Protein 2KEL (pdb70)

Foldseek 3Di:
DPDDDDDDDDDDVVLVVLVVVCVVVVNDSVVSVCVVVVVVCVVPPD/DPDDDDDDDDDDVVLVVLVVVCVVVVNDSVVSVCVVVVVVCVVPPD

Sequence (92 aa):
KQKAVFGIYMDKDLKTRLKVYCAKNNLQLTQAIEEAIKEYLQKRNGKQKAVFGIYMDKDLKTRLKVYCAKNNLQLTQAIEEAIKEYLQKRNGKQKAVFGIYMDKDLKTRLKVYCAKNNLQLTQAIEEAIKEYLQKRNGKQKAVFGIYMDKDLKTRLKVYCAKNNLQLTQAIEEAIKEYLQKRNGKQKAVFGIYMDKDLKTRLKVYCAKNNLQLTQAIEEAIKEYLQKRNGKQKAVFGIYMDKDLKTRLKVYCAKNNLQLTQAIEEAIKEYLQKRNGKQKAVFGIYMDKDLKTRLKVYCAKNNLQLTQAIEEAIKEYLQKRNGKQKAVFGIYMDKDLKTRLKVYCAKNNLQLTQAIEEAIKEYLQKRNGKQKAVFGIYMDKDLKTRLKVYCAKNNLQLTQAIEEAIKEYLQKRNGKQKAVFGIYMDKDLKTRLKVYCAKNNLQLTQAIEEAIKEYLQKRNGKQKAVFGIYMDKDLKTRLKVYCAKNNLQLTQAIEEAIKEYLQKRNGKQKAVFGIYMDKDLKTRLKVYCAKNNLQLTQAIEEAIKEYLQKRNGKQKAVFGIYMDKDLKTRLKVYCAKNNLQLTQAIEEAIKEYLQKRNGKQKAVFGIYMDKDLKTRLKVYCAKNNLQLTQAIEEAIKEYLQKRNGKQKAVFGIYMDKDLKTRLKVYCAKNNLQLTQAIEEAIKEYLQKRNGKQKAVFGIYMDKDLKTRLKVYCAKNNLQLTQAIEEAIKEYLQKRNGKQKAVFGIYMDKDLKTRLKVYCAKNNLQLTQAIEEAIKEYLQKRNGKQKAVFGIYMDKDLKTRLKVYCAKNNLQLTQAIEEAIKEYLQKRNGKQKAVFGIYMDKDLKTRLKVYCAKNNLQLTQAIEEAIKEYLQKRNGKQKAVFGIYMDKDLKTRLKVYCAKNNLQLTQAIEEAIKEYLQKRNG

Organism: Sulfolobus islandicus rod-shaped virus 1 (NCBI:txid157898)

Structure (mmCIF, N/CA/C/O backbone):
data_2KEL
#
_entry.id   2KEL
#
loop_
_atom_site.group_PDB
_atom_site.id
_atom_site.type_symbol
_atom_site.label_atom_id
_atom_site.label_alt_id
_atom_site.label_comp_id
_atom_site.label_asym_id
_atom_site.label_entity_id
_atom_site.label_seq_id
_atom_site.pdbx_PDB_ins_code
_atom_site.Cartn_x
_atom_site.Cartn_y
_atom_site.Cartn_z
_atom_site.occupancy
_atom_site.B_iso_or_equiv
_atom_site.auth_seq_id
_atom_site.auth_comp_id
_atom_site.auth_asym_id
_atom_site.auth_atom_id
_atom_site.pdbx_PDB_model_num
ATOM 1 N N . LYS A 1 11 ? -10.129 12.506 2.959 1.00 0.00 11 LYS A N 1
ATOM 2 C CA . LYS A 1 11 ? -9.847 13.248 4.209 1.00 0.00 11 LYS A CA 1
ATOM 3 C C . LYS A 1 11 ? -10.254 12.441 5.438 1.00 0.00 11 LYS A C 1
ATOM 4 O O . LYS A 1 11 ? -9.689 12.629 6.518 1.00 0.00 11 LYS A O 1
ATOM 23 N N . GLN A 1 12 ? -11.241 11.559 5.290 1.00 0.00 12 GLN A N 1
ATOM 24 C CA . GLN A 1 12 ? -11.634 10.691 6.390 1.00 0.00 12 GLN A CA 1
ATOM 25 C C . GLN A 1 12 ? -10.532 9.675 6.645 1.00 0.00 12 GLN A C 1
ATOM 26 O O . GLN A 1 12 ? -10.139 8.925 5.751 1.00 0.00 12 GLN A O 1
ATOM 40 N N . LYS A 1 13 ? -10.037 9.652 7.868 1.00 0.00 13 LYS A N 1
ATOM 41 C CA . LYS A 1 13 ? -8.817 8.923 8.166 1.00 0.00 13 LYS A CA 1
ATOM 42 C C . LYS A 1 13 ? -9.090 7.651 8.953 1.00 0.00 13 LYS A C 1
ATOM 43 O O . LYS A 1 13 ? -10.090 7.534 9.666 1.00 0.00 13 LYS A O 1
ATOM 62 N N . ALA A 1 14 ? -8.189 6.702 8.797 1.00 0.00 14 ALA A N 1
ATOM 63 C CA . ALA A 1 14 ? -8.198 5.472 9.560 1.00 0.00 14 ALA A CA 1
ATOM 64 C C . ALA A 1 14 ? -6.768 5.077 9.879 1.00 0.00 14 ALA A C 1
ATOM 65 O O . ALA A 1 14 ? -5.828 5.647 9.332 1.00 0.00 14 ALA A O 1
ATOM 72 N N . VAL A 1 15 ? -6.599 4.112 10.758 1.00 0.00 15 VAL A N 1
ATOM 73 C CA . VAL A 1 15 ? -5.269 3.644 11.101 1.00 0.00 15 VAL A CA 1
ATOM 74 C C . VAL A 1 15 ? -5.065 2.260 10.521 1.00 0.00 15 VAL A C 1
ATOM 75 O O . VAL A 1 15 ? -6.033 1.581 10.165 1.00 0.00 15 VAL A O 1
ATOM 88 N N . PHE A 1 16 ? -3.822 1.846 10.424 1.00 0.00 16 PHE A N 1
ATOM 89 C CA . PHE A 1 16 ? -3.498 0.551 9.868 1.00 0.00 16 PHE A CA 1
ATOM 90 C C . PHE A 1 16 ? -2.214 0.030 10.493 1.00 0.00 16 PHE A C 1
ATOM 91 O O . PHE A 1 16 ? -1.191 0.711 10.467 1.00 0.00 16 PHE A O 1
ATOM 108 N N . GLY A 1 17 ? -2.285 -1.157 11.075 1.00 0.00 17 GLY A N 1
ATOM 109 C CA . GLY A 1 17 ? -1.125 -1.748 11.713 1.00 0.00 17 GLY A CA 1
ATOM 110 C C . GLY A 1 17 ? -0.895 -3.171 11.251 1.00 0.00 17 GLY A C 1
ATOM 111 O O . GLY A 1 17 ? -1.505 -4.106 11.773 1.00 0.00 17 GLY A O 1
ATOM 115 N N . ILE A 1 18 ? -0.023 -3.340 10.269 1.00 0.00 18 ILE A N 1
ATOM 116 C CA . ILE A 1 18 ? 0.194 -4.643 9.661 1.00 0.00 18 ILE A CA 1
ATOM 117 C C . ILE A 1 18 ? 1.657 -5.053 9.697 1.00 0.00 18 ILE A C 1
ATOM 118 O O . ILE A 1 18 ? 2.537 -4.238 9.976 1.00 0.00 18 ILE A O 1
ATOM 134 N N . TYR A 1 19 ? 1.903 -6.327 9.416 1.00 0.00 19 TYR A N 1
ATOM 135 C CA . TYR A 1 19 ? 3.255 -6.848 9.333 1.00 0.00 19 TYR A CA 1
ATOM 136 C C . TYR A 1 19 ? 3.619 -7.129 7.880 1.00 0.00 19 TYR A C 1
ATOM 137 O O . TYR A 1 19 ? 3.327 -8.201 7.352 1.00 0.00 19 TYR A O 1
ATOM 155 N N . MET A 1 20 ? 4.255 -6.162 7.249 1.00 0.00 20 MET A N 1
ATOM 156 C CA . MET A 1 20 ? 4.633 -6.275 5.842 1.00 0.00 20 MET A CA 1
ATOM 157 C C . MET A 1 20 ? 6.137 -6.498 5.724 1.00 0.00 20 MET A C 1
ATOM 158 O O . MET A 1 20 ? 6.874 -6.225 6.670 1.00 0.00 20 MET A O 1
ATOM 172 N N . ASP A 1 21 ? 6.595 -6.992 4.573 1.00 0.00 21 ASP A N 1
ATOM 173 C CA . ASP A 1 21 ? 8.014 -7.278 4.382 1.00 0.00 21 ASP A CA 1
ATOM 174 C C . ASP A 1 21 ? 8.854 -6.022 4.522 1.00 0.00 21 ASP A C 1
ATOM 175 O O . ASP A 1 21 ? 8.376 -4.907 4.293 1.00 0.00 21 ASP A O 1
ATOM 184 N N . LYS A 1 22 ? 10.115 -6.213 4.860 1.00 0.00 22 LYS A N 1
ATOM 185 C CA . LYS A 1 22 ? 11.013 -5.110 5.115 1.00 0.00 22 LYS A CA 1
ATOM 186 C C . LYS A 1 22 ? 11.461 -4.482 3.816 1.00 0.00 22 LYS A C 1
ATOM 187 O O . LYS A 1 22 ? 11.138 -3.339 3.544 1.00 0.00 22 LYS A O 1
ATOM 206 N N . ASP A 1 23 ? 12.173 -5.260 3.010 1.00 0.00 23 ASP A N 1
ATOM 207 C CA . ASP A 1 23 ? 12.766 -4.766 1.764 1.00 0.00 23 ASP A CA 1
ATOM 208 C C . ASP A 1 23 ? 11.749 -4.019 0.906 1.00 0.00 23 ASP A C 1
ATOM 209 O O . ASP A 1 23 ? 12.061 -3.000 0.300 1.00 0.00 23 ASP A O 1
ATOM 218 N N . LEU A 1 24 ? 10.534 -4.535 0.879 1.00 0.00 24 LEU A N 1
ATOM 219 C CA . LEU A 1 24 ? 9.454 -3.952 0.110 1.00 0.00 24 LEU A CA 1
ATOM 220 C C . LEU A 1 24 ? 9.002 -2.623 0.730 1.00 0.00 24 LEU A C 1
ATOM 221 O O . LEU A 1 24 ? 8.999 -1.591 0.056 1.00 0.00 24 LEU A O 1
ATOM 237 N N . LYS A 1 25 ? 8.644 -2.642 2.011 1.00 0.00 25 LYS A N 1
ATOM 238 C CA . LYS A 1 25 ? 8.214 -1.432 2.698 1.00 0.00 25 LYS A CA 1
ATOM 239 C C . LYS A 1 25 ? 9.351 -0.414 2.715 1.00 0.00 25 LYS A C 1
ATOM 240 O O . LYS A 1 25 ? 9.137 0.794 2.656 1.00 0.00 25 LYS A O 1
ATOM 259 N N . THR A 1 26 ? 10.559 -0.940 2.784 1.00 0.00 26 THR A N 1
ATOM 260 C CA . THR A 1 26 ? 11.760 -0.130 2.892 1.00 0.00 26 THR A CA 1
ATOM 261 C C . THR A 1 26 ? 12.140 0.465 1.538 1.00 0.00 26 THR A C 1
ATOM 262 O O . THR A 1 26 ? 12.641 1.585 1.461 1.00 0.00 26 THR A O 1
ATOM 273 N N . ARG A 1 27 ? 11.880 -0.279 0.476 1.00 0.00 27 ARG A N 1
ATOM 274 C CA . ARG A 1 27 ? 12.023 0.239 -0.876 1.00 0.00 27 ARG A CA 1
ATOM 275 C C . ARG A 1 27 ? 11.167 1.488 -1.033 1.00 0.00 27 ARG A C 1
ATOM 276 O O . ARG A 1 27 ? 11.634 2.531 -1.492 1.00 0.00 27 ARG A O 1
ATOM 297 N N . LEU A 1 28 ? 9.915 1.367 -0.637 1.00 0.00 28 LEU A N 1
ATOM 298 C CA . LEU A 1 28 ? 8.992 2.486 -0.645 1.00 0.00 28 LEU A CA 1
ATOM 299 C C . LEU A 1 28 ? 9.476 3.595 0.300 1.00 0.00 28 LEU A C 1
ATOM 300 O O . LEU A 1 28 ? 9.312 4.778 0.014 1.00 0.00 28 LEU A O 1
ATOM 316 N N . LYS A 1 29 ? 10.073 3.207 1.420 1.00 0.00 29 LYS A N 1
ATOM 317 C CA . LYS A 1 29 ? 10.659 4.169 2.352 1.00 0.00 29 LYS A CA 1
ATOM 318 C C . LYS A 1 29 ? 11.723 5.004 1.642 1.00 0.00 29 LYS A C 1
ATOM 319 O O . LYS A 1 29 ? 11.822 6.212 1.842 1.00 0.00 29 LYS A O 1
ATOM 338 N N . VAL A 1 30 ? 12.495 4.348 0.796 1.00 0.00 30 VAL A N 1
ATOM 339 C CA . VAL A 1 30 ? 13.520 5.014 0.005 1.00 0.00 30 VAL A CA 1
ATOM 340 C C . VAL A 1 30 ? 12.888 5.873 -1.076 1.00 0.00 30 VAL A C 1
ATOM 341 O O . VAL A 1 30 ? 13.411 6.922 -1.452 1.00 0.00 30 VAL A O 1
ATOM 354 N N . TYR A 1 31 ? 11.750 5.427 -1.552 1.00 0.00 31 TYR A N 1
ATOM 355 C CA . TYR A 1 31 ? 10.954 6.194 -2.483 1.00 0.00 31 TYR A CA 1
ATOM 356 C C . TYR A 1 31 ? 10.477 7.478 -1.810 1.00 0.00 31 TYR A C 1
ATOM 357 O O . TYR A 1 31 ? 10.453 8.552 -2.421 1.00 0.00 31 TYR A O 1
ATOM 375 N N . CYS A 1 32 ? 10.127 7.358 -0.535 1.00 0.00 32 CYS A N 1
ATOM 376 C CA . CYS A 1 32 ? 9.689 8.499 0.254 1.00 0.00 32 CYS A CA 1
ATOM 377 C C . CYS A 1 32 ? 10.864 9.400 0.599 1.00 0.00 32 CYS A C 1
ATOM 378 O O . CYS A 1 32 ? 10.699 10.585 0.851 1.00 0.00 32 CYS A O 1
ATOM 386 N N . ALA A 1 33 ? 12.051 8.832 0.604 1.00 0.00 33 ALA A N 1
ATOM 387 C CA . ALA A 1 33 ? 13.259 9.594 0.850 1.00 0.00 33 ALA A CA 1
ATOM 388 C C . ALA A 1 33 ? 13.673 10.339 -0.413 1.00 0.00 33 ALA A C 1
ATOM 389 O O . ALA A 1 33 ? 14.139 11.474 -0.360 1.00 0.00 33 ALA A O 1
ATOM 396 N N . LYS A 1 34 ? 13.467 9.688 -1.549 1.00 0.00 34 LYS A N 1
ATOM 397 C CA . LYS A 1 34 ? 13.832 10.238 -2.843 1.00 0.00 34 LYS A CA 1
ATOM 398 C C . LYS A 1 34 ? 12.898 11.370 -3.250 1.00 0.00 34 LYS A C 1
ATOM 399 O O . LYS A 1 34 ? 13.344 12.412 -3.721 1.00 0.00 34 LYS A O 1
ATOM 418 N N . ASN A 1 35 ? 11.607 11.167 -3.058 1.00 0.00 35 ASN A N 1
ATOM 419 C CA . ASN A 1 35 ? 10.623 12.181 -3.420 1.00 0.00 35 ASN A CA 1
ATOM 420 C C . ASN A 1 35 ? 10.288 13.046 -2.224 1.00 0.00 35 ASN A C 1
ATOM 421 O O . ASN A 1 35 ? 9.452 13.949 -2.312 1.00 0.00 35 ASN A O 1
ATOM 432 N N . ASN A 1 36 ? 10.952 12.762 -1.106 1.00 0.00 36 ASN A N 1
ATOM 433 C CA . ASN A 1 36 ? 10.655 13.427 0.166 1.00 0.00 36 ASN A CA 1
ATOM 434 C C . ASN A 1 36 ? 9.181 13.265 0.548 1.00 0.00 36 ASN A C 1
ATOM 435 O O . ASN A 1 36 ? 8.633 14.068 1.304 1.00 0.00 36 ASN A O 1
ATOM 446 N N . LEU A 1 37 ? 8.560 12.211 0.027 1.00 0.00 37 LEU A N 1
ATOM 447 C CA . LEU A 1 37 ? 7.164 11.905 0.311 1.00 0.00 37 LEU A CA 1
ATOM 448 C C . LEU A 1 37 ? 6.985 11.391 1.729 1.00 0.00 37 LEU A C 1
ATOM 449 O O . LEU A 1 37 ? 7.953 11.058 2.417 1.00 0.00 37 LEU A O 1
ATOM 465 N N . GLN A 1 38 ? 5.737 11.339 2.158 1.00 0.00 38 GLN A N 1
ATOM 466 C CA . GLN A 1 38 ? 5.396 10.722 3.422 1.00 0.00 38 GLN A CA 1
ATOM 467 C C . GLN A 1 38 ? 5.158 9.241 3.209 1.00 0.00 38 GLN A C 1
ATOM 468 O O . GLN A 1 38 ? 4.501 8.864 2.236 1.00 0.00 38 GLN A O 1
ATOM 482 N N . LEU A 1 39 ? 5.698 8.416 4.092 1.00 0.00 39 LEU A N 1
ATOM 483 C CA . LEU A 1 39 ? 5.497 6.967 4.024 1.00 0.00 39 LEU A CA 1
ATOM 484 C C . LEU A 1 39 ? 4.029 6.633 3.771 1.00 0.00 39 LEU A C 1
ATOM 485 O O . LEU A 1 39 ? 3.696 5.906 2.831 1.00 0.00 39 LEU A O 1
ATOM 501 N N . THR A 1 40 ? 3.160 7.200 4.592 1.00 0.00 40 THR A N 1
ATOM 502 C CA . THR A 1 40 ? 1.733 6.962 4.483 1.00 0.00 40 THR A CA 1
ATOM 503 C C . THR A 1 40 ? 1.200 7.380 3.121 1.00 0.00 40 THR A C 1
ATOM 504 O O . THR A 1 40 ? 0.506 6.611 2.460 1.00 0.00 40 THR A O 1
ATOM 515 N N . GLN A 1 41 ? 1.545 8.597 2.708 1.00 0.00 41 GLN A N 1
ATOM 516 C CA . GLN A 1 41 ? 1.092 9.133 1.432 1.00 0.00 41 GLN A CA 1
ATOM 517 C C . GLN A 1 41 ? 1.472 8.196 0.289 1.00 0.00 41 GLN A C 1
ATOM 518 O O . GLN A 1 41 ? 0.696 7.993 -0.644 1.00 0.00 41 GLN A O 1
ATOM 532 N N . ALA A 1 42 ? 2.656 7.607 0.390 1.00 0.00 42 ALA A N 1
ATOM 533 C CA . ALA A 1 42 ? 3.153 6.682 -0.620 1.00 0.00 42 ALA A CA 1
ATOM 534 C C . ALA A 1 42 ? 2.370 5.377 -0.603 1.00 0.00 42 ALA A C 1
ATOM 535 O O . ALA A 1 42 ? 2.001 4.864 -1.655 1.00 0.00 42 ALA A O 1
ATOM 542 N N . ILE A 1 43 ? 2.116 4.842 0.591 1.00 0.00 43 ILE A N 1
ATOM 543 C CA . ILE A 1 43 ? 1.296 3.639 0.721 1.00 0.00 43 ILE A CA 1
ATOM 544 C C . ILE A 1 43 ? -0.077 3.867 0.108 1.00 0.00 43 ILE A C 1
ATOM 545 O O . ILE A 1 43 ? -0.580 3.036 -0.644 1.00 0.00 43 ILE A O 1
ATOM 561 N N . GLU A 1 44 ? -0.667 5.003 0.433 1.00 0.00 44 GLU A N 1
ATOM 562 C CA . GLU A 1 44 ? -1.995 5.344 -0.045 1.00 0.00 44 GLU A CA 1
ATOM 563 C C . GLU A 1 44 ? -2.009 5.465 -1.559 1.00 0.00 44 GLU A C 1
ATOM 564 O O . GLU A 1 44 ? -2.920 4.969 -2.206 1.00 0.00 44 GLU A O 1
ATOM 576 N N . GLU A 1 45 ? -0.995 6.115 -2.117 1.00 0.00 45 GLU A N 1
ATOM 577 C CA . GLU A 1 45 ? -0.852 6.198 -3.566 1.00 0.00 45 GLU A CA 1
ATOM 578 C C . GLU A 1 45 ? -0.642 4.809 -4.146 1.00 0.00 45 GLU A C 1
ATOM 579 O O . GLU A 1 45 ? -1.188 4.475 -5.199 1.00 0.00 45 GLU A O 1
ATOM 591 N N . ALA A 1 46 ? 0.132 3.997 -3.435 1.00 0.00 46 ALA A N 1
ATOM 592 C CA . ALA A 1 46 ? 0.421 2.646 -3.865 1.00 0.00 46 ALA A CA 1
ATOM 593 C C . ALA A 1 46 ? -0.849 1.822 -3.928 1.00 0.00 46 ALA A C 1
ATOM 594 O O . ALA A 1 46 ? -1.188 1.246 -4.960 1.00 0.00 46 ALA A O 1
ATOM 601 N N . ILE A 1 47 ? -1.560 1.795 -2.813 1.00 0.00 47 ILE A N 1
ATOM 602 C CA . ILE A 1 47 ? -2.746 0.995 -2.680 1.00 0.00 47 ILE A CA 1
ATOM 603 C C . ILE A 1 47 ? -3.890 1.568 -3.529 1.00 0.00 47 ILE A C 1
ATOM 604 O O . ILE A 1 47 ? -4.776 0.838 -3.974 1.00 0.00 47 ILE A O 1
ATOM 620 N N . LYS A 1 48 ? -3.840 2.874 -3.780 1.00 0.00 48 LYS A N 1
ATOM 621 C CA . LYS A 1 48 ? -4.828 3.540 -4.618 1.00 0.00 48 LYS A CA 1
ATOM 622 C C . LYS A 1 48 ? -4.679 3.103 -6.066 1.00 0.00 48 LYS A C 1
ATOM 623 O O . LYS A 1 48 ? -5.622 2.596 -6.675 1.00 0.00 48 LYS A O 1
ATOM 642 N N . GLU A 1 49 ? -3.478 3.281 -6.602 1.00 0.00 49 GLU A N 1
ATOM 643 C CA . GLU A 1 49 ? -3.210 2.953 -7.998 1.00 0.00 49 GLU A CA 1
ATOM 644 C C . GLU A 1 49 ? -3.207 1.444 -8.206 1.00 0.00 49 GLU A C 1
ATOM 645 O O . GLU A 1 49 ? -3.195 0.960 -9.333 1.00 0.00 49 GLU A O 1
ATOM 657 N N . TYR A 1 50 ? -3.237 0.710 -7.111 1.00 0.00 50 TYR A N 1
ATOM 658 C CA . TYR A 1 50 ? -3.271 -0.727 -7.153 1.00 0.00 50 TYR A CA 1
ATOM 659 C C . TYR A 1 50 ? -4.684 -1.211 -7.424 1.00 0.00 50 TYR A C 1
ATOM 660 O O . TYR A 1 50 ? -4.899 -2.074 -8.272 1.00 0.00 50 TYR A O 1
ATOM 678 N N . LEU A 1 51 ? -5.644 -0.642 -6.708 1.00 0.00 51 LEU A N 1
ATOM 679 C CA . LEU A 1 51 ? -7.045 -0.983 -6.910 1.00 0.00 51 LEU A CA 1
ATOM 680 C C . LEU A 1 51 ? -7.502 -0.654 -8.319 1.00 0.00 51 LEU A C 1
ATOM 681 O O . LEU A 1 51 ? -8.227 -1.430 -8.932 1.00 0.00 51 LEU A O 1
ATOM 697 N N . GLN A 1 52 ? -7.065 0.478 -8.841 1.00 0.00 52 GLN A N 1
ATOM 698 C CA . GLN A 1 52 ? -7.495 0.897 -10.173 1.00 0.00 52 GLN A CA 1
ATOM 699 C C . GLN A 1 52 ? -6.776 0.107 -11.253 1.00 0.00 52 GLN A C 1
ATOM 700 O O . GLN A 1 52 ? -7.304 -0.095 -12.348 1.00 0.00 52 GLN A O 1
ATOM 714 N N . LYS A 1 53 ? -5.571 -0.335 -10.946 1.00 0.00 53 LYS A N 1
ATOM 715 C CA . LYS A 1 53 ? -4.807 -1.158 -11.870 1.00 0.00 53 LYS A CA 1
ATOM 716 C C . LYS A 1 53 ? -5.328 -2.584 -11.849 1.00 0.00 53 LYS A C 1
ATOM 717 O O . LYS A 1 53 ? -5.055 -3.380 -12.749 1.00 0.00 53 LYS A O 1
ATOM 736 N N . ARG A 1 54 ? -6.093 -2.897 -10.821 1.00 0.00 54 ARG A N 1
ATOM 737 C CA . ARG A 1 54 ? -6.571 -4.239 -10.624 1.00 0.00 54 ARG A CA 1
ATOM 738 C C . ARG A 1 54 ? -8.057 -4.328 -10.949 1.00 0.00 54 ARG A C 1
ATOM 739 O O . ARG A 1 54 ? -8.439 -4.868 -11.990 1.00 0.00 54 ARG A O 1
ATOM 760 N N . ASN A 1 55 ? -8.884 -3.767 -10.065 1.00 0.00 55 ASN A N 1
ATOM 761 C CA . ASN A 1 55 ? -10.341 -3.844 -10.189 1.00 0.00 55 ASN A CA 1
ATOM 762 C C . ASN A 1 55 ? -11.043 -3.137 -9.023 1.00 0.00 55 ASN A C 1
ATOM 763 O O . ASN A 1 55 ? -11.781 -2.172 -9.232 1.00 0.00 55 ASN A O 1
ATOM 774 N N . GLY A 1 56 ? -10.813 -3.612 -7.806 1.00 0.00 56 GLY A N 1
ATOM 775 C CA . GLY A 1 56 ? -11.479 -3.050 -6.651 1.00 0.00 56 GLY A CA 1
ATOM 776 C C . GLY A 1 56 ? -12.502 -4.000 -6.065 1.00 0.00 56 GLY A C 1
ATOM 777 O O . GLY A 1 56 ? -12.805 -3.890 -4.860 1.00 0.00 56 GLY A O 1
ATOM 782 N N . LYS B 1 11 ? 10.308 -12.480 3.113 1.00 0.00 11 LYS B N 1
ATOM 783 C CA . LYS B 1 11 ? 10.026 -13.206 4.370 1.00 0.00 11 LYS B CA 1
ATOM 784 C C . LYS B 1 11 ? 10.440 -12.381 5.586 1.00 0.00 11 LYS B C 1
ATOM 785 O O . LYS B 1 11 ? 9.884 -12.552 6.671 1.00 0.00 11 LYS B O 1
ATOM 804 N N . GLN B 1 12 ? 11.426 -11.495 5.421 1.00 0.00 12 GLN B N 1
ATOM 805 C CA . GLN B 1 12 ? 11.825 -10.616 6.511 1.00 0.00 12 GLN B CA 1
ATOM 806 C C . GLN B 1 12 ? 10.725 -9.592 6.758 1.00 0.00 12 GLN B C 1
ATOM 807 O O . GLN B 1 12 ? 10.335 -8.848 5.857 1.00 0.00 12 GLN B O 1
ATOM 821 N N . LYS B 1 13 ? 10.230 -9.557 7.979 1.00 0.00 13 LYS B N 1
ATOM 822 C CA . LYS B 1 13 ? 9.007 -8.823 8.267 1.00 0.00 13 LYS B CA 1
ATOM 823 C C . LYS B 1 13 ? 9.281 -7.544 9.038 1.00 0.00 13 LYS B C 1
ATOM 824 O O . LYS B 1 13 ? 10.283 -7.425 9.745 1.00 0.00 13 LYS B O 1
ATOM 843 N N . ALA B 1 14 ? 8.383 -6.591 8.870 1.00 0.00 14 ALA B N 1
ATOM 844 C CA . ALA B 1 14 ? 8.399 -5.353 9.615 1.00 0.00 14 ALA B CA 1
ATOM 845 C C . ALA B 1 14 ? 6.970 -4.951 9.933 1.00 0.00 14 ALA B C 1
ATOM 846 O O . ALA B 1 14 ? 6.027 -5.534 9.402 1.00 0.00 14 ALA B O 1
ATOM 853 N N . VAL B 1 15 ? 6.801 -3.971 10.795 1.00 0.00 15 VAL B N 1
ATOM 854 C CA . VAL B 1 15 ? 5.471 -3.500 11.137 1.00 0.00 15 VAL B CA 1
ATOM 855 C C . VAL B 1 15 ? 5.264 -2.121 10.543 1.00 0.00 15 VAL B C 1
ATOM 856 O O . VAL B 1 15 ? 6.228 -1.437 10.192 1.00 0.00 15 VAL B O 1
ATOM 869 N N . PHE B 1 16 ? 4.020 -1.712 10.440 1.00 0.00 16 PHE B N 1
ATOM 870 C CA . PHE B 1 16 ? 3.696 -0.421 9.869 1.00 0.00 16 PHE B CA 1
ATOM 871 C C . PHE B 1 16 ? 2.413 0.107 10.488 1.00 0.00 16 PHE B C 1
ATOM 872 O O . PHE B 1 16 ? 1.390 -0.575 10.472 1.00 0.00 16 PHE B O 1
ATOM 889 N N . GLY B 1 17 ? 2.482 1.305 11.054 1.00 0.00 17 GLY B N 1
ATOM 890 C CA . GLY B 1 17 ? 1.322 1.904 11.686 1.00 0.00 17 GLY B CA 1
ATOM 891 C C . GLY B 1 17 ? 1.094 3.320 11.206 1.00 0.00 17 GLY B C 1
ATOM 892 O O . GLY B 1 17 ? 1.704 4.260 11.713 1.00 0.00 17 GLY B O 1
ATOM 896 N N . ILE B 1 18 ? 0.225 3.476 10.219 1.00 0.00 18 ILE B N 1
ATOM 897 C CA . ILE B 1 18 ? 0.010 4.771 9.594 1.00 0.00 18 ILE B CA 1
ATOM 898 C C . ILE B 1 18 ? -1.455 5.182 9.625 1.00 0.00 18 ILE B C 1
ATOM 899 O O . ILE B 1 18 ? -2.335 4.367 9.906 1.00 0.00 18 ILE B O 1
ATOM 915 N N . TYR B 1 19 ? -1.700 6.453 9.335 1.00 0.00 19 TYR B N 1
ATOM 916 C CA . TYR B 1 19 ? -3.054 6.976 9.247 1.00 0.00 19 TYR B CA 1
ATOM 917 C C . TYR B 1 19 ? -3.412 7.237 7.791 1.00 0.00 19 TYR B C 1
ATOM 918 O O . TYR B 1 19 ? -3.109 8.298 7.247 1.00 0.00 19 TYR B O 1
ATOM 936 N N . MET B 1 20 ? -4.051 6.262 7.171 1.00 0.00 20 MET B N 1
ATOM 937 C CA . MET B 1 20 ? -4.432 6.354 5.764 1.00 0.00 20 MET B CA 1
ATOM 938 C C . MET B 1 20 ? -5.937 6.575 5.648 1.00 0.00 20 MET B C 1
ATOM 939 O O . MET B 1 20 ? -6.671 6.319 6.602 1.00 0.00 20 MET B O 1
ATOM 953 N N . ASP B 1 21 ? -6.397 7.053 4.494 1.00 0.00 21 ASP B N 1
ATOM 954 C CA . ASP B 1 21 ? -7.816 7.337 4.303 1.00 0.00 21 ASP B CA 1
ATOM 955 C C . ASP B 1 21 ? -8.661 6.084 4.464 1.00 0.00 21 ASP B C 1
ATOM 956 O O . ASP B 1 21 ? -8.187 4.961 4.263 1.00 0.00 21 ASP B O 1
ATOM 965 N N . LYS B 1 22 ? -9.921 6.281 4.796 1.00 0.00 22 LYS B N 1
ATOM 966 C CA . LYS B 1 22 ? -10.819 5.182 5.069 1.00 0.00 22 LYS B CA 1
ATOM 967 C C . LYS B 1 22 ? -11.273 4.536 3.779 1.00 0.00 22 LYS B C 1
ATOM 968 O O . LYS B 1 22 ? -10.954 3.385 3.526 1.00 0.00 22 LYS B O 1
ATOM 987 N N . ASP B 1 23 ? -11.984 5.303 2.964 1.00 0.00 23 ASP B N 1
ATOM 988 C CA . ASP B 1 23 ? -12.581 4.795 1.726 1.00 0.00 23 ASP B CA 1
ATOM 989 C C . ASP B 1 23 ? -11.567 4.031 0.879 1.00 0.00 23 ASP B C 1
ATOM 990 O O . ASP B 1 23 ? -11.880 2.993 0.302 1.00 0.00 23 ASP B O 1
ATOM 999 N N . LEU B 1 24 ? -10.353 4.548 0.835 1.00 0.00 24 LEU B N 1
ATOM 1000 C CA . LEU B 1 24 ? -9.272 3.953 0.076 1.00 0.00 24 LEU B CA 1
ATOM 1001 C C . LEU B 1 24 ? -8.822 2.633 0.714 1.00 0.00 24 LEU B C 1
ATOM 1002 O O . LEU B 1 24 ? -8.823 1.590 0.057 1.00 0.00 24 LEU B O 1
ATOM 1018 N N . LYS B 1 25 ? -8.458 2.674 1.993 1.00 0.00 25 LYS B N 1
ATOM 1019 C CA . LYS B 1 25 ? -8.025 1.472 2.697 1.00 0.00 25 LYS B CA 1
ATOM 1020 C C . LYS B 1 25 ? -9.162 0.455 2.732 1.00 0.00 25 LYS B C 1
ATOM 1021 O O . LYS B 1 25 ? -8.950 -0.757 2.702 1.00 0.00 25 LYS B O 1
ATOM 1040 N N . THR B 1 26 ? -10.369 0.981 2.794 1.00 0.00 26 THR B N 1
ATOM 1041 C CA . THR B 1 26 ? -11.570 0.170 2.913 1.00 0.00 26 THR B CA 1
ATOM 1042 C C . THR B 1 26 ? -11.956 -0.440 1.569 1.00 0.00 26 THR B C 1
ATOM 1043 O O . THR B 1 26 ? -12.455 -1.562 1.509 1.00 0.00 26 THR B O 1
ATOM 1054 N N . ARG B 1 27 ? -11.700 0.291 0.497 1.00 0.00 27 ARG B N 1
ATOM 1055 C CA . ARG B 1 27 ? -11.847 -0.245 -0.849 1.00 0.00 27 ARG B CA 1
ATOM 1056 C C . ARG B 1 27 ? -10.992 -1.497 -0.990 1.00 0.00 27 ARG B C 1
ATOM 1057 O O . ARG B 1 27 ? -11.462 -2.544 -1.433 1.00 0.00 27 ARG B O 1
ATOM 1078 N N . LEU B 1 28 ? -9.740 -1.371 -0.594 1.00 0.00 28 LEU B N 1
ATOM 1079 C CA . LEU B 1 28 ? -8.816 -2.490 -0.590 1.00 0.00 28 LEU B CA 1
ATOM 1080 C C . LEU B 1 28 ? -9.299 -3.586 0.369 1.00 0.00 28 LEU B C 1
ATOM 1081 O O . LEU B 1 28 ? -9.137 -4.774 0.097 1.00 0.00 28 LEU B O 1
ATOM 1097 N N . LYS B 1 29 ? -9.893 -3.182 1.485 1.00 0.00 29 LYS B N 1
ATOM 1098 C CA . LYS B 1 29 ? -10.478 -4.130 2.432 1.00 0.00 29 LYS B CA 1
ATOM 1099 C C . LYS B 1 29 ? -11.541 -4.975 1.736 1.00 0.00 29 LYS B C 1
ATOM 1100 O O . LYS B 1 29 ? -11.638 -6.182 1.949 1.00 0.00 29 LYS B O 1
ATOM 1119 N N . VAL B 1 30 ? -12.318 -4.332 0.883 1.00 0.00 30 VAL B N 1
ATOM 1120 C CA . VAL B 1 30 ? -13.343 -5.009 0.103 1.00 0.00 30 VAL B CA 1
ATOM 1121 C C . VAL B 1 30 ? -12.715 -5.882 -0.969 1.00 0.00 30 VAL B C 1
ATOM 1122 O O . VAL B 1 30 ? -13.243 -6.933 -1.335 1.00 0.00 30 VAL B O 1
ATOM 1135 N N . TYR B 1 31 ? -11.575 -5.444 -1.451 1.00 0.00 31 TYR B N 1
ATOM 1136 C CA . TYR B 1 31 ? -10.782 -6.223 -2.375 1.00 0.00 31 TYR B CA 1
ATOM 1137 C C . TYR B 1 31 ? -10.301 -7.497 -1.688 1.00 0.00 31 TYR B C 1
ATOM 1138 O O . TYR B 1 31 ? -10.277 -8.576 -2.288 1.00 0.00 31 TYR B O 1
ATOM 1156 N N . CYS B 1 32 ? -9.949 -7.360 -0.415 1.00 0.00 32 CYS B N 1
ATOM 1157 C CA . CYS B 1 32 ? -9.512 -8.492 0.390 1.00 0.00 32 CYS B CA 1
ATOM 1158 C C . CYS B 1 32 ? -10.687 -9.388 0.746 1.00 0.00 32 CYS B C 1
ATOM 1159 O O . CYS B 1 32 ? -10.521 -10.568 1.013 1.00 0.00 32 CYS B O 1
ATOM 1167 N N . ALA B 1 33 ? -11.874 -8.817 0.745 1.00 0.00 33 ALA B N 1
ATOM 1168 C CA . ALA B 1 33 ? -13.083 -9.574 1.007 1.00 0.00 33 ALA B CA 1
ATOM 1169 C C . ALA B 1 33 ? -13.498 -10.337 -0.245 1.00 0.00 33 ALA B C 1
ATOM 1170 O O . ALA B 1 33 ? -13.976 -11.469 -0.180 1.00 0.00 33 ALA B O 1
ATOM 1177 N N . LYS B 1 34 ? -13.292 -9.700 -1.390 1.00 0.00 34 LYS B N 1
ATOM 1178 C CA . LYS B 1 34 ? -13.662 -10.267 -2.675 1.00 0.00 34 LYS B CA 1
ATOM 1179 C C . LYS B 1 34 ? -12.734 -11.404 -3.070 1.00 0.00 34 LYS B C 1
ATOM 1180 O O . LYS B 1 34 ? -13.183 -12.452 -3.529 1.00 0.00 34 LYS B O 1
ATOM 1199 N N . ASN B 1 35 ? -11.442 -11.201 -2.882 1.00 0.00 35 ASN B N 1
ATOM 1200 C CA . ASN B 1 35 ? -10.460 -12.220 -3.232 1.00 0.00 35 ASN B CA 1
ATOM 1201 C C . ASN B 1 35 ? -10.124 -13.068 -2.026 1.00 0.00 35 ASN B C 1
ATOM 1202 O O . ASN B 1 35 ? -9.287 -13.969 -2.104 1.00 0.00 35 ASN B O 1
ATOM 1213 N N . ASN B 1 36 ? -10.781 -12.767 -0.908 1.00 0.00 36 ASN B N 1
ATOM 1214 C CA . ASN B 1 36 ? -10.482 -13.418 0.373 1.00 0.00 36 ASN B CA 1
ATOM 1215 C C . ASN B 1 36 ? -9.005 -13.257 0.744 1.00 0.00 36 ASN B C 1
ATOM 1216 O O . ASN B 1 36 ? -8.444 -14.062 1.490 1.00 0.00 36 ASN B O 1
ATOM 1227 N N . LEU B 1 37 ? -8.387 -12.205 0.214 1.00 0.00 37 LEU B N 1
ATOM 1228 C CA . LEU B 1 37 ? -6.989 -11.896 0.489 1.00 0.00 37 LEU B CA 1
ATOM 1229 C C . LEU B 1 37 ? -6.806 -11.360 1.899 1.00 0.00 37 LEU B C 1
ATOM 1230 O O . LEU B 1 37 ? -7.770 -11.003 2.579 1.00 0.00 37 LEU B O 1
ATOM 1246 N N . GLN B 1 38 ? -5.557 -11.306 2.326 1.00 0.00 38 GLN B N 1
ATOM 1247 C CA . GLN B 1 38 ? -5.215 -10.674 3.583 1.00 0.00 38 GLN B CA 1
ATOM 1248 C C . GLN B 1 38 ? -4.975 -9.198 3.347 1.00 0.00 38 GLN B C 1
ATOM 1249 O O . GLN B 1 38 ? -4.323 -8.839 2.364 1.00 0.00 38 GLN B O 1
ATOM 1263 N N . LEU B 1 39 ? -5.518 -8.357 4.214 1.00 0.00 39 LEU B N 1
ATOM 1264 C CA . LEU B 1 39 ? -5.307 -6.911 4.126 1.00 0.00 39 LEU B CA 1
ATOM 1265 C C . LEU B 1 39 ? -3.839 -6.584 3.870 1.00 0.00 39 LEU B C 1
ATOM 1266 O O . LEU B 1 39 ? -3.505 -5.870 2.922 1.00 0.00 39 LEU B O 1
ATOM 1282 N N . THR B 1 40 ? -2.967 -7.140 4.699 1.00 0.00 40 THR B N 1
ATOM 1283 C CA . THR B 1 40 ? -1.541 -6.902 4.585 1.00 0.00 40 THR B CA 1
ATOM 1284 C C . THR B 1 40 ? -1.015 -7.338 3.225 1.00 0.00 40 THR B C 1
ATOM 1285 O O . THR B 1 40 ? -0.327 -6.574 2.548 1.00 0.00 40 THR B O 1
ATOM 1296 N N . GLN B 1 41 ? -1.359 -8.559 2.826 1.00 0.00 41 GLN B N 1
ATOM 1297 C CA . GLN B 1 41 ? -0.906 -9.110 1.556 1.00 0.00 41 GLN B CA 1
ATOM 1298 C C . GLN B 1 41 ? -1.292 -8.191 0.400 1.00 0.00 41 GLN B C 1
ATOM 1299 O O . GLN B 1 41 ? -0.524 -7.997 -0.538 1.00 0.00 41 GLN B O 1
ATOM 1313 N N . ALA B 1 42 ? -2.477 -7.601 0.498 1.00 0.00 42 ALA B N 1
ATOM 1314 C CA . ALA B 1 42 ? -2.975 -6.689 -0.525 1.00 0.00 42 ALA B CA 1
ATOM 1315 C C . ALA B 1 42 ? -2.195 -5.383 -0.526 1.00 0.00 42 ALA B C 1
ATOM 1316 O O . ALA B 1 42 ? -1.842 -4.876 -1.586 1.00 0.00 42 ALA B O 1
ATOM 1323 N N . ILE B 1 43 ? -1.936 -4.834 0.659 1.00 0.00 43 ILE B N 1
ATOM 1324 C CA . ILE B 1 43 ? -1.115 -3.631 0.771 1.00 0.00 43 ILE B CA 1
ATOM 1325 C C . ILE B 1 43 ? 0.258 -3.870 0.157 1.00 0.00 43 ILE B C 1
ATOM 1326 O O . ILE B 1 43 ? 0.759 -3.051 -0.609 1.00 0.00 43 ILE B O 1
ATOM 1342 N N . GLU B 1 44 ? 0.848 -4.999 0.503 1.00 0.00 44 GLU B N 1
ATOM 1343 C CA . GLU B 1 44 ? 2.174 -5.352 0.024 1.00 0.00 44 GLU B CA 1
ATOM 1344 C C . GLU B 1 44 ? 2.185 -5.495 -1.489 1.00 0.00 44 GLU B C 1
ATOM 1345 O O . GLU B 1 44 ? 3.097 -5.013 -2.147 1.00 0.00 44 GLU B O 1
ATOM 1357 N N . GLU B 1 45 ? 1.170 -6.151 -2.037 1.00 0.00 45 GLU B N 1
ATOM 1358 C CA . GLU B 1 45 ? 1.022 -6.251 -3.484 1.00 0.00 45 GLU B CA 1
ATOM 1359 C C . GLU B 1 45 ? 0.811 -4.869 -4.080 1.00 0.00 45 GLU B C 1
ATOM 1360 O O . GLU B 1 45 ? 1.358 -4.545 -5.135 1.00 0.00 45 GLU B O 1
ATOM 1372 N N . ALA B 1 46 ? 0.037 -4.048 -3.377 1.00 0.00 46 ALA B N 1
ATOM 1373 C CA . ALA B 1 46 ? -0.250 -2.703 -3.827 1.00 0.00 46 ALA B CA 1
ATOM 1374 C C . ALA B 1 46 ? 1.021 -1.882 -3.903 1.00 0.00 46 ALA B C 1
ATOM 1375 O O . ALA B 1 46 ? 1.360 -1.328 -4.946 1.00 0.00 46 ALA B O 1
ATOM 1382 N N . ILE B 1 47 ? 1.734 -1.836 -2.790 1.00 0.00 47 ILE B N 1
ATOM 1383 C CA . ILE B 1 47 ? 2.922 -1.036 -2.673 1.00 0.00 47 ILE B CA 1
ATOM 1384 C C . ILE B 1 47 ? 4.062 -1.622 -3.518 1.00 0.00 47 ILE B C 1
ATOM 1385 O O . ILE B 1 47 ? 4.948 -0.900 -3.975 1.00 0.00 47 ILE B O 1
ATOM 1401 N N . LYS B 1 48 ? 4.009 -2.930 -3.753 1.00 0.00 48 LYS B N 1
ATOM 1402 C CA . LYS B 1 48 ? 4.996 -3.607 -4.585 1.00 0.00 48 LYS B CA 1
ATOM 1403 C C . LYS B 1 48 ? 4.842 -3.191 -6.039 1.00 0.00 48 LYS B C 1
ATOM 1404 O O . LYS B 1 48 ? 5.782 -2.692 -6.658 1.00 0.00 48 LYS B O 1
ATOM 1423 N N . GLU B 1 49 ? 3.639 -3.374 -6.567 1.00 0.00 49 GLU B N 1
ATOM 1424 C CA . GLU B 1 49 ? 3.369 -3.068 -7.966 1.00 0.00 49 GLU B CA 1
ATOM 1425 C C . GLU B 1 49 ? 3.369 -1.563 -8.195 1.00 0.00 49 GLU B C 1
ATOM 1426 O O . GLU B 1 49 ? 3.360 -1.098 -9.333 1.00 0.00 49 GLU B O 1
ATOM 1438 N N . TYR B 1 50 ? 3.400 -0.814 -7.109 1.00 0.00 50 TYR B N 1
ATOM 1439 C CA . TYR B 1 50 ? 3.437 0.623 -7.169 1.00 0.00 50 TYR B CA 1
ATOM 1440 C C . TYR B 1 50 ? 4.850 1.103 -7.450 1.00 0.00 50 TYR B C 1
ATOM 1441 O O . TYR B 1 50 ? 5.063 1.951 -8.313 1.00 0.00 50 TYR B O 1
ATOM 1459 N N . LEU B 1 51 ? 5.813 0.543 -6.729 1.00 0.00 51 LEU B N 1
ATOM 1460 C CA . LEU B 1 51 ? 7.213 0.881 -6.939 1.00 0.00 51 LEU B CA 1
ATOM 1461 C C . LEU B 1 51 ? 7.664 0.533 -8.343 1.00 0.00 51 LEU B C 1
ATOM 1462 O O . LEU B 1 51 ? 8.384 1.303 -8.972 1.00 0.00 51 LEU B O 1
ATOM 1478 N N . GLN B 1 52 ? 7.224 -0.605 -8.848 1.00 0.00 52 GLN B N 1
ATOM 1479 C CA . GLN B 1 52 ? 7.651 -1.042 -10.175 1.00 0.00 52 GLN B CA 1
ATOM 1480 C C . GLN B 1 52 ? 6.937 -0.262 -11.266 1.00 0.00 52 GLN B C 1
ATOM 1481 O O . GLN B 1 52 ? 7.476 -0.057 -12.355 1.00 0.00 52 GLN B O 1
ATOM 1495 N N . LYS B 1 53 ? 5.729 0.183 -10.965 1.00 0.00 53 LYS B N 1
ATOM 1496 C CA . LYS B 1 53 ? 4.962 0.991 -11.898 1.00 0.00 53 LYS B CA 1
ATOM 1497 C C . LYS B 1 53 ? 5.486 2.417 -11.901 1.00 0.00 53 LYS B C 1
ATOM 1498 O O . LYS B 1 53 ? 5.215 3.198 -12.814 1.00 0.00 53 LYS B O 1
ATOM 1517 N N . ARG B 1 54 ? 6.250 2.743 -10.877 1.00 0.00 54 ARG B N 1
ATOM 1518 C CA . ARG B 1 54 ? 6.730 4.087 -10.696 1.00 0.00 54 ARG B CA 1
ATOM 1519 C C . ARG B 1 54 ? 8.215 4.167 -11.028 1.00 0.00 54 ARG B C 1
ATOM 1520 O O . ARG B 1 54 ? 8.594 4.668 -12.085 1.00 0.00 54 ARG B O 1
ATOM 1541 N N . ASN B 1 55 ? 9.042 3.624 -10.133 1.00 0.00 55 ASN B N 1
ATOM 1542 C CA . ASN B 1 55 ? 10.497 3.694 -10.262 1.00 0.00 55 ASN B CA 1
ATOM 1543 C C . ASN B 1 55 ? 11.199 3.004 -9.090 1.00 0.00 55 ASN B C 1
ATOM 1544 O O . ASN B 1 55 ? 11.926 2.030 -9.288 1.00 0.00 55 ASN B O 1
ATOM 1555 N N . GLY B 1 56 ? 10.976 3.498 -7.878 1.00 0.00 56 GLY B N 1
ATOM 1556 C CA . GLY B 1 56 ? 11.646 2.950 -6.719 1.00 0.00 56 GLY B CA 1
ATOM 1557 C C . GLY B 1 56 ? 12.668 3.914 -6.150 1.00 0.00 56 GLY B C 1
ATOM 1558 O O . GLY B 1 56 ? 12.980 3.821 -4.948 1.00 0.00 56 GLY B O 1
ATOM 1563 N N . LYS A 1 11 ? -9.755 14.434 4.004 1.00 0.00 11 LYS A N 2
ATOM 1564 C CA . LYS A 1 11 ? -8.973 13.365 4.662 1.00 0.00 11 LYS A CA 2
ATOM 1565 C C . LYS A 1 11 ? -9.802 12.678 5.746 1.00 0.00 11 LYS A C 2
ATOM 1566 O O . LYS A 1 11 ? -9.703 13.010 6.931 1.00 0.00 11 LYS A O 2
ATOM 1585 N N . GLN A 1 12 ? -10.650 11.741 5.333 1.00 0.00 12 GLN A N 2
ATOM 1586 C CA . GLN A 1 12 ? -11.321 10.870 6.283 1.00 0.00 12 GLN A CA 2
ATOM 1587 C C . GLN A 1 12 ? -10.367 9.742 6.627 1.00 0.00 12 GLN A C 2
ATOM 1588 O O . GLN A 1 12 ? -9.968 8.967 5.763 1.00 0.00 12 GLN A O 2
ATOM 1602 N N . LYS A 1 13 ? -10.003 9.649 7.882 1.00 0.00 13 LYS A N 2
ATOM 1603 C CA . LYS A 1 13 ? -8.825 8.883 8.243 1.00 0.00 13 LYS A CA 2
ATOM 1604 C C . LYS A 1 13 ? -9.157 7.616 9.020 1.00 0.00 13 LYS A C 2
ATOM 1605 O O . LYS A 1 13 ? -10.146 7.542 9.755 1.00 0.00 13 LYS A O 2
ATOM 1624 N N . ALA A 1 14 ? -8.312 6.623 8.820 1.00 0.00 14 ALA A N 2
ATOM 1625 C CA . ALA A 1 14 ? -8.335 5.396 9.585 1.00 0.00 14 ALA A CA 2
ATOM 1626 C C . ALA A 1 14 ? -6.910 4.978 9.877 1.00 0.00 14 ALA A C 2
ATOM 1627 O O . ALA A 1 14 ? -5.972 5.495 9.273 1.00 0.00 14 ALA A O 2
ATOM 1634 N N . VAL A 1 15 ? -6.741 4.047 10.788 1.00 0.00 15 VAL A N 2
ATOM 1635 C CA . VAL A 1 15 ? -5.411 3.584 11.138 1.00 0.00 15 VAL A CA 2
ATOM 1636 C C . VAL A 1 15 ? -5.176 2.223 10.524 1.00 0.00 15 VAL A C 2
ATOM 1637 O O . VAL A 1 15 ? -6.124 1.525 10.155 1.00 0.00 15 VAL A O 2
ATOM 1650 N N . PHE A 1 16 ? -3.920 1.844 10.423 1.00 0.00 16 PHE A N 2
ATOM 1651 C CA . PHE A 1 16 ? -3.563 0.570 9.848 1.00 0.00 16 PHE A CA 2
ATOM 1652 C C . PHE A 1 16 ? -2.265 0.078 10.464 1.00 0.00 16 PHE A C 2
ATOM 1653 O O . PHE A 1 16 ? -1.249 0.769 10.414 1.00 0.00 16 PHE A O 2
ATOM 1670 N N . GLY A 1 17 ? -2.317 -1.099 11.063 1.00 0.00 17 GLY A N 2
ATOM 1671 C CA . GLY A 1 17 ? -1.153 -1.655 11.722 1.00 0.00 17 GLY A CA 2
ATOM 1672 C C . GLY A 1 17 ? -0.899 -3.082 11.294 1.00 0.00 17 GLY A C 2
ATOM 1673 O O . GLY A 1 17 ? -1.472 -4.018 11.853 1.00 0.00 17 GLY A O 2
ATOM 1677 N N . ILE A 1 18 ? -0.041 -3.256 10.301 1.00 0.00 18 ILE A N 2
ATOM 1678 C CA . ILE A 1 18 ? 0.186 -4.566 9.714 1.00 0.00 18 ILE A CA 2
ATOM 1679 C C . ILE A 1 18 ? 1.656 -4.952 9.757 1.00 0.00 18 ILE A C 2
ATOM 1680 O O . ILE A 1 18 ? 2.514 -4.142 10.113 1.00 0.00 18 ILE A O 2
ATOM 1696 N N . TYR A 1 19 ? 1.937 -6.194 9.385 1.00 0.00 19 TYR A N 2
ATOM 1697 C CA . TYR A 1 19 ? 3.301 -6.689 9.337 1.00 0.00 19 TYR A CA 2
ATOM 1698 C C . TYR A 1 19 ? 3.679 -7.036 7.901 1.00 0.00 19 TYR A C 2
ATOM 1699 O O . TYR A 1 19 ? 3.344 -8.110 7.397 1.00 0.00 19 TYR A O 2
ATOM 1717 N N . MET A 1 20 ? 4.375 -6.116 7.256 1.00 0.00 20 MET A N 2
ATOM 1718 C CA . MET A 1 20 ? 4.741 -6.256 5.847 1.00 0.00 20 MET A CA 2
ATOM 1719 C C . MET A 1 20 ? 6.243 -6.482 5.709 1.00 0.00 20 MET A C 2
ATOM 1720 O O . MET A 1 20 ? 6.991 -6.240 6.655 1.00 0.00 20 MET A O 2
ATOM 1734 N N . ASP A 1 21 ? 6.684 -6.951 4.542 1.00 0.00 21 ASP A N 2
ATOM 1735 C CA . ASP A 1 21 ? 8.099 -7.241 4.325 1.00 0.00 21 ASP A CA 2
ATOM 1736 C C . ASP A 1 21 ? 8.951 -5.989 4.437 1.00 0.00 21 ASP A C 2
ATOM 1737 O O . ASP A 1 21 ? 8.474 -4.871 4.215 1.00 0.00 21 ASP A O 2
ATOM 1746 N N . LYS A 1 22 ? 10.218 -6.183 4.758 1.00 0.00 22 LYS A N 2
ATOM 1747 C CA . LYS A 1 22 ? 11.129 -5.075 4.935 1.00 0.00 22 LYS A CA 2
ATOM 1748 C C . LYS A 1 22 ? 11.523 -4.493 3.595 1.00 0.00 22 LYS A C 2
ATOM 1749 O O . LYS A 1 22 ? 11.143 -3.379 3.284 1.00 0.00 22 LYS A O 2
ATOM 1768 N N . ASP A 1 23 ? 12.246 -5.275 2.797 1.00 0.00 23 ASP A N 2
ATOM 1769 C CA . ASP A 1 23 ? 12.789 -4.809 1.514 1.00 0.00 23 ASP A CA 2
ATOM 1770 C C . ASP A 1 23 ? 11.737 -4.098 0.669 1.00 0.00 23 ASP A C 2
ATOM 1771 O O . ASP A 1 23 ? 12.044 -3.170 -0.067 1.00 0.00 23 ASP A O 2
ATOM 1780 N N . LEU A 1 24 ? 10.497 -4.525 0.807 1.00 0.00 24 LEU A N 2
ATOM 1781 C CA . LEU A 1 24 ? 9.391 -3.957 0.070 1.00 0.00 24 LEU A CA 2
ATOM 1782 C C . LEU A 1 24 ? 8.946 -2.628 0.695 1.00 0.00 24 LEU A C 2
ATOM 1783 O O . LEU A 1 24 ? 8.917 -1.600 0.016 1.00 0.00 24 LEU A O 2
ATOM 1799 N N . LYS A 1 25 ? 8.619 -2.639 1.984 1.00 0.00 25 LYS A N 2
ATOM 1800 C CA . LYS A 1 25 ? 8.224 -1.419 2.679 1.00 0.00 25 LYS A CA 2
ATOM 1801 C C . LYS A 1 25 ? 9.379 -0.421 2.669 1.00 0.00 25 LYS A C 2
ATOM 1802 O O . LYS A 1 25 ? 9.187 0.792 2.606 1.00 0.00 25 LYS A O 2
ATOM 1821 N N . THR A 1 26 ? 10.579 -0.968 2.724 1.00 0.00 26 THR A N 2
ATOM 1822 C CA . THR A 1 26 ? 11.802 -0.186 2.790 1.00 0.00 26 THR A CA 2
ATOM 1823 C C . THR A 1 26 ? 12.149 0.372 1.416 1.00 0.00 26 THR A C 2
ATOM 1824 O O . THR A 1 26 ? 12.676 1.478 1.296 1.00 0.00 26 THR A O 2
ATOM 1835 N N . ARG A 1 27 ? 11.823 -0.393 0.390 1.00 0.00 27 ARG A N 2
ATOM 1836 C CA . ARG A 1 27 ? 11.915 0.075 -0.986 1.00 0.00 27 ARG A CA 2
ATOM 1837 C C . ARG A 1 27 ? 11.131 1.372 -1.132 1.00 0.00 27 ARG A C 2
ATOM 1838 O O . ARG A 1 27 ? 11.643 2.390 -1.599 1.00 0.00 27 ARG A O 2
ATOM 1859 N N . LEU A 1 28 ? 9.882 1.310 -0.714 1.00 0.00 28 LEU A N 2
ATOM 1860 C CA . LEU A 1 28 ? 9.002 2.466 -0.689 1.00 0.00 28 LEU A CA 2
ATOM 1861 C C . LEU A 1 28 ? 9.540 3.560 0.243 1.00 0.00 28 LEU A C 2
ATOM 1862 O O . LEU A 1 28 ? 9.403 4.748 -0.049 1.00 0.00 28 LEU A O 2
ATOM 1878 N N . LYS A 1 29 ? 10.139 3.168 1.365 1.00 0.00 29 LYS A N 2
ATOM 1879 C CA . LYS A 1 29 ? 10.759 4.130 2.280 1.00 0.00 29 LYS A CA 2
ATOM 1880 C C . LYS A 1 29 ? 11.786 4.975 1.540 1.00 0.00 29 LYS A C 2
ATOM 1881 O O . LYS A 1 29 ? 11.847 6.193 1.708 1.00 0.00 29 LYS A O 2
ATOM 1900 N N . VAL A 1 30 ? 12.577 4.317 0.712 1.00 0.00 30 VAL A N 2
ATOM 1901 C CA . VAL A 1 30 ? 13.592 4.987 -0.082 1.00 0.00 30 VAL A CA 2
ATOM 1902 C C . VAL A 1 30 ? 12.950 5.890 -1.116 1.00 0.00 30 VAL A C 2
ATOM 1903 O O . VAL A 1 30 ? 13.459 6.964 -1.437 1.00 0.00 30 VAL A O 2
ATOM 1916 N N . TYR A 1 31 ? 11.806 5.461 -1.598 1.00 0.00 31 TYR A N 2
ATOM 1917 C CA . TYR A 1 31 ? 11.018 6.245 -2.517 1.00 0.00 31 TYR A CA 2
ATOM 1918 C C . TYR A 1 31 ? 10.537 7.518 -1.828 1.00 0.00 31 TYR A C 2
ATOM 1919 O O . TYR A 1 31 ? 10.522 8.601 -2.419 1.00 0.00 31 TYR A O 2
ATOM 1937 N N . CYS A 1 32 ? 10.174 7.381 -0.559 1.00 0.00 32 CYS A N 2
ATOM 1938 C CA . CYS A 1 32 ? 9.711 8.513 0.237 1.00 0.00 32 CYS A CA 2
ATOM 1939 C C . CYS A 1 32 ? 10.870 9.411 0.647 1.00 0.00 32 CYS A C 2
ATOM 1940 O O . CYS A 1 32 ? 10.694 10.599 0.882 1.00 0.00 32 CYS A O 2
ATOM 1948 N N . ALA A 1 33 ? 12.053 8.837 0.733 1.00 0.00 33 ALA A N 2
ATOM 1949 C CA . ALA A 1 33 ? 13.239 9.592 1.091 1.00 0.00 33 ALA A CA 2
ATOM 1950 C C . ALA A 1 33 ? 13.751 10.372 -0.112 1.00 0.00 33 ALA A C 2
ATOM 1951 O O . ALA A 1 33 ? 14.206 11.507 0.010 1.00 0.00 33 ALA A O 2
ATOM 1958 N N . LYS A 1 34 ? 13.647 9.753 -1.278 1.00 0.00 34 LYS A N 2
ATOM 1959 C CA . LYS A 1 34 ? 14.152 10.335 -2.506 1.00 0.00 34 LYS A CA 2
ATOM 1960 C C . LYS A 1 34 ? 13.211 11.403 -3.050 1.00 0.00 34 LYS A C 2
ATOM 1961 O O . LYS A 1 34 ? 13.658 12.434 -3.551 1.00 0.00 34 LYS A O 2
ATOM 1980 N N . ASN A 1 35 ? 11.912 11.170 -2.940 1.00 0.00 35 ASN A N 2
ATOM 1981 C CA . ASN A 1 35 ? 10.928 12.141 -3.407 1.00 0.00 35 ASN A CA 2
ATOM 1982 C C . ASN A 1 35 ? 10.484 13.036 -2.268 1.00 0.00 35 ASN A C 2
ATOM 1983 O O . ASN A 1 35 ? 9.649 13.923 -2.450 1.00 0.00 35 ASN A O 2
ATOM 1994 N N . ASN A 1 36 ? 11.056 12.792 -1.089 1.00 0.00 36 ASN A N 2
ATOM 1995 C CA . ASN A 1 36 ? 10.656 13.495 0.132 1.00 0.00 36 ASN A CA 2
ATOM 1996 C C . ASN A 1 36 ? 9.166 13.285 0.416 1.00 0.00 36 ASN A C 2
ATOM 1997 O O . ASN A 1 36 ? 8.534 14.082 1.105 1.00 0.00 36 ASN A O 2
ATOM 2008 N N . LEU A 1 37 ? 8.617 12.200 -0.123 1.00 0.00 37 LEU A N 2
ATOM 2009 C CA . LEU A 1 37 ? 7.215 11.859 0.073 1.00 0.00 37 LEU A CA 2
ATOM 2010 C C . LEU A 1 37 ? 6.965 11.352 1.483 1.00 0.00 37 LEU A C 2
ATOM 2011 O O . LEU A 1 37 ? 7.897 11.024 2.217 1.00 0.00 37 LEU A O 2
ATOM 2027 N N . GLN A 1 38 ? 5.700 11.296 1.853 1.00 0.00 38 GLN A N 2
ATOM 2028 C CA . GLN A 1 38 ? 5.306 10.750 3.137 1.00 0.00 38 GLN A CA 2
ATOM 2029 C C . GLN A 1 38 ? 5.076 9.257 2.998 1.00 0.00 38 GLN A C 2
ATOM 2030 O O . GLN A 1 38 ? 4.416 8.827 2.050 1.00 0.00 38 GLN A O 2
ATOM 2044 N N . LEU A 1 39 ? 5.626 8.480 3.921 1.00 0.00 39 LEU A N 2
ATOM 2045 C CA . LEU A 1 39 ? 5.437 7.026 3.926 1.00 0.00 39 LEU A CA 2
ATOM 2046 C C . LEU A 1 39 ? 3.962 6.670 3.746 1.00 0.00 39 LEU A C 2
ATOM 2047 O O . LEU A 1 39 ? 3.601 5.889 2.865 1.00 0.00 39 LEU A O 2
ATOM 2063 N N . THR A 1 40 ? 3.115 7.275 4.568 1.00 0.00 40 THR A N 2
ATOM 2064 C CA . THR A 1 40 ? 1.686 7.019 4.522 1.00 0.00 40 THR A CA 2
ATOM 2065 C C . THR A 1 40 ? 1.097 7.412 3.174 1.00 0.00 40 THR A C 2
ATOM 2066 O O . THR A 1 40 ? 0.373 6.631 2.557 1.00 0.00 40 THR A O 2
ATOM 2077 N N . GLN A 1 41 ? 1.426 8.617 2.718 1.00 0.00 41 GLN A N 2
ATOM 2078 C CA . GLN A 1 41 ? 0.964 9.104 1.428 1.00 0.00 41 GLN A CA 2
ATOM 2079 C C . GLN A 1 41 ? 1.326 8.120 0.321 1.00 0.00 41 GLN A C 2
ATOM 2080 O O . GLN A 1 41 ? 0.527 7.850 -0.569 1.00 0.00 41 GLN A O 2
ATOM 2094 N N . ALA A 1 42 ? 2.530 7.574 0.404 1.00 0.00 42 ALA A N 2
ATOM 2095 C CA . ALA A 1 42 ? 3.022 6.632 -0.585 1.00 0.00 42 ALA A CA 2
ATOM 2096 C C . ALA A 1 42 ? 2.225 5.340 -0.548 1.00 0.00 42 ALA A C 2
ATOM 2097 O O . ALA A 1 42 ? 1.853 4.818 -1.590 1.00 0.00 42 ALA A O 2
ATOM 2104 N N . ILE A 1 43 ? 1.966 4.829 0.652 1.00 0.00 43 ILE A N 2
ATOM 2105 C CA . ILE A 1 43 ? 1.131 3.641 0.807 1.00 0.00 43 ILE A CA 2
ATOM 2106 C C . ILE A 1 43 ? -0.252 3.878 0.218 1.00 0.00 43 ILE A C 2
ATOM 2107 O O . ILE A 1 43 ? -0.776 3.045 -0.515 1.00 0.00 43 ILE A O 2
ATOM 2123 N N . GLU A 1 44 ? -0.831 5.019 0.547 1.00 0.00 44 GLU A N 2
ATOM 2124 C CA . GLU A 1 44 ? -2.162 5.370 0.073 1.00 0.00 44 GLU A CA 2
ATOM 2125 C C . GLU A 1 44 ? -2.184 5.475 -1.445 1.00 0.00 44 GLU A C 2
ATOM 2126 O O . GLU A 1 44 ? -3.098 4.970 -2.088 1.00 0.00 44 GLU A O 2
ATOM 2138 N N . GLU A 1 45 ? -1.175 6.122 -2.012 1.00 0.00 45 GLU A N 2
ATOM 2139 C CA . GLU A 1 45 ? -1.038 6.191 -3.460 1.00 0.00 45 GLU A CA 2
ATOM 2140 C C . GLU A 1 45 ? -0.802 4.796 -4.023 1.00 0.00 45 GLU A C 2
ATOM 2141 O O . GLU A 1 45 ? -1.335 4.435 -5.072 1.00 0.00 45 GLU A O 2
ATOM 2153 N N . ALA A 1 46 ? -0.020 4.006 -3.294 1.00 0.00 46 ALA A N 2
ATOM 2154 C CA . ALA A 1 46 ? 0.302 2.653 -3.704 1.00 0.00 46 ALA A CA 2
ATOM 2155 C C . ALA A 1 46 ? -0.949 1.806 -3.792 1.00 0.00 46 ALA A C 2
ATOM 2156 O O . ALA A 1 46 ? -1.243 1.204 -4.823 1.00 0.00 46 ALA A O 2
ATOM 2163 N N . ILE A 1 47 ? -1.687 1.783 -2.697 1.00 0.00 47 ILE A N 2
ATOM 2164 C CA . ILE A 1 47 ? -2.868 0.975 -2.589 1.00 0.00 47 ILE A CA 2
ATOM 2165 C C . ILE A 1 47 ? -3.989 1.538 -3.469 1.00 0.00 47 ILE A C 2
ATOM 2166 O O . ILE A 1 47 ? -4.878 0.808 -3.907 1.00 0.00 47 ILE A O 2
ATOM 2182 N N . LYS A 1 48 ? -3.920 2.836 -3.751 1.00 0.00 48 LYS A N 2
ATOM 2183 C CA . LYS A 1 48 ? -4.878 3.483 -4.634 1.00 0.00 48 LYS A CA 2
ATOM 2184 C C . LYS A 1 48 ? -4.702 2.994 -6.064 1.00 0.00 48 LYS A C 2
ATOM 2185 O O . LYS A 1 48 ? -5.625 2.425 -6.654 1.00 0.00 48 LYS A O 2
ATOM 2204 N N . GLU A 1 49 ? -3.511 3.208 -6.617 1.00 0.00 49 GLU A N 2
ATOM 2205 C CA . GLU A 1 49 ? -3.221 2.784 -7.976 1.00 0.00 49 GLU A CA 2
ATOM 2206 C C . GLU A 1 49 ? -3.290 1.273 -8.102 1.00 0.00 49 GLU A C 2
ATOM 2207 O O . GLU A 1 49 ? -3.410 0.739 -9.201 1.00 0.00 49 GLU A O 2
ATOM 2219 N N . TYR A 1 50 ? -3.240 0.591 -6.976 1.00 0.00 50 TYR A N 2
ATOM 2220 C CA . TYR A 1 50 ? -3.295 -0.846 -6.957 1.00 0.00 50 TYR A CA 2
ATOM 2221 C C . TYR A 1 50 ? -4.706 -1.323 -7.244 1.00 0.00 50 TYR A C 2
ATOM 2222 O O . TYR A 1 50 ? -4.911 -2.208 -8.071 1.00 0.00 50 TYR A O 2
ATOM 2240 N N . LEU A 1 51 ? -5.678 -0.718 -6.573 1.00 0.00 51 LEU A N 2
ATOM 2241 C CA . LEU A 1 51 ? -7.075 -1.036 -6.824 1.00 0.00 51 LEU A CA 2
ATOM 2242 C C . LEU A 1 51 ? -7.459 -0.681 -8.250 1.00 0.00 51 LEU A C 2
ATOM 2243 O O . LEU A 1 51 ? -8.183 -1.421 -8.902 1.00 0.00 51 LEU A O 2
ATOM 2259 N N . GLN A 1 52 ? -6.950 0.437 -8.740 1.00 0.00 52 GLN A N 2
ATOM 2260 C CA . GLN A 1 52 ? -7.293 0.894 -10.081 1.00 0.00 52 GLN A CA 2
ATOM 2261 C C . GLN A 1 52 ? -6.579 0.075 -11.148 1.00 0.00 52 GLN A C 2
ATOM 2262 O O . GLN A 1 52 ? -7.086 -0.092 -12.258 1.00 0.00 52 GLN A O 2
ATOM 2276 N N . LYS A 1 53 ? -5.404 -0.436 -10.814 1.00 0.00 53 LYS A N 2
ATOM 2277 C CA . LYS A 1 53 ? -4.656 -1.284 -11.735 1.00 0.00 53 LYS A CA 2
ATOM 2278 C C . LYS A 1 53 ? -5.214 -2.695 -11.716 1.00 0.00 53 LYS A C 2
ATOM 2279 O O . LYS A 1 53 ? -5.017 -3.470 -12.648 1.00 0.00 53 LYS A O 2
ATOM 2298 N N . ARG A 1 54 ? -5.930 -3.009 -10.655 1.00 0.00 54 ARG A N 2
ATOM 2299 C CA . ARG A 1 54 ? -6.438 -4.346 -10.457 1.00 0.00 54 ARG A CA 2
ATOM 2300 C C . ARG A 1 54 ? -7.907 -4.401 -10.860 1.00 0.00 54 ARG A C 2
ATOM 2301 O O . ARG A 1 54 ? -8.252 -4.958 -11.902 1.00 0.00 54 ARG A O 2
ATOM 2322 N N . ASN A 1 55 ? -8.754 -3.766 -10.055 1.00 0.00 55 ASN A N 2
ATOM 2323 C CA . ASN A 1 55 ? -10.197 -3.746 -10.280 1.00 0.00 55 ASN A CA 2
ATOM 2324 C C . ASN A 1 55 ? -10.910 -2.957 -9.180 1.00 0.00 55 ASN A C 2
ATOM 2325 O O . ASN A 1 55 ? -11.596 -1.971 -9.457 1.00 0.00 55 ASN A O 2
ATOM 2336 N N . GLY A 1 56 ? -10.733 -3.383 -7.937 1.00 0.00 56 GLY A N 2
ATOM 2337 C CA . GLY A 1 56 ? -11.376 -2.728 -6.822 1.00 0.00 56 GLY A CA 2
ATOM 2338 C C . GLY A 1 56 ? -12.790 -3.223 -6.616 1.00 0.00 56 GLY A C 2
ATOM 2339 O O . GLY A 1 56 ? -13.077 -4.383 -6.986 1.00 0.00 56 GLY A O 2
ATOM 2344 N N . LYS B 1 11 ? 9.783 -14.348 4.270 1.00 0.00 11 LYS B N 2
ATOM 2345 C CA . LYS B 1 11 ? 9.006 -13.259 4.902 1.00 0.00 11 LYS B CA 2
ATOM 2346 C C . LYS B 1 11 ? 9.838 -12.549 5.971 1.00 0.00 11 LYS B C 2
ATOM 2347 O O . LYS B 1 11 ? 9.738 -12.853 7.164 1.00 0.00 11 LYS B O 2
ATOM 2366 N N . GLN B 1 12 ? 10.689 -11.625 5.537 1.00 0.00 12 GLN B N 2
ATOM 2367 C CA . GLN B 1 12 ? 11.365 -10.734 6.464 1.00 0.00 12 GLN B CA 2
ATOM 2368 C C . GLN B 1 12 ? 10.417 -9.597 6.790 1.00 0.00 12 GLN B C 2
ATOM 2369 O O . GLN B 1 12 ? 10.011 -8.839 5.912 1.00 0.00 12 GLN B O 2
ATOM 2383 N N . LYS B 1 13 ? 10.062 -9.472 8.047 1.00 0.00 13 LYS B N 2
ATOM 2384 C CA . LYS B 1 13 ? 8.884 -8.700 8.395 1.00 0.00 13 LYS B CA 2
ATOM 2385 C C . LYS B 1 13 ? 9.218 -7.417 9.141 1.00 0.00 13 LYS B C 2
ATOM 2386 O O . LYS B 1 13 ? 10.204 -7.330 9.881 1.00 0.00 13 LYS B O 2
ATOM 2405 N N . ALA B 1 14 ? 8.378 -6.427 8.918 1.00 0.00 14 ALA B N 2
ATOM 2406 C CA . ALA B 1 14 ? 8.404 -5.181 9.650 1.00 0.00 14 ALA B CA 2
ATOM 2407 C C . ALA B 1 14 ? 6.979 -4.754 9.938 1.00 0.00 14 ALA B C 2
ATOM 2408 O O . ALA B 1 14 ? 6.039 -5.276 9.347 1.00 0.00 14 ALA B O 2
ATOM 2415 N N . VAL B 1 15 ? 6.815 -3.808 10.834 1.00 0.00 15 VAL B N 2
ATOM 2416 C CA . VAL B 1 15 ? 5.487 -3.336 11.180 1.00 0.00 15 VAL B CA 2
ATOM 2417 C C . VAL B 1 15 ? 5.247 -1.990 10.530 1.00 0.00 15 VAL B C 2
ATOM 2418 O O . VAL B 1 15 ? 6.194 -1.306 10.129 1.00 0.00 15 VAL B O 2
ATOM 2431 N N . PHE B 1 16 ? 3.995 -1.611 10.433 1.00 0.00 16 PHE B N 2
ATOM 2432 C CA . PHE B 1 16 ? 3.635 -0.350 9.832 1.00 0.00 16 PHE B CA 2
ATOM 2433 C C . PHE B 1 16 ? 2.343 0.152 10.446 1.00 0.00 16 PHE B C 2
ATOM 2434 O O . PHE B 1 16 ? 1.332 -0.545 10.423 1.00 0.00 16 PHE B O 2
ATOM 2451 N N . GLY B 1 17 ? 2.395 1.345 11.016 1.00 0.00 17 GLY B N 2
ATOM 2452 C CA . GLY B 1 17 ? 1.230 1.917 11.664 1.00 0.00 17 GLY B CA 2
ATOM 2453 C C . GLY B 1 17 ? 0.980 3.332 11.205 1.00 0.00 17 GLY B C 2
ATOM 2454 O O . GLY B 1 17 ? 1.565 4.276 11.739 1.00 0.00 17 GLY B O 2
ATOM 2458 N N . ILE B 1 18 ? 0.115 3.485 10.215 1.00 0.00 18 ILE B N 2
ATOM 2459 C CA . ILE B 1 18 ? -0.114 4.783 9.600 1.00 0.00 18 ILE B CA 2
ATOM 2460 C C . ILE B 1 18 ? -1.582 5.173 9.643 1.00 0.00 18 ILE B C 2
ATOM 2461 O O . ILE B 1 18 ? -2.435 4.376 10.034 1.00 0.00 18 ILE B O 2
ATOM 2477 N N . TYR B 1 19 ? -1.865 6.404 9.238 1.00 0.00 19 TYR B N 2
ATOM 2478 C CA . TYR B 1 19 ? -3.230 6.899 9.191 1.00 0.00 19 TYR B CA 2
ATOM 2479 C C . TYR B 1 19 ? -3.623 7.215 7.752 1.00 0.00 19 TYR B C 2
ATOM 2480 O O . TYR B 1 19 ? -3.304 8.282 7.227 1.00 0.00 19 TYR B O 2
ATOM 2498 N N . MET B 1 20 ? -4.317 6.277 7.131 1.00 0.00 20 MET B N 2
ATOM 2499 C CA . MET B 1 20 ? -4.693 6.388 5.721 1.00 0.00 20 MET B CA 2
ATOM 2500 C C . MET B 1 20 ? -6.198 6.616 5.588 1.00 0.00 20 MET B C 2
ATOM 2501 O O . MET B 1 20 ? -6.940 6.396 6.542 1.00 0.00 20 MET B O 2
ATOM 2515 N N . ASP B 1 21 ? -6.646 7.057 4.414 1.00 0.00 21 ASP B N 2
ATOM 2516 C CA . ASP B 1 21 ? -8.062 7.340 4.198 1.00 0.00 21 ASP B CA 2
ATOM 2517 C C . ASP B 1 21 ? -8.913 6.092 4.345 1.00 0.00 21 ASP B C 2
ATOM 2518 O O . ASP B 1 21 ? -8.438 4.970 4.141 1.00 0.00 21 ASP B O 2
ATOM 2527 N N . LYS B 1 22 ? -10.179 6.291 4.667 1.00 0.00 22 LYS B N 2
ATOM 2528 C CA . LYS B 1 22 ? -11.090 5.189 4.877 1.00 0.00 22 LYS B CA 2
ATOM 2529 C C . LYS B 1 22 ? -11.493 4.577 3.552 1.00 0.00 22 LYS B C 2
ATOM 2530 O O . LYS B 1 22 ? -11.115 3.457 3.264 1.00 0.00 22 LYS B O 2
ATOM 2549 N N . ASP B 1 23 ? -12.225 5.339 2.743 1.00 0.00 23 ASP B N 2
ATOM 2550 C CA . ASP B 1 23 ? -12.775 4.846 1.471 1.00 0.00 23 ASP B CA 2
ATOM 2551 C C . ASP B 1 23 ? -11.727 4.120 0.631 1.00 0.00 23 ASP B C 2
ATOM 2552 O O . ASP B 1 23 ? -12.043 3.190 -0.103 1.00 0.00 23 ASP B O 2
ATOM 2561 N N . LEU B 1 24 ? -10.484 4.544 0.759 1.00 0.00 24 LEU B N 2
ATOM 2562 C CA . LEU B 1 24 ? -9.382 3.957 0.029 1.00 0.00 24 LEU B CA 2
ATOM 2563 C C . LEU B 1 24 ? -8.933 2.643 0.686 1.00 0.00 24 LEU B C 2
ATOM 2564 O O . LEU B 1 24 ? -8.909 1.598 0.033 1.00 0.00 24 LEU B O 2
ATOM 2580 N N . LYS B 1 25 ? -8.595 2.687 1.970 1.00 0.00 25 LYS B N 2
ATOM 2581 C CA . LYS B 1 25 ? -8.197 1.482 2.690 1.00 0.00 25 LYS B CA 2
ATOM 2582 C C . LYS B 1 25 ? -9.353 0.486 2.704 1.00 0.00 25 LYS B C 2
ATOM 2583 O O . LYS B 1 25 ? -9.162 -0.727 2.652 1.00 0.00 25 LYS B O 2
ATOM 2602 N N . THR B 1 26 ? -10.551 1.035 2.760 1.00 0.00 26 THR B N 2
ATOM 2603 C CA . THR B 1 26 ? -11.774 0.253 2.851 1.00 0.00 26 THR B CA 2
ATOM 2604 C C . THR B 1 26 ? -12.128 -0.340 1.493 1.00 0.00 26 THR B C 2
ATOM 2605 O O . THR B 1 26 ? -12.656 -1.446 1.400 1.00 0.00 26 THR B O 2
ATOM 2616 N N . ARG B 1 27 ? -11.806 0.399 0.447 1.00 0.00 27 ARG B N 2
ATOM 2617 C CA . ARG B 1 27 ? -11.911 -0.099 -0.917 1.00 0.00 27 ARG B CA 2
ATOM 2618 C C . ARG B 1 27 ? -11.129 -1.401 -1.037 1.00 0.00 27 ARG B C 2
ATOM 2619 O O . ARG B 1 27 ? -11.645 -2.428 -1.479 1.00 0.00 27 ARG B O 2
ATOM 2640 N N . LEU B 1 28 ? -9.877 -1.330 -0.628 1.00 0.00 28 LEU B N 2
ATOM 2641 C CA . LEU B 1 28 ? -8.998 -2.483 -0.581 1.00 0.00 28 LEU B CA 2
ATOM 2642 C C . LEU B 1 28 ? -9.531 -3.555 0.381 1.00 0.00 28 LEU B C 2
ATOM 2643 O O . LEU B 1 28 ? -9.398 -4.748 0.115 1.00 0.00 28 LEU B O 2
ATOM 2659 N N . LYS B 1 29 ? -10.123 -3.133 1.496 1.00 0.00 29 LYS B N 2
ATOM 2660 C CA . LYS B 1 29 ? -10.740 -4.071 2.437 1.00 0.00 29 LYS B CA 2
ATOM 2661 C C . LYS B 1 29 ? -11.774 -4.932 1.723 1.00 0.00 29 LYS B C 2
ATOM 2662 O O . LYS B 1 29 ? -11.840 -6.145 1.923 1.00 0.00 29 LYS B O 2
ATOM 2681 N N . VAL B 1 30 ? -12.567 -4.294 0.883 1.00 0.00 30 VAL B N 2
ATOM 2682 C CA . VAL B 1 30 ? -13.586 -4.982 0.108 1.00 0.00 30 VAL B CA 2
ATOM 2683 C C . VAL B 1 30 ? -12.952 -5.912 -0.907 1.00 0.00 30 VAL B C 2
ATOM 2684 O O . VAL B 1 30 ? -13.469 -6.992 -1.199 1.00 0.00 30 VAL B O 2
ATOM 2697 N N . TYR B 1 31 ? -11.809 -5.496 -1.402 1.00 0.00 31 TYR B N 2
ATOM 2698 C CA . TYR B 1 31 ? -11.023 -6.300 -2.308 1.00 0.00 31 TYR B CA 2
ATOM 2699 C C . TYR B 1 31 ? -10.541 -7.557 -1.591 1.00 0.00 31 TYR B C 2
ATOM 2700 O O . TYR B 1 31 ? -10.535 -8.655 -2.156 1.00 0.00 31 TYR B O 2
ATOM 2718 N N . CYS B 1 32 ? -10.171 -7.388 -0.329 1.00 0.00 32 CYS B N 2
ATOM 2719 C CA . CYS B 1 32 ? -9.704 -8.501 0.489 1.00 0.00 32 CYS B CA 2
ATOM 2720 C C . CYS B 1 32 ? -10.859 -9.387 0.928 1.00 0.00 32 CYS B C 2
ATOM 2721 O O . CYS B 1 32 ? -10.681 -10.570 1.191 1.00 0.00 32 CYS B O 2
ATOM 2729 N N . ALA B 1 33 ? -12.042 -8.814 1.005 1.00 0.00 33 ALA B N 2
ATOM 2730 C CA . ALA B 1 33 ? -13.222 -9.564 1.389 1.00 0.00 33 ALA B CA 2
ATOM 2731 C C . ALA B 1 33 ? -13.738 -10.372 0.208 1.00 0.00 33 ALA B C 2
ATOM 2732 O O . ALA B 1 33 ? -14.187 -11.507 0.356 1.00 0.00 33 ALA B O 2
ATOM 2739 N N . LYS B 1 34 ? -13.648 -9.778 -0.970 1.00 0.00 34 LYS B N 2
ATOM 2740 C CA . LYS B 1 34 ? -14.161 -10.387 -2.183 1.00 0.00 34 LYS B CA 2
ATOM 2741 C C . LYS B 1 34 ? -13.223 -11.469 -2.708 1.00 0.00 34 LYS B C 2
ATOM 2742 O O . LYS B 1 34 ? -13.672 -12.509 -3.187 1.00 0.00 34 LYS B O 2
ATOM 2761 N N . ASN B 1 35 ? -11.924 -11.232 -2.610 1.00 0.00 35 ASN B N 2
ATOM 2762 C CA . ASN B 1 35 ? -10.946 -12.215 -3.063 1.00 0.00 35 ASN B CA 2
ATOM 2763 C C . ASN B 1 35 ? -10.497 -13.086 -1.907 1.00 0.00 35 ASN B C 2
ATOM 2764 O O . ASN B 1 35 ? -9.664 -13.977 -2.078 1.00 0.00 35 ASN B O 2
ATOM 2775 N N . ASN B 1 36 ? -11.060 -12.816 -0.729 1.00 0.00 36 ASN B N 2
ATOM 2776 C CA . ASN B 1 36 ? -10.652 -13.490 0.505 1.00 0.00 36 ASN B CA 2
ATOM 2777 C C . ASN B 1 36 ? -9.163 -13.275 0.777 1.00 0.00 36 ASN B C 2
ATOM 2778 O O . ASN B 1 36 ? -8.529 -14.055 1.492 1.00 0.00 36 ASN B O 2
ATOM 2789 N N . LEU B 1 37 ? -8.616 -12.204 0.208 1.00 0.00 37 LEU B N 2
ATOM 2790 C CA . LEU B 1 37 ? -7.213 -11.856 0.388 1.00 0.00 37 LEU B CA 2
ATOM 2791 C C . LEU B 1 37 ? -6.954 -11.314 1.786 1.00 0.00 37 LEU B C 2
ATOM 2792 O O . LEU B 1 37 ? -7.883 -10.963 2.518 1.00 0.00 37 LEU B O 2
ATOM 2808 N N . GLN B 1 38 ? -5.683 -11.249 2.146 1.00 0.00 38 GLN B N 2
ATOM 2809 C CA . GLN B 1 38 ? -5.280 -10.678 3.414 1.00 0.00 38 GLN B CA 2
ATOM 2810 C C . GLN B 1 38 ? -5.048 -9.187 3.243 1.00 0.00 38 GLN B C 2
ATOM 2811 O O . GLN B 1 38 ? -4.391 -8.780 2.285 1.00 0.00 38 GLN B O 2
ATOM 2825 N N . LEU B 1 39 ? -5.597 -8.389 4.148 1.00 0.00 39 LEU B N 2
ATOM 2826 C CA . LEU B 1 39 ? -5.408 -6.936 4.118 1.00 0.00 39 LEU B CA 2
ATOM 2827 C C . LEU B 1 39 ? -3.934 -6.586 3.920 1.00 0.00 39 LEU B C 2
ATOM 2828 O O . LEU B 1 39 ? -3.580 -5.826 3.017 1.00 0.00 39 LEU B O 2
ATOM 2844 N N . THR B 1 40 ? -3.082 -7.171 4.748 1.00 0.00 40 THR B N 2
ATOM 2845 C CA . THR B 1 40 ? -1.654 -6.917 4.689 1.00 0.00 40 THR B CA 2
ATOM 2846 C C . THR B 1 40 ? -1.072 -7.339 3.345 1.00 0.00 40 THR B C 2
ATOM 2847 O O . THR B 1 40 ? -0.354 -6.570 2.708 1.00 0.00 40 THR B O 2
ATOM 2858 N N . GLN B 1 41 ? -1.401 -8.556 2.918 1.00 0.00 41 GLN B N 2
ATOM 2859 C CA . GLN B 1 41 ? -0.946 -9.076 1.637 1.00 0.00 41 GLN B CA 2
ATOM 2860 C C . GLN B 1 41 ? -1.317 -8.117 0.510 1.00 0.00 41 GLN B C 2
ATOM 2861 O O . GLN B 1 41 ? -0.525 -7.868 -0.394 1.00 0.00 41 GLN B O 2
ATOM 2875 N N . ALA B 1 42 ? -2.519 -7.568 0.592 1.00 0.00 42 ALA B N 2
ATOM 2876 C CA . ALA B 1 42 ? -3.016 -6.647 -0.415 1.00 0.00 42 ALA B CA 2
ATOM 2877 C C . ALA B 1 42 ? -2.218 -5.356 -0.412 1.00 0.00 42 ALA B C 2
ATOM 2878 O O . ALA B 1 42 ? -1.853 -4.858 -1.468 1.00 0.00 42 ALA B O 2
ATOM 2885 N N . ILE B 1 43 ? -1.950 -4.816 0.773 1.00 0.00 43 ILE B N 2
ATOM 2886 C CA . ILE B 1 43 ? -1.116 -3.625 0.892 1.00 0.00 43 ILE B CA 2
ATOM 2887 C C . ILE B 1 43 ? 0.262 -3.879 0.298 1.00 0.00 43 ILE B C 2
ATOM 2888 O O . ILE B 1 43 ? 0.779 -3.066 -0.460 1.00 0.00 43 ILE B O 2
ATOM 2904 N N . GLU B 1 44 ? 0.843 -5.011 0.652 1.00 0.00 44 GLU B N 2
ATOM 2905 C CA . GLU B 1 44 ? 2.171 -5.374 0.176 1.00 0.00 44 GLU B CA 2
ATOM 2906 C C . GLU B 1 44 ? 2.184 -5.518 -1.338 1.00 0.00 44 GLU B C 2
ATOM 2907 O O . GLU B 1 44 ? 3.104 -5.047 -1.998 1.00 0.00 44 GLU B O 2
ATOM 2919 N N . GLU B 1 45 ? 1.168 -6.171 -1.883 1.00 0.00 45 GLU B N 2
ATOM 2920 C CA . GLU B 1 45 ? 1.022 -6.273 -3.328 1.00 0.00 45 GLU B CA 2
ATOM 2921 C C . GLU B 1 45 ? 0.784 -4.891 -3.921 1.00 0.00 45 GLU B C 2
ATOM 2922 O O . GLU B 1 45 ? 1.312 -4.553 -4.979 1.00 0.00 45 GLU B O 2
ATOM 2934 N N . ALA B 1 46 ? 0.006 -4.085 -3.205 1.00 0.00 46 ALA B N 2
ATOM 2935 C CA . ALA B 1 46 ? -0.317 -2.742 -3.645 1.00 0.00 46 ALA B CA 2
ATOM 2936 C C . ALA B 1 46 ? 0.933 -1.898 -3.761 1.00 0.00 46 ALA B C 2
ATOM 2937 O O . ALA B 1 46 ? 1.221 -1.323 -4.808 1.00 0.00 46 ALA B O 2
ATOM 2944 N N . ILE B 1 47 ? 1.679 -1.848 -2.672 1.00 0.00 47 ILE B N 2
ATOM 2945 C CA . ILE B 1 47 ? 2.861 -1.039 -2.590 1.00 0.00 47 ILE B CA 2
ATOM 2946 C C . ILE B 1 47 ? 3.978 -1.624 -3.464 1.00 0.00 47 ILE B C 2
ATOM 2947 O O . ILE B 1 47 ? 4.867 -0.907 -3.921 1.00 0.00 47 ILE B O 2
ATOM 2963 N N . LYS B 1 48 ? 3.905 -2.928 -3.720 1.00 0.00 48 LYS B N 2
ATOM 2964 C CA . LYS B 1 48 ? 4.859 -3.596 -4.592 1.00 0.00 48 LYS B CA 2
ATOM 2965 C C . LYS B 1 48 ? 4.676 -3.140 -6.031 1.00 0.00 48 LYS B C 2
ATOM 2966 O O . LYS B 1 48 ? 5.594 -2.581 -6.636 1.00 0.00 48 LYS B O 2
ATOM 2985 N N . GLU B 1 49 ? 3.481 -3.365 -6.568 1.00 0.00 49 GLU B N 2
ATOM 2986 C CA . GLU B 1 49 ? 3.181 -2.973 -7.935 1.00 0.00 49 GLU B CA 2
ATOM 2987 C C . GLU B 1 49 ? 3.247 -1.465 -8.094 1.00 0.00 49 GLU B C 2
ATOM 2988 O O . GLU B 1 49 ? 3.352 -0.955 -9.204 1.00 0.00 49 GLU B O 2
ATOM 3000 N N . TYR B 1 50 ? 3.208 -0.758 -6.982 1.00 0.00 50 TYR B N 2
ATOM 3001 C CA . TYR B 1 50 ? 3.264 0.679 -6.999 1.00 0.00 50 TYR B CA 2
ATOM 3002 C C . TYR B 1 50 ? 4.673 1.147 -7.306 1.00 0.00 50 TYR B C 2
ATOM 3003 O O . TYR B 1 50 ? 4.874 2.011 -8.156 1.00 0.00 50 TYR B O 2
ATOM 3021 N N . LEU B 1 51 ? 5.648 0.557 -6.628 1.00 0.00 51 LEU B N 2
ATOM 3022 C CA . LEU B 1 51 ? 7.043 0.868 -6.894 1.00 0.00 51 LEU B CA 2
ATOM 3023 C C . LEU B 1 51 ? 7.418 0.482 -8.315 1.00 0.00 51 LEU B C 2
ATOM 3024 O O . LEU B 1 51 ? 8.139 1.208 -8.990 1.00 0.00 51 LEU B O 2
ATOM 3040 N N . GLN B 1 52 ? 6.904 -0.648 -8.774 1.00 0.00 52 GLN B N 2
ATOM 3041 C CA . GLN B 1 52 ? 7.239 -1.138 -10.107 1.00 0.00 52 GLN B CA 2
ATOM 3042 C C . GLN B 1 52 ? 6.515 -0.352 -11.192 1.00 0.00 52 GLN B C 2
ATOM 3043 O O . GLN B 1 52 ? 7.009 -0.228 -12.312 1.00 0.00 52 GLN B O 2
ATOM 3057 N N . LYS B 1 53 ? 5.347 0.171 -10.863 1.00 0.00 53 LYS B N 2
ATOM 3058 C CA . LYS B 1 53 ? 4.594 0.999 -11.797 1.00 0.00 53 LYS B CA 2
ATOM 3059 C C . LYS B 1 53 ? 5.153 2.409 -11.813 1.00 0.00 53 LYS B C 2
ATOM 3060 O O . LYS B 1 53 ? 4.956 3.163 -12.762 1.00 0.00 53 LYS B O 2
ATOM 3079 N N . ARG B 1 54 ? 5.876 2.747 -10.765 1.00 0.00 54 ARG B N 2
ATOM 3080 C CA . ARG B 1 54 ? 6.385 4.089 -10.603 1.00 0.00 54 ARG B CA 2
ATOM 3081 C C . ARG B 1 54 ? 7.851 4.139 -11.019 1.00 0.00 54 ARG B C 2
ATOM 3082 O O . ARG B 1 54 ? 8.192 4.681 -12.072 1.00 0.00 54 ARG B O 2
ATOM 3103 N N . ASN B 1 55 ? 8.705 3.526 -10.202 1.00 0.00 55 ASN B N 2
ATOM 3104 C CA . ASN B 1 55 ? 10.146 3.499 -10.436 1.00 0.00 55 ASN B CA 2
ATOM 3105 C C . ASN B 1 55 ? 10.864 2.734 -9.323 1.00 0.00 55 ASN B C 2
ATOM 3106 O O . ASN B 1 55 ? 11.550 1.748 -9.587 1.00 0.00 55 ASN B O 2
ATOM 3117 N N . GLY B 1 56 ? 10.693 3.187 -8.090 1.00 0.00 56 GLY B N 2
ATOM 3118 C CA . GLY B 1 56 ? 11.341 2.555 -6.963 1.00 0.00 56 GLY B CA 2
ATOM 3119 C C . GLY B 1 56 ? 12.760 3.041 -6.782 1.00 0.00 56 GLY B C 2
ATOM 3120 O O . GLY B 1 56 ? 13.049 4.192 -7.168 1.00 0.00 56 GLY B O 2
ATOM 3125 N N . LYS A 1 11 ? -10.690 12.086 2.669 1.00 0.00 11 LYS A N 3
ATOM 3126 C CA . LYS A 1 11 ? -10.273 13.069 3.692 1.00 0.00 11 LYS A CA 3
ATOM 3127 C C . LYS A 1 11 ? -10.568 12.563 5.098 1.00 0.00 11 LYS A C 3
ATOM 3128 O O . LYS A 1 11 ? -10.275 13.243 6.083 1.00 0.00 11 LYS A O 3
ATOM 3147 N N . GLN A 1 12 ? -11.161 11.379 5.204 1.00 0.00 12 GLN A N 3
ATOM 3148 C CA . GLN A 1 12 ? -11.318 10.744 6.502 1.00 0.00 12 GLN A CA 3
ATOM 3149 C C . GLN A 1 12 ? -10.126 9.843 6.729 1.00 0.00 12 GLN A C 3
ATOM 3150 O O . GLN A 1 12 ? -9.620 9.235 5.789 1.00 0.00 12 GLN A O 3
ATOM 3164 N N . LYS A 1 13 ? -9.701 9.727 7.959 1.00 0.00 13 LYS A N 3
ATOM 3165 C CA . LYS A 1 13 ? -8.472 9.009 8.243 1.00 0.00 13 LYS A CA 3
ATOM 3166 C C . LYS A 1 13 ? -8.710 7.843 9.189 1.00 0.00 13 LYS A C 3
ATOM 3167 O O . LYS A 1 13 ? -9.420 7.956 10.196 1.00 0.00 13 LYS A O 3
ATOM 3186 N N . ALA A 1 14 ? -8.140 6.715 8.819 1.00 0.00 14 ALA A N 3
ATOM 3187 C CA . ALA A 1 14 ? -8.204 5.503 9.605 1.00 0.00 14 ALA A CA 3
ATOM 3188 C C . ALA A 1 14 ? -6.793 5.067 9.948 1.00 0.00 14 ALA A C 3
ATOM 3189 O O . ALA A 1 14 ? -5.830 5.635 9.445 1.00 0.00 14 ALA A O 3
ATOM 3196 N N . VAL A 1 15 ? -6.660 4.067 10.795 1.00 0.00 15 VAL A N 3
ATOM 3197 C CA . VAL A 1 15 ? -5.343 3.571 11.150 1.00 0.00 15 VAL A CA 3
ATOM 3198 C C . VAL A 1 15 ? -5.158 2.189 10.562 1.00 0.00 15 VAL A C 3
ATOM 3199 O O . VAL A 1 15 ? -6.135 1.503 10.254 1.00 0.00 15 VAL A O 3
ATOM 3212 N N . PHE A 1 16 ? -3.918 1.783 10.416 1.00 0.00 16 PHE A N 3
ATOM 3213 C CA . PHE A 1 16 ? -3.607 0.499 9.831 1.00 0.00 16 PHE A CA 3
ATOM 3214 C C . PHE A 1 16 ? -2.294 -0.015 10.392 1.00 0.00 16 PHE A C 3
ATOM 3215 O O . PHE A 1 16 ? -1.258 0.626 10.240 1.00 0.00 16 PHE A O 3
ATOM 3232 N N . GLY A 1 17 ? -2.356 -1.155 11.060 1.00 0.00 17 GLY A N 3
ATOM 3233 C CA . GLY A 1 17 ? -1.173 -1.734 11.662 1.00 0.00 17 GLY A CA 3
ATOM 3234 C C . GLY A 1 17 ? -0.960 -3.156 11.204 1.00 0.00 17 GLY A C 3
ATOM 3235 O O . GLY A 1 17 ? -1.560 -4.085 11.749 1.00 0.00 17 GLY A O 3
ATOM 3239 N N . ILE A 1 18 ? -0.118 -3.332 10.201 1.00 0.00 18 ILE A N 3
ATOM 3240 C CA . ILE A 1 18 ? 0.076 -4.637 9.594 1.00 0.00 18 ILE A CA 3
ATOM 3241 C C . ILE A 1 18 ? 1.533 -5.064 9.624 1.00 0.00 18 ILE A C 3
ATOM 3242 O O . ILE A 1 18 ? 2.424 -4.259 9.900 1.00 0.00 18 ILE A O 3
ATOM 3258 N N . TYR A 1 19 ? 1.762 -6.339 9.345 1.00 0.00 19 TYR A N 3
ATOM 3259 C CA . TYR A 1 19 ? 3.111 -6.868 9.251 1.00 0.00 19 TYR A CA 3
ATOM 3260 C C . TYR A 1 19 ? 3.469 -7.132 7.793 1.00 0.00 19 TYR A C 3
ATOM 3261 O O . TYR A 1 19 ? 3.142 -8.185 7.240 1.00 0.00 19 TYR A O 3
ATOM 3279 N N . MET A 1 20 ? 4.134 -6.171 7.182 1.00 0.00 20 MET A N 3
ATOM 3280 C CA . MET A 1 20 ? 4.519 -6.266 5.778 1.00 0.00 20 MET A CA 3
ATOM 3281 C C . MET A 1 20 ? 6.019 -6.496 5.664 1.00 0.00 20 MET A C 3
ATOM 3282 O O . MET A 1 20 ? 6.756 -6.218 6.611 1.00 0.00 20 MET A O 3
ATOM 3296 N N . ASP A 1 21 ? 6.474 -7.006 4.521 1.00 0.00 21 ASP A N 3
ATOM 3297 C CA . ASP A 1 21 ? 7.897 -7.267 4.319 1.00 0.00 21 ASP A CA 3
ATOM 3298 C C . ASP A 1 21 ? 8.720 -6.001 4.502 1.00 0.00 21 ASP A C 3
ATOM 3299 O O . ASP A 1 21 ? 8.229 -4.884 4.305 1.00 0.00 21 ASP A O 3
ATOM 3308 N N . LYS A 1 22 ? 9.982 -6.180 4.837 1.00 0.00 22 LYS A N 3
ATOM 3309 C CA . LYS A 1 22 ? 10.860 -5.062 5.093 1.00 0.00 22 LYS A CA 3
ATOM 3310 C C . LYS A 1 22 ? 11.348 -4.482 3.786 1.00 0.00 22 LYS A C 3
ATOM 3311 O O . LYS A 1 22 ? 11.058 -3.342 3.473 1.00 0.00 22 LYS A O 3
ATOM 3330 N N . ASP A 1 23 ? 12.051 -5.307 3.022 1.00 0.00 23 ASP A N 3
ATOM 3331 C CA . ASP A 1 23 ? 12.672 -4.899 1.759 1.00 0.00 23 ASP A CA 3
ATOM 3332 C C . ASP A 1 23 ? 11.709 -4.105 0.878 1.00 0.00 23 ASP A C 3
ATOM 3333 O O . ASP A 1 23 ? 12.094 -3.138 0.227 1.00 0.00 23 ASP A O 3
ATOM 3342 N N . LEU A 1 24 ? 10.450 -4.511 0.892 1.00 0.00 24 LEU A N 3
ATOM 3343 C CA . LEU A 1 24 ? 9.414 -3.889 0.090 1.00 0.00 24 LEU A CA 3
ATOM 3344 C C . LEU A 1 24 ? 8.968 -2.555 0.711 1.00 0.00 24 LEU A C 3
ATOM 3345 O O . LEU A 1 24 ? 8.971 -1.522 0.040 1.00 0.00 24 LEU A O 3
ATOM 3361 N N . LYS A 1 25 ? 8.594 -2.576 1.987 1.00 0.00 25 LYS A N 3
ATOM 3362 C CA . LYS A 1 25 ? 8.208 -1.357 2.687 1.00 0.00 25 LYS A CA 3
ATOM 3363 C C . LYS A 1 25 ? 9.378 -0.377 2.691 1.00 0.00 25 LYS A C 3
ATOM 3364 O O . LYS A 1 25 ? 9.202 0.839 2.635 1.00 0.00 25 LYS A O 3
ATOM 3383 N N . THR A 1 26 ? 10.570 -0.943 2.747 1.00 0.00 26 THR A N 3
ATOM 3384 C CA . THR A 1 26 ? 11.808 -0.183 2.788 1.00 0.00 26 THR A CA 3
ATOM 3385 C C . THR A 1 26 ? 12.138 0.387 1.409 1.00 0.00 26 THR A C 3
ATOM 3386 O O . THR A 1 26 ? 12.667 1.491 1.289 1.00 0.00 26 THR A O 3
ATOM 3397 N N . ARG A 1 27 ? 11.802 -0.365 0.375 1.00 0.00 27 ARG A N 3
ATOM 3398 C CA . ARG A 1 27 ? 11.903 0.120 -0.993 1.00 0.00 27 ARG A CA 3
ATOM 3399 C C . ARG A 1 27 ? 11.084 1.401 -1.149 1.00 0.00 27 ARG A C 3
ATOM 3400 O O . ARG A 1 27 ? 11.570 2.417 -1.646 1.00 0.00 27 ARG A O 3
ATOM 3421 N N . LEU A 1 28 ? 9.840 1.333 -0.709 1.00 0.00 28 LEU A N 3
ATOM 3422 C CA . LEU A 1 28 ? 8.951 2.489 -0.696 1.00 0.00 28 LEU A CA 3
ATOM 3423 C C . LEU A 1 28 ? 9.498 3.588 0.221 1.00 0.00 28 LEU A C 3
ATOM 3424 O O . LEU A 1 28 ? 9.335 4.774 -0.059 1.00 0.00 28 LEU A O 3
ATOM 3440 N N . LYS A 1 29 ? 10.143 3.192 1.312 1.00 0.00 29 LYS A N 3
ATOM 3441 C CA . LYS A 1 29 ? 10.790 4.148 2.210 1.00 0.00 29 LYS A CA 3
ATOM 3442 C C . LYS A 1 29 ? 11.818 4.971 1.441 1.00 0.00 29 LYS A C 3
ATOM 3443 O O . LYS A 1 29 ? 11.932 6.182 1.626 1.00 0.00 29 LYS A O 3
ATOM 3462 N N . VAL A 1 30 ? 12.545 4.304 0.559 1.00 0.00 30 VAL A N 3
ATOM 3463 C CA . VAL A 1 30 ? 13.531 4.958 -0.283 1.00 0.00 30 VAL A CA 3
ATOM 3464 C C . VAL A 1 30 ? 12.858 5.888 -1.275 1.00 0.00 30 VAL A C 3
ATOM 3465 O O . VAL A 1 30 ? 13.385 6.943 -1.631 1.00 0.00 30 VAL A O 3
ATOM 3478 N N . TYR A 1 31 ? 11.682 5.491 -1.701 1.00 0.00 31 TYR A N 3
ATOM 3479 C CA . TYR A 1 31 ? 10.869 6.301 -2.577 1.00 0.00 31 TYR A CA 3
ATOM 3480 C C . TYR A 1 31 ? 10.433 7.568 -1.853 1.00 0.00 31 TYR A C 3
ATOM 3481 O O . TYR A 1 31 ? 10.416 8.660 -2.433 1.00 0.00 31 TYR A O 3
ATOM 3499 N N . CYS A 1 32 ? 10.111 7.416 -0.575 1.00 0.00 32 CYS A N 3
ATOM 3500 C CA . CYS A 1 32 ? 9.687 8.543 0.247 1.00 0.00 32 CYS A CA 3
ATOM 3501 C C . CYS A 1 32 ? 10.871 9.427 0.609 1.00 0.00 32 CYS A C 3
ATOM 3502 O O . CYS A 1 32 ? 10.710 10.603 0.906 1.00 0.00 32 CYS A O 3
ATOM 3510 N N . ALA A 1 33 ? 12.059 8.860 0.570 1.00 0.00 33 ALA A N 3
ATOM 3511 C CA . ALA A 1 33 ? 13.267 9.620 0.829 1.00 0.00 33 ALA A CA 3
ATOM 3512 C C . ALA A 1 33 ? 13.688 10.381 -0.423 1.00 0.00 33 ALA A C 3
ATOM 3513 O O . ALA A 1 33 ? 14.138 11.524 -0.356 1.00 0.00 33 ALA A O 3
ATOM 3520 N N . LYS A 1 34 ? 13.510 9.735 -1.567 1.00 0.00 34 LYS A N 3
ATOM 3521 C CA . LYS A 1 34 ? 13.893 10.303 -2.848 1.00 0.00 34 LYS A CA 3
ATOM 3522 C C . LYS A 1 34 ? 12.972 11.447 -3.241 1.00 0.00 34 LYS A C 3
ATOM 3523 O O . LYS A 1 34 ? 13.425 12.493 -3.702 1.00 0.00 34 LYS A O 3
ATOM 3542 N N . ASN A 1 35 ? 11.683 11.252 -3.046 1.00 0.00 35 ASN A N 3
ATOM 3543 C CA . ASN A 1 35 ? 10.707 12.268 -3.402 1.00 0.00 35 ASN A CA 3
ATOM 3544 C C . ASN A 1 35 ? 10.379 13.125 -2.200 1.00 0.00 35 ASN A C 3
ATOM 3545 O O . ASN A 1 35 ? 9.571 14.048 -2.285 1.00 0.00 35 ASN A O 3
ATOM 3556 N N . ASN A 1 36 ? 11.029 12.815 -1.079 1.00 0.00 36 ASN A N 3
ATOM 3557 C CA . ASN A 1 36 ? 10.726 13.462 0.200 1.00 0.00 36 ASN A CA 3
ATOM 3558 C C . ASN A 1 36 ? 9.245 13.313 0.563 1.00 0.00 36 ASN A C 3
ATOM 3559 O O . ASN A 1 36 ? 8.691 14.122 1.311 1.00 0.00 36 ASN A O 3
ATOM 3570 N N . LEU A 1 37 ? 8.616 12.268 0.028 1.00 0.00 37 LEU A N 3
ATOM 3571 C CA . LEU A 1 37 ? 7.211 11.984 0.285 1.00 0.00 37 LEU A CA 3
ATOM 3572 C C . LEU A 1 37 ? 7.003 11.416 1.680 1.00 0.00 37 LEU A C 3
ATOM 3573 O O . LEU A 1 37 ? 7.954 11.019 2.359 1.00 0.00 37 LEU A O 3
ATOM 3589 N N . GLN A 1 38 ? 5.748 11.394 2.100 1.00 0.00 38 GLN A N 3
ATOM 3590 C CA . GLN A 1 38 ? 5.376 10.778 3.358 1.00 0.00 38 GLN A CA 3
ATOM 3591 C C . GLN A 1 38 ? 5.173 9.287 3.155 1.00 0.00 38 GLN A C 3
ATOM 3592 O O . GLN A 1 38 ? 4.534 8.883 2.183 1.00 0.00 38 GLN A O 3
ATOM 3606 N N . LEU A 1 39 ? 5.721 8.485 4.058 1.00 0.00 39 LEU A N 3
ATOM 3607 C CA . LEU A 1 39 ? 5.564 7.031 4.005 1.00 0.00 39 LEU A CA 3
ATOM 3608 C C . LEU A 1 39 ? 4.097 6.650 3.800 1.00 0.00 39 LEU A C 3
ATOM 3609 O O . LEU A 1 39 ? 3.759 5.880 2.901 1.00 0.00 39 LEU A O 3
ATOM 3625 N N . THR A 1 40 ? 3.234 7.225 4.623 1.00 0.00 40 THR A N 3
ATOM 3626 C CA . THR A 1 40 ? 1.812 6.939 4.571 1.00 0.00 40 THR A CA 3
ATOM 3627 C C . THR A 1 40 ? 1.209 7.367 3.240 1.00 0.00 40 THR A C 3
ATOM 3628 O O . THR A 1 40 ? 0.499 6.591 2.599 1.00 0.00 40 THR A O 3
ATOM 3639 N N . GLN A 1 41 ? 1.509 8.597 2.828 1.00 0.00 41 GLN A N 3
ATOM 3640 C CA . GLN A 1 41 ? 1.017 9.127 1.564 1.00 0.00 41 GLN A CA 3
ATOM 3641 C C . GLN A 1 41 ? 1.369 8.180 0.424 1.00 0.00 41 GLN A C 3
ATOM 3642 O O . GLN A 1 41 ? 0.557 7.931 -0.467 1.00 0.00 41 GLN A O 3
ATOM 3656 N N . ALA A 1 42 ? 2.578 7.641 0.477 1.00 0.00 42 ALA A N 3
ATOM 3657 C CA . ALA A 1 42 ? 3.062 6.729 -0.545 1.00 0.00 42 ALA A CA 3
ATOM 3658 C C . ALA A 1 42 ? 2.273 5.432 -0.539 1.00 0.00 42 ALA A C 3
ATOM 3659 O O . ALA A 1 42 ? 1.873 4.947 -1.590 1.00 0.00 42 ALA A O 3
ATOM 3666 N N . ILE A 1 43 ? 2.053 4.872 0.649 1.00 0.00 43 ILE A N 3
ATOM 3667 C CA . ILE A 1 43 ? 1.241 3.665 0.781 1.00 0.00 43 ILE A CA 3
ATOM 3668 C C . ILE A 1 43 ? -0.145 3.888 0.199 1.00 0.00 43 ILE A C 3
ATOM 3669 O O . ILE A 1 43 ? -0.647 3.066 -0.559 1.00 0.00 43 ILE A O 3
ATOM 3685 N N . GLU A 1 44 ? -0.748 5.007 0.560 1.00 0.00 44 GLU A N 3
ATOM 3686 C CA . GLU A 1 44 ? -2.102 5.326 0.129 1.00 0.00 44 GLU A CA 3
ATOM 3687 C C . GLU A 1 44 ? -2.180 5.449 -1.386 1.00 0.00 44 GLU A C 3
ATOM 3688 O O . GLU A 1 44 ? -3.097 4.922 -2.011 1.00 0.00 44 GLU A O 3
ATOM 3700 N N . GLU A 1 45 ? -1.218 6.140 -1.972 1.00 0.00 45 GLU A N 3
ATOM 3701 C CA . GLU A 1 45 ? -1.151 6.261 -3.418 1.00 0.00 45 GLU A CA 3
ATOM 3702 C C . GLU A 1 45 ? -0.810 4.913 -4.038 1.00 0.00 45 GLU A C 3
ATOM 3703 O O . GLU A 1 45 ? -1.254 4.599 -5.145 1.00 0.00 45 GLU A O 3
ATOM 3715 N N . ALA A 1 46 ? -0.047 4.111 -3.299 1.00 0.00 46 ALA A N 3
ATOM 3716 C CA . ALA A 1 46 ? 0.311 2.775 -3.740 1.00 0.00 46 ALA A CA 3
ATOM 3717 C C . ALA A 1 46 ? -0.919 1.898 -3.828 1.00 0.00 46 ALA A C 3
ATOM 3718 O O . ALA A 1 46 ? -1.236 1.347 -4.878 1.00 0.00 46 ALA A O 3
ATOM 3725 N N . ILE A 1 47 ? -1.615 1.794 -2.710 1.00 0.00 47 ILE A N 3
ATOM 3726 C CA . ILE A 1 47 ? -2.785 0.968 -2.605 1.00 0.00 47 ILE A CA 3
ATOM 3727 C C . ILE A 1 47 ? -3.907 1.492 -3.503 1.00 0.00 47 ILE A C 3
ATOM 3728 O O . ILE A 1 47 ? -4.713 0.720 -4.022 1.00 0.00 47 ILE A O 3
ATOM 3744 N N . LYS A 1 48 ? -3.925 2.801 -3.720 1.00 0.00 48 LYS A N 3
ATOM 3745 C CA . LYS A 1 48 ? -4.911 3.421 -4.591 1.00 0.00 48 LYS A CA 3
ATOM 3746 C C . LYS A 1 48 ? -4.712 2.989 -6.037 1.00 0.00 48 LYS A C 3
ATOM 3747 O O . LYS A 1 48 ? -5.616 2.431 -6.660 1.00 0.00 48 LYS A O 3
ATOM 3766 N N . GLU A 1 49 ? -3.521 3.239 -6.567 1.00 0.00 49 GLU A N 3
ATOM 3767 C CA . GLU A 1 49 ? -3.232 2.905 -7.955 1.00 0.00 49 GLU A CA 3
ATOM 3768 C C . GLU A 1 49 ? -3.175 1.398 -8.146 1.00 0.00 49 GLU A C 3
ATOM 3769 O O . GLU A 1 49 ? -3.173 0.908 -9.274 1.00 0.00 49 GLU A O 3
ATOM 3781 N N . TYR A 1 50 ? -3.162 0.673 -7.040 1.00 0.00 50 TYR A N 3
ATOM 3782 C CA . TYR A 1 50 ? -3.178 -0.766 -7.069 1.00 0.00 50 TYR A CA 3
ATOM 3783 C C . TYR A 1 50 ? -4.580 -1.272 -7.381 1.00 0.00 50 TYR A C 3
ATOM 3784 O O . TYR A 1 50 ? -4.761 -2.144 -8.230 1.00 0.00 50 TYR A O 3
ATOM 3802 N N . LEU A 1 51 ? -5.570 -0.703 -6.703 1.00 0.00 51 LEU A N 3
ATOM 3803 C CA . LEU A 1 51 ? -6.963 -1.046 -6.958 1.00 0.00 51 LEU A CA 3
ATOM 3804 C C . LEU A 1 51 ? -7.362 -0.704 -8.382 1.00 0.00 51 LEU A C 3
ATOM 3805 O O . LEU A 1 51 ? -8.096 -1.446 -9.028 1.00 0.00 51 LEU A O 3
ATOM 3821 N N . GLN A 1 52 ? -6.864 0.413 -8.874 1.00 0.00 52 GLN A N 3
ATOM 3822 C CA . GLN A 1 52 ? -7.207 0.866 -10.214 1.00 0.00 52 GLN A CA 3
ATOM 3823 C C . GLN A 1 52 ? -6.469 0.047 -11.268 1.00 0.00 52 GLN A C 3
ATOM 3824 O O . GLN A 1 52 ? -6.949 -0.123 -12.390 1.00 0.00 52 GLN A O 3
ATOM 3838 N N . LYS A 1 53 ? -5.307 -0.458 -10.890 1.00 0.00 53 LYS A N 3
ATOM 3839 C CA . LYS A 1 53 ? -4.513 -1.329 -11.751 1.00 0.00 53 LYS A CA 3
ATOM 3840 C C . LYS A 1 53 ? -5.107 -2.729 -11.772 1.00 0.00 53 LYS A C 3
ATOM 3841 O O . LYS A 1 53 ? -4.860 -3.519 -12.687 1.00 0.00 53 LYS A O 3
ATOM 3860 N N . ARG A 1 54 ? -5.917 -3.019 -10.768 1.00 0.00 54 ARG A N 3
ATOM 3861 C CA . ARG A 1 54 ? -6.417 -4.357 -10.562 1.00 0.00 54 ARG A CA 3
ATOM 3862 C C . ARG A 1 54 ? -7.904 -4.447 -10.908 1.00 0.00 54 ARG A C 3
ATOM 3863 O O . ARG A 1 54 ? -8.274 -5.021 -11.933 1.00 0.00 54 ARG A O 3
ATOM 3884 N N . ASN A 1 55 ? -8.739 -3.853 -10.052 1.00 0.00 55 ASN A N 3
ATOM 3885 C CA . ASN A 1 55 ? -10.194 -3.884 -10.198 1.00 0.00 55 ASN A CA 3
ATOM 3886 C C . ASN A 1 55 ? -10.873 -3.150 -9.035 1.00 0.00 55 ASN A C 3
ATOM 3887 O O . ASN A 1 55 ? -11.544 -2.137 -9.243 1.00 0.00 55 ASN A O 3
ATOM 3898 N N . GLY A 1 56 ? -10.679 -3.645 -7.820 1.00 0.00 56 GLY A N 3
ATOM 3899 C CA . GLY A 1 56 ? -11.283 -3.029 -6.658 1.00 0.00 56 GLY A CA 3
ATOM 3900 C C . GLY A 1 56 ? -12.464 -3.816 -6.131 1.00 0.00 56 GLY A C 3
ATOM 3901 O O . GLY A 1 56 ? -13.394 -3.194 -5.581 1.00 0.00 56 GLY A O 3
ATOM 3906 N N . LYS B 1 11 ? 10.775 -12.047 2.655 1.00 0.00 11 LYS B N 3
ATOM 3907 C CA . LYS B 1 11 ? 10.341 -13.036 3.666 1.00 0.00 11 LYS B CA 3
ATOM 3908 C C . LYS B 1 11 ? 10.620 -12.539 5.079 1.00 0.00 11 LYS B C 3
ATOM 3909 O O . LYS B 1 11 ? 10.304 -13.219 6.054 1.00 0.00 11 LYS B O 3
ATOM 3928 N N . GLN B 1 12 ? 11.215 -11.357 5.200 1.00 0.00 12 GLN B N 3
ATOM 3929 C CA . GLN B 1 12 ? 11.366 -10.733 6.504 1.00 0.00 12 GLN B CA 3
ATOM 3930 C C . GLN B 1 12 ? 10.170 -9.834 6.729 1.00 0.00 12 GLN B C 3
ATOM 3931 O O . GLN B 1 12 ? 9.668 -9.222 5.790 1.00 0.00 12 GLN B O 3
ATOM 3945 N N . LYS B 1 13 ? 9.737 -9.724 7.958 1.00 0.00 13 LYS B N 3
ATOM 3946 C CA . LYS B 1 13 ? 8.502 -9.015 8.235 1.00 0.00 13 LYS B CA 3
ATOM 3947 C C . LYS B 1 13 ? 8.723 -7.860 9.194 1.00 0.00 13 LYS B C 3
ATOM 3948 O O . LYS B 1 13 ? 9.414 -7.983 10.207 1.00 0.00 13 LYS B O 3
ATOM 3967 N N . ALA B 1 14 ? 8.165 -6.727 8.827 1.00 0.00 14 ALA B N 3
ATOM 3968 C CA . ALA B 1 14 ? 8.225 -5.524 9.627 1.00 0.00 14 ALA B CA 3
ATOM 3969 C C . ALA B 1 14 ? 6.812 -5.091 9.964 1.00 0.00 14 ALA B C 3
ATOM 3970 O O . ALA B 1 14 ? 5.852 -5.654 9.445 1.00 0.00 14 ALA B O 3
ATOM 3977 N N . VAL B 1 15 ? 6.672 -4.098 10.818 1.00 0.00 15 VAL B N 3
ATOM 3978 C CA . VAL B 1 15 ? 5.354 -3.603 11.166 1.00 0.00 15 VAL B CA 3
ATOM 3979 C C . VAL B 1 15 ? 5.173 -2.218 10.585 1.00 0.00 15 VAL B C 3
ATOM 3980 O O . VAL B 1 15 ? 6.152 -1.529 10.285 1.00 0.00 15 VAL B O 3
ATOM 3993 N N . PHE B 1 16 ? 3.933 -1.809 10.436 1.00 0.00 16 PHE B N 3
ATOM 3994 C CA . PHE B 1 16 ? 3.630 -0.520 9.860 1.00 0.00 16 PHE B CA 3
ATOM 3995 C C . PHE B 1 16 ? 2.316 -0.008 10.419 1.00 0.00 16 PHE B C 3
ATOM 3996 O O . PHE B 1 16 ? 1.280 -0.650 10.257 1.00 0.00 16 PHE B O 3
ATOM 4013 N N . GLY B 1 17 ? 2.375 1.126 11.098 1.00 0.00 17 GLY B N 3
ATOM 4014 C CA . GLY B 1 17 ? 1.188 1.703 11.694 1.00 0.00 17 GLY B CA 3
ATOM 4015 C C . GLY B 1 17 ? 0.977 3.130 11.240 1.00 0.00 17 GLY B C 3
ATOM 4016 O O . GLY B 1 17 ? 1.573 4.060 11.787 1.00 0.00 17 GLY B O 3
ATOM 4020 N N . ILE B 1 18 ? 0.137 3.307 10.234 1.00 0.00 18 ILE B N 3
ATOM 4021 C CA . ILE B 1 18 ? -0.057 4.615 9.631 1.00 0.00 18 ILE B CA 3
ATOM 4022 C C . ILE B 1 18 ? -1.515 5.040 9.654 1.00 0.00 18 ILE B C 3
ATOM 4023 O O . ILE B 1 18 ? -2.408 4.231 9.915 1.00 0.00 18 ILE B O 3
ATOM 4039 N N . TYR B 1 19 ? -1.744 6.319 9.390 1.00 0.00 19 TYR B N 3
ATOM 4040 C CA . TYR B 1 19 ? -3.092 6.849 9.292 1.00 0.00 19 TYR B CA 3
ATOM 4041 C C . TYR B 1 19 ? -3.437 7.125 7.835 1.00 0.00 19 TYR B C 3
ATOM 4042 O O . TYR B 1 19 ? -3.105 8.179 7.299 1.00 0.00 19 TYR B O 3
ATOM 4060 N N . MET B 1 20 ? -4.093 6.169 7.208 1.00 0.00 20 MET B N 3
ATOM 4061 C CA . MET B 1 20 ? -4.464 6.277 5.800 1.00 0.00 20 MET B CA 3
ATOM 4062 C C . MET B 1 20 ? -5.964 6.508 5.675 1.00 0.00 20 MET B C 3
ATOM 4063 O O . MET B 1 20 ? -6.709 6.224 6.614 1.00 0.00 20 MET B O 3
ATOM 4077 N N . ASP B 1 21 ? -6.411 7.025 4.531 1.00 0.00 21 ASP B N 3
ATOM 4078 C CA . ASP B 1 21 ? -7.832 7.288 4.322 1.00 0.00 21 ASP B CA 3
ATOM 4079 C C . ASP B 1 21 ? -8.656 6.021 4.483 1.00 0.00 21 ASP B C 3
ATOM 4080 O O . ASP B 1 21 ? -8.162 4.905 4.281 1.00 0.00 21 ASP B O 3
ATOM 4089 N N . LYS B 1 22 ? -9.921 6.197 4.809 1.00 0.00 22 LYS B N 3
ATOM 4090 C CA . LYS B 1 22 ? -10.800 5.075 5.048 1.00 0.00 22 LYS B CA 3
ATOM 4091 C C . LYS B 1 22 ? -11.276 4.506 3.732 1.00 0.00 22 LYS B C 3
ATOM 4092 O O . LYS B 1 22 ? -10.971 3.372 3.404 1.00 0.00 22 LYS B O 3
ATOM 4111 N N . ASP B 1 23 ? -11.978 5.336 2.973 1.00 0.00 23 ASP B N 3
ATOM 4112 C CA . ASP B 1 23 ? -12.589 4.939 1.703 1.00 0.00 23 ASP B CA 3
ATOM 4113 C C . ASP B 1 23 ? -11.619 4.153 0.821 1.00 0.00 23 ASP B C 3
ATOM 4114 O O . ASP B 1 23 ? -12.001 3.194 0.155 1.00 0.00 23 ASP B O 3
ATOM 4123 N N . LEU B 1 24 ? -10.362 4.558 0.851 1.00 0.00 24 LEU B N 3
ATOM 4124 C CA . LEU B 1 24 ? -9.318 3.943 0.054 1.00 0.00 24 LEU B CA 3
ATOM 4125 C C . LEU B 1 24 ? -8.878 2.605 0.667 1.00 0.00 24 LEU B C 3
ATOM 4126 O O . LEU B 1 24 ? -8.890 1.577 -0.012 1.00 0.00 24 LEU B O 3
ATOM 4142 N N . LYS B 1 25 ? -8.508 2.613 1.945 1.00 0.00 25 LYS B N 3
ATOM 4143 C CA . LYS B 1 25 ? -8.127 1.389 2.638 1.00 0.00 25 LYS B CA 3
ATOM 4144 C C . LYS B 1 25 ? -9.295 0.406 2.626 1.00 0.00 25 LYS B C 3
ATOM 4145 O O . LYS B 1 25 ? -9.120 -0.808 2.563 1.00 0.00 25 LYS B O 3
ATOM 4164 N N . THR B 1 26 ? -10.487 0.973 2.679 1.00 0.00 26 THR B N 3
ATOM 4165 C CA . THR B 1 26 ? -11.726 0.214 2.700 1.00 0.00 26 THR B CA 3
ATOM 4166 C C . THR B 1 26 ? -12.044 -0.343 1.317 1.00 0.00 26 THR B C 3
ATOM 4167 O O . THR B 1 26 ? -12.571 -1.447 1.186 1.00 0.00 26 THR B O 3
ATOM 4178 N N . ARG B 1 27 ? -11.700 0.415 0.291 1.00 0.00 27 ARG B N 3
ATOM 4179 C CA . ARG B 1 27 ? -11.794 -0.059 -1.083 1.00 0.00 27 ARG B CA 3
ATOM 4180 C C . ARG B 1 27 ? -10.974 -1.340 -1.246 1.00 0.00 27 ARG B C 3
ATOM 4181 O O . ARG B 1 27 ? -11.457 -2.350 -1.759 1.00 0.00 27 ARG B O 3
ATOM 4202 N N . LEU B 1 28 ? -9.734 -1.277 -0.796 1.00 0.00 28 LEU B N 3
ATOM 4203 C CA . LEU B 1 28 ? -8.846 -2.430 -0.782 1.00 0.00 28 LEU B CA 3
ATOM 4204 C C . LEU B 1 28 ? -9.400 -3.538 0.123 1.00 0.00 28 LEU B C 3
ATOM 4205 O O . LEU B 1 28 ? -9.232 -4.723 -0.162 1.00 0.00 28 LEU B O 3
ATOM 4221 N N . LYS B 1 29 ? -10.054 -3.151 1.213 1.00 0.00 29 LYS B N 3
ATOM 4222 C CA . LYS B 1 29 ? -10.705 -4.112 2.100 1.00 0.00 29 LYS B CA 3
ATOM 4223 C C . LYS B 1 29 ? -11.728 -4.931 1.318 1.00 0.00 29 LYS B C 3
ATOM 4224 O O . LYS B 1 29 ? -11.842 -6.144 1.494 1.00 0.00 29 LYS B O 3
ATOM 4243 N N . VAL B 1 30 ? -12.449 -4.257 0.439 1.00 0.00 30 VAL B N 3
ATOM 4244 C CA . VAL B 1 30 ? -13.429 -4.905 -0.418 1.00 0.00 30 VAL B CA 3
ATOM 4245 C C . VAL B 1 30 ? -12.748 -5.829 -1.411 1.00 0.00 30 VAL B C 3
ATOM 4246 O O . VAL B 1 30 ? -13.264 -6.888 -1.769 1.00 0.00 30 VAL B O 3
ATOM 4259 N N . TYR B 1 31 ? -11.571 -5.426 -1.828 1.00 0.00 31 TYR B N 3
ATOM 4260 C CA . TYR B 1 31 ? -10.750 -6.226 -2.706 1.00 0.00 31 TYR B CA 3
ATOM 4261 C C . TYR B 1 31 ? -10.315 -7.498 -1.991 1.00 0.00 31 TYR B C 3
ATOM 4262 O O . TYR B 1 31 ? -10.286 -8.585 -2.581 1.00 0.00 31 TYR B O 3
ATOM 4280 N N . CYS B 1 32 ? -10.004 -7.356 -0.711 1.00 0.00 32 CYS B N 3
ATOM 4281 C CA . CYS B 1 32 ? -9.587 -8.487 0.106 1.00 0.00 32 CYS B CA 3
ATOM 4282 C C . CYS B 1 32 ? -10.773 -9.374 0.453 1.00 0.00 32 CYS B C 3
ATOM 4283 O O . CYS B 1 32 ? -10.614 -10.549 0.757 1.00 0.00 32 CYS B O 3
ATOM 4291 N N . ALA B 1 33 ? -11.960 -8.806 0.410 1.00 0.00 33 ALA B N 3
ATOM 4292 C CA . ALA B 1 33 ? -13.167 -9.568 0.652 1.00 0.00 33 ALA B CA 3
ATOM 4293 C C . ALA B 1 33 ? -13.573 -10.320 -0.608 1.00 0.00 33 ALA B C 3
ATOM 4294 O O . ALA B 1 33 ? -14.002 -11.470 -0.554 1.00 0.00 33 ALA B O 3
ATOM 4301 N N . LYS B 1 34 ? -13.399 -9.662 -1.743 1.00 0.00 34 LYS B N 3
ATOM 4302 C CA . LYS B 1 34 ? -13.771 -10.224 -3.027 1.00 0.00 34 LYS B CA 3
ATOM 4303 C C . LYS B 1 34 ? -12.848 -11.366 -3.418 1.00 0.00 34 LYS B C 3
ATOM 4304 O O . LYS B 1 34 ? -13.299 -12.411 -3.885 1.00 0.00 34 LYS B O 3
ATOM 4323 N N . ASN B 1 35 ? -11.558 -11.172 -3.212 1.00 0.00 35 ASN B N 3
ATOM 4324 C CA . ASN B 1 35 ? -10.578 -12.185 -3.573 1.00 0.00 35 ASN B CA 3
ATOM 4325 C C . ASN B 1 35 ? -10.257 -13.053 -2.378 1.00 0.00 35 ASN B C 3
ATOM 4326 O O . ASN B 1 35 ? -9.448 -13.976 -2.468 1.00 0.00 35 ASN B O 3
ATOM 4337 N N . ASN B 1 36 ? -10.915 -12.753 -1.261 1.00 0.00 36 ASN B N 3
ATOM 4338 C CA . ASN B 1 36 ? -10.623 -13.410 0.014 1.00 0.00 36 ASN B CA 3
ATOM 4339 C C . ASN B 1 36 ? -9.146 -13.262 0.387 1.00 0.00 36 ASN B C 3
ATOM 4340 O O . ASN B 1 36 ? -8.597 -14.075 1.130 1.00 0.00 36 ASN B O 3
ATOM 4351 N N . LEU B 1 37 ? -8.516 -12.211 -0.131 1.00 0.00 37 LEU B N 3
ATOM 4352 C CA . LEU B 1 37 ? -7.113 -11.928 0.141 1.00 0.00 37 LEU B CA 3
ATOM 4353 C C . LEU B 1 37 ? -6.918 -11.372 1.541 1.00 0.00 37 LEU B C 3
ATOM 4354 O O . LEU B 1 37 ? -7.876 -10.980 2.212 1.00 0.00 37 LEU B O 3
ATOM 4370 N N . GLN B 1 38 ? -5.668 -11.357 1.976 1.00 0.00 38 GLN B N 3
ATOM 4371 C CA . GLN B 1 38 ? -5.305 -10.749 3.240 1.00 0.00 38 GLN B CA 3
ATOM 4372 C C . GLN B 1 38 ? -5.102 -9.257 3.048 1.00 0.00 38 GLN B C 3
ATOM 4373 O O . GLN B 1 38 ? -4.459 -8.845 2.082 1.00 0.00 38 GLN B O 3
ATOM 4387 N N . LEU B 1 39 ? -5.655 -8.462 3.953 1.00 0.00 39 LEU B N 3
ATOM 4388 C CA . LEU B 1 39 ? -5.495 -7.007 3.910 1.00 0.00 39 LEU B CA 3
ATOM 4389 C C . LEU B 1 39 ? -4.025 -6.629 3.721 1.00 0.00 39 LEU B C 3
ATOM 4390 O O . LEU B 1 39 ? -3.678 -5.855 2.827 1.00 0.00 39 LEU B O 3
ATOM 4406 N N . THR B 1 40 ? -3.168 -7.203 4.551 1.00 0.00 40 THR B N 3
ATOM 4407 C CA . THR B 1 40 ? -1.745 -6.916 4.508 1.00 0.00 40 THR B CA 3
ATOM 4408 C C . THR B 1 40 ? -1.133 -7.334 3.176 1.00 0.00 40 THR B C 3
ATOM 4409 O O . THR B 1 40 ? -0.425 -6.550 2.544 1.00 0.00 40 THR B O 3
ATOM 4420 N N . GLN B 1 41 ? -1.428 -8.563 2.752 1.00 0.00 41 GLN B N 3
ATOM 4421 C CA . GLN B 1 41 ? -0.928 -9.081 1.486 1.00 0.00 41 GLN B CA 3
ATOM 4422 C C . GLN B 1 41 ? -1.271 -8.127 0.348 1.00 0.00 41 GLN B C 3
ATOM 4423 O O . GLN B 1 41 ? -0.454 -7.873 -0.534 1.00 0.00 41 GLN B O 3
ATOM 4437 N N . ALA B 1 42 ? -2.482 -7.591 0.397 1.00 0.00 42 ALA B N 3
ATOM 4438 C CA . ALA B 1 42 ? -2.957 -6.669 -0.622 1.00 0.00 42 ALA B CA 3
ATOM 4439 C C . ALA B 1 42 ? -2.164 -5.373 -0.599 1.00 0.00 42 ALA B C 3
ATOM 4440 O O . ALA B 1 42 ? -1.750 -4.886 -1.642 1.00 0.00 42 ALA B O 3
ATOM 4447 N N . ILE B 1 43 ? -1.955 -4.820 0.597 1.00 0.00 43 ILE B N 3
ATOM 4448 C CA . ILE B 1 43 ? -1.145 -3.614 0.746 1.00 0.00 43 ILE B CA 3
ATOM 4449 C C . ILE B 1 43 ? 0.247 -3.832 0.175 1.00 0.00 43 ILE B C 3
ATOM 4450 O O . ILE B 1 43 ? 0.755 -2.999 -0.569 1.00 0.00 43 ILE B O 3
ATOM 4466 N N . GLU B 1 44 ? 0.848 -4.951 0.532 1.00 0.00 44 GLU B N 3
ATOM 4467 C CA . GLU B 1 44 ? 2.205 -5.267 0.105 1.00 0.00 44 GLU B CA 3
ATOM 4468 C C . GLU B 1 44 ? 2.294 -5.380 -1.410 1.00 0.00 44 GLU B C 3
ATOM 4469 O O . GLU B 1 44 ? 3.217 -4.852 -2.024 1.00 0.00 44 GLU B O 3
ATOM 4481 N N . GLU B 1 45 ? 1.336 -6.067 -2.009 1.00 0.00 45 GLU B N 3
ATOM 4482 C CA . GLU B 1 45 ? 1.278 -6.174 -3.458 1.00 0.00 45 GLU B CA 3
ATOM 4483 C C . GLU B 1 45 ? 0.937 -4.820 -4.068 1.00 0.00 45 GLU B C 3
ATOM 4484 O O . GLU B 1 45 ? 1.381 -4.495 -5.169 1.00 0.00 45 GLU B O 3
ATOM 4496 N N . ALA B 1 46 ? 0.168 -4.026 -3.328 1.00 0.00 46 ALA B N 3
ATOM 4497 C CA . ALA B 1 46 ? -0.186 -2.687 -3.758 1.00 0.00 46 ALA B CA 3
ATOM 4498 C C . ALA B 1 46 ? 1.046 -1.808 -3.829 1.00 0.00 46 ALA B C 3
ATOM 4499 O O . ALA B 1 46 ? 1.372 -1.246 -4.870 1.00 0.00 46 ALA B O 3
ATOM 4506 N N . ILE B 1 47 ? 1.735 -1.714 -2.705 1.00 0.00 47 ILE B N 3
ATOM 4507 C CA . ILE B 1 47 ? 2.906 -0.891 -2.586 1.00 0.00 47 ILE B CA 3
ATOM 4508 C C . ILE B 1 47 ? 4.037 -1.406 -3.479 1.00 0.00 47 ILE B C 3
ATOM 4509 O O . ILE B 1 47 ? 4.847 -0.630 -3.981 1.00 0.00 47 ILE B O 3
ATOM 4525 N N . LYS B 1 48 ? 4.056 -2.715 -3.710 1.00 0.00 48 LYS B N 3
ATOM 4526 C CA . LYS B 1 48 ? 5.050 -3.326 -4.580 1.00 0.00 48 LYS B CA 3
ATOM 4527 C C . LYS B 1 48 ? 4.860 -2.882 -6.022 1.00 0.00 48 LYS B C 3
ATOM 4528 O O . LYS B 1 48 ? 5.769 -2.318 -6.633 1.00 0.00 48 LYS B O 3
ATOM 4547 N N . GLU B 1 49 ? 3.672 -3.127 -6.561 1.00 0.00 49 GLU B N 3
ATOM 4548 C CA . GLU B 1 49 ? 3.393 -2.782 -7.948 1.00 0.00 49 GLU B CA 3
ATOM 4549 C C . GLU B 1 49 ? 3.334 -1.274 -8.124 1.00 0.00 49 GLU B C 3
ATOM 4550 O O . GLU B 1 49 ? 3.333 -0.772 -9.244 1.00 0.00 49 GLU B O 3
ATOM 4562 N N . TYR B 1 50 ? 3.314 -0.559 -7.014 1.00 0.00 50 TYR B N 3
ATOM 4563 C CA . TYR B 1 50 ? 3.330 0.880 -7.034 1.00 0.00 50 TYR B CA 3
ATOM 4564 C C . TYR B 1 50 ? 4.733 1.388 -7.335 1.00 0.00 50 TYR B C 3
ATOM 4565 O O . TYR B 1 50 ? 4.921 2.266 -8.173 1.00 0.00 50 TYR B O 3
ATOM 4583 N N . LEU B 1 51 ? 5.717 0.814 -6.653 1.00 0.00 51 LEU B N 3
ATOM 4584 C CA . LEU B 1 51 ? 7.112 1.159 -6.893 1.00 0.00 51 LEU B CA 3
ATOM 4585 C C . LEU B 1 51 ? 7.521 0.827 -8.317 1.00 0.00 51 LEU B C 3
ATOM 4586 O O . LEU B 1 51 ? 8.261 1.574 -8.949 1.00 0.00 51 LEU B O 3
ATOM 4602 N N . GLN B 1 52 ? 7.029 -0.286 -8.821 1.00 0.00 52 GLN B N 3
ATOM 4603 C CA . GLN B 1 52 ? 7.379 -0.728 -10.162 1.00 0.00 52 GLN B CA 3
ATOM 4604 C C . GLN B 1 52 ? 6.652 0.105 -11.212 1.00 0.00 52 GLN B C 3
ATOM 4605 O O . GLN B 1 52 ? 7.144 0.299 -12.325 1.00 0.00 52 GLN B O 3
ATOM 4619 N N . LYS B 1 53 ? 5.483 0.602 -10.839 1.00 0.00 53 LYS B N 3
ATOM 4620 C CA . LYS B 1 53 ? 4.700 1.481 -11.699 1.00 0.00 53 LYS B CA 3
ATOM 4621 C C . LYS B 1 53 ? 5.293 2.880 -11.706 1.00 0.00 53 LYS B C 3
ATOM 4622 O O . LYS B 1 53 ? 5.048 3.672 -12.618 1.00 0.00 53 LYS B O 3
ATOM 4641 N N . ARG B 1 54 ? 6.093 3.164 -10.694 1.00 0.00 54 ARG B N 3
ATOM 4642 C CA . ARG B 1 54 ? 6.591 4.500 -10.474 1.00 0.00 54 ARG B CA 3
ATOM 4643 C C . ARG B 1 54 ? 8.080 4.588 -10.812 1.00 0.00 54 ARG B C 3
ATOM 4644 O O . ARG B 1 54 ? 8.457 5.156 -11.837 1.00 0.00 54 ARG B O 3
ATOM 4665 N N . ASN B 1 55 ? 8.910 3.993 -9.951 1.00 0.00 55 ASN B N 3
ATOM 4666 C CA . ASN B 1 55 ? 10.367 4.028 -10.085 1.00 0.00 55 ASN B CA 3
ATOM 4667 C C . ASN B 1 55 ? 11.043 3.288 -8.925 1.00 0.00 55 ASN B C 3
ATOM 4668 O O . ASN B 1 55 ? 11.726 2.285 -9.142 1.00 0.00 55 ASN B O 3
ATOM 4679 N N . GLY B 1 56 ? 10.837 3.766 -7.703 1.00 0.00 56 GLY B N 3
ATOM 4680 C CA . GLY B 1 56 ? 11.433 3.135 -6.542 1.00 0.00 56 GLY B CA 3
ATOM 4681 C C . GLY B 1 56 ? 12.612 3.915 -5.997 1.00 0.00 56 GLY B C 3
ATOM 4682 O O . GLY B 1 56 ? 13.542 3.287 -5.448 1.00 0.00 56 GLY B O 3
ATOM 4687 N N . LYS A 1 11 ? -12.567 13.048 3.325 1.00 0.00 11 LYS A N 4
ATOM 4688 C CA . LYS A 1 11 ? -11.178 12.907 3.813 1.00 0.00 11 LYS A CA 4
ATOM 4689 C C . LYS A 1 11 ? -11.174 12.273 5.205 1.00 0.00 11 LYS A C 4
ATOM 4690 O O . LYS A 1 11 ? -10.600 12.810 6.155 1.00 0.00 11 LYS A O 4
ATOM 4709 N N . GLN A 1 12 ? -11.838 11.130 5.326 1.00 0.00 12 GLN A N 4
ATOM 4710 C CA . GLN A 1 12 ? -11.889 10.407 6.585 1.00 0.00 12 GLN A CA 4
ATOM 4711 C C . GLN A 1 12 ? -10.670 9.503 6.709 1.00 0.00 12 GLN A C 4
ATOM 4712 O O . GLN A 1 12 ? -10.322 8.781 5.773 1.00 0.00 12 GLN A O 4
ATOM 4726 N N . LYS A 1 13 ? -10.026 9.534 7.861 1.00 0.00 13 LYS A N 4
ATOM 4727 C CA . LYS A 1 13 ? -8.783 8.801 8.043 1.00 0.00 13 LYS A CA 4
ATOM 4728 C C . LYS A 1 13 ? -8.974 7.593 8.946 1.00 0.00 13 LYS A C 4
ATOM 4729 O O . LYS A 1 13 ? -9.909 7.533 9.743 1.00 0.00 13 LYS A O 4
ATOM 4748 N N . ALA A 1 14 ? -8.100 6.619 8.772 1.00 0.00 14 ALA A N 4
ATOM 4749 C CA . ALA A 1 14 ? -8.111 5.404 9.558 1.00 0.00 14 ALA A CA 4
ATOM 4750 C C . ALA A 1 14 ? -6.687 5.012 9.899 1.00 0.00 14 ALA A C 4
ATOM 4751 O O . ALA A 1 14 ? -5.741 5.556 9.340 1.00 0.00 14 ALA A O 4
ATOM 4758 N N . VAL A 1 15 ? -6.530 4.064 10.801 1.00 0.00 15 VAL A N 4
ATOM 4759 C CA . VAL A 1 15 ? -5.206 3.609 11.179 1.00 0.00 15 VAL A CA 4
ATOM 4760 C C . VAL A 1 15 ? -4.976 2.218 10.618 1.00 0.00 15 VAL A C 4
ATOM 4761 O O . VAL A 1 15 ? -5.929 1.511 10.281 1.00 0.00 15 VAL A O 4
ATOM 4774 N N . PHE A 1 16 ? -3.723 1.826 10.532 1.00 0.00 16 PHE A N 4
ATOM 4775 C CA . PHE A 1 16 ? -3.374 0.528 9.996 1.00 0.00 16 PHE A CA 4
ATOM 4776 C C . PHE A 1 16 ? -2.103 0.028 10.659 1.00 0.00 16 PHE A C 4
ATOM 4777 O O . PHE A 1 16 ? -1.087 0.722 10.664 1.00 0.00 16 PHE A O 4
A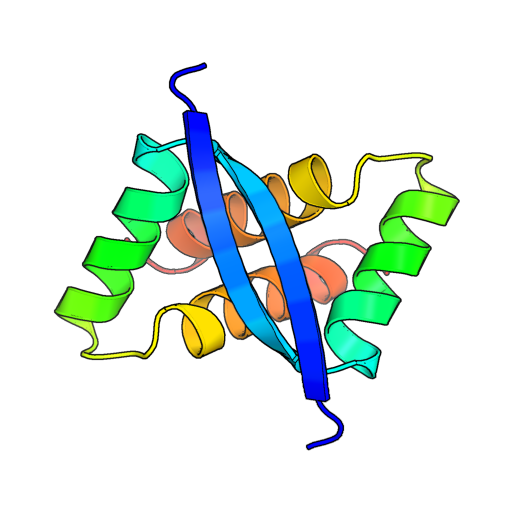TOM 4794 N N . GLY A 1 17 ? -2.178 -1.158 11.243 1.00 0.00 17 GLY A N 4
ATOM 4795 C CA . GLY A 1 17 ? -1.028 -1.746 11.899 1.00 0.00 17 GLY A CA 4
ATOM 4796 C C . GLY A 1 17 ? -0.782 -3.156 11.417 1.00 0.00 17 GLY A C 4
ATOM 4797 O O . GLY A 1 17 ? -1.371 -4.106 11.937 1.00 0.00 17 GLY A O 4
ATOM 4801 N N . ILE A 1 18 ? 0.073 -3.296 10.416 1.00 0.00 18 ILE A N 4
ATOM 4802 C CA . ILE A 1 18 ? 0.297 -4.586 9.785 1.00 0.00 18 ILE A CA 4
ATOM 4803 C C . ILE A 1 18 ? 1.765 -4.983 9.820 1.00 0.00 18 ILE A C 4
ATOM 4804 O O . ILE A 1 18 ? 2.638 -4.160 10.102 1.00 0.00 18 ILE A O 4
ATOM 4820 N N . TYR A 1 19 ? 2.024 -6.253 9.538 1.00 0.00 19 TYR A N 4
ATOM 4821 C CA . TYR A 1 19 ? 3.383 -6.751 9.431 1.00 0.00 19 TYR A CA 4
ATOM 4822 C C . TYR A 1 19 ? 3.709 -7.058 7.976 1.00 0.00 19 TYR A C 4
ATOM 4823 O O . TYR A 1 19 ? 3.428 -8.150 7.481 1.00 0.00 19 TYR A O 4
ATOM 4841 N N . MET A 1 20 ? 4.289 -6.083 7.304 1.00 0.00 20 MET A N 4
ATOM 4842 C CA . MET A 1 20 ? 4.621 -6.208 5.886 1.00 0.00 20 MET A CA 4
ATOM 4843 C C . MET A 1 20 ? 6.122 -6.410 5.723 1.00 0.00 20 MET A C 4
ATOM 4844 O O . MET A 1 20 ? 6.892 -6.058 6.618 1.00 0.00 20 MET A O 4
ATOM 4858 N N . ASP A 1 21 ? 6.541 -6.988 4.596 1.00 0.00 21 ASP A N 4
ATOM 4859 C CA . ASP A 1 21 ? 7.955 -7.239 4.355 1.00 0.00 21 ASP A CA 4
ATOM 4860 C C . ASP A 1 21 ? 8.765 -5.961 4.464 1.00 0.00 21 ASP A C 4
ATOM 4861 O O . ASP A 1 21 ? 8.284 -4.865 4.161 1.00 0.00 21 ASP A O 4
ATOM 4870 N N . LYS A 1 22 ? 10.010 -6.109 4.872 1.00 0.00 22 LYS A N 4
ATOM 4871 C CA . LYS A 1 22 ? 10.854 -4.969 5.136 1.00 0.00 22 LYS A CA 4
ATOM 4872 C C . LYS A 1 22 ? 11.382 -4.408 3.841 1.00 0.00 22 LYS A C 4
ATOM 4873 O O . LYS A 1 22 ? 11.111 -3.269 3.513 1.00 0.00 22 LYS A O 4
ATOM 4892 N N . ASP A 1 23 ? 12.103 -5.236 3.105 1.00 0.00 23 ASP A N 4
ATOM 4893 C CA . ASP A 1 23 ? 12.727 -4.828 1.848 1.00 0.00 23 ASP A CA 4
ATOM 4894 C C . ASP A 1 23 ? 11.742 -4.104 0.931 1.00 0.00 23 ASP A C 4
ATOM 4895 O O . ASP A 1 23 ? 12.106 -3.158 0.238 1.00 0.00 23 ASP A O 4
ATOM 4904 N N . LEU A 1 24 ? 10.493 -4.543 0.948 1.00 0.00 24 LEU A N 4
ATOM 4905 C CA . LEU A 1 24 ? 9.449 -3.930 0.150 1.00 0.00 24 LEU A CA 4
ATOM 4906 C C . LEU A 1 24 ? 9.039 -2.572 0.715 1.00 0.00 24 LEU A C 4
ATOM 4907 O O . LEU A 1 24 ? 9.103 -1.555 0.021 1.00 0.00 24 LEU A O 4
ATOM 4923 N N . LYS A 1 25 ? 8.604 -2.567 1.972 1.00 0.00 25 LYS A N 4
ATOM 4924 C CA . LYS A 1 25 ? 8.203 -1.338 2.644 1.00 0.00 25 LYS A CA 4
ATOM 4925 C C . LYS A 1 25 ? 9.363 -0.350 2.657 1.00 0.00 25 LYS A C 4
ATOM 4926 O O . LYS A 1 25 ? 9.179 0.861 2.574 1.00 0.00 25 LYS A O 4
ATOM 4945 N N . THR A 1 26 ? 10.560 -0.897 2.761 1.00 0.00 26 THR A N 4
ATOM 4946 C CA . THR A 1 26 ? 11.775 -0.111 2.844 1.00 0.00 26 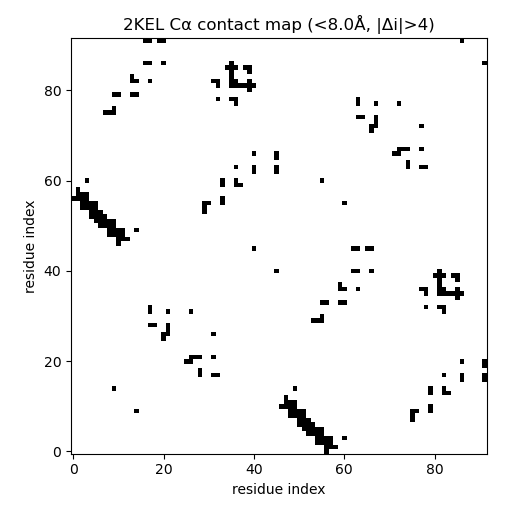THR A CA 4
ATOM 4947 C C . THR A 1 26 ? 12.169 0.420 1.470 1.00 0.00 26 THR A C 4
ATOM 4948 O O . THR A 1 26 ? 12.734 1.505 1.350 1.00 0.00 26 THR A O 4
ATOM 4959 N N . ARG A 1 27 ? 11.837 -0.334 0.435 1.00 0.00 27 ARG A N 4
ATOM 4960 C CA . ARG A 1 27 ? 11.999 0.133 -0.934 1.00 0.00 27 ARG A CA 4
ATOM 4961 C C . ARG A 1 27 ? 11.190 1.409 -1.130 1.00 0.00 27 ARG A C 4
ATOM 4962 O O . ARG A 1 27 ? 11.705 2.439 -1.569 1.00 0.00 27 ARG A O 4
ATOM 4983 N N . LEU A 1 28 ? 9.914 1.313 -0.802 1.00 0.00 28 LEU A N 4
ATOM 4984 C CA . LEU A 1 28 ? 9.017 2.447 -0.799 1.00 0.00 28 LEU A CA 4
ATOM 4985 C C . LEU A 1 28 ? 9.514 3.550 0.142 1.00 0.00 28 LEU A C 4
ATOM 4986 O O . LEU A 1 28 ? 9.353 4.734 -0.144 1.00 0.00 28 LEU A O 4
ATOM 5002 N N . LYS A 1 29 ? 10.103 3.162 1.265 1.00 0.00 29 LYS A N 4
ATOM 5003 C CA . LYS A 1 29 ? 10.685 4.126 2.196 1.00 0.00 29 LYS A CA 4
ATOM 5004 C C . LYS A 1 29 ? 11.724 4.981 1.480 1.00 0.00 29 LYS A C 4
ATOM 5005 O O . LYS A 1 29 ? 11.773 6.197 1.652 1.00 0.00 29 LYS A O 4
ATOM 5024 N N . VAL A 1 30 ? 12.536 4.337 0.661 1.00 0.00 30 VAL A N 4
ATOM 5025 C CA . VAL A 1 30 ? 13.539 5.031 -0.132 1.00 0.00 30 VAL A CA 4
ATOM 5026 C C . VAL A 1 30 ? 12.876 5.923 -1.166 1.00 0.00 30 VAL A C 4
ATOM 5027 O O . VAL A 1 30 ? 13.366 7.004 -1.488 1.00 0.00 30 VAL A O 4
ATOM 5040 N N . TYR A 1 31 ? 11.743 5.471 -1.655 1.00 0.00 31 TYR A N 4
ATOM 5041 C CA . TYR A 1 31 ? 10.943 6.240 -2.583 1.00 0.00 31 TYR A CA 4
ATOM 5042 C C . TYR A 1 31 ? 10.431 7.504 -1.893 1.00 0.00 31 TYR A C 4
ATOM 5043 O O . TYR A 1 31 ? 10.372 8.582 -2.495 1.00 0.00 31 TYR A O 4
ATOM 5061 N N . CYS A 1 32 ? 10.086 7.362 -0.618 1.00 0.00 32 CYS A N 4
ATOM 5062 C CA . CYS A 1 32 ? 9.621 8.486 0.187 1.00 0.00 32 CYS A CA 4
ATOM 5063 C C . CYS A 1 32 ? 10.779 9.396 0.576 1.00 0.00 32 CYS A C 4
ATOM 5064 O O . CYS A 1 32 ? 10.592 10.575 0.836 1.00 0.00 32 CYS A O 4
ATOM 5072 N N . ALA A 1 33 ? 11.975 8.842 0.608 1.00 0.00 33 ALA A N 4
ATOM 5073 C CA . ALA A 1 33 ? 13.162 9.613 0.931 1.00 0.00 33 ALA A CA 4
ATOM 5074 C C . ALA A 1 33 ? 13.648 10.374 -0.296 1.00 0.00 33 ALA A C 4
ATOM 5075 O O . ALA A 1 33 ? 14.169 11.485 -0.192 1.00 0.00 33 ALA A O 4
ATOM 5082 N N . LYS A 1 34 ? 13.457 9.761 -1.455 1.00 0.00 34 LYS A N 4
ATOM 5083 C CA . LYS A 1 34 ? 13.871 10.336 -2.722 1.00 0.00 34 LYS A CA 4
ATOM 5084 C C . LYS A 1 34 ? 12.938 11.455 -3.155 1.00 0.00 34 LYS A C 4
ATOM 5085 O O . LYS A 1 34 ? 13.383 12.507 -3.602 1.00 0.00 34 LYS A O 4
ATOM 5104 N N . ASN A 1 35 ? 11.643 11.231 -3.012 1.00 0.00 35 ASN A N 4
ATOM 5105 C CA . ASN A 1 35 ? 10.658 12.228 -3.403 1.00 0.00 35 ASN A CA 4
ATOM 5106 C C . ASN A 1 35 ? 10.270 13.079 -2.214 1.00 0.00 35 ASN A C 4
ATOM 5107 O O . ASN A 1 35 ? 9.422 13.964 -2.324 1.00 0.00 35 ASN A O 4
ATOM 5118 N N . ASN A 1 36 ? 10.903 12.794 -1.075 1.00 0.00 36 ASN A N 4
ATOM 5119 C CA . ASN A 1 36 ? 10.565 13.446 0.193 1.00 0.00 36 ASN A CA 4
ATOM 5120 C C . ASN A 1 36 ? 9.083 13.267 0.527 1.00 0.00 36 ASN A C 4
ATOM 5121 O O . ASN A 1 36 ? 8.500 14.054 1.274 1.00 0.00 36 ASN A O 4
ATOM 5132 N N . LEU A 1 37 ? 8.486 12.217 -0.034 1.00 0.00 37 LEU A N 4
ATOM 5133 C CA . LEU A 1 37 ? 7.086 11.888 0.204 1.00 0.00 37 LEU A CA 4
ATOM 5134 C C . LEU A 1 37 ? 6.888 11.331 1.599 1.00 0.00 37 LEU A C 4
ATOM 5135 O O . LEU A 1 37 ? 7.842 10.934 2.268 1.00 0.00 37 LEU A O 4
ATOM 5151 N N . GLN A 1 38 ? 5.640 11.304 2.032 1.00 0.00 38 GLN A N 4
ATOM 5152 C CA . GLN A 1 38 ? 5.300 10.702 3.305 1.00 0.00 38 GLN A CA 4
ATOM 5153 C C . GLN A 1 38 ? 5.105 9.212 3.117 1.00 0.00 38 GLN A C 4
ATOM 5154 O O . GLN A 1 38 ? 4.457 8.805 2.150 1.00 0.00 38 GLN A O 4
ATOM 5168 N N . LEU A 1 39 ? 5.672 8.411 4.006 1.00 0.00 39 LEU A N 4
ATOM 5169 C CA . LEU A 1 39 ? 5.508 6.958 3.946 1.00 0.00 39 LEU A CA 4
ATOM 5170 C C . LEU A 1 39 ? 4.046 6.583 3.717 1.00 0.00 39 LEU A C 4
ATOM 5171 O O . LEU A 1 39 ? 3.719 5.853 2.779 1.00 0.00 39 LEU A O 4
ATOM 5187 N N . THR A 1 40 ? 3.174 7.117 4.559 1.00 0.00 40 THR A N 4
ATOM 5188 C CA . THR A 1 40 ? 1.750 6.849 4.468 1.00 0.00 40 THR A CA 4
ATOM 5189 C C . THR A 1 40 ? 1.190 7.263 3.113 1.00 0.00 40 THR A C 4
ATOM 5190 O O . THR A 1 40 ? 0.502 6.485 2.455 1.00 0.00 40 THR A O 4
ATOM 5201 N N . GLN A 1 41 ? 1.516 8.484 2.707 1.00 0.00 41 GLN A N 4
ATOM 5202 C CA . GLN A 1 41 ? 1.055 9.043 1.442 1.00 0.00 41 GLN A CA 4
ATOM 5203 C C . GLN A 1 41 ? 1.408 8.117 0.283 1.00 0.00 41 GLN A C 4
ATOM 5204 O O . GLN A 1 41 ? 0.617 7.922 -0.638 1.00 0.00 41 GLN A O 4
ATOM 5218 N N . ALA A 1 42 ? 2.597 7.534 0.350 1.00 0.00 42 ALA A N 4
ATOM 5219 C CA . ALA A 1 42 ? 3.065 6.623 -0.682 1.00 0.00 42 ALA A CA 4
ATOM 5220 C C . ALA A 1 42 ? 2.300 5.312 -0.638 1.00 0.00 42 ALA A C 4
ATOM 5221 O O . ALA A 1 42 ? 1.926 4.781 -1.676 1.00 0.00 42 ALA A O 4
ATOM 5228 N N . ILE A 1 43 ? 2.073 4.789 0.566 1.00 0.00 43 ILE A N 4
ATOM 5229 C CA . ILE A 1 43 ? 1.258 3.588 0.732 1.00 0.00 43 ILE A CA 4
ATOM 5230 C C . ILE A 1 43 ? -0.134 3.807 0.153 1.00 0.00 43 ILE A C 4
ATOM 5231 O O . ILE A 1 43 ? -0.660 2.961 -0.564 1.00 0.00 43 ILE A O 4
ATOM 5247 N N . GLU A 1 44 ? -0.715 4.947 0.474 1.00 0.00 44 GLU A N 4
ATOM 5248 C CA . GLU A 1 44 ? -2.056 5.280 0.024 1.00 0.00 44 GLU A CA 4
ATOM 5249 C C . GLU A 1 44 ? -2.110 5.385 -1.488 1.00 0.00 44 GLU A C 4
ATOM 5250 O O . GLU A 1 44 ? -3.024 4.859 -2.113 1.00 0.00 44 GLU A O 4
ATOM 5262 N N . GLU A 1 45 ? -1.128 6.052 -2.076 1.00 0.00 45 GLU A N 4
ATOM 5263 C CA . GLU A 1 45 ? -1.030 6.128 -3.525 1.00 0.00 45 GLU A CA 4
ATOM 5264 C C . GLU A 1 45 ? -0.760 4.742 -4.097 1.00 0.00 45 GLU A C 4
ATOM 5265 O O . GLU A 1 45 ? -1.267 4.388 -5.162 1.00 0.00 45 GLU A O 4
ATOM 5277 N N . ALA A 1 46 ? 0.013 3.952 -3.360 1.00 0.00 46 ALA A N 4
ATOM 5278 C CA . ALA A 1 46 ? 0.331 2.596 -3.768 1.00 0.00 46 ALA A CA 4
ATOM 5279 C C . ALA A 1 46 ? -0.924 1.746 -3.820 1.00 0.00 46 ALA A C 4
ATOM 5280 O O . ALA A 1 46 ? -1.251 1.155 -4.846 1.00 0.00 46 ALA A O 4
ATOM 5287 N N . ILE A 1 47 ? -1.633 1.715 -2.705 1.00 0.00 47 ILE A N 4
ATOM 5288 C CA . ILE A 1 47 ? -2.801 0.893 -2.562 1.00 0.00 47 ILE A CA 4
ATOM 5289 C C . ILE A 1 47 ? -3.955 1.426 -3.417 1.00 0.00 47 ILE A C 4
ATOM 5290 O O . ILE A 1 47 ? -4.833 0.675 -3.836 1.00 0.00 47 ILE A O 4
ATOM 5306 N N . LYS A 1 48 ? -3.921 2.724 -3.703 1.00 0.00 48 LYS A N 4
ATOM 5307 C CA . LYS A 1 48 ? -4.935 3.353 -4.537 1.00 0.00 48 LYS A CA 4
ATOM 5308 C C . LYS A 1 48 ? -4.757 2.922 -5.983 1.00 0.00 48 LYS A C 4
ATOM 5309 O O . LYS A 1 48 ? -5.677 2.391 -6.606 1.00 0.00 48 LYS A O 4
ATOM 5328 N N . GLU A 1 49 ? -3.552 3.136 -6.500 1.00 0.00 49 GLU A N 4
ATOM 5329 C CA . GLU A 1 49 ? -3.238 2.788 -7.881 1.00 0.00 49 GLU A CA 4
ATOM 5330 C C . GLU A 1 49 ? -3.210 1.277 -8.058 1.00 0.00 49 GLU A C 4
ATOM 5331 O O . GLU A 1 49 ? -3.195 0.772 -9.176 1.00 0.00 49 GLU A O 4
ATOM 5343 N N . TYR A 1 50 ? -3.224 0.563 -6.948 1.00 0.00 50 TYR A N 4
ATOM 5344 C CA . TYR A 1 50 ? -3.285 -0.873 -6.967 1.00 0.00 50 TYR A CA 4
ATOM 5345 C C . TYR A 1 50 ? -4.703 -1.323 -7.267 1.00 0.00 50 TYR A C 4
ATOM 5346 O O . TYR A 1 50 ? -4.921 -2.173 -8.124 1.00 0.00 50 TYR A O 4
ATOM 5364 N N . LEU A 1 51 ? -5.666 -0.732 -6.566 1.00 0.00 51 LEU A N 4
ATOM 5365 C CA . LEU A 1 51 ? -7.071 -1.015 -6.823 1.00 0.00 51 LEU A CA 4
ATOM 5366 C C . LEU A 1 51 ? -7.445 -0.666 -8.254 1.00 0.00 51 LEU A C 4
ATOM 5367 O O . LEU A 1 51 ? -8.191 -1.394 -8.895 1.00 0.00 51 LEU A O 4
ATOM 5383 N N . GLN A 1 52 ? -6.910 0.435 -8.760 1.00 0.00 52 GLN A N 4
ATOM 5384 C CA . GLN A 1 52 ? -7.213 0.856 -10.125 1.00 0.00 52 GLN A CA 4
ATOM 5385 C C . GLN A 1 52 ? -6.530 -0.044 -11.144 1.00 0.00 52 GLN A C 4
ATOM 5386 O O . GLN A 1 52 ? -7.107 -0.369 -12.180 1.00 0.00 52 GLN A O 4
ATOM 5400 N N . LYS A 1 53 ? -5.305 -0.452 -10.844 1.00 0.00 53 LYS A N 4
ATOM 5401 C CA . LYS A 1 53 ? -4.548 -1.317 -11.739 1.00 0.00 53 LYS A CA 4
ATOM 5402 C C . LYS A 1 53 ? -5.090 -2.735 -11.689 1.00 0.00 53 LYS A C 4
ATOM 5403 O O . LYS A 1 53 ? -4.790 -3.562 -12.547 1.00 0.00 53 LYS A O 4
ATOM 5422 N N . ARG A 1 54 ? -5.892 -3.005 -10.680 1.00 0.00 54 ARG A N 4
ATOM 5423 C CA . ARG A 1 54 ? -6.428 -4.325 -10.480 1.00 0.00 54 ARG A CA 4
ATOM 5424 C C . ARG A 1 54 ? -7.890 -4.365 -10.908 1.00 0.00 54 ARG A C 4
ATOM 5425 O O . ARG A 1 54 ? -8.230 -4.968 -11.925 1.00 0.00 54 ARG A O 4
ATOM 5446 N N . ASN A 1 55 ? -8.743 -3.696 -10.133 1.00 0.00 55 ASN A N 4
ATOM 5447 C CA . ASN A 1 55 ? -10.176 -3.635 -10.415 1.00 0.00 55 ASN A CA 4
ATOM 5448 C C . ASN A 1 55 ? -10.891 -2.687 -9.451 1.00 0.00 55 ASN A C 4
ATOM 5449 O O . ASN A 1 55 ? -11.391 -1.640 -9.866 1.00 0.00 55 ASN A O 4
ATOM 5460 N N . GLY A 1 56 ? -10.922 -3.046 -8.176 1.00 0.00 56 GLY A N 4
ATOM 5461 C CA . GLY A 1 56 ? -11.584 -2.230 -7.179 1.00 0.00 56 GLY A CA 4
ATOM 5462 C C . GLY A 1 56 ? -13.089 -2.401 -7.196 1.00 0.00 56 GLY A C 4
ATOM 5463 O O . GLY A 1 56 ? -13.771 -1.653 -7.926 1.00 0.00 56 GLY A O 4
ATOM 5468 N N . LYS B 1 11 ? 12.814 -13.021 3.440 1.00 0.00 11 LYS B N 4
ATOM 5469 C CA . LYS B 1 11 ? 11.434 -12.868 3.947 1.00 0.00 11 LYS B CA 4
ATOM 5470 C C . LYS B 1 11 ? 11.456 -12.193 5.320 1.00 0.00 11 LYS B C 4
ATOM 5471 O O . LYS B 1 11 ? 10.894 -12.698 6.295 1.00 0.00 11 LYS B O 4
ATOM 5490 N N . GLN B 1 12 ? 12.124 -11.048 5.391 1.00 0.00 12 GLN B N 4
ATOM 5491 C CA . GLN B 1 12 ? 12.204 -10.288 6.627 1.00 0.00 12 GLN B CA 4
ATOM 5492 C C . GLN B 1 12 ? 10.985 -9.383 6.755 1.00 0.00 12 GLN B C 4
ATOM 5493 O O . GLN B 1 12 ? 10.613 -8.691 5.805 1.00 0.00 12 GLN B O 4
ATOM 5507 N N . LYS B 1 13 ? 10.368 -9.381 7.923 1.00 0.00 13 LYS B N 4
ATOM 5508 C CA . LYS B 1 13 ? 9.128 -8.643 8.108 1.00 0.00 13 LYS B CA 4
ATOM 5509 C C . LYS B 1 13 ? 9.336 -7.410 8.972 1.00 0.00 13 LYS B C 4
ATOM 5510 O O . LYS B 1 13 ? 10.286 -7.325 9.751 1.00 0.00 13 LYS B O 4
ATOM 5529 N N . ALA B 1 14 ? 8.456 -6.443 8.785 1.00 0.00 14 ALA B N 4
ATOM 5530 C CA . ALA B 1 14 ? 8.482 -5.203 9.532 1.00 0.00 14 ALA B CA 4
ATOM 5531 C C . ALA B 1 14 ? 7.064 -4.801 9.895 1.00 0.00 14 ALA B C 4
ATOM 5532 O O . ALA B 1 14 ? 6.105 -5.367 9.380 1.00 0.00 14 ALA B O 4
ATOM 5539 N N . VAL B 1 15 ? 6.928 -3.830 10.774 1.00 0.00 15 VAL B N 4
ATOM 5540 C CA . VAL B 1 15 ? 5.612 -3.364 11.169 1.00 0.00 15 VAL B CA 4
ATOM 5541 C C . VAL B 1 15 ? 5.362 -1.992 10.573 1.00 0.00 15 VAL B C 4
ATOM 5542 O O . VAL B 1 15 ? 6.303 -1.288 10.198 1.00 0.00 15 VAL B O 4
ATOM 5555 N N . PHE B 1 16 ? 4.105 -1.610 10.497 1.00 0.00 16 PHE B N 4
ATOM 5556 C CA . PHE B 1 16 ? 3.742 -0.331 9.930 1.00 0.00 16 PHE B CA 4
ATOM 5557 C C . PHE B 1 16 ? 2.486 0.190 10.604 1.00 0.00 16 PHE B C 4
ATOM 5558 O O . PHE B 1 16 ? 1.471 -0.502 10.653 1.00 0.00 16 PHE B O 4
ATOM 5575 N N . GLY B 1 17 ? 2.577 1.391 11.154 1.00 0.00 17 GLY B N 4
ATOM 5576 C CA . GLY B 1 17 ? 1.441 2.003 11.814 1.00 0.00 17 GLY B CA 4
ATOM 5577 C C . GLY B 1 17 ? 1.186 3.401 11.297 1.00 0.00 17 GLY B C 4
ATOM 5578 O O . GLY B 1 17 ? 1.783 4.367 11.779 1.00 0.00 17 GLY B O 4
ATOM 5582 N N . ILE B 1 18 ? 0.306 3.511 10.314 1.00 0.00 18 ILE B N 4
ATOM 5583 C CA . ILE B 1 18 ? 0.063 4.781 9.647 1.00 0.00 18 ILE B CA 4
ATOM 5584 C C . ILE B 1 18 ? -1.401 5.176 9.702 1.00 0.00 18 ILE B C 4
ATOM 5585 O O . ILE B 1 18 ? -2.264 4.361 10.031 1.00 0.00 18 ILE B O 4
ATOM 5601 N N . TYR B 1 19 ? -1.666 6.437 9.385 1.00 0.00 19 TYR B N 4
ATOM 5602 C CA . TYR B 1 19 ? -3.027 6.933 9.293 1.00 0.00 19 TYR B CA 4
ATOM 5603 C C . TYR B 1 19 ? -3.384 7.197 7.838 1.00 0.00 19 TYR B C 4
ATOM 5604 O O . TYR B 1 19 ? -3.120 8.274 7.306 1.00 0.00 19 TYR B O 4
ATOM 5622 N N . MET B 1 20 ? -3.977 6.202 7.209 1.00 0.00 20 MET B N 4
ATOM 5623 C CA . MET B 1 20 ? -4.344 6.281 5.797 1.00 0.00 20 MET B CA 4
ATOM 5624 C C . MET B 1 20 ? -5.848 6.478 5.664 1.00 0.00 20 MET B C 4
ATOM 5625 O O . MET B 1 20 ? -6.596 6.148 6.589 1.00 0.00 20 MET B O 4
ATOM 5639 N N . ASP B 1 21 ? -6.296 7.018 4.531 1.00 0.00 21 ASP B N 4
ATOM 5640 C CA . ASP B 1 21 ? -7.716 7.260 4.314 1.00 0.00 21 ASP B CA 4
ATOM 5641 C C . ASP B 1 21 ? -8.524 5.986 4.481 1.00 0.00 21 ASP B C 4
ATOM 5642 O O . ASP B 1 21 ? -8.048 4.881 4.201 1.00 0.00 21 ASP B O 4
ATOM 5651 N N . LYS B 1 22 ? -9.760 6.145 4.911 1.00 0.00 22 LYS B N 4
ATOM 5652 C CA . LYS B 1 22 ? -10.595 5.013 5.227 1.00 0.00 22 LYS B CA 4
ATOM 5653 C C . LYS B 1 22 ? -11.152 4.414 3.962 1.00 0.00 22 LYS B C 4
ATOM 5654 O O . LYS B 1 22 ? -10.889 3.266 3.661 1.00 0.00 22 LYS B O 4
ATOM 5673 N N . ASP B 1 23 ? -11.891 5.221 3.220 1.00 0.00 23 ASP B N 4
ATOM 5674 C CA . ASP B 1 23 ? -12.542 4.778 1.986 1.00 0.00 23 ASP B CA 4
ATOM 5675 C C . ASP B 1 23 ? -11.576 4.025 1.072 1.00 0.00 23 ASP B C 4
ATOM 5676 O O . ASP B 1 23 ? -11.956 3.055 0.417 1.00 0.00 23 ASP B O 4
ATOM 5685 N N . LEU B 1 24 ? -10.325 4.462 1.049 1.00 0.00 24 LEU B N 4
ATOM 5686 C CA . LEU B 1 24 ? -9.299 3.825 0.247 1.00 0.00 24 LEU B CA 4
ATOM 5687 C C . LEU B 1 24 ? -8.875 2.486 0.841 1.00 0.00 24 LEU B C 4
ATOM 5688 O O . LEU B 1 24 ? -8.951 1.452 0.176 1.00 0.00 24 LEU B O 4
ATOM 5704 N N . LYS B 1 25 ? -8.411 2.516 2.088 1.00 0.00 25 LYS B N 4
ATOM 5705 C CA . LYS B 1 25 ? -7.993 1.307 2.787 1.00 0.00 25 LYS B CA 4
ATOM 5706 C C . LYS B 1 25 ? -9.153 0.318 2.859 1.00 0.00 25 LYS B C 4
ATOM 5707 O O . LYS B 1 25 ? -8.969 -0.896 2.811 1.00 0.00 25 LYS B O 4
ATOM 5726 N N . THR B 1 26 ? -10.347 0.870 2.972 1.00 0.00 26 THR B N 4
ATOM 5727 C CA . THR B 1 26 ? -11.560 0.086 3.106 1.00 0.00 26 THR B CA 4
ATOM 5728 C C . THR B 1 26 ? -11.981 -0.490 1.756 1.00 0.00 26 THR B C 4
ATOM 5729 O O . THR B 1 26 ? -12.541 -1.582 1.682 1.00 0.00 26 THR B O 4
ATOM 5740 N N . ARG B 1 27 ? -11.671 0.236 0.693 1.00 0.00 27 ARG B N 4
ATOM 5741 C CA . ARG B 1 27 ? -11.863 -0.270 -0.658 1.00 0.00 27 ARG B CA 4
ATOM 5742 C C . ARG B 1 27 ? -11.056 -1.551 -0.834 1.00 0.00 27 ARG B C 4
ATOM 5743 O O . ARG B 1 27 ? -11.581 -2.594 -1.229 1.00 0.00 27 ARG B O 4
ATOM 5764 N N . LEU B 1 28 ? -9.774 -1.445 -0.538 1.00 0.00 28 LEU B N 4
ATOM 5765 C CA . LEU B 1 28 ? -8.877 -2.577 -0.522 1.00 0.00 28 LEU B CA 4
ATOM 5766 C C . LEU B 1 28 ? -9.352 -3.655 0.463 1.00 0.00 28 LEU B C 4
ATOM 5767 O O . LEU B 1 28 ? -9.197 -4.847 0.207 1.00 0.00 28 LEU B O 4
ATOM 5783 N N . LYS B 1 29 ? -9.915 -3.235 1.588 1.00 0.00 29 LYS B N 4
ATOM 5784 C CA . LYS B 1 29 ? -10.477 -4.172 2.562 1.00 0.00 29 LYS B CA 4
ATOM 5785 C C . LYS B 1 29 ? -11.531 -5.049 1.898 1.00 0.00 29 LYS B C 4
ATOM 5786 O O . LYS B 1 29 ? -11.576 -6.260 2.113 1.00 0.00 29 LYS B O 4
ATOM 5805 N N . VAL B 1 30 ? -12.361 -4.429 1.077 1.00 0.00 30 VAL B N 4
ATOM 5806 C CA . VAL B 1 30 ? -13.379 -5.145 0.328 1.00 0.00 30 VAL B CA 4
ATOM 5807 C C . VAL B 1 30 ? -12.738 -6.068 -0.693 1.00 0.00 30 VAL B C 4
ATOM 5808 O O . VAL B 1 30 ? -13.230 -7.159 -0.970 1.00 0.00 30 VAL B O 4
ATOM 5821 N N . TYR B 1 31 ? -11.615 -5.630 -1.219 1.00 0.00 31 TYR B N 4
ATOM 5822 C CA . TYR B 1 31 ? -10.836 -6.427 -2.140 1.00 0.00 31 TYR B CA 4
ATOM 5823 C C . TYR B 1 31 ? -10.310 -7.670 -1.425 1.00 0.00 31 TYR B C 4
ATOM 5824 O O . TYR B 1 31 ? -10.269 -8.767 -1.994 1.00 0.00 31 TYR B O 4
ATOM 5842 N N . CYS B 1 32 ? -9.935 -7.488 -0.165 1.00 0.00 32 CYS B N 4
ATOM 5843 C CA . CYS B 1 32 ? -9.448 -8.588 0.661 1.00 0.00 32 CYS B CA 4
ATOM 5844 C C . CYS B 1 32 ? -10.595 -9.485 1.108 1.00 0.00 32 CYS B C 4
ATOM 5845 O O . CYS B 1 32 ? -10.398 -10.653 1.413 1.00 0.00 32 CYS B O 4
ATOM 5853 N N . ALA B 1 33 ? -11.791 -8.931 1.146 1.00 0.00 33 ALA B N 4
ATOM 5854 C CA . ALA B 1 33 ? -12.969 -9.694 1.519 1.00 0.00 33 ALA B CA 4
ATOM 5855 C C . ALA B 1 33 ? -13.478 -10.495 0.328 1.00 0.00 33 ALA B C 4
ATOM 5856 O O . ALA B 1 33 ? -13.983 -11.606 0.476 1.00 0.00 33 ALA B O 4
ATOM 5863 N N . LYS B 1 34 ? -13.320 -9.918 -0.852 1.00 0.00 34 LYS B N 4
ATOM 5864 C CA . LYS B 1 34 ? -13.761 -10.533 -2.092 1.00 0.00 34 LYS B CA 4
ATOM 5865 C C . LYS B 1 34 ? -12.834 -11.664 -2.513 1.00 0.00 34 LYS B C 4
ATOM 5866 O O . LYS B 1 34 ? -13.286 -12.734 -2.916 1.00 0.00 34 LYS B O 4
ATOM 5885 N N . ASN B 1 35 ? -11.539 -11.433 -2.406 1.00 0.00 35 ASN B N 4
ATOM 5886 C CA . ASN B 1 35 ? -10.561 -12.440 -2.791 1.00 0.00 35 ASN B CA 4
ATOM 5887 C C . ASN B 1 35 ? -10.148 -13.256 -1.587 1.00 0.00 35 ASN B C 4
ATOM 5888 O O . ASN B 1 35 ? -9.309 -14.152 -1.688 1.00 0.00 35 ASN B O 4
ATOM 5899 N N . ASN B 1 36 ? -10.755 -12.935 -0.444 1.00 0.00 36 ASN B N 4
ATOM 5900 C CA . ASN B 1 36 ? -10.386 -13.547 0.833 1.00 0.00 36 ASN B CA 4
ATOM 5901 C C . ASN B 1 36 ? -8.892 -13.360 1.119 1.00 0.00 36 ASN B C 4
ATOM 5902 O O . ASN B 1 36 ? -8.282 -14.139 1.848 1.00 0.00 36 ASN B O 4
ATOM 5913 N N . LEU B 1 37 ? -8.313 -12.317 0.527 1.00 0.00 37 LEU B N 4
ATOM 5914 C CA . LEU B 1 37 ? -6.910 -11.982 0.724 1.00 0.00 37 LEU B CA 4
ATOM 5915 C C . LEU B 1 37 ? -6.681 -11.383 2.097 1.00 0.00 37 LEU B C 4
ATOM 5916 O O . LEU B 1 37 ? -7.622 -10.974 2.780 1.00 0.00 37 LEU B O 4
ATOM 5932 N N . GLN B 1 38 ? -5.425 -11.342 2.501 1.00 0.00 38 GLN B N 4
ATOM 5933 C CA . GLN B 1 38 ? -5.057 -10.702 3.745 1.00 0.00 38 GLN B CA 4
ATOM 5934 C C . GLN B 1 38 ? -4.871 -9.218 3.509 1.00 0.00 38 GLN B C 4
ATOM 5935 O O . GLN B 1 38 ? -4.249 -8.839 2.516 1.00 0.00 38 GLN B O 4
ATOM 5949 N N . LEU B 1 39 ? -5.415 -8.392 4.389 1.00 0.00 39 LEU B N 4
ATOM 5950 C CA . LEU B 1 39 ? -5.258 -6.940 4.275 1.00 0.00 39 LEU B CA 4
ATOM 5951 C C . LEU B 1 39 ? -3.802 -6.571 3.999 1.00 0.00 39 LEU B C 4
ATOM 5952 O O . LEU B 1 39 ? -3.496 -5.875 3.029 1.00 0.00 39 LEU B O 4
ATOM 5968 N N . THR B 1 40 ? -2.910 -7.079 4.838 1.00 0.00 40 THR B N 4
ATOM 5969 C CA . THR B 1 40 ? -1.488 -6.812 4.708 1.00 0.00 40 THR B CA 4
ATOM 5970 C C . THR B 1 40 ? -0.955 -7.266 3.354 1.00 0.00 40 THR B C 4
ATOM 5971 O O . THR B 1 40 ? -0.276 -6.511 2.660 1.00 0.00 40 THR B O 4
ATOM 5982 N N . GLN B 1 41 ? -1.292 -8.498 2.989 1.00 0.00 41 GLN B N 4
ATOM 5983 C CA . GLN B 1 41 ? -0.858 -9.096 1.733 1.00 0.00 41 GLN B CA 4
ATOM 5984 C C . GLN B 1 41 ? -1.237 -8.204 0.556 1.00 0.00 41 GLN B C 4
ATOM 5985 O O . GLN B 1 41 ? -0.467 -8.034 -0.385 1.00 0.00 41 GLN B O 4
ATOM 5999 N N . ALA B 1 42 ? -2.425 -7.620 0.633 1.00 0.00 42 ALA B N 4
ATOM 6000 C CA . ALA B 1 42 ? -2.921 -6.740 -0.415 1.00 0.00 42 ALA B CA 4
ATOM 6001 C C . ALA B 1 42 ? -2.158 -5.428 -0.426 1.00 0.00 42 ALA B C 4
ATOM 6002 O O . ALA B 1 42 ? -1.810 -4.926 -1.488 1.00 0.00 42 ALA B O 4
ATOM 6009 N N . ILE B 1 43 ? -1.902 -4.871 0.756 1.00 0.00 43 ILE B N 4
ATOM 6010 C CA . ILE B 1 43 ? -1.088 -3.666 0.866 1.00 0.00 43 ILE B CA 4
ATOM 6011 C C . ILE B 1 43 ? 0.291 -3.899 0.265 1.00 0.00 43 ILE B C 4
ATOM 6012 O O . ILE B 1 43 ? 0.805 -3.073 -0.483 1.00 0.00 43 ILE B O 4
ATOM 6028 N N . GLU B 1 44 ? 0.878 -5.030 0.606 1.00 0.00 44 GLU B N 4
ATOM 6029 C CA . GLU B 1 44 ? 2.210 -5.376 0.141 1.00 0.00 44 GLU B CA 4
ATOM 6030 C C . GLU B 1 44 ? 2.234 -5.530 -1.369 1.00 0.00 44 GLU B C 4
ATOM 6031 O O . GLU B 1 44 ? 3.138 -5.034 -2.030 1.00 0.00 44 GLU B O 4
ATOM 6043 N N . GLU B 1 45 ? 1.239 -6.212 -1.914 1.00 0.00 45 GLU B N 4
ATOM 6044 C CA . GLU B 1 45 ? 1.110 -6.330 -3.359 1.00 0.00 45 GLU B CA 4
ATOM 6045 C C . GLU B 1 45 ? 0.825 -4.964 -3.969 1.00 0.00 45 GLU B C 4
ATOM 6046 O O . GLU B 1 45 ? 1.305 -4.644 -5.058 1.00 0.00 45 GLU B O 4
ATOM 6058 N N . ALA B 1 46 ? 0.066 -4.151 -3.241 1.00 0.00 46 ALA B N 4
ATOM 6059 C CA . ALA B 1 46 ? -0.260 -2.809 -3.681 1.00 0.00 46 ALA B CA 4
ATOM 6060 C C . ALA B 1 46 ? 0.990 -1.958 -3.786 1.00 0.00 46 ALA B C 4
ATOM 6061 O O . ALA B 1 46 ? 1.289 -1.394 -4.835 1.00 0.00 46 ALA B O 4
ATOM 6068 N N . ILE B 1 47 ? 1.724 -1.896 -2.690 1.00 0.00 47 ILE B N 4
ATOM 6069 C CA . ILE B 1 47 ? 2.896 -1.068 -2.596 1.00 0.00 47 ILE B CA 4
ATOM 6070 C C . ILE B 1 47 ? 4.030 -1.626 -3.460 1.00 0.00 47 ILE B C 4
ATOM 6071 O O . ILE B 1 47 ? 4.897 -0.884 -3.921 1.00 0.00 47 ILE B O 4
ATOM 6087 N N . LYS B 1 48 ? 3.997 -2.932 -3.704 1.00 0.00 48 LYS B N 4
ATOM 6088 C CA . LYS B 1 48 ? 4.993 -3.581 -4.542 1.00 0.00 48 LYS B CA 4
ATOM 6089 C C . LYS B 1 48 ? 4.780 -3.196 -5.995 1.00 0.00 48 LYS B C 4
ATOM 6090 O O . LYS B 1 48 ? 5.686 -2.687 -6.657 1.00 0.00 48 LYS B O 4
ATOM 6109 N N . GLU B 1 49 ? 3.562 -3.426 -6.478 1.00 0.00 49 GLU B N 4
ATOM 6110 C CA . GLU B 1 49 ? 3.214 -3.123 -7.862 1.00 0.00 49 GLU B CA 4
ATOM 6111 C C . GLU B 1 49 ? 3.178 -1.617 -8.087 1.00 0.00 49 GLU B C 4
ATOM 6112 O O . GLU B 1 49 ? 3.131 -1.149 -9.222 1.00 0.00 49 GLU B O 4
ATOM 6124 N N . TYR B 1 50 ? 3.218 -0.869 -7.000 1.00 0.00 50 TYR B N 4
ATOM 6125 C CA . TYR B 1 50 ? 3.278 0.566 -7.064 1.00 0.00 50 TYR B CA 4
ATOM 6126 C C . TYR B 1 50 ? 4.687 1.007 -7.407 1.00 0.00 50 TYR B C 4
ATOM 6127 O O . TYR B 1 50 ? 4.884 1.828 -8.298 1.00 0.00 50 TYR B O 4
ATOM 6145 N N . LEU B 1 51 ? 5.665 0.443 -6.706 1.00 0.00 51 LEU B N 4
ATOM 6146 C CA . LEU B 1 51 ? 7.064 0.719 -7.004 1.00 0.00 51 LEU B CA 4
ATOM 6147 C C . LEU B 1 51 ? 7.406 0.328 -8.434 1.00 0.00 51 LEU B C 4
ATOM 6148 O O . LEU B 1 51 ? 8.130 1.040 -9.115 1.00 0.00 51 LEU B O 4
ATOM 6164 N N . GLN B 1 52 ? 6.866 -0.791 -8.894 1.00 0.00 52 GLN B N 4
ATOM 6165 C CA . GLN B 1 52 ? 7.138 -1.252 -10.254 1.00 0.00 52 GLN B CA 4
ATOM 6166 C C . GLN B 1 52 ? 6.431 -0.381 -11.284 1.00 0.00 52 GLN B C 4
ATOM 6167 O O . GLN B 1 52 ? 6.987 -0.075 -12.340 1.00 0.00 52 GLN B O 4
ATOM 6181 N N . LYS B 1 53 ? 5.211 0.029 -10.970 1.00 0.00 53 LYS B N 4
ATOM 6182 C CA . LYS B 1 53 ? 4.431 0.863 -11.873 1.00 0.00 53 LYS B CA 4
ATOM 6183 C C . LYS B 1 53 ? 4.983 2.278 -11.888 1.00 0.00 53 LYS B C 4
ATOM 6184 O O . LYS B 1 53 ? 4.692 3.066 -12.786 1.00 0.00 53 LYS B O 4
ATOM 6203 N N . ARG B 1 54 ? 5.793 2.587 -10.895 1.00 0.00 54 ARG B N 4
ATOM 6204 C CA . ARG B 1 54 ? 6.331 3.915 -10.747 1.00 0.00 54 ARG B CA 4
ATOM 6205 C C . ARG B 1 54 ? 7.783 3.942 -11.209 1.00 0.00 54 ARG B C 4
ATOM 6206 O O . ARG B 1 54 ? 8.096 4.507 -12.257 1.00 0.00 54 ARG B O 4
ATOM 6227 N N . ASN B 1 55 ? 8.656 3.300 -10.434 1.00 0.00 55 ASN B N 4
ATOM 6228 C CA . ASN B 1 55 ? 10.084 3.233 -10.746 1.00 0.00 55 ASN B CA 4
ATOM 6229 C C . ASN B 1 55 ? 10.829 2.320 -9.768 1.00 0.00 55 ASN B C 4
ATOM 6230 O O . ASN B 1 55 ? 11.342 1.272 -10.159 1.00 0.00 55 ASN B O 4
ATOM 6241 N N . GLY B 1 56 ? 10.881 2.718 -8.504 1.00 0.00 56 GLY B N 4
ATOM 6242 C CA . GLY B 1 56 ? 11.562 1.931 -7.495 1.00 0.00 56 GLY B CA 4
ATOM 6243 C C . GLY B 1 56 ? 13.064 2.101 -7.550 1.00 0.00 56 GLY B C 4
ATOM 6244 O O . GLY B 1 56 ? 13.724 1.346 -8.293 1.00 0.00 56 GLY B O 4
ATOM 6249 N N . LYS A 1 11 ? -8.785 12.684 3.553 1.00 0.00 11 LYS A N 5
ATOM 6250 C CA . LYS A 1 11 ? -10.216 12.974 3.782 1.00 0.00 11 LYS A CA 5
ATOM 6251 C C . LYS A 1 11 ? -10.607 12.571 5.198 1.00 0.00 11 LYS A C 5
ATOM 6252 O O . LYS A 1 11 ? -10.529 13.373 6.132 1.00 0.00 11 LYS A O 5
ATOM 6271 N N . GLN A 1 12 ? -10.999 11.317 5.358 1.00 0.00 12 GLN A N 5
ATOM 6272 C CA . GLN A 1 12 ? -11.301 10.774 6.667 1.00 0.00 12 GLN A CA 5
ATOM 6273 C C . GLN A 1 12 ? -10.263 9.722 7.007 1.00 0.00 12 GLN A C 5
ATOM 6274 O O . GLN A 1 12 ? -10.096 8.739 6.285 1.00 0.00 12 GLN A O 5
ATOM 6288 N N . LYS A 1 13 ? -9.558 9.942 8.095 1.00 0.00 13 LYS A N 5
ATOM 6289 C CA . LYS A 1 13 ? -8.372 9.144 8.384 1.00 0.00 13 LYS A CA 5
ATOM 6290 C C . LYS A 1 13 ? -8.673 7.958 9.290 1.00 0.00 13 LYS A C 5
ATOM 6291 O O . LYS A 1 13 ? -9.547 8.011 10.157 1.00 0.00 13 LYS A O 5
ATOM 6310 N N . ALA A 1 14 ? -7.938 6.886 9.046 1.00 0.00 14 ALA A N 5
ATOM 6311 C CA . ALA A 1 14 ? -8.003 5.674 9.836 1.00 0.00 14 ALA A CA 5
ATOM 6312 C C . ALA A 1 14 ? -6.586 5.218 10.146 1.00 0.00 14 ALA A C 5
ATOM 6313 O O . ALA A 1 14 ? -5.628 5.803 9.650 1.00 0.00 14 ALA A O 5
ATOM 6320 N N . VAL A 1 15 ? -6.445 4.184 10.954 1.00 0.00 15 VAL A N 5
ATOM 6321 C CA . VAL A 1 15 ? -5.124 3.674 11.287 1.00 0.00 15 VAL A CA 5
ATOM 6322 C C . VAL A 1 15 ? -4.963 2.276 10.723 1.00 0.00 15 VAL A C 5
ATOM 6323 O O . VAL A 1 15 ? -5.952 1.599 10.431 1.00 0.00 15 VAL A O 5
ATOM 6336 N N . PHE A 1 16 ? -3.726 1.845 10.579 1.00 0.00 16 PHE A N 5
ATOM 6337 C CA . PHE A 1 16 ? -3.439 0.545 10.010 1.00 0.00 16 PHE A CA 5
ATOM 6338 C C . PHE A 1 16 ? -2.157 -0.002 10.617 1.00 0.00 16 PHE A C 5
ATOM 6339 O O . PHE A 1 16 ? -1.112 0.644 10.544 1.00 0.00 16 PHE A O 5
ATOM 6356 N N . GLY A 1 17 ? -2.248 -1.167 11.241 1.00 0.00 17 GLY A N 5
ATOM 6357 C CA . GLY A 1 17 ? -1.086 -1.778 11.856 1.00 0.00 17 GLY A CA 5
ATOM 6358 C C . GLY A 1 17 ? -0.885 -3.197 11.379 1.00 0.00 17 GLY A C 5
ATOM 6359 O O . GLY A 1 17 ? -1.461 -4.134 11.934 1.00 0.00 17 GLY A O 5
ATOM 6363 N N . ILE A 1 18 ? -0.072 -3.363 10.350 1.00 0.00 18 ILE A N 5
ATOM 6364 C CA . ILE A 1 18 ? 0.105 -4.666 9.723 1.00 0.00 18 ILE A CA 5
ATOM 6365 C C . ILE A 1 18 ? 1.560 -5.100 9.730 1.00 0.00 18 ILE A C 5
ATOM 6366 O O . ILE A 1 18 ? 2.455 -4.301 10.010 1.00 0.00 18 ILE A O 5
ATOM 6382 N N . TYR A 1 19 ? 1.785 -6.371 9.424 1.00 0.00 19 TYR A N 5
ATOM 6383 C CA . TYR A 1 19 ? 3.130 -6.903 9.330 1.00 0.00 19 TYR A CA 5
ATOM 6384 C C . TYR A 1 19 ? 3.490 -7.164 7.875 1.00 0.00 19 TYR A C 5
ATOM 6385 O O . TYR A 1 19 ? 3.198 -8.231 7.334 1.00 0.00 19 TYR A O 5
ATOM 6403 N N . MET A 1 20 ? 4.121 -6.185 7.257 1.00 0.00 20 MET A N 5
ATOM 6404 C CA . MET A 1 20 ? 4.496 -6.275 5.847 1.00 0.00 20 MET A CA 5
ATOM 6405 C C . MET A 1 20 ? 6.000 -6.492 5.720 1.00 0.00 20 MET A C 5
ATOM 6406 O O . MET A 1 20 ? 6.743 -6.186 6.652 1.00 0.00 20 MET A O 5
ATOM 6420 N N . ASP A 1 21 ? 6.449 -7.021 4.580 1.00 0.00 21 ASP A N 5
ATOM 6421 C CA . ASP A 1 21 ? 7.867 -7.279 4.378 1.00 0.00 21 ASP A CA 5
ATOM 6422 C C . ASP A 1 21 ? 8.682 -6.006 4.525 1.00 0.00 21 ASP A C 5
ATOM 6423 O O . ASP A 1 21 ? 8.199 -4.901 4.261 1.00 0.00 21 ASP A O 5
ATOM 6432 N N . LYS A 1 22 ? 9.931 -6.172 4.915 1.00 0.00 22 LYS A N 5
ATOM 6433 C CA . LYS A 1 22 ? 10.808 -5.049 5.143 1.00 0.00 22 LYS A CA 5
ATOM 6434 C C . LYS A 1 22 ? 11.319 -4.521 3.823 1.00 0.00 22 LYS A C 5
ATOM 6435 O O . LYS A 1 22 ? 11.037 -3.398 3.456 1.00 0.00 22 LYS A O 5
ATOM 6454 N N . ASP A 1 23 ? 12.034 -5.377 3.110 1.00 0.00 23 ASP A N 5
ATOM 6455 C CA . ASP A 1 23 ? 12.675 -5.032 1.838 1.00 0.00 23 ASP A CA 5
ATOM 6456 C C . ASP A 1 23 ? 11.724 -4.296 0.884 1.00 0.00 23 ASP A C 5
ATOM 6457 O O . ASP A 1 23 ? 12.129 -3.384 0.165 1.00 0.00 23 ASP A O 5
ATOM 6466 N N . LEU A 1 24 ? 10.459 -4.677 0.918 1.00 0.00 24 LEU A N 5
ATOM 6467 C CA . LEU A 1 24 ? 9.437 -4.092 0.071 1.00 0.00 24 LEU A CA 5
ATOM 6468 C C . LEU A 1 24 ? 8.998 -2.729 0.622 1.00 0.00 24 LEU A C 5
ATOM 6469 O O . LEU A 1 24 ? 9.012 -1.727 -0.096 1.00 0.00 24 LEU A O 5
ATOM 6485 N N . LYS A 1 25 ? 8.624 -2.689 1.899 1.00 0.00 25 LYS A N 5
ATOM 6486 C CA . LYS A 1 25 ? 8.234 -1.443 2.550 1.00 0.00 25 LYS A CA 5
ATOM 6487 C C . LYS A 1 25 ? 9.403 -0.463 2.542 1.00 0.00 25 LYS A C 5
ATOM 6488 O O . LYS A 1 25 ? 9.231 0.748 2.436 1.00 0.00 25 LYS A O 5
ATOM 6507 N N . THR A 1 26 ? 10.594 -1.028 2.646 1.00 0.00 26 THR A N 5
ATOM 6508 C CA . THR A 1 26 ? 11.833 -0.265 2.715 1.00 0.00 26 THR A CA 5
ATOM 6509 C C . THR A 1 26 ? 12.198 0.305 1.348 1.00 0.00 26 THR A C 5
ATOM 6510 O O . THR A 1 26 ? 12.744 1.405 1.247 1.00 0.00 26 THR A O 5
ATOM 6521 N N . ARG A 1 27 ? 11.876 -0.439 0.306 1.00 0.00 27 ARG A N 5
ATOM 6522 C CA . ARG A 1 27 ? 12.003 0.055 -1.056 1.00 0.00 27 ARG A CA 5
ATOM 6523 C C . ARG A 1 27 ? 11.200 1.345 -1.215 1.00 0.00 27 ARG A C 5
ATOM 6524 O O . ARG A 1 27 ? 11.712 2.367 -1.677 1.00 0.00 27 ARG A O 5
ATOM 6545 N N . LEU A 1 28 ? 9.941 1.273 -0.826 1.00 0.00 28 LEU A N 5
ATOM 6546 C CA . LEU A 1 28 ? 9.048 2.423 -0.832 1.00 0.00 28 LEU A CA 5
ATOM 6547 C C . LEU A 1 28 ? 9.569 3.527 0.096 1.00 0.00 28 LEU A C 5
ATOM 6548 O O . LEU A 1 28 ? 9.448 4.708 -0.211 1.00 0.00 28 LEU A O 5
ATOM 6564 N N . LYS A 1 29 ? 10.147 3.136 1.228 1.00 0.00 29 LYS A N 5
ATOM 6565 C CA . LYS A 1 29 ? 10.740 4.095 2.161 1.00 0.00 29 LYS A CA 5
ATOM 6566 C C . LYS A 1 29 ? 11.767 4.969 1.443 1.00 0.00 29 LYS A C 5
ATOM 6567 O O . LYS A 1 29 ? 11.845 6.177 1.672 1.00 0.00 29 LYS A O 5
ATOM 6586 N N . VAL A 1 30 ? 12.531 4.357 0.556 1.00 0.00 30 VAL A N 5
ATOM 6587 C CA . VAL A 1 30 ? 13.520 5.076 -0.232 1.00 0.00 30 VAL A CA 5
ATOM 6588 C C . VAL A 1 30 ? 12.845 5.998 -1.233 1.00 0.00 30 VAL A C 5
ATOM 6589 O O . VAL A 1 30 ? 13.324 7.095 -1.519 1.00 0.00 30 VAL A O 5
ATOM 6602 N N . TYR A 1 31 ? 11.716 5.549 -1.734 1.00 0.00 31 TYR A N 5
ATOM 6603 C CA . TYR A 1 31 ? 10.894 6.339 -2.627 1.00 0.00 31 TYR A CA 5
ATOM 6604 C C . TYR A 1 31 ? 10.409 7.592 -1.905 1.00 0.00 31 TYR A C 5
ATOM 6605 O O . TYR A 1 31 ? 10.366 8.685 -2.479 1.00 0.00 31 TYR A O 5
ATOM 6623 N N . CYS A 1 32 ? 10.067 7.424 -0.634 1.00 0.00 32 CYS A N 5
ATOM 6624 C CA . CYS A 1 32 ? 9.612 8.534 0.195 1.00 0.00 32 CYS A CA 5
ATOM 6625 C C . CYS A 1 32 ? 10.759 9.464 0.555 1.00 0.00 32 CYS A C 5
ATOM 6626 O O . CYS A 1 32 ? 10.556 10.643 0.817 1.00 0.00 32 CYS A O 5
ATOM 6634 N N . ALA A 1 33 ? 11.962 8.934 0.562 1.00 0.00 33 ALA A N 5
ATOM 6635 C CA . ALA A 1 33 ? 13.136 9.726 0.867 1.00 0.00 33 ALA A CA 5
ATOM 6636 C C . ALA A 1 33 ? 13.566 10.524 -0.360 1.00 0.00 33 ALA A C 5
ATOM 6637 O O . ALA A 1 33 ? 13.964 11.682 -0.259 1.00 0.00 33 ALA A O 5
ATOM 6644 N N . LYS A 1 34 ? 13.444 9.896 -1.519 1.00 0.00 34 LYS A N 5
ATOM 6645 C CA . LYS A 1 34 ? 13.870 10.493 -2.774 1.00 0.00 34 LYS A CA 5
ATOM 6646 C C . LYS A 1 34 ? 12.874 11.537 -3.274 1.00 0.00 34 LYS A C 5
ATOM 6647 O O . LYS A 1 34 ? 13.267 12.556 -3.840 1.00 0.00 34 LYS A O 5
ATOM 6666 N N . ASN A 1 35 ? 11.591 11.288 -3.064 1.00 0.00 35 ASN A N 5
ATOM 6667 C CA . ASN A 1 35 ? 10.565 12.241 -3.475 1.00 0.00 35 ASN A CA 5
ATOM 6668 C C . ASN A 1 35 ? 10.194 13.140 -2.316 1.00 0.00 35 ASN A C 5
ATOM 6669 O O . ASN A 1 35 ? 9.358 14.037 -2.450 1.00 0.00 35 ASN A O 5
ATOM 6680 N N . ASN A 1 36 ? 10.833 12.888 -1.174 1.00 0.00 36 ASN A N 5
ATOM 6681 C CA . ASN A 1 36 ? 10.513 13.581 0.072 1.00 0.00 36 ASN A CA 5
ATOM 6682 C C . ASN A 1 36 ? 9.041 13.388 0.439 1.00 0.00 36 ASN A C 5
ATOM 6683 O O . ASN A 1 36 ? 8.444 14.209 1.137 1.00 0.00 36 ASN A O 5
ATOM 6694 N N . LEU A 1 37 ? 8.469 12.289 -0.043 1.00 0.00 37 LEU A N 5
ATOM 6695 C CA . LEU A 1 37 ? 7.084 11.940 0.236 1.00 0.00 37 LEU A CA 5
ATOM 6696 C C . LEU A 1 37 ? 6.929 11.393 1.643 1.00 0.00 37 LEU A C 5
ATOM 6697 O O . LEU A 1 37 ? 7.907 11.040 2.303 1.00 0.00 37 LEU A O 5
ATOM 6713 N N . GLN A 1 38 ? 5.691 11.329 2.095 1.00 0.00 38 GLN A N 5
ATOM 6714 C CA . GLN A 1 38 ? 5.382 10.715 3.368 1.00 0.00 38 GLN A CA 5
ATOM 6715 C C . GLN A 1 38 ? 5.143 9.231 3.168 1.00 0.00 38 GLN A C 5
ATOM 6716 O O . GLN A 1 38 ? 4.474 8.845 2.208 1.00 0.00 38 GLN A O 5
ATOM 6730 N N . LEU A 1 39 ? 5.709 8.412 4.040 1.00 0.00 39 LEU A N 5
ATOM 6731 C CA . LEU A 1 39 ? 5.526 6.962 3.978 1.00 0.00 39 LEU A CA 5
ATOM 6732 C C . LEU A 1 39 ? 4.053 6.611 3.783 1.00 0.00 39 LEU A C 5
ATOM 6733 O O . LEU A 1 39 ? 3.694 5.866 2.872 1.00 0.00 39 LEU A O 5
ATOM 6749 N N . THR A 1 40 ? 3.209 7.186 4.624 1.00 0.00 40 THR A N 5
ATOM 6750 C CA . THR A 1 40 ? 1.782 6.939 4.572 1.00 0.00 40 THR A CA 5
ATOM 6751 C C . THR A 1 40 ? 1.191 7.359 3.232 1.00 0.00 40 THR A C 5
ATOM 6752 O O . THR A 1 40 ? 0.474 6.584 2.598 1.00 0.00 40 THR A O 5
ATOM 6763 N N . GLN A 1 41 ? 1.510 8.578 2.802 1.00 0.00 41 GLN A N 5
ATOM 6764 C CA . GLN A 1 41 ? 1.011 9.098 1.538 1.00 0.00 41 GLN A CA 5
ATOM 6765 C C . GLN A 1 41 ? 1.372 8.157 0.393 1.00 0.00 41 GLN A C 5
ATOM 6766 O O . GLN A 1 41 ? 0.579 7.939 -0.519 1.00 0.00 41 GLN A O 5
ATOM 6780 N N . ALA A 1 42 ? 2.569 7.589 0.467 1.00 0.00 42 ALA A N 5
ATOM 6781 C CA . ALA A 1 42 ? 3.045 6.656 -0.544 1.00 0.00 42 ALA A CA 5
ATOM 6782 C C . ALA A 1 42 ? 2.246 5.364 -0.518 1.00 0.00 42 ALA A C 5
ATOM 6783 O O . ALA A 1 42 ? 1.849 4.861 -1.563 1.00 0.00 42 ALA A O 5
ATOM 6790 N N . ILE A 1 43 ? 2.018 4.827 0.678 1.00 0.00 43 ILE A N 5
ATOM 6791 C CA . ILE A 1 43 ? 1.187 3.636 0.829 1.00 0.00 43 ILE A CA 5
ATOM 6792 C C . ILE A 1 43 ? -0.202 3.879 0.253 1.00 0.00 43 ILE A C 5
ATOM 6793 O O . ILE A 1 43 ? -0.731 3.052 -0.483 1.00 0.00 43 ILE A O 5
ATOM 6809 N N . GLU A 1 44 ? -0.776 5.018 0.597 1.00 0.00 44 GLU A N 5
ATOM 6810 C CA . GLU A 1 44 ? -2.115 5.374 0.147 1.00 0.00 44 GLU A CA 5
ATOM 6811 C C . GLU A 1 44 ? -2.168 5.493 -1.372 1.00 0.00 44 GLU A C 5
ATOM 6812 O O . GLU A 1 44 ? -3.105 5.014 -2.001 1.00 0.00 44 GLU A O 5
ATOM 6824 N N . GLU A 1 45 ? -1.161 6.132 -1.952 1.00 0.00 45 GLU A N 5
ATOM 6825 C CA . GLU A 1 45 ? -1.031 6.196 -3.402 1.00 0.00 45 GLU A CA 5
ATOM 6826 C C . GLU A 1 45 ? -0.838 4.797 -3.969 1.00 0.00 45 GLU A C 5
ATOM 6827 O O . GLU A 1 45 ? -1.387 4.455 -5.015 1.00 0.00 45 GLU A O 5
ATOM 6839 N N . ALA A 1 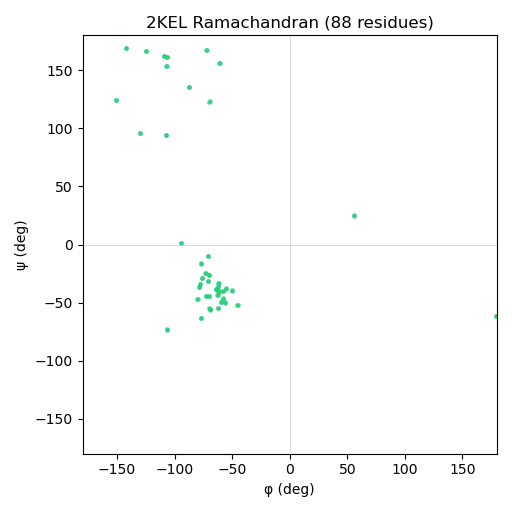46 ? -0.065 3.989 -3.251 1.00 0.00 46 ALA A N 5
ATOM 6840 C CA . ALA A 1 46 ? 0.226 2.631 -3.667 1.00 0.00 46 ALA A CA 5
ATOM 6841 C C . ALA A 1 46 ? -1.041 1.808 -3.735 1.00 0.00 46 ALA A C 5
ATOM 6842 O O . ALA A 1 46 ? -1.368 1.228 -4.766 1.00 0.00 46 ALA A O 5
ATOM 6849 N N . ILE A 1 47 ? -1.759 1.785 -2.628 1.00 0.00 47 ILE A N 5
ATOM 6850 C CA . ILE A 1 47 ? -2.958 1.004 -2.507 1.00 0.00 47 ILE A CA 5
ATOM 6851 C C . ILE A 1 47 ? -4.085 1.579 -3.368 1.00 0.00 47 ILE A C 5
ATOM 6852 O O . ILE A 1 47 ? -4.998 0.862 -3.776 1.00 0.00 47 ILE A O 5
ATOM 6868 N N . LYS A 1 48 ? -3.999 2.869 -3.669 1.00 0.00 48 LYS A N 5
ATOM 6869 C CA . LYS A 1 48 ? -4.975 3.519 -4.530 1.00 0.00 48 LYS A CA 5
ATOM 6870 C C . LYS A 1 48 ? -4.783 3.063 -5.972 1.00 0.00 48 LYS A C 5
ATOM 6871 O O . LYS A 1 48 ? -5.685 2.472 -6.571 1.00 0.00 48 LYS A O 5
ATOM 6890 N N . GLU A 1 49 ? -3.597 3.332 -6.518 1.00 0.00 49 GLU A N 5
ATOM 6891 C CA . GLU A 1 49 ? -3.229 2.882 -7.849 1.00 0.00 49 GLU A CA 5
ATOM 6892 C C . GLU A 1 49 ? -3.350 1.373 -7.984 1.00 0.00 49 GLU A C 5
ATOM 6893 O O . GLU A 1 49 ? -3.494 0.850 -9.083 1.00 0.00 49 GLU A O 5
ATOM 6905 N N . TYR A 1 50 ? -3.320 0.687 -6.859 1.00 0.00 50 TYR A N 5
ATOM 6906 C CA . TYR A 1 50 ? -3.381 -0.750 -6.834 1.00 0.00 50 TYR A CA 5
ATOM 6907 C C . TYR A 1 50 ? -4.762 -1.232 -7.226 1.00 0.00 50 TYR A C 5
ATOM 6908 O O . TYR A 1 50 ? -4.904 -2.064 -8.116 1.00 0.00 50 TYR A O 5
ATOM 6926 N N . LEU A 1 51 ? -5.778 -0.696 -6.564 1.00 0.00 51 LEU A N 5
ATOM 6927 C CA . LEU A 1 51 ? -7.152 -1.057 -6.873 1.00 0.00 51 LEU A CA 5
ATOM 6928 C C . LEU A 1 51 ? -7.483 -0.760 -8.324 1.00 0.00 51 LEU A C 5
ATOM 6929 O O . LEU A 1 51 ? -8.190 -1.524 -8.970 1.00 0.00 51 LEU A O 5
ATOM 6945 N N . GLN A 1 52 ? -6.951 0.334 -8.843 1.00 0.00 52 GLN A N 5
ATOM 6946 C CA . GLN A 1 52 ? -7.234 0.711 -10.223 1.00 0.00 52 GLN A CA 5
ATOM 6947 C C . GLN A 1 52 ? -6.432 -0.133 -11.206 1.00 0.00 52 GLN A C 5
ATOM 6948 O O . GLN A 1 52 ? -6.924 -0.473 -12.283 1.00 0.00 52 GLN A O 5
ATOM 6962 N N . LYS A 1 53 ? -5.210 -0.477 -10.831 1.00 0.00 53 LYS A N 5
ATOM 6963 C CA . LYS A 1 53 ? -4.357 -1.317 -11.662 1.00 0.00 53 LYS A CA 5
ATOM 6964 C C . LYS A 1 53 ? -4.863 -2.745 -11.682 1.00 0.00 53 LYS A C 5
ATOM 6965 O O . LYS A 1 53 ? -4.599 -3.506 -12.614 1.00 0.00 53 LYS A O 5
ATOM 6984 N N . ARG A 1 54 ? -5.605 -3.094 -10.657 1.00 0.00 54 ARG A N 5
ATOM 6985 C CA . ARG A 1 54 ? -6.005 -4.458 -10.454 1.00 0.00 54 ARG A CA 5
ATOM 6986 C C . ARG A 1 54 ? -7.438 -4.658 -10.916 1.00 0.00 54 ARG A C 5
ATOM 6987 O O . ARG A 1 54 ? -7.687 -5.367 -11.891 1.00 0.00 54 ARG A O 5
ATOM 7008 N N . ASN A 1 55 ? -8.374 -4.008 -10.232 1.00 0.00 55 ASN A N 5
ATOM 7009 C CA . ASN A 1 55 ? -9.790 -4.134 -10.556 1.00 0.00 55 ASN A CA 5
ATOM 7010 C C . ASN A 1 55 ? -10.642 -3.180 -9.721 1.00 0.00 55 ASN A C 5
ATOM 7011 O O . ASN A 1 55 ? -11.234 -2.239 -10.256 1.00 0.00 55 ASN A O 5
ATOM 7022 N N . GLY A 1 56 ? -10.683 -3.409 -8.416 1.00 0.00 56 GLY A N 5
ATOM 7023 C CA . GLY A 1 56 ? -11.530 -2.625 -7.544 1.00 0.00 56 GLY A CA 5
ATOM 7024 C C . GLY A 1 56 ? -12.994 -2.914 -7.791 1.00 0.00 56 GLY A C 5
ATOM 7025 O O . GLY A 1 56 ? -13.836 -2.035 -7.524 1.00 0.00 56 GLY A O 5
ATOM 7030 N N . LYS B 1 11 ? 8.892 -12.652 3.330 1.00 0.00 11 LYS B N 5
ATOM 7031 C CA . LYS B 1 11 ? 10.331 -12.943 3.514 1.00 0.00 11 LYS B CA 5
ATOM 7032 C C . LYS B 1 11 ? 10.764 -12.542 4.916 1.00 0.00 11 LYS B C 5
ATOM 7033 O O . LYS B 1 11 ? 10.727 -13.352 5.846 1.00 0.00 11 LYS B O 5
ATOM 7052 N N . GLN B 1 12 ? 11.154 -11.288 5.066 1.00 0.00 12 GLN B N 5
ATOM 7053 C CA . GLN B 1 12 ? 11.495 -10.746 6.366 1.00 0.00 12 GLN B CA 5
ATOM 7054 C C . GLN B 1 12 ? 10.470 -9.690 6.737 1.00 0.00 12 GLN B C 5
ATOM 7055 O O . GLN B 1 12 ? 10.294 -8.699 6.025 1.00 0.00 12 GLN B O 5
ATOM 7069 N N . LYS B 1 13 ? 9.794 -9.910 7.844 1.00 0.00 13 LYS B N 5
ATOM 7070 C CA . LYS B 1 13 ? 8.614 -9.111 8.165 1.00 0.00 13 LYS B CA 5
ATOM 7071 C C . LYS B 1 13 ? 8.936 -7.924 9.062 1.00 0.00 13 LYS B C 5
ATOM 7072 O O . LYS B 1 13 ? 9.830 -7.975 9.912 1.00 0.00 13 LYS B O 5
ATOM 7091 N N . ALA B 1 14 ? 8.195 -6.853 8.833 1.00 0.00 14 ALA B N 5
ATOM 7092 C CA . ALA B 1 14 ? 8.280 -5.638 9.619 1.00 0.00 14 ALA B CA 5
ATOM 7093 C C . ALA B 1 14 ? 6.872 -5.183 9.966 1.00 0.00 14 ALA B C 5
ATOM 7094 O O . ALA B 1 14 ? 5.901 -5.770 9.500 1.00 0.00 14 ALA B O 5
ATOM 7101 N N . VAL B 1 15 ? 6.752 -4.148 10.775 1.00 0.00 15 VAL B N 5
ATOM 7102 C CA . VAL B 1 15 ? 5.439 -3.640 11.143 1.00 0.00 15 VAL B CA 5
ATOM 7103 C C . VAL B 1 15 ? 5.260 -2.240 10.587 1.00 0.00 15 VAL B C 5
ATOM 7104 O O . VAL B 1 15 ? 6.240 -1.553 10.284 1.00 0.00 15 VAL B O 5
ATOM 7117 N N . PHE B 1 16 ? 4.020 -1.814 10.468 1.00 0.00 16 PHE B N 5
ATOM 7118 C CA . PHE B 1 16 ? 3.719 -0.513 9.908 1.00 0.00 16 PHE B CA 5
ATOM 7119 C C . PHE B 1 16 ? 2.453 0.033 10.547 1.00 0.00 16 PHE B C 5
ATOM 7120 O O . PHE B 1 16 ? 1.409 -0.613 10.503 1.00 0.00 16 PHE B O 5
ATOM 7137 N N . GLY B 1 17 ? 2.560 1.200 11.169 1.00 0.00 17 GLY B N 5
ATOM 7138 C CA . GLY B 1 17 ? 1.414 1.807 11.816 1.00 0.00 17 GLY B CA 5
ATOM 7139 C C . GLY B 1 17 ? 1.198 3.227 11.350 1.00 0.00 17 GLY B C 5
ATOM 7140 O O . GLY B 1 17 ? 1.779 4.161 11.900 1.00 0.00 17 GLY B O 5
ATOM 7144 N N . ILE B 1 18 ? 0.362 3.391 10.336 1.00 0.00 18 ILE B N 5
ATOM 7145 C CA . ILE B 1 18 ? 0.169 4.691 9.713 1.00 0.00 18 ILE B CA 5
ATOM 7146 C C . ILE B 1 18 ? -1.286 5.125 9.759 1.00 0.00 18 ILE B C 5
ATOM 7147 O O . ILE B 1 18 ? -2.175 4.326 10.062 1.00 0.00 18 ILE B O 5
ATOM 7163 N N . TYR B 1 19 ? -1.520 6.395 9.457 1.00 0.00 19 TYR B N 5
ATOM 7164 C CA . TYR B 1 19 ? -2.867 6.927 9.403 1.00 0.00 19 TYR B CA 5
ATOM 7165 C C . TYR B 1 19 ? -3.268 7.186 7.959 1.00 0.00 19 TYR B C 5
ATOM 7166 O O . TYR B 1 19 ? -2.994 8.254 7.409 1.00 0.00 19 TYR B O 5
ATOM 7184 N N . MET B 1 20 ? -3.915 6.210 7.356 1.00 0.00 20 MET B N 5
ATOM 7185 C CA . MET B 1 20 ? -4.328 6.299 5.956 1.00 0.00 20 MET B CA 5
ATOM 7186 C C . MET B 1 20 ? -5.832 6.515 5.869 1.00 0.00 20 MET B C 5
ATOM 7187 O O . MET B 1 20 ? -6.547 6.222 6.826 1.00 0.00 20 MET B O 5
ATOM 7201 N N . ASP B 1 21 ? -6.314 7.039 4.739 1.00 0.00 21 ASP B N 5
ATOM 7202 C CA . ASP B 1 21 ? -7.736 7.298 4.575 1.00 0.00 21 ASP B CA 5
ATOM 7203 C C . ASP B 1 21 ? -8.545 6.027 4.745 1.00 0.00 21 ASP B C 5
ATOM 7204 O O . ASP B 1 21 ? -8.067 4.925 4.465 1.00 0.00 21 ASP B O 5
ATOM 7213 N N . LYS B 1 22 ? -9.781 6.189 5.172 1.00 0.00 22 LYS B N 5
ATOM 7214 C CA . LYS B 1 22 ? -10.651 5.066 5.423 1.00 0.00 22 LYS B CA 5
ATOM 7215 C C . LYS B 1 22 ? -11.201 4.539 4.116 1.00 0.00 22 LYS B C 5
ATOM 7216 O O . LYS B 1 22 ? -10.927 3.417 3.739 1.00 0.00 22 LYS B O 5
ATOM 7235 N N . ASP B 1 23 ? -11.939 5.392 3.426 1.00 0.00 23 ASP B N 5
ATOM 7236 C CA . ASP B 1 23 ? -12.613 5.045 2.173 1.00 0.00 23 ASP B CA 5
ATOM 7237 C C . ASP B 1 23 ? -11.688 4.307 1.196 1.00 0.00 23 ASP B C 5
ATOM 7238 O O . ASP B 1 23 ? -12.110 3.390 0.494 1.00 0.00 23 ASP B O 5
ATOM 7247 N N . LEU B 1 24 ? -10.423 4.691 1.193 1.00 0.00 24 LEU B N 5
ATOM 7248 C CA . LEU B 1 24 ? -9.424 4.106 0.318 1.00 0.00 24 LEU B CA 5
ATOM 7249 C C . LEU B 1 24 ? -8.970 2.741 0.859 1.00 0.00 24 LEU B C 5
ATOM 7250 O O . LEU B 1 24 ? -9.013 1.738 0.144 1.00 0.00 24 LEU B O 5
ATOM 7266 N N . LYS B 1 25 ? -8.560 2.703 2.124 1.00 0.00 25 LYS B N 5
ATOM 7267 C CA . LYS B 1 25 ? -8.154 1.459 2.768 1.00 0.00 25 LYS B CA 5
ATOM 7268 C C . LYS B 1 25 ? -9.325 0.480 2.795 1.00 0.00 25 LYS B C 5
ATOM 7269 O O . LYS B 1 25 ? -9.154 -0.730 2.691 1.00 0.00 25 LYS B O 5
ATOM 7288 N N . THR B 1 26 ? -10.513 1.042 2.928 1.00 0.00 26 THR B N 5
ATOM 7289 C CA . THR B 1 26 ? -11.747 0.276 3.033 1.00 0.00 26 THR B CA 5
ATOM 7290 C C . THR B 1 26 ? -12.149 -0.293 1.676 1.00 0.00 26 THR B C 5
ATOM 7291 O O . THR B 1 26 ? -12.696 -1.392 1.588 1.00 0.00 26 THR B O 5
ATOM 7302 N N . ARG B 1 27 ? -11.849 0.450 0.624 1.00 0.00 27 ARG B N 5
ATOM 7303 C CA . ARG B 1 27 ? -12.016 -0.043 -0.735 1.00 0.00 27 ARG B CA 5
ATOM 7304 C C . ARG B 1 27 ? -11.215 -1.331 -0.915 1.00 0.00 27 ARG B C 5
ATOM 7305 O O . ARG B 1 27 ? -11.737 -2.353 -1.363 1.00 0.00 27 ARG B O 5
ATOM 7326 N N . LEU B 1 28 ? -9.946 -1.258 -0.555 1.00 0.00 28 LEU B N 5
ATOM 7327 C CA . LEU B 1 28 ? -9.054 -2.408 -0.584 1.00 0.00 28 LEU B CA 5
ATOM 7328 C C . LEU B 1 28 ? -9.548 -3.512 0.358 1.00 0.00 28 LEU B C 5
ATOM 7329 O O . LEU B 1 28 ? -9.430 -4.694 0.047 1.00 0.00 28 LEU B O 5
ATOM 7345 N N . LYS B 1 29 ? -10.098 -3.123 1.503 1.00 0.00 29 LYS B N 5
ATOM 7346 C CA . LYS B 1 29 ? -10.663 -4.081 2.453 1.00 0.00 29 LYS B CA 5
ATOM 7347 C C . LYS B 1 29 ? -11.710 -4.959 1.769 1.00 0.00 29 LYS B C 5
ATOM 7348 O O . LYS B 1 29 ? -11.786 -6.164 2.012 1.00 0.00 29 LYS B O 5
ATOM 7367 N N . VAL B 1 30 ? -12.497 -4.348 0.899 1.00 0.00 30 VAL B N 5
ATOM 7368 C CA . VAL B 1 30 ? -13.508 -5.069 0.139 1.00 0.00 30 VAL B CA 5
ATOM 7369 C C . VAL B 1 30 ? -12.860 -5.991 -0.879 1.00 0.00 30 VAL B C 5
ATOM 7370 O O . VAL B 1 30 ? -13.339 -7.094 -1.146 1.00 0.00 30 VAL B O 5
ATOM 7383 N N . TYR B 1 31 ? -11.747 -5.540 -1.413 1.00 0.00 31 TYR B N 5
ATOM 7384 C CA . TYR B 1 31 ? -10.950 -6.331 -2.326 1.00 0.00 31 TYR B CA 5
ATOM 7385 C C . TYR B 1 31 ? -10.448 -7.583 -1.617 1.00 0.00 31 TYR B C 5
ATOM 7386 O O . TYR B 1 31 ? -10.431 -8.678 -2.187 1.00 0.00 31 TYR B O 5
ATOM 7404 N N . CYS B 1 32 ? -10.067 -7.414 -0.357 1.00 0.00 32 CYS B N 5
ATOM 7405 C CA . CYS B 1 32 ? -9.587 -8.522 0.459 1.00 0.00 32 CYS B CA 5
ATOM 7406 C C . CYS B 1 32 ? -10.725 -9.453 0.848 1.00 0.00 32 CYS B C 5
ATOM 7407 O O . CYS B 1 32 ? -10.517 -10.635 1.093 1.00 0.00 32 CYS B O 5
ATOM 7415 N N . ALA B 1 33 ? -11.927 -8.921 0.891 1.00 0.00 33 ALA B N 5
ATOM 7416 C CA . ALA B 1 33 ? -13.094 -9.713 1.227 1.00 0.00 33 ALA B CA 5
ATOM 7417 C C . ALA B 1 33 ? -13.557 -10.512 0.015 1.00 0.00 33 ALA B C 5
ATOM 7418 O O . ALA B 1 33 ? -13.957 -11.671 0.125 1.00 0.00 33 ALA B O 5
ATOM 7425 N N . LYS B 1 34 ? -13.466 -9.886 -1.147 1.00 0.00 34 LYS B N 5
ATOM 7426 C CA . LYS B 1 34 ? -13.924 -10.484 -2.388 1.00 0.00 34 LYS B CA 5
ATOM 7427 C C . LYS B 1 34 ? -12.940 -11.527 -2.911 1.00 0.00 34 LYS B C 5
ATOM 7428 O O . LYS B 1 34 ? -13.345 -12.552 -3.458 1.00 0.00 34 LYS B O 5
ATOM 7447 N N . ASN B 1 35 ? -11.652 -11.273 -2.741 1.00 0.00 35 ASN B N 5
ATOM 7448 C CA . ASN B 1 35 ? -10.636 -12.226 -3.177 1.00 0.00 35 ASN B CA 5
ATOM 7449 C C . ASN B 1 35 ? -10.227 -13.122 -2.028 1.00 0.00 35 ASN B C 5
ATOM 7450 O O . ASN B 1 35 ? -9.384 -14.006 -2.189 1.00 0.00 35 ASN B O 5
ATOM 7461 N N . ASN B 1 36 ? -10.839 -12.877 -0.868 1.00 0.00 36 ASN B N 5
ATOM 7462 C CA . ASN B 1 36 ? -10.486 -13.572 0.371 1.00 0.00 36 ASN B CA 5
ATOM 7463 C C . ASN B 1 36 ? -9.004 -13.377 0.701 1.00 0.00 36 ASN B C 5
ATOM 7464 O O . ASN B 1 36 ? -8.392 -14.187 1.400 1.00 0.00 36 ASN B O 5
ATOM 7475 N N . LEU B 1 37 ? -8.444 -12.279 0.197 1.00 0.00 37 LEU B N 5
ATOM 7476 C CA . LEU B 1 37 ? -7.054 -11.927 0.440 1.00 0.00 37 LEU B CA 5
ATOM 7477 C C . LEU B 1 37 ? -6.864 -11.376 1.841 1.00 0.00 37 LEU B C 5
ATOM 7478 O O . LEU B 1 37 ? -7.825 -11.013 2.520 1.00 0.00 37 LEU B O 5
ATOM 7494 N N . GLN B 1 38 ? -5.614 -11.312 2.262 1.00 0.00 38 GLN B N 5
ATOM 7495 C CA . GLN B 1 38 ? -5.274 -10.698 3.527 1.00 0.00 38 GLN B CA 5
ATOM 7496 C C . GLN B 1 38 ? -5.038 -9.213 3.320 1.00 0.00 38 GLN B C 5
ATOM 7497 O O . GLN B 1 38 ? -4.392 -8.830 2.344 1.00 0.00 38 GLN B O 5
ATOM 7511 N N . LEU B 1 39 ? -5.583 -8.393 4.202 1.00 0.00 39 LEU B N 5
ATOM 7512 C CA . LEU B 1 39 ? -5.398 -6.941 4.133 1.00 0.00 39 LEU B CA 5
ATOM 7513 C C . LEU B 1 39 ? -3.932 -6.592 3.897 1.00 0.00 39 LEU B C 5
ATOM 7514 O O . LEU B 1 39 ? -3.597 -5.846 2.975 1.00 0.00 39 LEU B O 5
ATOM 7530 N N . THR B 1 40 ? -3.065 -7.165 4.715 1.00 0.00 40 THR B N 5
ATOM 7531 C CA . THR B 1 40 ? -1.640 -6.915 4.623 1.00 0.00 40 THR B CA 5
ATOM 7532 C C . THR B 1 40 ? -1.087 -7.336 3.267 1.00 0.00 40 THR B C 5
ATOM 7533 O O . THR B 1 40 ? -0.393 -6.560 2.611 1.00 0.00 40 THR B O 5
ATOM 7544 N N . GLN B 1 41 ? -1.416 -8.555 2.847 1.00 0.00 41 GLN B N 5
ATOM 7545 C CA . GLN B 1 41 ? -0.952 -9.078 1.569 1.00 0.00 41 GLN B CA 5
ATOM 7546 C C . GLN B 1 41 ? -1.346 -8.138 0.433 1.00 0.00 41 GLN B C 5
ATOM 7547 O O . GLN B 1 41 ? -0.580 -7.922 -0.501 1.00 0.00 41 GLN B O 5
ATOM 7561 N N . ALA B 1 42 ? -2.539 -7.569 0.541 1.00 0.00 42 ALA B N 5
ATOM 7562 C CA . ALA B 1 42 ? -3.044 -6.639 -0.459 1.00 0.00 42 ALA B CA 5
ATOM 7563 C C . ALA B 1 42 ? -2.243 -5.347 -0.458 1.00 0.00 42 ALA B C 5
ATOM 7564 O O . ALA B 1 42 ? -1.871 -4.846 -1.514 1.00 0.00 42 ALA B O 5
ATOM 7571 N N . ILE B 1 43 ? -1.984 -4.807 0.732 1.00 0.00 43 ILE B N 5
ATOM 7572 C CA . ILE B 1 43 ? -1.149 -3.617 0.861 1.00 0.00 43 ILE B CA 5
ATOM 7573 C C . ILE B 1 43 ? 0.223 -3.861 0.250 1.00 0.00 43 ILE B C 5
ATOM 7574 O O . ILE B 1 43 ? 0.734 -3.035 -0.501 1.00 0.00 43 ILE B O 5
ATOM 7590 N N . GLU B 1 44 ? 0.806 -5.000 0.578 1.00 0.00 44 GLU B N 5
ATOM 7591 C CA . GLU B 1 44 ? 2.133 -5.354 0.092 1.00 0.00 44 GLU B CA 5
ATOM 7592 C C . GLU B 1 44 ? 2.144 -5.478 -1.427 1.00 0.00 44 GLU B C 5
ATOM 7593 O O . GLU B 1 44 ? 3.069 -5.010 -2.084 1.00 0.00 44 GLU B O 5
ATOM 7605 N N . GLU B 1 45 ? 1.122 -6.115 -1.980 1.00 0.00 45 GLU B N 5
ATOM 7606 C CA . GLU B 1 45 ? 0.953 -6.182 -3.426 1.00 0.00 45 GLU B CA 5
ATOM 7607 C C . GLU B 1 45 ? 0.742 -4.784 -3.990 1.00 0.00 45 GLU B C 5
ATOM 7608 O O . GLU B 1 45 ? 1.264 -4.442 -5.051 1.00 0.00 45 GLU B O 5
ATOM 7620 N N . ALA B 1 46 ? -0.012 -3.976 -3.254 1.00 0.00 46 ALA B N 5
ATOM 7621 C CA . ALA B 1 46 ? -0.315 -2.618 -3.664 1.00 0.00 46 ALA B CA 5
ATOM 7622 C C . ALA B 1 46 ? 0.950 -1.793 -3.766 1.00 0.00 46 ALA B C 5
ATOM 7623 O O . ALA B 1 46 ? 1.250 -1.215 -4.808 1.00 0.00 46 ALA B O 5
ATOM 7630 N N . ILE B 1 47 ? 1.697 -1.767 -2.678 1.00 0.00 47 ILE B N 5
ATOM 7631 C CA . ILE B 1 47 ? 2.900 -0.987 -2.590 1.00 0.00 47 ILE B CA 5
ATOM 7632 C C . ILE B 1 47 ? 4.004 -1.564 -3.480 1.00 0.00 47 ILE B C 5
ATOM 7633 O O . ILE B 1 47 ? 4.906 -0.849 -3.916 1.00 0.00 47 ILE B O 5
ATOM 7649 N N . LYS B 1 48 ? 3.910 -2.854 -3.776 1.00 0.00 48 LYS B N 5
ATOM 7650 C CA . LYS B 1 48 ? 4.861 -3.502 -4.663 1.00 0.00 48 LYS B CA 5
ATOM 7651 C C . LYS B 1 48 ? 4.631 -3.048 -6.102 1.00 0.00 48 LYS B C 5
ATOM 7652 O O . LYS B 1 48 ? 5.516 -2.458 -6.727 1.00 0.00 48 LYS B O 5
ATOM 7671 N N . GLU B 1 49 ? 3.431 -3.317 -6.612 1.00 0.00 49 GLU B N 5
ATOM 7672 C CA . GLU B 1 49 ? 3.027 -2.872 -7.934 1.00 0.00 49 GLU B CA 5
ATOM 7673 C C . GLU B 1 49 ? 3.140 -1.364 -8.078 1.00 0.00 49 GLU B C 5
ATOM 7674 O O . GLU B 1 49 ? 3.252 -0.845 -9.186 1.00 0.00 49 GLU B O 5
ATOM 7686 N N . TYR B 1 50 ? 3.141 -0.676 -6.954 1.00 0.00 50 TYR B N 5
ATOM 7687 C CA . TYR B 1 50 ? 3.205 0.761 -6.932 1.00 0.00 50 TYR B CA 5
ATOM 7688 C C . TYR B 1 50 ? 4.574 1.243 -7.358 1.00 0.00 50 TYR B C 5
ATOM 7689 O O . TYR B 1 50 ? 4.693 2.081 -8.248 1.00 0.00 50 TYR B O 5
ATOM 7707 N N . LEU B 1 51 ? 5.608 0.709 -6.723 1.00 0.00 51 LEU B N 5
ATOM 7708 C CA . LEU B 1 51 ? 6.973 1.071 -7.071 1.00 0.00 51 LEU B CA 5
ATOM 7709 C C . LEU B 1 51 ? 7.263 0.773 -8.531 1.00 0.00 51 LEU B C 5
ATOM 7710 O O . LEU B 1 51 ? 7.963 1.532 -9.197 1.00 0.00 51 LEU B O 5
ATOM 7726 N N . GLN B 1 52 ? 6.717 -0.321 -9.037 1.00 0.00 52 GLN B N 5
ATOM 7727 C CA . GLN B 1 52 ? 6.961 -0.699 -10.426 1.00 0.00 52 GLN B CA 5
ATOM 7728 C C . GLN B 1 52 ? 6.130 0.144 -11.388 1.00 0.00 52 GLN B C 5
ATOM 7729 O O . GLN B 1 52 ? 6.588 0.491 -12.477 1.00 0.00 52 GLN B O 5
ATOM 7743 N N . LYS B 1 53 ? 4.919 0.488 -10.976 1.00 0.00 53 LYS B N 5
ATOM 7744 C CA . LYS B 1 53 ? 4.044 1.327 -11.784 1.00 0.00 53 LYS B CA 5
ATOM 7745 C C . LYS B 1 53 ? 4.558 2.753 -11.821 1.00 0.00 53 LYS B C 5
ATOM 7746 O O . LYS B 1 53 ? 4.290 3.509 -12.754 1.00 0.00 53 LYS B O 5
ATOM 7765 N N . ARG B 1 54 ? 5.320 3.104 -10.813 1.00 0.00 54 ARG B N 5
ATOM 7766 C CA . ARG B 1 54 ? 5.724 4.467 -10.621 1.00 0.00 54 ARG B CA 5
ATOM 7767 C C . ARG B 1 54 ? 7.145 4.664 -11.124 1.00 0.00 54 ARG B C 5
ATOM 7768 O O . ARG B 1 54 ? 7.369 5.368 -12.109 1.00 0.00 54 ARG B O 5
ATOM 7789 N N . ASN B 1 55 ? 8.100 4.018 -10.461 1.00 0.00 55 ASN B N 5
ATOM 7790 C CA . ASN B 1 55 ? 9.507 4.146 -10.823 1.00 0.00 55 ASN B CA 5
ATOM 7791 C C . ASN B 1 55 ? 10.382 3.197 -10.012 1.00 0.00 55 ASN B C 5
ATOM 7792 O O . ASN B 1 55 ? 10.955 2.252 -10.559 1.00 0.00 55 ASN B O 5
ATOM 7803 N N . GLY B 1 56 ? 10.468 3.433 -8.712 1.00 0.00 56 GLY B N 5
ATOM 7804 C CA . GLY B 1 56 ? 11.338 2.641 -7.869 1.00 0.00 56 GLY B CA 5
ATOM 7805 C C . GLY B 1 56 ? 12.800 2.923 -8.152 1.00 0.00 56 GLY B C 5
ATOM 7806 O O . GLY B 1 56 ? 13.634 2.023 -7.947 1.00 0.00 56 GLY B O 5
ATOM 7811 N N . LYS A 1 11 ? -13.408 9.938 11.320 1.00 0.00 11 LYS A N 6
ATOM 7812 C CA . LYS A 1 11 ? -13.840 10.790 10.190 1.00 0.00 11 LYS A CA 6
ATOM 7813 C C . LYS A 1 11 ? -12.753 10.871 9.129 1.00 0.00 11 LYS A C 6
ATOM 7814 O O . LYS A 1 11 ? -11.648 11.345 9.404 1.00 0.00 11 LYS A O 6
ATOM 7833 N N . GLN A 1 12 ? -13.074 10.385 7.929 1.00 0.00 12 GLN A N 6
ATOM 7834 C CA . GLN A 1 12 ? -12.195 10.480 6.755 1.00 0.00 12 GLN A CA 6
ATOM 7835 C C . GLN A 1 12 ? -10.966 9.568 6.855 1.00 0.00 12 GLN A C 6
ATOM 7836 O O . GLN A 1 12 ? -10.687 8.801 5.931 1.00 0.00 12 GLN A O 6
ATOM 7850 N N . LYS A 1 13 ? -10.249 9.632 7.971 1.00 0.00 13 LYS A N 6
ATOM 7851 C CA . LYS A 1 13 ? -8.991 8.899 8.109 1.00 0.00 13 LYS A CA 6
ATOM 7852 C C . LYS A 1 13 ? -9.167 7.652 8.960 1.00 0.00 13 LYS A C 6
ATOM 7853 O O . LYS A 1 13 ? -10.094 7.552 9.768 1.00 0.00 13 LYS A O 6
ATOM 7872 N N . ALA A 1 14 ? -8.269 6.707 8.763 1.00 0.00 14 ALA A N 6
ATOM 7873 C CA . ALA A 1 14 ? -8.251 5.483 9.534 1.00 0.00 14 ALA A CA 6
ATOM 7874 C C . ALA A 1 14 ? -6.821 5.110 9.873 1.00 0.00 14 ALA A C 6
ATOM 7875 O O . ALA A 1 14 ? -5.881 5.699 9.346 1.00 0.00 14 ALA A O 6
ATOM 7882 N N . VAL A 1 15 ? -6.657 4.146 10.757 1.00 0.00 15 VAL A N 6
ATOM 7883 C CA . VAL A 1 15 ? -5.333 3.667 11.108 1.00 0.00 15 VAL A CA 6
ATOM 7884 C C . VAL A 1 15 ? -5.141 2.274 10.538 1.00 0.00 15 VAL A C 6
ATOM 7885 O O . VAL A 1 15 ? -6.115 1.594 10.196 1.00 0.00 15 VAL A O 6
ATOM 7898 N N . PHE A 1 16 ? -3.898 1.855 10.432 1.00 0.00 16 PHE A N 6
ATOM 7899 C CA . PHE A 1 16 ? -3.581 0.560 9.867 1.00 0.00 16 PHE A CA 6
ATOM 7900 C C . PHE A 1 16 ? -2.271 0.056 10.445 1.00 0.00 16 PHE A C 6
ATOM 7901 O O . PHE A 1 16 ? -1.242 0.715 10.315 1.00 0.00 16 PHE A O 6
ATOM 7918 N N . GLY A 1 17 ? -2.327 -1.095 11.099 1.00 0.00 17 GLY A N 6
ATOM 7919 C CA . GLY A 1 17 ? -1.141 -1.676 11.699 1.00 0.00 17 GLY A CA 6
ATOM 7920 C C . GLY A 1 17 ? -0.929 -3.105 11.249 1.00 0.00 17 GLY A C 6
ATOM 7921 O O . GLY A 1 17 ? -1.529 -4.031 11.797 1.00 0.00 17 GLY A O 6
ATOM 7925 N N . ILE A 1 18 ? -0.089 -3.288 10.243 1.00 0.00 18 ILE A N 6
ATOM 7926 C CA . ILE A 1 18 ? 0.106 -4.598 9.635 1.00 0.00 18 ILE A CA 6
ATOM 7927 C C . ILE A 1 18 ? 1.570 -5.018 9.637 1.00 0.00 18 ILE A C 6
ATOM 7928 O O . ILE A 1 18 ? 2.457 -4.216 9.933 1.00 0.00 18 ILE A O 6
ATOM 7944 N N . TYR A 1 19 ? 1.811 -6.282 9.308 1.00 0.00 19 TYR A N 6
ATOM 7945 C CA . TYR A 1 19 ? 3.163 -6.812 9.221 1.00 0.00 19 TYR A CA 6
ATOM 7946 C C . TYR A 1 19 ? 3.537 -7.067 7.768 1.00 0.00 19 TYR A C 6
ATOM 7947 O O . TYR A 1 19 ? 3.216 -8.113 7.204 1.00 0.00 19 TYR A O 6
ATOM 7965 N N . MET A 1 20 ? 4.223 -6.107 7.180 1.00 0.00 20 MET A N 6
ATOM 7966 C CA . MET A 1 20 ? 4.607 -6.180 5.775 1.00 0.00 20 MET A CA 6
ATOM 7967 C C . MET A 1 20 ? 6.114 -6.360 5.656 1.00 0.00 20 MET A C 6
ATOM 7968 O O . MET A 1 20 ? 6.853 -6.000 6.573 1.00 0.00 20 MET A O 6
ATOM 7982 N N . ASP A 1 21 ? 6.566 -6.918 4.535 1.00 0.00 21 ASP A N 6
ATOM 7983 C CA . ASP A 1 21 ? 7.979 -7.217 4.344 1.00 0.00 21 ASP A CA 6
ATOM 7984 C C . ASP A 1 21 ? 8.839 -5.966 4.435 1.00 0.00 21 ASP A C 6
ATOM 7985 O O . ASP A 1 21 ? 8.387 -4.856 4.138 1.00 0.00 21 ASP A O 6
ATOM 7994 N N . LYS A 1 22 ? 10.093 -6.160 4.811 1.00 0.00 22 LYS A N 6
ATOM 7995 C CA . LYS A 1 22 ? 10.997 -5.063 5.062 1.00 0.00 22 LYS A CA 6
ATOM 7996 C C . LYS A 1 22 ? 11.492 -4.480 3.759 1.00 0.00 22 LYS A C 6
ATOM 7997 O O . LYS A 1 22 ? 11.245 -3.321 3.478 1.00 0.00 22 LYS A O 6
ATOM 8016 N N . ASP A 1 23 ? 12.169 -5.302 2.968 1.00 0.00 23 ASP A N 6
ATOM 8017 C CA . ASP A 1 23 ? 12.770 -4.855 1.705 1.00 0.00 23 ASP A CA 6
ATOM 8018 C C . ASP A 1 23 ? 11.761 -4.104 0.835 1.00 0.00 23 ASP A C 6
ATOM 8019 O O . ASP A 1 23 ? 12.112 -3.149 0.149 1.00 0.00 23 ASP A O 6
ATOM 8028 N N . LEU A 1 24 ? 10.510 -4.530 0.901 1.00 0.00 24 LEU A N 6
ATOM 8029 C CA . LEU A 1 24 ? 9.433 -3.932 0.138 1.00 0.00 24 LEU A CA 6
ATOM 8030 C C . LEU A 1 24 ? 9.002 -2.596 0.758 1.00 0.00 24 LEU A C 6
ATOM 8031 O O . LEU A 1 24 ? 9.019 -1.565 0.084 1.00 0.00 24 LEU A O 6
ATOM 8047 N N . LYS A 1 25 ? 8.628 -2.610 2.036 1.00 0.00 25 LYS A N 6
ATOM 8048 C CA . LYS A 1 25 ? 8.224 -1.389 2.720 1.00 0.00 25 LYS A CA 6
ATOM 8049 C C . LYS A 1 25 ? 9.377 -0.392 2.708 1.00 0.00 25 LYS A C 6
ATOM 8050 O O . LYS A 1 25 ? 9.184 0.823 2.650 1.00 0.00 25 LYS A O 6
ATOM 8069 N N . THR A 1 26 ? 10.578 -0.941 2.740 1.00 0.00 26 THR A N 6
ATOM 8070 C CA . THR A 1 26 ? 11.800 -0.157 2.782 1.00 0.00 26 THR A CA 6
ATOM 8071 C C . THR A 1 26 ? 12.147 0.378 1.394 1.00 0.00 26 THR A C 6
ATOM 8072 O O . THR A 1 26 ? 12.689 1.471 1.256 1.00 0.00 26 THR A O 6
ATOM 8083 N N . ARG A 1 27 ? 11.809 -0.393 0.372 1.00 0.00 27 ARG A N 6
ATOM 8084 C CA . ARG A 1 27 ? 11.917 0.064 -1.008 1.00 0.00 27 ARG A CA 6
ATOM 8085 C C . ARG A 1 27 ? 11.102 1.340 -1.189 1.00 0.00 27 ARG A C 6
ATOM 8086 O O . ARG A 1 27 ? 11.588 2.345 -1.710 1.00 0.00 27 ARG A O 6
ATOM 8107 N N . LEU A 1 28 ? 9.860 1.279 -0.744 1.00 0.00 28 LEU A N 6
ATOM 8108 C CA . LEU A 1 28 ? 8.971 2.432 -0.743 1.00 0.00 28 LEU A CA 6
ATOM 8109 C C . LEU A 1 28 ? 9.513 3.538 0.171 1.00 0.00 28 LEU A C 6
ATOM 8110 O O . LEU A 1 28 ? 9.346 4.723 -0.115 1.00 0.00 28 LEU A O 6
ATOM 8126 N N . LYS A 1 29 ? 10.156 3.152 1.268 1.00 0.00 29 LYS A N 6
ATOM 8127 C CA . LYS A 1 29 ? 10.795 4.117 2.162 1.00 0.00 29 LYS A CA 6
ATOM 8128 C C . LYS A 1 29 ? 11.819 4.945 1.393 1.00 0.00 29 LYS A C 6
ATOM 8129 O O . LYS A 1 29 ? 11.915 6.157 1.572 1.00 0.00 29 LYS A O 6
ATOM 8148 N N . VAL A 1 30 ? 12.558 4.280 0.519 1.00 0.00 30 VAL A N 6
ATOM 8149 C CA . VAL A 1 30 ? 13.545 4.943 -0.320 1.00 0.00 30 VAL A CA 6
ATOM 8150 C C . VAL A 1 30 ? 12.869 5.861 -1.321 1.00 0.00 30 VAL A C 6
ATOM 8151 O O . VAL A 1 30 ? 13.378 6.929 -1.662 1.00 0.00 30 VAL A O 6
ATOM 8164 N N . TYR A 1 31 ? 11.702 5.448 -1.759 1.00 0.00 31 TYR A N 6
ATOM 8165 C CA . TYR A 1 31 ? 10.887 6.253 -2.639 1.00 0.00 31 TYR A CA 6
ATOM 8166 C C . TYR A 1 31 ? 10.437 7.519 -1.915 1.00 0.00 31 TYR A C 6
ATOM 8167 O O . TYR A 1 31 ? 10.410 8.613 -2.495 1.00 0.00 31 TYR A O 6
ATOM 8185 N N . CYS A 1 32 ? 10.114 7.365 -0.636 1.00 0.00 32 CYS A N 6
ATOM 8186 C CA . CYS A 1 32 ? 9.696 8.489 0.194 1.00 0.00 32 CYS A CA 6
ATOM 8187 C C . CYS A 1 32 ? 10.891 9.345 0.584 1.00 0.00 32 CYS A C 6
ATOM 8188 O O . CYS A 1 32 ? 10.745 10.508 0.932 1.00 0.00 32 CYS A O 6
ATOM 8196 N N . ALA A 1 33 ? 12.072 8.762 0.524 1.00 0.00 33 ALA A N 6
ATOM 8197 C CA . ALA A 1 33 ? 13.295 9.493 0.798 1.00 0.00 33 ALA A CA 6
ATOM 8198 C C . ALA A 1 33 ? 13.720 10.286 -0.433 1.00 0.00 33 ALA A C 6
ATOM 8199 O O . ALA A 1 33 ? 14.230 11.398 -0.327 1.00 0.00 33 ALA A O 6
ATOM 8206 N N . LYS A 1 34 ? 13.481 9.702 -1.600 1.00 0.00 34 LYS A N 6
ATOM 8207 C CA . LYS A 1 34 ? 13.841 10.311 -2.868 1.00 0.00 34 LYS A CA 6
ATOM 8208 C C . LYS A 1 34 ? 12.958 11.509 -3.176 1.00 0.00 34 LYS A C 6
ATOM 8209 O O . LYS A 1 34 ? 13.442 12.576 -3.551 1.00 0.00 34 LYS A O 6
ATOM 8228 N N . ASN A 1 35 ? 11.661 11.330 -3.002 1.00 0.00 35 ASN A N 6
ATOM 8229 C CA . ASN A 1 35 ? 10.704 12.386 -3.296 1.00 0.00 35 ASN A CA 6
ATOM 8230 C C . ASN A 1 35 ? 10.395 13.176 -2.044 1.00 0.00 35 ASN A C 6
ATOM 8231 O O . ASN A 1 35 ? 9.583 14.101 -2.066 1.00 0.00 35 ASN A O 6
ATOM 8242 N N . ASN A 1 36 ? 11.051 12.792 -0.951 1.00 0.00 36 ASN A N 6
ATOM 8243 C CA . ASN A 1 36 ? 10.784 13.382 0.364 1.00 0.00 36 ASN A CA 6
ATOM 8244 C C . ASN A 1 36 ? 9.310 13.219 0.747 1.00 0.00 36 ASN A C 6
ATOM 8245 O O . ASN A 1 36 ? 8.787 13.966 1.576 1.00 0.00 36 ASN A O 6
ATOM 8256 N N . LEU A 1 37 ? 8.655 12.230 0.138 1.00 0.00 37 LEU A N 6
ATOM 8257 C CA . LEU A 1 37 ? 7.249 11.947 0.394 1.00 0.00 37 LEU A CA 6
ATOM 8258 C C . LEU A 1 37 ? 7.041 11.369 1.784 1.00 0.00 37 LEU A C 6
ATOM 8259 O O . LEU A 1 37 ? 7.989 10.954 2.455 1.00 0.00 37 LEU A O 6
ATOM 8275 N N . GLN A 1 38 ? 5.789 11.345 2.204 1.00 0.00 38 GLN A N 6
ATOM 8276 C CA . GLN A 1 38 ? 5.423 10.733 3.462 1.00 0.00 38 GLN A CA 6
ATOM 8277 C C . GLN A 1 38 ? 5.154 9.257 3.245 1.00 0.00 38 GLN A C 6
ATOM 8278 O O . GLN A 1 38 ? 4.454 8.900 2.297 1.00 0.00 38 GLN A O 6
ATOM 8292 N N . LEU A 1 39 ? 5.720 8.416 4.098 1.00 0.00 39 LEU A N 6
ATOM 8293 C CA . LEU A 1 39 ? 5.534 6.968 4.003 1.00 0.00 39 LEU A CA 6
ATOM 8294 C C . LEU A 1 39 ? 4.065 6.617 3.777 1.00 0.00 39 LEU A C 6
ATOM 8295 O O . LEU A 1 39 ? 3.724 5.877 2.853 1.00 0.00 39 LEU A O 6
ATOM 8311 N N . THR A 1 40 ? 3.203 7.188 4.604 1.00 0.00 40 THR A N 6
ATOM 8312 C CA . THR A 1 40 ? 1.776 6.933 4.527 1.00 0.00 40 THR A CA 6
ATOM 8313 C C . THR A 1 40 ? 1.202 7.363 3.184 1.00 0.00 40 THR A C 6
ATOM 8314 O O . THR A 1 40 ? 0.489 6.597 2.537 1.00 0.00 40 THR A O 6
ATOM 8325 N N . GLN A 1 41 ? 1.528 8.583 2.768 1.00 0.00 41 GLN A N 6
ATOM 8326 C CA . GLN A 1 41 ? 1.041 9.119 1.506 1.00 0.00 41 GLN A CA 6
ATOM 8327 C C . GLN A 1 41 ? 1.410 8.192 0.352 1.00 0.00 41 GLN A C 6
ATOM 8328 O O . GLN A 1 41 ? 0.628 7.988 -0.572 1.00 0.00 41 GLN A O 6
ATOM 8342 N N . ALA A 1 42 ? 2.602 7.618 0.432 1.00 0.00 42 ALA A N 6
ATOM 8343 C CA . ALA A 1 42 ? 3.082 6.695 -0.585 1.00 0.00 42 ALA A CA 6
ATOM 8344 C C . ALA A 1 42 ? 2.288 5.400 -0.565 1.00 0.00 42 ALA A C 6
ATOM 8345 O O . ALA A 1 42 ? 1.888 4.905 -1.613 1.00 0.00 42 ALA A O 6
ATOM 8352 N N . ILE A 1 43 ? 2.061 4.852 0.627 1.00 0.00 43 ILE A N 6
ATOM 8353 C CA . ILE A 1 43 ? 1.243 3.652 0.768 1.00 0.00 43 ILE A CA 6
ATOM 8354 C C . ILE A 1 43 ? -0.144 3.880 0.182 1.00 0.00 43 ILE A C 6
ATOM 8355 O O . ILE A 1 43 ? -0.653 3.051 -0.564 1.00 0.00 43 ILE A O 6
ATOM 8371 N N . GLU A 1 44 ? -0.739 5.007 0.533 1.00 0.00 44 GLU A N 6
ATOM 8372 C CA . GLU A 1 44 ? -2.086 5.338 0.089 1.00 0.00 44 GLU A CA 6
ATOM 8373 C C . GLU A 1 44 ? -2.145 5.461 -1.427 1.00 0.00 44 GLU A C 6
ATOM 8374 O O . GLU A 1 44 ? -3.056 4.938 -2.058 1.00 0.00 44 GLU A O 6
ATOM 8386 N N . GLU A 1 45 ? -1.172 6.145 -2.005 1.00 0.00 45 GLU A N 6
ATOM 8387 C CA . GLU A 1 45 ? -1.069 6.237 -3.453 1.00 0.00 45 GLU A CA 6
ATOM 8388 C C . GLU A 1 45 ? -0.786 4.864 -4.049 1.00 0.00 45 GLU A C 6
ATOM 8389 O O . GLU A 1 45 ? -1.256 4.540 -5.140 1.00 0.00 45 GLU A O 6
ATOM 8401 N N . ALA A 1 46 ? -0.030 4.055 -3.311 1.00 0.00 46 ALA A N 6
ATOM 8402 C CA . ALA A 1 46 ? 0.292 2.708 -3.739 1.00 0.00 46 ALA A CA 6
ATOM 8403 C C . ALA A 1 46 ? -0.961 1.862 -3.823 1.00 0.00 46 ALA A C 6
ATOM 8404 O O . ALA A 1 46 ? -1.281 1.302 -4.866 1.00 0.00 46 ALA A O 6
ATOM 8411 N N . ILE A 1 47 ? -1.675 1.795 -2.710 1.00 0.00 47 ILE A N 6
ATOM 8412 C CA . ILE A 1 47 ? -2.870 1.001 -2.607 1.00 0.00 47 ILE A CA 6
ATOM 8413 C C . ILE A 1 47 ? -3.982 1.548 -3.506 1.00 0.00 47 ILE A C 6
ATOM 8414 O O . ILE A 1 47 ? -4.806 0.796 -4.023 1.00 0.00 47 ILE A O 6
ATOM 8430 N N . LYS A 1 48 ? -3.974 2.856 -3.720 1.00 0.00 48 LYS A N 6
ATOM 8431 C CA . LYS A 1 48 ? -4.951 3.504 -4.585 1.00 0.00 48 LYS A CA 6
ATOM 8432 C C . LYS A 1 48 ? -4.750 3.097 -6.040 1.00 0.00 48 LYS A C 6
ATOM 8433 O O . LYS A 1 48 ? -5.673 2.591 -6.685 1.00 0.00 48 LYS A O 6
ATOM 8452 N N . GLU A 1 49 ? -3.542 3.300 -6.553 1.00 0.00 49 GLU A N 6
ATOM 8453 C CA . GLU A 1 49 ? -3.242 2.945 -7.936 1.00 0.00 49 GLU A CA 6
ATOM 8454 C C . GLU A 1 49 ? -3.209 1.437 -8.110 1.00 0.00 49 GLU A C 6
ATOM 8455 O O . GLU A 1 49 ? -3.213 0.933 -9.231 1.00 0.00 49 GLU A O 6
ATOM 8467 N N . TYR A 1 50 ? -3.207 0.721 -7.002 1.00 0.00 50 TYR A N 6
ATOM 8468 C CA . TYR A 1 50 ? -3.220 -0.718 -7.027 1.00 0.00 50 TYR A CA 6
ATOM 8469 C C . TYR A 1 50 ? -4.615 -1.221 -7.349 1.00 0.00 50 TYR A C 6
ATOM 8470 O O . TYR A 1 50 ? -4.789 -2.101 -8.189 1.00 0.00 50 TYR A O 6
ATOM 8488 N N . LEU A 1 51 ? -5.608 -0.644 -6.686 1.00 0.00 51 LEU A N 6
ATOM 8489 C CA . LEU A 1 51 ? -6.995 -0.989 -6.945 1.00 0.00 51 LEU A CA 6
ATOM 8490 C C . LEU A 1 51 ? -7.382 -0.687 -8.382 1.00 0.00 51 LEU A C 6
ATOM 8491 O O . LEU A 1 51 ? -8.117 -1.446 -8.997 1.00 0.00 51 LEU A O 6
ATOM 8507 N N . GLN A 1 52 ? -6.878 0.407 -8.928 1.00 0.00 52 GLN A N 6
ATOM 8508 C CA . GLN A 1 52 ? -7.213 0.766 -10.307 1.00 0.00 52 GLN A CA 6
ATOM 8509 C C . GLN A 1 52 ? -6.429 -0.076 -11.301 1.00 0.00 52 GLN A C 6
ATOM 8510 O O . GLN A 1 52 ? -6.879 -0.320 -12.422 1.00 0.00 52 GLN A O 6
ATOM 8524 N N . LYS A 1 53 ? -5.255 -0.516 -10.888 1.00 0.00 53 LYS A N 6
ATOM 8525 C CA . LYS A 1 53 ? -4.448 -1.420 -11.694 1.00 0.00 53 LYS A CA 6
ATOM 8526 C C . LYS A 1 53 ? -5.058 -2.815 -11.674 1.00 0.00 53 LYS A C 6
ATOM 8527 O O . LYS A 1 53 ? -4.747 -3.666 -12.510 1.00 0.00 53 LYS A O 6
ATOM 8546 N N . ARG A 1 54 ? -5.943 -3.034 -10.717 1.00 0.00 54 ARG A N 6
ATOM 8547 C CA . ARG A 1 54 ? -6.514 -4.335 -10.496 1.00 0.00 54 ARG A CA 6
ATOM 8548 C C . ARG A 1 54 ? -7.992 -4.353 -10.887 1.00 0.00 54 ARG A C 6
ATOM 8549 O O . ARG A 1 54 ? -8.357 -4.855 -11.950 1.00 0.00 54 ARG A O 6
ATOM 8570 N N . ASN A 1 55 ? -8.822 -3.759 -10.028 1.00 0.00 55 ASN A N 6
ATOM 8571 C CA . ASN A 1 55 ? -10.279 -3.764 -10.176 1.00 0.00 55 ASN A CA 6
ATOM 8572 C C . ASN A 1 55 ? -10.944 -3.066 -8.984 1.00 0.00 55 ASN A C 6
ATOM 8573 O O . ASN A 1 55 ? -11.666 -2.082 -9.157 1.00 0.00 55 ASN A O 6
ATOM 8584 N N . GLY A 1 56 ? -10.695 -3.574 -7.781 1.00 0.00 56 GLY A N 6
ATOM 8585 C CA . GLY A 1 56 ? -11.242 -2.971 -6.584 1.00 0.00 56 GLY A CA 6
ATOM 8586 C C . GLY A 1 56 ? -12.433 -3.732 -6.039 1.00 0.00 56 GLY A C 6
ATOM 8587 O O . GLY A 1 56 ? -12.472 -4.971 -6.188 1.00 0.00 56 GLY A O 6
ATOM 8592 N N . LYS B 1 11 ? 13.465 -9.830 11.371 1.00 0.00 11 LYS B N 6
ATOM 8593 C CA . LYS B 1 11 ? 13.888 -10.698 10.252 1.00 0.00 11 LYS B CA 6
ATOM 8594 C C . LYS B 1 11 ? 12.799 -10.785 9.191 1.00 0.00 11 LYS B C 6
ATOM 8595 O O . LYS B 1 11 ? 11.697 -11.269 9.469 1.00 0.00 11 LYS B O 6
ATOM 8614 N N . GLN B 1 12 ? 13.118 -10.304 7.989 1.00 0.00 12 GLN B N 6
ATOM 8615 C CA . GLN B 1 12 ? 12.241 -10.404 6.813 1.00 0.00 12 GLN B CA 6
ATOM 8616 C C . GLN B 1 12 ? 11.012 -9.492 6.910 1.00 0.00 12 GLN B C 6
ATOM 8617 O O . GLN B 1 12 ? 10.737 -8.725 5.987 1.00 0.00 12 GLN B O 6
ATOM 8631 N N . LYS B 1 13 ? 10.295 -9.552 8.027 1.00 0.00 13 LYS B N 6
ATOM 8632 C CA . LYS B 1 13 ? 9.037 -8.818 8.156 1.00 0.00 13 LYS B CA 6
ATOM 8633 C C . LYS B 1 13 ? 9.212 -7.569 9.002 1.00 0.00 13 LYS B C 6
ATOM 8634 O O . LYS B 1 13 ? 10.141 -7.463 9.809 1.00 0.00 13 LYS B O 6
ATOM 8653 N N . ALA B 1 14 ? 8.313 -6.627 8.804 1.00 0.00 14 ALA B N 6
ATOM 8654 C CA . ALA B 1 14 ? 8.296 -5.401 9.571 1.00 0.00 14 ALA B CA 6
ATOM 8655 C C . ALA B 1 14 ? 6.865 -5.027 9.905 1.00 0.00 14 ALA B C 6
ATOM 8656 O O . ALA B 1 14 ? 5.927 -5.615 9.378 1.00 0.00 14 ALA B O 6
ATOM 8663 N N . VAL B 1 15 ? 6.698 -4.055 10.777 1.00 0.00 15 VAL B N 6
ATOM 8664 C CA . VAL B 1 15 ? 5.372 -3.580 11.125 1.00 0.00 15 VAL B CA 6
ATOM 8665 C C . VAL B 1 15 ? 5.176 -2.190 10.548 1.00 0.00 15 VAL B C 6
ATOM 8666 O O . VAL B 1 15 ? 6.147 -1.505 10.215 1.00 0.00 15 VAL B O 6
ATOM 8679 N N . PHE B 1 16 ? 3.933 -1.773 10.440 1.00 0.00 16 PHE B N 6
ATOM 8680 C CA . PHE B 1 16 ? 3.617 -0.480 9.869 1.00 0.00 16 PHE B CA 6
ATOM 8681 C C . PHE B 1 16 ? 2.304 0.030 10.441 1.00 0.00 16 PHE B C 6
ATOM 8682 O O . PHE B 1 16 ? 1.274 -0.626 10.311 1.00 0.00 16 PHE B O 6
ATOM 8699 N N . GLY B 1 17 ? 2.356 1.185 11.092 1.00 0.00 17 GLY B N 6
ATOM 8700 C CA . GLY B 1 17 ? 1.170 1.769 11.688 1.00 0.00 17 GLY B CA 6
ATOM 8701 C C . GLY B 1 17 ? 0.963 3.196 11.231 1.00 0.00 17 GLY B C 6
ATOM 8702 O O . GLY B 1 17 ? 1.558 4.123 11.786 1.00 0.00 17 GLY B O 6
ATOM 8706 N N . ILE B 1 18 ? 0.128 3.374 10.219 1.00 0.00 18 ILE B N 6
ATOM 8707 C CA . ILE B 1 18 ? -0.065 4.681 9.606 1.00 0.00 18 ILE B CA 6
ATOM 8708 C C . ILE B 1 18 ? -1.529 5.099 9.608 1.00 0.00 18 ILE B C 6
ATOM 8709 O O . ILE B 1 18 ? -2.415 4.299 9.910 1.00 0.00 18 ILE B O 6
ATOM 8725 N N . TYR B 1 19 ? -1.771 6.363 9.273 1.00 0.00 19 TYR B N 6
ATOM 8726 C CA . TYR B 1 19 ? -3.125 6.892 9.183 1.00 0.00 19 TYR B CA 6
ATOM 8727 C C . TYR B 1 19 ? -3.498 7.139 7.727 1.00 0.00 19 TYR B C 6
ATOM 8728 O O . TYR B 1 19 ? -3.174 8.181 7.156 1.00 0.00 19 TYR B O 6
ATOM 8746 N N . MET B 1 20 ? -4.182 6.174 7.140 1.00 0.00 20 MET B N 6
ATOM 8747 C CA . MET B 1 20 ? -4.560 6.240 5.733 1.00 0.00 20 MET B CA 6
ATOM 8748 C C . MET B 1 20 ? -6.067 6.423 5.611 1.00 0.00 20 MET B C 6
ATOM 8749 O O . MET B 1 20 ? -6.808 6.075 6.529 1.00 0.00 20 MET B O 6
ATOM 8763 N N . ASP B 1 21 ? -6.519 6.976 4.487 1.00 0.00 21 ASP B N 6
ATOM 8764 C CA . ASP B 1 21 ? -7.933 7.271 4.294 1.00 0.00 21 ASP B CA 6
ATOM 8765 C C . ASP B 1 21 ? -8.791 6.018 4.396 1.00 0.00 21 ASP B C 6
ATOM 8766 O O . ASP B 1 21 ? -8.338 4.905 4.111 1.00 0.00 21 ASP B O 6
ATOM 8775 N N . LYS B 1 22 ? -10.045 6.213 4.768 1.00 0.00 22 LYS B N 6
ATOM 8776 C CA . LYS B 1 22 ? -10.950 5.118 5.019 1.00 0.00 22 LYS B CA 6
ATOM 8777 C C . LYS B 1 22 ? -11.448 4.532 3.718 1.00 0.00 22 LYS B C 6
ATOM 8778 O O . LYS B 1 22 ? -11.203 3.372 3.443 1.00 0.00 22 LYS B O 6
ATOM 8797 N N . ASP B 1 23 ? -12.122 5.352 2.923 1.00 0.00 23 ASP B N 6
ATOM 8798 C CA . ASP B 1 23 ? -12.719 4.903 1.661 1.00 0.00 23 ASP B CA 6
ATOM 8799 C C . ASP B 1 23 ? -11.710 4.145 0.800 1.00 0.00 23 ASP B C 6
ATOM 8800 O O . ASP B 1 23 ? -12.057 3.183 0.122 1.00 0.00 23 ASP B O 6
ATOM 8809 N N . LEU B 1 24 ? -10.459 4.573 0.862 1.00 0.00 24 LEU B N 6
ATOM 8810 C CA . LEU B 1 24 ? -9.381 3.973 0.102 1.00 0.00 24 LEU B CA 6
ATOM 8811 C C . LEU B 1 24 ? -8.949 2.640 0.726 1.00 0.00 24 LEU B C 6
ATOM 8812 O O . LEU B 1 24 ? -8.964 1.605 0.057 1.00 0.00 24 LEU B O 6
ATOM 8828 N N . LYS B 1 25 ? -8.580 2.657 2.005 1.00 0.00 25 LYS B N 6
ATOM 8829 C CA . LYS B 1 25 ? -8.176 1.439 2.694 1.00 0.00 25 LYS B CA 6
ATOM 8830 C C . LYS B 1 25 ? -9.330 0.441 2.685 1.00 0.00 25 LYS B C 6
ATOM 8831 O O . LYS B 1 25 ? -9.137 -0.771 2.636 1.00 0.00 25 LYS B O 6
ATOM 8850 N N . THR B 1 26 ? -10.532 0.992 2.716 1.00 0.00 26 THR B N 6
ATOM 8851 C CA . THR B 1 26 ? -11.757 0.209 2.760 1.00 0.00 26 THR B CA 6
ATOM 8852 C C . THR B 1 26 ? -12.098 -0.335 1.374 1.00 0.00 26 THR B C 6
ATOM 8853 O O . THR B 1 26 ? -12.637 -1.433 1.240 1.00 0.00 26 THR B O 6
ATOM 8864 N N . ARG B 1 27 ? -11.755 0.429 0.347 1.00 0.00 27 ARG B N 6
ATOM 8865 C CA . ARG B 1 27 ? -11.863 -0.034 -1.031 1.00 0.00 27 ARG B CA 6
ATOM 8866 C C . ARG B 1 27 ? -11.044 -1.310 -1.205 1.00 0.00 27 ARG B C 6
ATOM 8867 O O . ARG B 1 27 ? -11.530 -2.318 -1.719 1.00 0.00 27 ARG B O 6
ATOM 8888 N N . LEU B 1 28 ? -9.805 -1.245 -0.758 1.00 0.00 28 LEU B N 6
ATOM 8889 C CA . LEU B 1 28 ? -8.916 -2.398 -0.749 1.00 0.00 28 LEU B CA 6
ATOM 8890 C C . LEU B 1 28 ? -9.458 -3.500 0.170 1.00 0.00 28 LEU B C 6
ATOM 8891 O O . LEU B 1 28 ? -9.291 -4.686 -0.112 1.00 0.00 28 LEU B O 6
ATOM 8907 N N . LYS B 1 29 ? -10.103 -3.109 1.265 1.00 0.00 29 LYS B N 6
ATOM 8908 C CA . LYS B 1 29 ? -10.743 -4.068 2.163 1.00 0.00 29 LYS B CA 6
ATOM 8909 C C . LYS B 1 29 ? -11.765 -4.899 1.394 1.00 0.00 29 LYS B C 6
ATOM 8910 O O . LYS B 1 29 ? -11.867 -6.109 1.579 1.00 0.00 29 LYS B O 6
ATOM 8929 N N . VAL B 1 30 ? -12.502 -4.240 0.519 1.00 0.00 30 VAL B N 6
ATOM 8930 C CA . VAL B 1 30 ? -13.488 -4.909 -0.316 1.00 0.00 30 VAL B CA 6
ATOM 8931 C C . VAL B 1 30 ? -12.810 -5.832 -1.311 1.00 0.00 30 VAL B C 6
ATOM 8932 O O . VAL B 1 30 ? -13.319 -6.902 -1.645 1.00 0.00 30 VAL B O 6
ATOM 8945 N N . TYR B 1 31 ? -11.643 -5.420 -1.755 1.00 0.00 31 TYR B N 6
ATOM 8946 C CA . TYR B 1 31 ? -10.830 -6.230 -2.630 1.00 0.00 31 TYR B CA 6
ATOM 8947 C C . TYR B 1 31 ? -10.380 -7.491 -1.900 1.00 0.00 31 TYR B C 6
ATOM 8948 O O . TYR B 1 31 ? -10.355 -8.588 -2.471 1.00 0.00 31 TYR B O 6
ATOM 8966 N N . CYS B 1 32 ? -10.056 -7.330 -0.622 1.00 0.00 32 CYS B N 6
ATOM 8967 C CA . CYS B 1 32 ? -9.640 -8.449 0.212 1.00 0.00 32 CYS B CA 6
ATOM 8968 C C . CYS B 1 32 ? -10.838 -9.305 0.600 1.00 0.00 32 CYS B C 6
ATOM 8969 O O . CYS B 1 32 ? -10.696 -10.469 0.943 1.00 0.00 32 CYS B O 6
ATOM 8977 N N . ALA B 1 33 ? -12.018 -8.719 0.543 1.00 0.00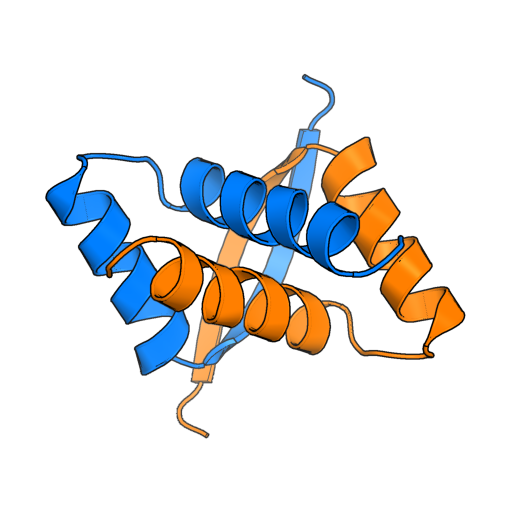 33 ALA B N 6
ATOM 8978 C CA . ALA B 1 33 ? -13.242 -9.450 0.818 1.00 0.00 33 ALA B CA 6
ATOM 8979 C C . ALA B 1 33 ? -13.658 -10.250 -0.409 1.00 0.00 33 ALA B C 6
ATOM 8980 O O . ALA B 1 33 ? -14.164 -11.365 -0.300 1.00 0.00 33 ALA B O 6
ATOM 8987 N N . LYS B 1 34 ? -13.422 -9.671 -1.578 1.00 0.00 34 LYS B N 6
ATOM 8988 C CA . LYS B 1 34 ? -13.778 -10.286 -2.845 1.00 0.00 34 LYS B CA 6
ATOM 8989 C C . LYS B 1 34 ? -12.895 -11.484 -3.147 1.00 0.00 34 LYS B C 6
ATOM 8990 O O . LYS B 1 34 ? -13.378 -12.553 -3.519 1.00 0.00 34 LYS B O 6
ATOM 9009 N N . ASN B 1 35 ? -11.600 -11.303 -2.972 1.00 0.00 35 ASN B N 6
ATOM 9010 C CA . ASN B 1 35 ? -10.645 -12.359 -3.264 1.00 0.00 35 ASN B CA 6
ATOM 9011 C C . ASN B 1 35 ? -10.333 -13.146 -2.010 1.00 0.00 35 ASN B C 6
ATOM 9012 O O . ASN B 1 35 ? -9.520 -14.072 -2.033 1.00 0.00 35 ASN B O 6
ATOM 9023 N N . ASN B 1 36 ? -10.988 -12.758 -0.917 1.00 0.00 36 ASN B N 6
ATOM 9024 C CA . ASN B 1 36 ? -10.727 -13.346 0.401 1.00 0.00 36 ASN B CA 6
ATOM 9025 C C . ASN B 1 36 ? -9.257 -13.179 0.794 1.00 0.00 36 ASN B C 6
ATOM 9026 O O . ASN B 1 36 ? -8.735 -13.913 1.636 1.00 0.00 36 ASN B O 6
ATOM 9037 N N . LEU B 1 37 ? -8.602 -12.195 0.177 1.00 0.00 37 LEU B N 6
ATOM 9038 C CA . LEU B 1 37 ? -7.195 -11.906 0.427 1.00 0.00 37 LEU B CA 6
ATOM 9039 C C . LEU B 1 37 ? -6.986 -11.319 1.811 1.00 0.00 37 LEU B C 6
ATOM 9040 O O . LEU B 1 37 ? -7.931 -10.894 2.475 1.00 0.00 37 LEU B O 6
ATOM 9056 N N . GLN B 1 38 ? -5.736 -11.298 2.235 1.00 0.00 38 GLN B N 6
ATOM 9057 C CA . GLN B 1 38 ? -5.372 -10.679 3.490 1.00 0.00 38 GLN B CA 6
ATOM 9058 C C . GLN B 1 38 ? -5.101 -9.205 3.268 1.00 0.00 38 GLN B C 6
ATOM 9059 O O . GLN B 1 38 ? -4.398 -8.852 2.321 1.00 0.00 38 GLN B O 6
ATOM 9073 N N . LEU B 1 39 ? -5.668 -8.362 4.117 1.00 0.00 39 LEU B N 6
ATOM 9074 C CA . LEU B 1 39 ? -5.483 -6.914 4.019 1.00 0.00 39 LEU B CA 6
ATOM 9075 C C . LEU B 1 39 ? -4.015 -6.563 3.793 1.00 0.00 39 LEU B C 6
ATOM 9076 O O . LEU B 1 39 ? -3.673 -5.831 2.862 1.00 0.00 39 LEU B O 6
ATOM 9092 N N . THR B 1 40 ? -3.151 -7.126 4.625 1.00 0.00 40 THR B N 6
ATOM 9093 C CA . THR B 1 40 ? -1.726 -6.872 4.551 1.00 0.00 40 THR B CA 6
ATOM 9094 C C . THR B 1 40 ? -1.147 -7.304 3.209 1.00 0.00 40 THR B C 6
ATOM 9095 O O . THR B 1 40 ? -0.439 -6.536 2.558 1.00 0.00 40 THR B O 6
ATOM 9106 N N . GLN B 1 41 ? -1.471 -8.528 2.797 1.00 0.00 41 GLN B N 6
ATOM 9107 C CA . GLN B 1 41 ? -0.983 -9.072 1.539 1.00 0.00 41 GLN B CA 6
ATOM 9108 C C . GLN B 1 41 ? -1.354 -8.150 0.380 1.00 0.00 41 GLN B C 6
ATOM 9109 O O . GLN B 1 41 ? -0.569 -7.947 -0.544 1.00 0.00 41 GLN B O 6
ATOM 9123 N N . ALA B 1 42 ? -2.546 -7.578 0.456 1.00 0.00 42 ALA B N 6
ATOM 9124 C CA . ALA B 1 42 ? -3.027 -6.659 -0.565 1.00 0.00 42 ALA B CA 6
ATOM 9125 C C . ALA B 1 42 ? -2.233 -5.364 -0.551 1.00 0.00 42 ALA B C 6
ATOM 9126 O O . ALA B 1 42 ? -1.836 -4.873 -1.601 1.00 0.00 42 ALA B O 6
ATOM 9133 N N . ILE B 1 43 ? -2.008 -4.809 0.641 1.00 0.00 43 ILE B N 6
ATOM 9134 C CA . ILE B 1 43 ? -1.186 -3.608 0.779 1.00 0.00 43 ILE B CA 6
ATOM 9135 C C . ILE B 1 43 ? 0.201 -3.840 0.195 1.00 0.00 43 ILE B C 6
ATOM 9136 O O . ILE B 1 43 ? 0.710 -3.018 -0.559 1.00 0.00 43 ILE B O 6
ATOM 9152 N N . GLU B 1 44 ? 0.797 -4.963 0.553 1.00 0.00 44 GLU B N 6
ATOM 9153 C CA . GLU B 1 44 ? 2.143 -5.297 0.108 1.00 0.00 44 GLU B CA 6
ATOM 9154 C C . GLU B 1 44 ? 2.203 -5.427 -1.408 1.00 0.00 44 GLU B C 6
ATOM 9155 O O . GLU B 1 44 ? 3.114 -4.907 -2.040 1.00 0.00 44 GLU B O 6
ATOM 9167 N N . GLU B 1 45 ? 1.229 -6.114 -1.984 1.00 0.00 45 GLU B N 6
ATOM 9168 C CA . GLU B 1 45 ? 1.126 -6.213 -3.433 1.00 0.00 45 GLU B CA 6
ATOM 9169 C C . GLU B 1 45 ? 0.843 -4.840 -4.031 1.00 0.00 45 GLU B C 6
ATOM 9170 O O . GLU B 1 45 ? 1.319 -4.515 -5.120 1.00 0.00 45 GLU B O 6
ATOM 9182 N N . ALA B 1 46 ? 0.087 -4.031 -3.297 1.00 0.00 46 ALA B N 6
ATOM 9183 C CA . ALA B 1 46 ? -0.234 -2.683 -3.731 1.00 0.00 46 ALA B CA 6
ATOM 9184 C C . ALA B 1 46 ? 1.021 -1.839 -3.818 1.00 0.00 46 ALA B C 6
ATOM 9185 O O . ALA B 1 46 ? 1.344 -1.285 -4.863 1.00 0.00 46 ALA B O 6
ATOM 9192 N N . ILE B 1 47 ? 1.733 -1.766 -2.707 1.00 0.00 47 ILE B N 6
ATOM 9193 C CA . ILE B 1 47 ? 2.927 -0.972 -2.603 1.00 0.00 47 ILE B CA 6
ATOM 9194 C C . ILE B 1 47 ? 4.040 -1.523 -3.502 1.00 0.00 47 ILE B C 6
ATOM 9195 O O . ILE B 1 47 ? 4.863 -0.772 -4.026 1.00 0.00 47 ILE B O 6
ATOM 9211 N N . LYS B 1 48 ? 4.030 -2.831 -3.711 1.00 0.00 48 LYS B N 6
ATOM 9212 C CA . LYS B 1 48 ? 5.008 -3.483 -4.570 1.00 0.00 48 LYS B CA 6
ATOM 9213 C C . LYS B 1 48 ? 4.809 -3.081 -6.028 1.00 0.00 48 LYS B C 6
ATOM 9214 O O . LYS B 1 48 ? 5.731 -2.574 -6.672 1.00 0.00 48 LYS B O 6
ATOM 9233 N N . GLU B 1 49 ? 3.602 -3.287 -6.541 1.00 0.00 49 GLU B N 6
ATOM 9234 C CA . GLU B 1 49 ? 3.304 -2.937 -7.926 1.00 0.00 49 GLU B CA 6
ATOM 9235 C C . GLU B 1 49 ? 3.274 -1.427 -8.107 1.00 0.00 49 GLU B C 6
ATOM 9236 O O . GLU B 1 49 ? 3.286 -0.927 -9.230 1.00 0.00 49 GLU B O 6
ATOM 9248 N N . TYR B 1 50 ? 3.271 -0.708 -7.000 1.00 0.00 50 TYR B N 6
ATOM 9249 C CA . TYR B 1 50 ? 3.284 0.731 -7.032 1.00 0.00 50 TYR B CA 6
ATOM 9250 C C . TYR B 1 50 ? 4.677 1.234 -7.355 1.00 0.00 50 TYR B C 6
ATOM 9251 O O . TYR B 1 50 ? 4.852 2.111 -8.197 1.00 0.00 50 TYR B O 6
ATOM 9269 N N . LEU B 1 51 ? 5.668 0.660 -6.687 1.00 0.00 51 LEU B N 6
ATOM 9270 C CA . LEU B 1 51 ? 7.056 1.002 -6.946 1.00 0.00 51 LEU B CA 6
ATOM 9271 C C . LEU B 1 51 ? 7.448 0.690 -8.381 1.00 0.00 51 LEU B C 6
ATOM 9272 O O . LEU B 1 51 ? 8.195 1.441 -8.994 1.00 0.00 51 LEU B O 6
ATOM 9288 N N . GLN B 1 52 ? 6.942 -0.407 -8.923 1.00 0.00 52 GLN B N 6
ATOM 9289 C CA . GLN B 1 52 ? 7.278 -0.770 -10.301 1.00 0.00 52 GLN B CA 6
ATOM 9290 C C . GLN B 1 52 ? 6.494 0.062 -11.301 1.00 0.00 52 GLN B C 6
ATOM 9291 O O . GLN B 1 52 ? 6.942 0.287 -12.424 1.00 0.00 52 GLN B O 6
ATOM 9305 N N . LYS B 1 53 ? 5.322 0.509 -10.890 1.00 0.00 53 LYS B N 6
ATOM 9306 C CA . LYS B 1 53 ? 4.516 1.413 -11.699 1.00 0.00 53 LYS B CA 6
ATOM 9307 C C . LYS B 1 53 ? 5.127 2.808 -11.679 1.00 0.00 53 LYS B C 6
ATOM 9308 O O . LYS B 1 53 ? 4.823 3.657 -12.517 1.00 0.00 53 LYS B O 6
ATOM 9327 N N . ARG B 1 54 ? 6.010 3.030 -10.724 1.00 0.00 54 ARG B N 6
ATOM 9328 C CA . ARG B 1 54 ? 6.583 4.334 -10.511 1.00 0.00 54 ARG B CA 6
ATOM 9329 C C . ARG B 1 54 ? 8.062 4.356 -10.899 1.00 0.00 54 ARG B C 6
ATOM 9330 O O . ARG B 1 54 ? 8.432 4.870 -11.958 1.00 0.00 54 ARG B O 6
ATOM 9351 N N . ASN B 1 55 ? 8.890 3.759 -10.040 1.00 0.00 55 ASN B N 6
ATOM 9352 C CA . ASN B 1 55 ? 10.344 3.759 -10.184 1.00 0.00 55 ASN B CA 6
ATOM 9353 C C . ASN B 1 55 ? 11.000 3.062 -8.989 1.00 0.00 55 ASN B C 6
ATOM 9354 O O . ASN B 1 55 ? 11.700 2.063 -9.156 1.00 0.00 55 ASN B O 6
ATOM 9365 N N . GLY B 1 56 ? 10.758 3.581 -7.789 1.00 0.00 56 GLY B N 6
ATOM 9366 C CA . GLY B 1 56 ? 11.301 2.981 -6.590 1.00 0.00 56 GLY B CA 6
ATOM 9367 C C . GLY B 1 56 ? 12.491 3.741 -6.046 1.00 0.00 56 GLY B C 6
ATOM 9368 O O . GLY B 1 56 ? 12.531 4.979 -6.199 1.00 0.00 56 GLY B O 6
ATOM 9373 N N . LYS A 1 11 ? -11.320 11.909 3.055 1.00 0.00 11 LYS A N 7
ATOM 9374 C CA . LYS A 1 11 ? -10.807 12.937 3.990 1.00 0.00 11 LYS A CA 7
ATOM 9375 C C . LYS A 1 11 ? -10.811 12.406 5.418 1.00 0.00 11 LYS A C 7
ATOM 9376 O O . LYS A 1 11 ? -9.874 12.654 6.179 1.00 0.00 11 LYS A O 7
ATOM 9395 N N . GLN A 1 12 ? -11.867 11.678 5.787 1.00 0.00 12 GLN A N 7
ATOM 9396 C CA . GLN A 1 12 ? -11.904 11.029 7.090 1.00 0.00 12 GLN A CA 7
ATOM 9397 C C . GLN A 1 12 ? -10.858 9.919 7.124 1.00 0.00 12 GLN A C 7
ATOM 9398 O O . GLN A 1 12 ? -10.722 9.150 6.166 1.00 0.00 12 GLN A O 7
ATOM 9412 N N . LYS A 1 13 ? -10.119 9.842 8.218 1.00 0.00 13 LYS A N 7
ATOM 9413 C CA . LYS A 1 13 ? -8.961 8.965 8.277 1.00 0.00 13 LYS A CA 7
ATOM 9414 C C . LYS A 1 13 ? -9.209 7.738 9.138 1.00 0.00 13 LYS A C 7
ATOM 9415 O O . LYS A 1 13 ? -10.100 7.717 9.991 1.00 0.00 13 LYS A O 7
ATOM 9434 N N . ALA A 1 14 ? -8.415 6.715 8.878 1.00 0.00 14 ALA A N 7
ATOM 9435 C CA . ALA A 1 14 ? -8.428 5.484 9.643 1.00 0.00 14 ALA A CA 7
ATOM 9436 C C . ALA A 1 14 ? -6.996 5.077 9.952 1.00 0.00 14 ALA A C 7
ATOM 9437 O O . ALA A 1 14 ? -6.056 5.670 9.428 1.00 0.00 14 ALA A O 7
ATOM 9444 N N . VAL A 1 15 ? -6.823 4.074 10.793 1.00 0.00 15 VAL A N 7
ATOM 9445 C CA . VAL A 1 15 ? -5.488 3.609 11.136 1.00 0.00 15 VAL A CA 7
ATOM 9446 C C . VAL A 1 15 ? -5.253 2.247 10.513 1.00 0.00 15 VAL A C 7
ATOM 9447 O O . VAL A 1 15 ? -6.201 1.568 10.113 1.00 0.00 15 VAL A O 7
ATOM 9460 N N . PHE A 1 16 ? -4.000 1.851 10.435 1.00 0.00 16 PHE A N 7
ATOM 9461 C CA . PHE A 1 16 ? -3.646 0.571 9.863 1.00 0.00 16 PHE A CA 7
ATOM 9462 C C . PHE A 1 16 ? -2.357 0.069 10.485 1.00 0.00 16 PHE A C 7
ATOM 9463 O O . PHE A 1 16 ? -1.331 0.742 10.424 1.00 0.00 16 PHE A O 7
ATOM 9480 N N . GLY A 1 17 ? -2.425 -1.099 11.100 1.00 0.00 17 GLY A N 7
ATOM 9481 C CA . GLY A 1 17 ? -1.262 -1.671 11.750 1.00 0.00 17 GLY A CA 7
ATOM 9482 C C . GLY A 1 17 ? -1.021 -3.093 11.299 1.00 0.00 17 GLY A C 7
ATOM 9483 O O . GLY A 1 17 ? -1.624 -4.026 11.832 1.00 0.00 17 GLY A O 7
ATOM 9487 N N . ILE A 1 18 ? -0.146 -3.262 10.319 1.00 0.00 18 ILE A N 7
ATOM 9488 C CA . ILE A 1 18 ? 0.071 -4.563 9.709 1.00 0.00 18 ILE A CA 7
ATOM 9489 C C . ILE A 1 18 ? 1.532 -4.963 9.760 1.00 0.00 18 ILE A C 7
ATOM 9490 O O . ILE A 1 18 ? 2.391 -4.174 10.156 1.00 0.00 18 ILE A O 7
ATOM 9506 N N . TYR A 1 19 ? 1.806 -6.194 9.351 1.00 0.00 19 TYR A N 7
ATOM 9507 C CA . TYR A 1 19 ? 3.161 -6.710 9.327 1.00 0.00 19 TYR A CA 7
ATOM 9508 C C . TYR A 1 19 ? 3.572 -7.037 7.895 1.00 0.00 19 TYR A C 7
ATOM 9509 O O . TYR A 1 19 ? 3.193 -8.074 7.349 1.00 0.00 19 TYR A O 7
ATOM 9527 N N . MET A 1 20 ? 4.348 -6.148 7.304 1.00 0.00 20 MET A N 7
ATOM 9528 C CA . MET A 1 20 ? 4.754 -6.274 5.904 1.00 0.00 20 MET A CA 7
ATOM 9529 C C . MET A 1 20 ? 6.267 -6.471 5.806 1.00 0.00 20 MET A C 7
ATOM 9530 O O . MET A 1 20 ? 6.993 -6.124 6.736 1.00 0.00 20 MET A O 7
ATOM 9544 N N . ASP A 1 21 ? 6.737 -7.039 4.691 1.00 0.00 21 ASP A N 7
ATOM 9545 C CA . ASP A 1 21 ? 8.165 -7.299 4.496 1.00 0.00 21 ASP A CA 7
ATOM 9546 C C . ASP A 1 21 ? 8.992 -6.029 4.608 1.00 0.00 21 ASP A C 7
ATOM 9547 O O . ASP A 1 21 ? 8.489 -4.920 4.405 1.00 0.00 21 ASP A O 7
ATOM 9556 N N . LYS A 1 22 ? 10.271 -6.192 4.898 1.00 0.00 22 LYS A N 7
ATOM 9557 C CA . LYS A 1 22 ? 11.155 -5.061 5.055 1.00 0.00 22 LYS A CA 7
ATOM 9558 C C . LYS A 1 22 ? 11.525 -4.496 3.703 1.00 0.00 22 LYS A C 7
ATOM 9559 O O . LYS A 1 22 ? 11.133 -3.393 3.380 1.00 0.00 22 LYS A O 7
ATOM 9578 N N . ASP A 1 23 ? 12.243 -5.290 2.912 1.00 0.00 23 ASP A N 7
ATOM 9579 C CA . ASP A 1 23 ? 12.786 -4.853 1.620 1.00 0.00 23 ASP A CA 7
ATOM 9580 C C . ASP A 1 23 ? 11.752 -4.110 0.784 1.00 0.00 23 ASP A C 7
ATOM 9581 O O . ASP A 1 23 ? 12.062 -3.118 0.130 1.00 0.00 23 ASP A O 7
ATOM 9590 N N . LEU A 1 24 ? 10.527 -4.595 0.833 1.00 0.00 24 LEU A N 7
ATOM 9591 C CA . LEU A 1 24 ? 9.421 -4.009 0.107 1.00 0.00 24 LEU A CA 7
ATOM 9592 C C . LEU A 1 24 ? 9.012 -2.666 0.728 1.00 0.00 24 LEU A C 7
ATOM 9593 O O . LEU A 1 24 ? 9.005 -1.643 0.039 1.00 0.00 24 LEU A O 7
ATOM 9609 N N . LYS A 1 25 ? 8.691 -2.662 2.020 1.00 0.00 25 LYS A N 7
ATOM 9610 C CA . LYS A 1 25 ? 8.322 -1.428 2.704 1.00 0.00 25 LYS A CA 7
ATOM 9611 C C . LYS A 1 25 ? 9.491 -0.441 2.665 1.00 0.00 25 LYS A C 7
ATOM 9612 O O . LYS A 1 25 ? 9.312 0.772 2.595 1.00 0.00 25 LYS A O 7
ATOM 9631 N N . THR A 1 26 ? 10.688 -1.002 2.693 1.00 0.00 26 THR A N 7
ATOM 9632 C CA . THR A 1 26 ? 11.928 -0.236 2.725 1.00 0.00 26 THR A CA 7
ATOM 9633 C C . THR A 1 26 ? 12.218 0.379 1.363 1.00 0.00 26 THR A C 7
ATOM 9634 O O . THR A 1 26 ? 12.692 1.510 1.265 1.00 0.00 26 THR A O 7
ATOM 9645 N N . ARG A 1 27 ? 11.912 -0.370 0.317 1.00 0.00 27 ARG A N 7
ATOM 9646 C CA . ARG A 1 27 ? 12.000 0.132 -1.046 1.00 0.00 27 ARG A CA 7
ATOM 9647 C C . ARG A 1 27 ? 11.147 1.388 -1.187 1.00 0.00 27 ARG A C 7
ATOM 9648 O O . ARG A 1 27 ? 11.603 2.421 -1.677 1.00 0.00 27 ARG A O 7
ATOM 9669 N N . LEU A 1 28 ? 9.908 1.279 -0.746 1.00 0.00 28 LEU A N 7
ATOM 9670 C CA . LEU A 1 28 ? 8.988 2.403 -0.717 1.00 0.00 28 LEU A CA 7
ATOM 9671 C C . LEU A 1 28 ? 9.507 3.516 0.199 1.00 0.00 28 LEU A C 7
ATOM 9672 O O . LEU A 1 28 ? 9.332 4.696 -0.097 1.00 0.00 28 LEU A O 7
ATOM 9688 N N . LYS A 1 29 ? 10.142 3.141 1.305 1.00 0.00 29 LYS A N 7
ATOM 9689 C CA . LYS A 1 29 ? 10.751 4.119 2.206 1.00 0.00 29 LYS A CA 7
ATOM 9690 C C . LYS A 1 29 ? 11.772 4.962 1.448 1.00 0.00 29 LYS A C 7
ATOM 9691 O O . LYS A 1 29 ? 11.855 6.177 1.630 1.00 0.00 29 LYS A O 7
ATOM 9710 N N . VAL A 1 30 ? 12.527 4.309 0.582 1.00 0.00 30 VAL A N 7
ATOM 9711 C CA . VAL A 1 30 ? 13.515 4.979 -0.250 1.00 0.00 30 VAL A CA 7
ATOM 9712 C C . VAL A 1 30 ? 12.842 5.848 -1.293 1.00 0.00 30 VAL A C 7
ATOM 9713 O O . VAL A 1 30 ? 13.346 6.903 -1.676 1.00 0.00 30 VAL A O 7
ATOM 9726 N N . TYR A 1 31 ? 11.689 5.404 -1.733 1.00 0.00 31 TYR A N 7
ATOM 9727 C CA . TYR A 1 31 ? 10.870 6.176 -2.639 1.00 0.00 31 TYR A CA 7
ATOM 9728 C C . TYR A 1 31 ? 10.396 7.451 -1.945 1.00 0.00 31 TYR A C 7
ATOM 9729 O O . TYR A 1 31 ? 10.357 8.530 -2.547 1.00 0.00 31 TYR A O 7
ATOM 9747 N N . CYS A 1 32 ? 10.071 7.318 -0.666 1.00 0.00 32 CYS A N 7
ATOM 9748 C CA . CYS A 1 32 ? 9.645 8.448 0.148 1.00 0.00 32 CYS A CA 7
ATOM 9749 C C . CYS A 1 32 ? 10.835 9.327 0.512 1.00 0.00 32 CYS A C 7
ATOM 9750 O O . CYS A 1 32 ? 10.676 10.469 0.919 1.00 0.00 32 CYS A O 7
ATOM 9758 N N . ALA A 1 33 ? 12.027 8.783 0.363 1.00 0.00 33 ALA A N 7
ATOM 9759 C CA . ALA A 1 33 ? 13.242 9.535 0.608 1.00 0.00 33 ALA A CA 7
ATOM 9760 C C . ALA A 1 33 ? 13.646 10.297 -0.646 1.00 0.00 33 ALA A C 7
ATOM 9761 O O . ALA A 1 33 ? 14.169 11.406 -0.576 1.00 0.00 33 ALA A O 7
ATOM 9768 N N . LYS A 1 34 ? 13.383 9.687 -1.793 1.00 0.00 34 LYS A N 7
ATOM 9769 C CA . LYS A 1 34 ? 13.706 10.280 -3.078 1.00 0.00 34 LYS A CA 7
ATOM 9770 C C . LYS A 1 34 ? 12.770 11.430 -3.404 1.00 0.00 34 LYS A C 7
ATOM 9771 O O . LYS A 1 34 ? 13.204 12.501 -3.822 1.00 0.00 34 LYS A O 7
ATOM 9790 N N . ASN A 1 35 ? 11.485 11.207 -3.202 1.00 0.00 35 ASN A N 7
ATOM 9791 C CA . ASN A 1 35 ? 10.485 12.216 -3.511 1.00 0.00 35 ASN A CA 7
ATOM 9792 C C . ASN A 1 35 ? 10.168 13.032 -2.278 1.00 0.00 35 ASN A C 7
ATOM 9793 O O . ASN A 1 35 ? 9.298 13.901 -2.306 1.00 0.00 35 ASN A O 7
ATOM 9804 N N . ASN A 1 36 ? 10.889 12.738 -1.195 1.00 0.00 36 ASN A N 7
ATOM 9805 C CA . ASN A 1 36 ? 10.615 13.343 0.111 1.00 0.00 36 ASN A CA 7
ATOM 9806 C C . ASN A 1 36 ? 9.148 13.155 0.516 1.00 0.00 36 ASN A C 7
ATOM 9807 O O . ASN A 1 36 ? 8.601 13.939 1.294 1.00 0.00 36 ASN A O 7
ATOM 9818 N N . LEU A 1 37 ? 8.520 12.112 -0.023 1.00 0.00 37 LEU A N 7
ATOM 9819 C CA . LEU A 1 37 ? 7.126 11.802 0.275 1.00 0.00 37 LEU A CA 7
ATOM 9820 C C . LEU A 1 37 ? 6.967 11.247 1.679 1.00 0.00 37 LEU A C 7
ATOM 9821 O O . LEU A 1 37 ? 7.937 10.838 2.321 1.00 0.00 37 LEU A O 7
ATOM 9837 N N . GLN A 1 38 ? 5.732 11.241 2.145 1.00 0.00 38 GLN A N 7
ATOM 9838 C CA . GLN A 1 38 ? 5.395 10.643 3.421 1.00 0.00 38 GLN A CA 7
ATOM 9839 C C . GLN A 1 38 ? 5.129 9.162 3.229 1.00 0.00 38 GLN A C 7
ATOM 9840 O O . GLN A 1 38 ? 4.433 8.787 2.286 1.00 0.00 38 GLN A O 7
ATOM 9854 N N . LEU A 1 39 ? 5.690 8.338 4.100 1.00 0.00 39 LEU A N 7
ATOM 9855 C CA . LEU A 1 39 ? 5.473 6.891 4.045 1.00 0.00 39 LEU A CA 7
ATOM 9856 C C . LEU A 1 39 ? 3.992 6.565 3.857 1.00 0.00 39 LEU A C 7
ATOM 9857 O O . LEU A 1 39 ? 3.620 5.815 2.955 1.00 0.00 39 LEU A O 7
ATOM 9873 N N . THR A 1 40 ? 3.155 7.162 4.690 1.00 0.00 40 THR A N 7
ATOM 9874 C CA . THR A 1 40 ? 1.722 6.925 4.638 1.00 0.00 40 THR A CA 7
ATOM 9875 C C . THR A 1 40 ? 1.142 7.363 3.299 1.00 0.00 40 THR A C 7
ATOM 9876 O O . THR A 1 40 ? 0.396 6.619 2.664 1.00 0.00 40 THR A O 7
ATOM 9887 N N . GLN A 1 41 ? 1.506 8.570 2.877 1.00 0.00 41 GLN A N 7
ATOM 9888 C CA . GLN A 1 41 ? 1.040 9.121 1.613 1.00 0.00 41 GLN A CA 7
ATOM 9889 C C . GLN A 1 41 ? 1.405 8.192 0.456 1.00 0.00 41 GLN A C 7
ATOM 9890 O O . GLN A 1 41 ? 0.625 8.006 -0.477 1.00 0.00 41 GLN A O 7
ATOM 9904 N N . ALA A 1 42 ? 2.586 7.592 0.546 1.00 0.00 42 ALA A N 7
ATOM 9905 C CA . ALA A 1 42 ? 3.062 6.659 -0.466 1.00 0.00 42 ALA A CA 7
ATOM 9906 C C . ALA A 1 42 ? 2.246 5.378 -0.459 1.00 0.00 42 ALA A C 7
ATOM 9907 O O . ALA A 1 42 ? 1.850 4.891 -1.512 1.00 0.00 42 ALA A O 7
ATOM 9914 N N . ILE A 1 43 ? 2.003 4.830 0.732 1.00 0.00 43 ILE A N 7
ATOM 9915 C CA . ILE A 1 43 ? 1.163 3.644 0.863 1.00 0.00 43 ILE A CA 7
ATOM 9916 C C . ILE A 1 43 ? -0.206 3.896 0.252 1.00 0.00 43 ILE A C 7
ATOM 9917 O O . ILE A 1 43 ? -0.714 3.075 -0.504 1.00 0.00 43 ILE A O 7
ATOM 9933 N N . GLU A 1 44 ? -0.788 5.039 0.582 1.00 0.00 44 GLU A N 7
ATOM 9934 C CA . GLU A 1 44 ? -2.108 5.398 0.081 1.00 0.00 44 GLU A CA 7
ATOM 9935 C C . GLU A 1 44 ? -2.101 5.517 -1.438 1.00 0.00 44 GLU A C 7
ATOM 9936 O O . GLU A 1 44 ? -3.024 5.059 -2.097 1.00 0.00 44 GLU A O 7
ATOM 9948 N N . GLU A 1 45 ? -1.058 6.129 -1.984 1.00 0.00 45 GLU A N 7
ATOM 9949 C CA . GLU A 1 45 ? -0.871 6.182 -3.430 1.00 0.00 45 GLU A CA 7
ATOM 9950 C C . GLU A 1 45 ? -0.705 4.773 -3.983 1.00 0.00 45 GLU A C 7
ATOM 9951 O O . GLU A 1 45 ? -1.269 4.425 -5.017 1.00 0.00 45 GLU A O 7
ATOM 9963 N N . ALA A 1 46 ? 0.059 3.962 -3.259 1.00 0.00 46 ALA A N 7
ATOM 9964 C CA . ALA A 1 46 ? 0.332 2.597 -3.664 1.00 0.00 46 ALA A CA 7
ATOM 9965 C C . ALA A 1 46 ? -0.948 1.796 -3.745 1.00 0.00 46 ALA A C 7
ATOM 9966 O O . ALA A 1 46 ? -1.261 1.206 -4.775 1.00 0.00 46 ALA A O 7
ATOM 9973 N N . ILE A 1 47 ? -1.691 1.802 -2.652 1.00 0.00 47 ILE A N 7
ATOM 9974 C CA . ILE A 1 47 ? -2.909 1.049 -2.550 1.00 0.00 47 ILE A CA 7
ATOM 9975 C C . ILE A 1 47 ? -3.999 1.644 -3.445 1.00 0.00 47 ILE A C 7
ATOM 9976 O O . ILE A 1 47 ? -4.908 0.944 -3.885 1.00 0.00 47 ILE A O 7
ATOM 9992 N N . LYS A 1 48 ? -3.882 2.934 -3.737 1.00 0.00 48 LYS A N 7
ATOM 9993 C CA . LYS A 1 48 ? -4.824 3.603 -4.620 1.00 0.00 48 LYS A CA 7
ATOM 9994 C C . LYS A 1 48 ? -4.623 3.131 -6.056 1.00 0.00 48 LYS A C 7
ATOM 9995 O O . LYS A 1 48 ? -5.529 2.552 -6.659 1.00 0.00 48 LYS A O 7
ATOM 10014 N N . GLU A 1 49 ? -3.424 3.370 -6.589 1.00 0.00 49 GLU A N 7
ATOM 10015 C CA . GLU A 1 49 ? -3.075 2.929 -7.933 1.00 0.00 49 GLU A CA 7
ATOM 10016 C C . GLU A 1 49 ? -3.220 1.423 -8.071 1.00 0.00 49 GLU A C 7
ATOM 10017 O O . GLU A 1 49 ? -3.398 0.906 -9.170 1.00 0.00 49 GLU A O 7
ATOM 10029 N N . TYR A 1 50 ? -3.166 0.733 -6.951 1.00 0.00 50 TYR A N 7
ATOM 10030 C CA . TYR A 1 50 ? -3.254 -0.703 -6.931 1.00 0.00 50 TYR A CA 7
ATOM 10031 C C . TYR A 1 50 ? -4.648 -1.157 -7.307 1.00 0.00 50 TYR A C 7
ATOM 10032 O O . TYR A 1 50 ? -4.822 -1.996 -8.188 1.00 0.00 50 TYR A O 7
ATOM 10050 N N . LEU A 1 51 ? -5.635 -0.593 -6.632 1.00 0.00 51 LEU A N 7
ATOM 10051 C CA . LEU A 1 51 ? -7.022 -0.905 -6.918 1.00 0.00 51 LEU A CA 7
ATOM 10052 C C . LEU A 1 51 ? -7.383 -0.553 -8.351 1.00 0.00 51 LEU A C 7
ATOM 10053 O O . LEU A 1 51 ? -8.157 -1.258 -8.988 1.00 0.00 51 LEU A O 7
ATOM 10069 N N . GLN A 1 52 ? -6.810 0.525 -8.862 1.00 0.00 52 GLN A N 7
ATOM 10070 C CA . GLN A 1 52 ? -7.094 0.941 -10.231 1.00 0.00 52 GLN A CA 7
ATOM 10071 C C . GLN A 1 52 ? -6.370 0.055 -11.236 1.00 0.00 52 GLN A C 7
ATOM 10072 O O . GLN A 1 52 ? -6.906 -0.259 -12.298 1.00 0.00 52 GLN A O 7
ATOM 10086 N N . LYS A 1 53 ? -5.158 -0.355 -10.892 1.00 0.00 53 LYS A N 7
ATOM 10087 C CA . LYS A 1 53 ? -4.379 -1.246 -11.741 1.00 0.00 53 LYS A CA 7
ATOM 10088 C C . LYS A 1 53 ? -4.989 -2.635 -11.741 1.00 0.00 53 LYS A C 7
ATOM 10089 O O . LYS A 1 53 ? -4.750 -3.438 -12.640 1.00 0.00 53 LYS A O 7
ATOM 10108 N N . ARG A 1 54 ? -5.796 -2.901 -10.737 1.00 0.00 54 ARG A N 7
ATOM 10109 C CA . ARG A 1 54 ? -6.348 -4.212 -10.544 1.00 0.00 54 ARG A CA 7
ATOM 10110 C C . ARG A 1 54 ? -7.817 -4.238 -10.964 1.00 0.00 54 ARG A C 7
ATOM 10111 O O . ARG A 1 54 ? -8.150 -4.727 -12.046 1.00 0.00 54 ARG A O 7
ATOM 10132 N N . ASN A 1 55 ? -8.677 -3.669 -10.118 1.00 0.00 55 ASN A N 7
ATOM 10133 C CA . ASN A 1 55 ? -10.124 -3.655 -10.338 1.00 0.00 55 ASN A CA 7
ATOM 10134 C C . ASN A 1 55 ? -10.858 -2.984 -9.171 1.00 0.00 55 ASN A C 7
ATOM 10135 O O . ASN A 1 55 ? -11.626 -2.041 -9.371 1.00 0.00 55 ASN A O 7
ATOM 10146 N N . GLY A 1 56 ? -10.620 -3.470 -7.959 1.00 0.00 56 GLY A N 7
ATOM 10147 C CA . GLY A 1 56 ? -11.244 -2.890 -6.791 1.00 0.00 56 GLY A CA 7
ATOM 10148 C C . GLY A 1 56 ? -12.444 -3.682 -6.319 1.00 0.00 56 GLY A C 7
ATOM 10149 O O . GLY A 1 56 ? -12.445 -4.922 -6.474 1.00 0.00 56 GLY A O 7
ATOM 10154 N N . LYS B 1 11 ? 11.304 -11.897 3.264 1.00 0.00 11 LYS B N 7
ATOM 10155 C CA . LYS B 1 11 ? 10.780 -12.911 4.204 1.00 0.00 11 LYS B CA 7
ATOM 10156 C C . LYS B 1 11 ? 10.783 -12.368 5.626 1.00 0.00 11 LYS B C 7
ATOM 10157 O O . LYS B 1 11 ? 9.849 -12.615 6.390 1.00 0.00 11 LYS B O 7
ATOM 10176 N N . GLN B 1 12 ? 11.834 -11.635 5.990 1.00 0.00 12 GLN B N 7
ATOM 10177 C CA . GLN B 1 12 ? 11.862 -10.972 7.288 1.00 0.00 12 GLN B CA 7
ATOM 10178 C C . GLN B 1 12 ? 10.818 -9.860 7.307 1.00 0.00 12 GLN B C 7
ATOM 10179 O O . GLN B 1 12 ? 10.689 -9.100 6.341 1.00 0.00 12 GLN B O 7
ATOM 10193 N N . LYS B 1 13 ? 10.073 -9.770 8.395 1.00 0.00 13 LYS B N 7
ATOM 10194 C CA . LYS B 1 13 ? 8.916 -8.890 8.430 1.00 0.00 13 LYS B CA 7
ATOM 10195 C C . LYS B 1 13 ? 9.159 -7.654 9.282 1.00 0.00 13 LYS B C 7
ATOM 10196 O O . LYS B 1 13 ? 10.047 -7.627 10.137 1.00 0.00 13 LYS B O 7
ATOM 10215 N N . ALA B 1 14 ? 8.365 -6.632 9.011 1.00 0.00 14 ALA B N 7
ATOM 10216 C CA . ALA B 1 14 ? 8.379 -5.393 9.761 1.00 0.00 14 ALA B CA 7
ATOM 10217 C C . ALA B 1 14 ? 6.946 -4.980 10.056 1.00 0.00 14 ALA B C 7
ATOM 10218 O O . ALA B 1 14 ? 6.010 -5.576 9.529 1.00 0.00 14 ALA B O 7
ATOM 10225 N N . VAL B 1 15 ? 6.766 -3.970 10.883 1.00 0.00 15 VAL B N 7
ATOM 10226 C CA . VAL B 1 15 ? 5.428 -3.501 11.214 1.00 0.00 15 VAL B CA 7
ATOM 10227 C C . VAL B 1 15 ? 5.198 -2.145 10.575 1.00 0.00 15 VAL B C 7
ATOM 10228 O O . VAL B 1 15 ? 6.150 -1.470 10.176 1.00 0.00 15 VAL B O 7
ATOM 10241 N N . PHE B 1 16 ? 3.947 -1.746 10.486 1.00 0.00 16 PHE B N 7
ATOM 10242 C CA . PHE B 1 16 ? 3.604 -0.471 9.898 1.00 0.00 16 PHE B CA 7
ATOM 10243 C C . PHE B 1 16 ? 2.311 0.040 10.506 1.00 0.00 16 PHE B C 7
ATOM 10244 O O . PHE B 1 16 ? 1.286 -0.634 10.447 1.00 0.00 16 PHE B O 7
ATOM 10261 N N . GLY B 1 17 ? 2.378 1.215 11.111 1.00 0.00 17 GLY B N 7
ATOM 10262 C CA . GLY B 1 17 ? 1.212 1.795 11.744 1.00 0.00 17 GLY B CA 7
ATOM 10263 C C . GLY B 1 17 ? 0.975 3.210 11.273 1.00 0.00 17 GLY B C 7
ATOM 10264 O O . GLY B 1 17 ? 1.579 4.151 11.788 1.00 0.00 17 GLY B O 7
ATOM 10268 N N . ILE B 1 18 ? 0.105 3.368 10.289 1.00 0.00 18 ILE B N 7
ATOM 10269 C CA . ILE B 1 18 ? -0.106 4.664 9.665 1.00 0.00 18 ILE B CA 7
ATOM 10270 C C . ILE B 1 18 ? -1.569 5.066 9.705 1.00 0.00 18 ILE B C 7
ATOM 10271 O O . ILE B 1 18 ? -2.431 4.282 10.102 1.00 0.00 18 ILE B O 7
ATOM 10287 N N . TYR B 1 19 ? -1.838 6.292 9.283 1.00 0.00 19 TYR B N 7
ATOM 10288 C CA . TYR B 1 19 ? -3.194 6.805 9.243 1.00 0.00 19 TYR B CA 7
ATOM 10289 C C . TYR B 1 19 ? -3.592 7.120 7.806 1.00 0.00 19 TYR B C 7
ATOM 10290 O O . TYR B 1 19 ? -3.199 8.149 7.254 1.00 0.00 19 TYR B O 7
ATOM 10308 N N . MET B 1 20 ? -4.365 6.226 7.216 1.00 0.00 20 MET B N 7
ATOM 10309 C CA . MET B 1 20 ? -4.764 6.339 5.814 1.00 0.00 20 MET B CA 7
ATOM 10310 C C . MET B 1 20 ? -6.277 6.537 5.706 1.00 0.00 20 MET B C 7
ATOM 10311 O O . MET B 1 20 ? -7.011 6.197 6.634 1.00 0.00 20 MET B O 7
ATOM 10325 N N . ASP B 1 21 ? -6.739 7.094 4.583 1.00 0.00 21 ASP B N 7
ATOM 10326 C CA . ASP B 1 21 ? -8.166 7.356 4.381 1.00 0.00 21 ASP B CA 7
ATOM 10327 C C . ASP B 1 21 ? -8.995 6.087 4.496 1.00 0.00 21 ASP B C 7
ATOM 10328 O O . ASP B 1 21 ? -8.493 4.977 4.303 1.00 0.00 21 ASP B O 7
ATOM 10337 N N . LYS B 1 22 ? -10.276 6.254 4.776 1.00 0.00 22 LYS B N 7
ATOM 10338 C CA . LYS B 1 22 ? -11.161 5.124 4.938 1.00 0.00 22 LYS B CA 7
ATOM 10339 C C . LYS B 1 22 ? -11.525 4.548 3.590 1.00 0.00 22 LYS B C 7
ATOM 10340 O O . LYS B 1 22 ? -11.132 3.441 3.280 1.00 0.00 22 LYS B O 7
ATOM 10359 N N . ASP B 1 23 ? -12.234 5.336 2.787 1.00 0.00 23 ASP B N 7
ATOM 10360 C CA . ASP B 1 23 ? -12.773 4.881 1.498 1.00 0.00 23 ASP B CA 7
ATOM 10361 C C . ASP B 1 23 ? -11.733 4.126 0.680 1.00 0.00 23 ASP B C 7
ATOM 10362 O O . ASP B 1 23 ? -12.034 3.123 0.042 1.00 0.00 23 ASP B O 7
ATOM 10371 N N . LEU B 1 24 ? -10.506 4.611 0.730 1.00 0.00 24 LEU B N 7
ATOM 10372 C CA . LEU B 1 24 ? -9.400 4.018 0.013 1.00 0.00 24 LEU B CA 7
ATOM 10373 C C . LEU B 1 24 ? -8.994 2.680 0.647 1.00 0.00 24 LEU B C 7
ATOM 10374 O O . LEU B 1 24 ? -8.980 1.650 -0.032 1.00 0.00 24 LEU B O 7
ATOM 10390 N N . LYS B 1 25 ? -8.684 2.687 1.944 1.00 0.00 25 LYS B N 7
ATOM 10391 C CA . LYS B 1 25 ? -8.320 1.459 2.646 1.00 0.00 25 LYS B CA 7
ATOM 10392 C C . LYS B 1 25 ? -9.491 0.475 2.615 1.00 0.00 25 LYS B C 7
ATOM 10393 O O . LYS B 1 25 ? -9.313 -0.740 2.575 1.00 0.00 25 LYS B O 7
ATOM 10412 N N . THR B 1 26 ? -10.686 1.039 2.625 1.00 0.00 26 THR B N 7
ATOM 10413 C CA . THR B 1 26 ? -11.927 0.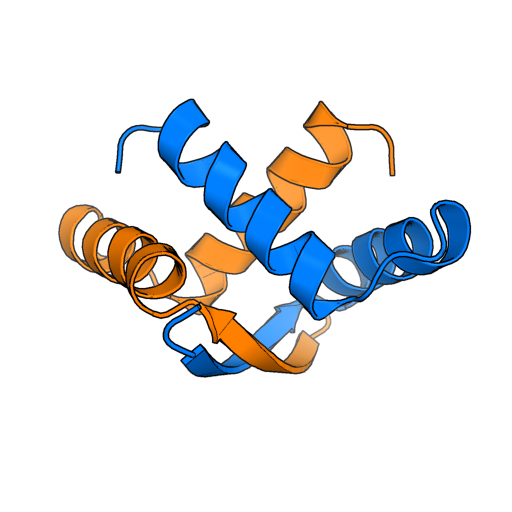276 2.662 1.00 0.00 26 THR B CA 7
ATOM 10414 C C . THR B 1 26 ? -12.208 -0.354 1.303 1.00 0.00 26 THR B C 7
ATOM 10415 O O . THR B 1 26 ? -12.680 -1.486 1.215 1.00 0.00 26 THR B O 7
ATOM 10426 N N . ARG B 1 27 ? -11.897 0.385 0.254 1.00 0.00 27 ARG B N 7
ATOM 10427 C CA . ARG B 1 27 ? -11.976 -0.129 -1.107 1.00 0.00 27 ARG B CA 7
ATOM 10428 C C . ARG B 1 27 ? -11.129 -1.390 -1.228 1.00 0.00 27 ARG B C 7
ATOM 10429 O O . ARG B 1 27 ? -11.588 -2.428 -1.705 1.00 0.00 27 ARG B O 7
ATOM 10450 N N . LEU B 1 28 ? -9.890 -1.278 -0.784 1.00 0.00 28 LEU B N 7
ATOM 10451 C CA . LEU B 1 28 ? -8.971 -2.403 -0.736 1.00 0.00 28 LEU B CA 7
ATOM 10452 C C . LEU B 1 28 ? -9.494 -3.505 0.190 1.00 0.00 28 LEU B C 7
ATOM 10453 O O . LEU B 1 28 ? -9.309 -4.690 -0.083 1.00 0.00 28 LEU B O 7
ATOM 10469 N N . LYS B 1 29 ? -10.138 -3.116 1.285 1.00 0.00 29 LYS B N 7
ATOM 10470 C CA . LYS B 1 29 ? -10.755 -4.081 2.196 1.00 0.00 29 LYS B CA 7
ATOM 10471 C C . LYS B 1 29 ? -11.769 -4.935 1.441 1.00 0.00 29 LYS B C 7
ATOM 10472 O O . LYS B 1 29 ? -11.850 -6.148 1.637 1.00 0.00 29 LYS B O 7
ATOM 10491 N N . VAL B 1 30 ? -12.519 -4.290 0.562 1.00 0.00 30 VAL B N 7
ATOM 10492 C CA . VAL B 1 30 ? -13.504 -4.965 -0.271 1.00 0.00 30 VAL B CA 7
ATOM 10493 C C . VAL B 1 30 ? -12.822 -5.850 -1.299 1.00 0.00 30 VAL B C 7
ATOM 10494 O O . VAL B 1 30 ? -13.319 -6.914 -1.663 1.00 0.00 30 VAL B O 7
ATOM 10507 N N . TYR B 1 31 ? -11.666 -5.412 -1.740 1.00 0.00 31 TYR B N 7
ATOM 10508 C CA . TYR B 1 31 ? -10.842 -6.196 -2.629 1.00 0.00 31 TYR B CA 7
ATOM 10509 C C . TYR B 1 31 ? -10.380 -7.461 -1.914 1.00 0.00 31 TYR B C 7
ATOM 10510 O O . TYR B 1 31 ? -10.344 -8.553 -2.496 1.00 0.00 31 TYR B O 7
ATOM 10528 N N . CYS B 1 32 ? -10.062 -7.311 -0.636 1.00 0.00 32 CYS B N 7
ATOM 10529 C CA . CYS B 1 32 ? -9.642 -8.433 0.191 1.00 0.00 32 CYS B CA 7
ATOM 10530 C C . CYS B 1 32 ? -10.833 -9.309 0.555 1.00 0.00 32 CYS B C 7
ATOM 10531 O O . CYS B 1 32 ? -10.672 -10.450 0.969 1.00 0.00 32 CYS B O 7
ATOM 10539 N N . ALA B 1 33 ? -12.026 -8.768 0.398 1.00 0.00 33 ALA B N 7
ATOM 10540 C CA . ALA B 1 33 ? -13.243 -9.518 0.645 1.00 0.00 33 ALA B CA 7
ATOM 10541 C C . ALA B 1 33 ? -13.641 -10.291 -0.606 1.00 0.00 33 ALA B C 7
ATOM 10542 O O . ALA B 1 33 ? -14.172 -11.398 -0.532 1.00 0.00 33 ALA B O 7
ATOM 10549 N N . LYS B 1 34 ? -13.369 -9.692 -1.757 1.00 0.00 34 LYS B N 7
ATOM 10550 C CA . LYS B 1 34 ? -13.687 -10.297 -3.040 1.00 0.00 34 LYS B CA 7
ATOM 10551 C C . LYS B 1 34 ? -12.752 -11.454 -3.346 1.00 0.00 34 LYS B C 7
ATOM 10552 O O . LYS B 1 34 ? -13.189 -12.533 -3.737 1.00 0.00 34 LYS B O 7
ATOM 10571 N N . ASN B 1 35 ? -11.469 -11.229 -3.140 1.00 0.00 35 ASN B N 7
ATOM 10572 C CA . ASN B 1 35 ? -10.466 -12.243 -3.433 1.00 0.00 35 ASN B CA 7
ATOM 10573 C C . ASN B 1 35 ? -10.156 -13.044 -2.191 1.00 0.00 35 ASN B C 7
ATOM 10574 O O . ASN B 1 35 ? -9.281 -13.912 -2.202 1.00 0.00 35 ASN B O 7
ATOM 10585 N N . ASN B 1 36 ? -10.881 -12.736 -1.116 1.00 0.00 36 ASN B N 7
ATOM 10586 C CA . ASN B 1 36 ? -10.618 -13.328 0.198 1.00 0.00 36 ASN B CA 7
ATOM 10587 C C . ASN B 1 36 ? -9.154 -13.140 0.606 1.00 0.00 36 ASN B C 7
ATOM 10588 O O . ASN B 1 36 ? -8.608 -13.925 1.382 1.00 0.00 36 ASN B O 7
ATOM 10599 N N . LEU B 1 37 ? -8.523 -12.099 0.066 1.00 0.00 37 LEU B N 7
ATOM 10600 C CA . LEU B 1 37 ? -7.131 -11.788 0.369 1.00 0.00 37 LEU B CA 7
ATOM 10601 C C . LEU B 1 37 ? -6.980 -11.220 1.769 1.00 0.00 37 LEU B C 7
ATOM 10602 O O . LEU B 1 37 ? -7.952 -10.806 2.400 1.00 0.00 37 LEU B O 7
ATOM 10618 N N . GLN B 1 38 ? -5.746 -11.206 2.238 1.00 0.00 38 GLN B N 7
ATOM 10619 C CA . GLN B 1 38 ? -5.419 -10.597 3.511 1.00 0.00 38 GLN B CA 7
ATOM 10620 C C . GLN B 1 38 ? -5.150 -9.121 3.303 1.00 0.00 38 GLN B C 7
ATOM 10621 O O . GLN B 1 38 ? -4.451 -8.758 2.356 1.00 0.00 38 GLN B O 7
ATOM 10635 N N . LEU B 1 39 ? -5.711 -8.285 4.162 1.00 0.00 39 LEU B N 7
ATOM 10636 C CA . LEU B 1 39 ? -5.493 -6.838 4.093 1.00 0.00 39 LEU B CA 7
ATOM 10637 C C . LEU B 1 39 ? -4.010 -6.515 3.913 1.00 0.00 39 LEU B C 7
ATOM 10638 O O . LEU B 1 39 ? -3.629 -5.776 3.006 1.00 0.00 39 LEU B O 7
ATOM 10654 N N . THR B 1 40 ? -3.178 -7.106 4.760 1.00 0.00 40 THR B N 7
ATOM 10655 C CA . THR B 1 40 ? -1.744 -6.873 4.711 1.00 0.00 40 THR B CA 7
ATOM 10656 C C . THR B 1 40 ? -1.156 -7.328 3.380 1.00 0.00 40 THR B C 7
ATOM 10657 O O . THR B 1 40 ? -0.402 -6.592 2.740 1.00 0.00 40 THR B O 7
ATOM 10668 N N . GLN B 1 41 ? -1.522 -8.536 2.968 1.00 0.00 41 GLN B N 7
ATOM 10669 C CA . GLN B 1 41 ? -1.051 -9.103 1.713 1.00 0.00 41 GLN B CA 7
ATOM 10670 C C . GLN B 1 41 ? -1.410 -8.187 0.546 1.00 0.00 41 GLN B C 7
ATOM 10671 O O . GLN B 1 41 ? -0.626 -8.019 -0.389 1.00 0.00 41 GLN B O 7
ATOM 10685 N N . ALA B 1 42 ? -2.589 -7.583 0.625 1.00 0.00 42 ALA B N 7
ATOM 10686 C CA . ALA B 1 42 ? -3.054 -6.660 -0.402 1.00 0.00 42 ALA B CA 7
ATOM 10687 C C . ALA B 1 42 ? -2.233 -5.384 -0.403 1.00 0.00 42 ALA B C 7
ATOM 10688 O O . ALA B 1 42 ? -1.824 -4.914 -1.459 1.00 0.00 42 ALA B O 7
ATOM 10695 N N . ILE B 1 43 ? -1.995 -4.823 0.781 1.00 0.00 43 ILE B N 7
ATOM 10696 C CA . ILE B 1 43 ? -1.159 -3.635 0.900 1.00 0.00 43 ILE B CA 7
ATOM 10697 C C . ILE B 1 43 ? 0.212 -3.893 0.301 1.00 0.00 43 ILE B C 7
ATOM 10698 O O . ILE B 1 43 ? 0.726 -3.080 -0.461 1.00 0.00 43 ILE B O 7
ATOM 10714 N N . GLU B 1 44 ? 0.788 -5.033 0.645 1.00 0.00 44 GLU B N 7
ATOM 10715 C CA . GLU B 1 44 ? 2.111 -5.397 0.156 1.00 0.00 44 GLU B CA 7
ATOM 10716 C C . GLU B 1 44 ? 2.115 -5.534 -1.359 1.00 0.00 44 GLU B C 7
ATOM 10717 O O . GLU B 1 44 ? 3.046 -5.085 -2.015 1.00 0.00 44 GLU B O 7
ATOM 10729 N N . GLU B 1 45 ? 1.077 -6.149 -1.905 1.00 0.00 45 GLU B N 7
ATOM 10730 C CA . GLU B 1 45 ? 0.902 -6.220 -3.350 1.00 0.00 45 GLU B CA 7
ATOM 10731 C C . GLU B 1 45 ? 0.744 -4.817 -3.919 1.00 0.00 45 GLU B C 7
ATOM 10732 O O . GLU B 1 45 ? 1.314 -4.479 -4.955 1.00 0.00 45 GLU B O 7
ATOM 10744 N N . ALA B 1 46 ? -0.024 -3.998 -3.208 1.00 0.00 46 ALA B N 7
ATOM 10745 C CA . ALA B 1 46 ? -0.295 -2.637 -3.628 1.00 0.00 46 ALA B CA 7
ATOM 10746 C C . ALA B 1 46 ? 0.986 -1.838 -3.711 1.00 0.00 46 ALA B C 7
ATOM 10747 O O . ALA B 1 46 ? 1.304 -1.257 -4.743 1.00 0.00 46 ALA B O 7
ATOM 10754 N N . ILE B 1 47 ? 1.723 -1.833 -2.614 1.00 0.00 47 ILE B N 7
ATOM 10755 C CA . ILE B 1 47 ? 2.942 -1.083 -2.512 1.00 0.00 47 ILE B CA 7
ATOM 10756 C C . ILE B 1 47 ? 4.036 -1.689 -3.397 1.00 0.00 47 ILE B C 7
ATOM 10757 O O . ILE B 1 47 ? 4.945 -0.993 -3.843 1.00 0.00 47 ILE B O 7
ATOM 10773 N N . LYS B 1 48 ? 3.919 -2.981 -3.678 1.00 0.00 48 LYS B N 7
ATOM 10774 C CA . LYS B 1 48 ? 4.865 -3.660 -4.549 1.00 0.00 48 LYS B CA 7
ATOM 10775 C C . LYS B 1 48 ? 4.675 -3.207 -5.990 1.00 0.00 48 LYS B C 7
ATOM 10776 O O . LYS B 1 48 ? 5.588 -2.636 -6.593 1.00 0.00 48 LYS B O 7
ATOM 10795 N N . GLU B 1 49 ? 3.479 -3.446 -6.528 1.00 0.00 49 GLU B N 7
ATOM 10796 C CA . GLU B 1 49 ? 3.138 -3.020 -7.878 1.00 0.00 49 GLU B CA 7
ATOM 10797 C C . GLU B 1 49 ? 3.285 -1.514 -8.030 1.00 0.00 49 GLU B C 7
ATOM 10798 O O . GLU B 1 49 ? 3.474 -1.006 -9.132 1.00 0.00 49 GLU B O 7
ATOM 10810 N N . TYR B 1 50 ? 3.226 -0.816 -6.917 1.00 0.00 50 TYR B N 7
ATOM 10811 C CA . TYR B 1 50 ? 3.316 0.622 -6.907 1.00 0.00 50 TYR B CA 7
ATOM 10812 C C . TYR B 1 50 ? 4.713 1.070 -7.279 1.00 0.00 50 TYR B C 7
ATOM 10813 O O . TYR B 1 50 ? 4.894 1.900 -8.170 1.00 0.00 50 TYR B O 7
ATOM 10831 N N . LEU B 1 51 ? 5.697 0.512 -6.594 1.00 0.00 51 LEU B N 7
ATOM 10832 C CA . LEU B 1 51 ? 7.085 0.820 -6.878 1.00 0.00 51 LEU B CA 7
ATOM 10833 C C . LEU B 1 51 ? 7.459 0.448 -8.303 1.00 0.00 51 LEU B C 7
ATOM 10834 O O . LEU B 1 51 ? 8.255 1.133 -8.936 1.00 0.00 51 LEU B O 7
ATOM 10850 N N . GLN B 1 52 ? 6.880 -0.628 -8.809 1.00 0.00 52 GLN B N 7
ATOM 10851 C CA . GLN B 1 52 ? 7.170 -1.062 -10.172 1.00 0.00 52 GLN B CA 7
ATOM 10852 C C . GLN B 1 52 ? 6.453 -0.185 -11.191 1.00 0.00 52 GLN B C 7
ATOM 10853 O O . GLN B 1 52 ? 6.995 0.119 -12.252 1.00 0.00 52 GLN B O 7
ATOM 10867 N N . LYS B 1 53 ? 5.242 0.232 -10.858 1.00 0.00 53 LYS B N 7
ATOM 10868 C CA . LYS B 1 53 ? 4.467 1.115 -11.720 1.00 0.00 53 LYS B CA 7
ATOM 10869 C C . LYS B 1 53 ? 5.070 2.509 -11.727 1.00 0.00 53 LYS B C 7
ATOM 10870 O O . LYS B 1 53 ? 4.808 3.319 -12.619 1.00 0.00 53 LYS B O 7
ATOM 10889 N N . ARG B 1 54 ? 5.881 2.780 -10.727 1.00 0.00 54 ARG B N 7
ATOM 10890 C CA . ARG B 1 54 ? 6.434 4.092 -10.544 1.00 0.00 54 ARG B CA 7
ATOM 10891 C C . ARG B 1 54 ? 7.903 4.115 -10.956 1.00 0.00 54 ARG B C 7
ATOM 10892 O O . ARG B 1 54 ? 8.244 4.601 -12.036 1.00 0.00 54 ARG B O 7
ATOM 10913 N N . ASN B 1 55 ? 8.757 3.549 -10.100 1.00 0.00 55 ASN B N 7
ATOM 10914 C CA . ASN B 1 55 ? 10.206 3.530 -10.309 1.00 0.00 55 ASN B CA 7
ATOM 10915 C C . ASN B 1 55 ? 10.928 2.869 -9.129 1.00 0.00 55 ASN B C 7
ATOM 10916 O O . ASN B 1 55 ? 11.691 1.916 -9.314 1.00 0.00 55 ASN B O 7
ATOM 10927 N N . GLY B 1 56 ? 10.687 3.369 -7.926 1.00 0.00 56 GLY B N 7
ATOM 10928 C CA . GLY B 1 56 ? 11.300 2.801 -6.745 1.00 0.00 56 GLY B CA 7
ATOM 10929 C C . GLY B 1 56 ? 12.504 3.591 -6.279 1.00 0.00 56 GLY B C 7
ATOM 10930 O O . GLY B 1 56 ? 12.514 4.828 -6.438 1.00 0.00 56 GLY B O 7
ATOM 10935 N N . LYS A 1 11 ? -9.781 12.817 4.046 1.00 0.00 11 LYS A N 8
ATOM 10936 C CA . LYS A 1 11 ? -10.861 13.299 4.936 1.00 0.00 11 LYS A CA 8
ATOM 10937 C C . LYS A 1 11 ? -10.983 12.412 6.165 1.00 0.00 11 LYS A C 8
ATOM 10938 O O . LYS A 1 11 ? -10.323 12.644 7.179 1.00 0.00 11 LYS A O 8
ATOM 10957 N N . GLN A 1 12 ? -11.827 11.391 6.072 1.00 0.00 12 GLN A N 8
ATOM 10958 C CA . GLN A 1 12 ? -11.992 10.448 7.159 1.00 0.00 12 GLN A CA 8
ATOM 10959 C C . GLN A 1 12 ? -10.777 9.539 7.237 1.00 0.00 12 GLN A C 8
ATOM 10960 O O . GLN A 1 12 ? -10.421 8.868 6.267 1.00 0.00 12 GLN A O 8
ATOM 10974 N N . LYS A 1 13 ? -10.148 9.526 8.394 1.00 0.00 13 LYS A N 8
ATOM 10975 C CA . LYS A 1 13 ? -8.875 8.840 8.554 1.00 0.00 13 LYS A CA 8
ATOM 10976 C C . LYS A 1 13 ? -9.047 7.568 9.366 1.00 0.00 13 LYS A C 8
ATOM 10977 O O . LYS A 1 13 ? -9.875 7.500 10.279 1.00 0.00 13 LYS A O 8
ATOM 10996 N N . ALA A 1 14 ? -8.268 6.567 9.012 1.00 0.00 14 ALA A N 8
ATOM 10997 C CA . ALA A 1 14 ? -8.254 5.306 9.718 1.00 0.00 14 ALA A CA 8
ATOM 10998 C C . ALA A 1 14 ? -6.825 4.877 9.956 1.00 0.00 14 ALA A C 8
ATOM 10999 O O . ALA A 1 14 ? -5.903 5.365 9.302 1.00 0.00 14 ALA A O 8
ATOM 11006 N N . VAL A 1 15 ? -6.637 3.963 10.881 1.00 0.00 15 VAL A N 8
ATOM 11007 C CA . VAL A 1 15 ? -5.303 3.507 11.215 1.00 0.00 15 VAL A CA 8
ATOM 11008 C C . VAL A 1 15 ? -5.059 2.160 10.569 1.00 0.00 15 VAL A C 8
ATOM 11009 O O . VAL A 1 15 ? -5.999 1.449 10.211 1.00 0.00 15 VAL A O 8
ATOM 11022 N N . PHE A 1 16 ? -3.804 1.804 10.436 1.00 0.00 16 PHE A N 8
ATOM 11023 C CA . PHE A 1 16 ? -3.446 0.538 9.846 1.00 0.00 16 PHE A CA 8
ATOM 11024 C C . PHE A 1 16 ? -2.182 0.022 10.504 1.00 0.00 16 PHE A C 8
ATOM 11025 O O . PHE A 1 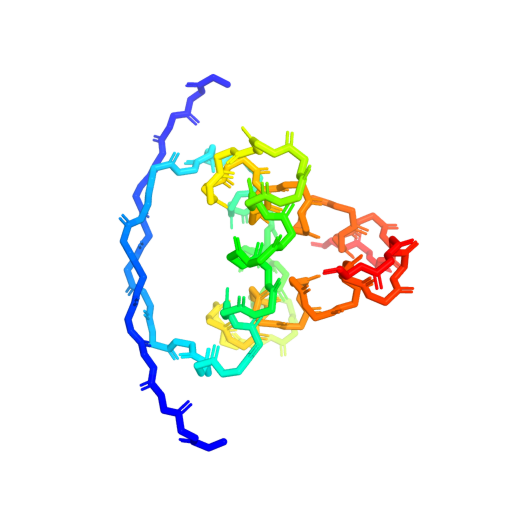16 ? -1.169 0.721 10.527 1.00 0.00 16 PHE A O 8
ATOM 11042 N N . GLY A 1 17 ? -2.259 -1.177 11.058 1.00 0.00 17 GLY A N 8
ATOM 11043 C CA . GLY A 1 17 ? -1.125 -1.749 11.755 1.00 0.00 17 GLY A CA 8
ATOM 11044 C C . GLY A 1 17 ? -0.858 -3.165 11.309 1.00 0.00 17 GLY A C 8
ATOM 11045 O O . GLY A 1 17 ? -1.411 -4.114 11.867 1.00 0.00 17 GLY A O 8
ATOM 11049 N N . ILE A 1 18 ? -0.015 -3.314 10.301 1.00 0.00 18 ILE A N 8
ATOM 11050 C CA . ILE A 1 18 ? 0.233 -4.616 9.705 1.00 0.00 18 ILE A CA 8
ATOM 11051 C C . ILE A 1 18 ? 1.707 -4.980 9.761 1.00 0.00 18 ILE A C 8
ATOM 11052 O O . ILE A 1 18 ? 2.563 -4.119 9.975 1.00 0.00 18 ILE A O 8
ATOM 11068 N N . TYR A 1 19 ? 1.993 -6.259 9.574 1.00 0.00 19 TYR A N 8
ATOM 11069 C CA . TYR A 1 19 ? 3.365 -6.729 9.497 1.00 0.00 19 TYR A CA 8
ATOM 11070 C C . TYR A 1 19 ? 3.700 -7.122 8.066 1.00 0.00 19 TYR A C 8
ATOM 11071 O O . TYR A 1 19 ? 3.424 -8.245 7.640 1.00 0.00 19 TYR A O 8
ATOM 11089 N N . MET A 1 20 ? 4.278 -6.194 7.330 1.00 0.00 20 MET A N 8
ATOM 11090 C CA . MET A 1 20 ? 4.690 -6.470 5.947 1.00 0.00 20 MET A CA 8
ATOM 11091 C C . MET A 1 20 ? 6.189 -6.786 5.903 1.00 0.00 20 MET A C 8
ATOM 11092 O O . MET A 1 20 ? 6.849 -6.758 6.937 1.00 0.00 20 MET A O 8
ATOM 11106 N N . ASP A 1 21 ? 6.731 -7.086 4.723 1.00 0.00 21 ASP A N 8
ATOM 11107 C CA . ASP A 1 21 ? 8.166 -7.332 4.598 1.00 0.00 21 ASP A CA 8
ATOM 11108 C C . ASP A 1 21 ? 8.951 -6.033 4.700 1.00 0.00 21 ASP A C 8
ATOM 11109 O O . ASP A 1 21 ? 8.426 -4.948 4.444 1.00 0.00 21 ASP A O 8
ATOM 11118 N N . LYS A 1 22 ? 10.219 -6.144 5.046 1.00 0.00 22 LYS A N 8
ATOM 11119 C CA . LYS A 1 22 ? 11.052 -4.979 5.230 1.00 0.00 22 LYS A CA 8
ATOM 11120 C C . LYS A 1 22 ? 11.508 -4.438 3.899 1.00 0.00 22 LYS A C 8
ATOM 11121 O O . LYS A 1 22 ? 11.221 -3.300 3.572 1.00 0.00 22 LYS A O 8
ATOM 11140 N N . ASP A 1 23 ? 12.204 -5.274 3.142 1.00 0.00 23 ASP A N 8
ATOM 11141 C CA . ASP A 1 23 ? 12.804 -4.873 1.865 1.00 0.00 23 ASP A CA 8
ATOM 11142 C C . ASP A 1 23 ? 11.816 -4.113 0.987 1.00 0.00 23 ASP A C 8
ATOM 11143 O O . ASP A 1 23 ? 12.173 -3.135 0.340 1.00 0.00 23 ASP A O 8
ATOM 11152 N N . LEU A 1 24 ? 10.572 -4.553 1.002 1.00 0.00 24 LEU A N 8
ATOM 11153 C CA . LEU A 1 24 ? 9.523 -3.937 0.221 1.00 0.00 24 LEU A CA 8
ATOM 11154 C C . LEU A 1 24 ? 9.089 -2.596 0.813 1.00 0.00 24 LEU A C 8
ATOM 11155 O O . LEU A 1 24 ? 9.150 -1.571 0.135 1.00 0.00 24 LEU A O 8
ATOM 11171 N N . LYS A 1 25 ? 8.624 -2.613 2.068 1.00 0.00 25 LYS A N 8
ATOM 11172 C CA . LYS A 1 25 ? 8.256 -1.379 2.767 1.00 0.00 25 LYS A CA 8
ATOM 11173 C C . LYS A 1 25 ? 9.403 -0.383 2.689 1.00 0.00 25 LYS A C 8
ATOM 11174 O O . LYS A 1 25 ? 9.210 0.820 2.539 1.00 0.00 25 LYS A O 8
ATOM 11193 N N . THR A 1 26 ? 10.600 -0.930 2.796 1.00 0.00 26 THR A N 8
ATOM 11194 C CA . THR A 1 26 ? 11.823 -0.148 2.843 1.00 0.00 26 THR A CA 8
ATOM 11195 C C . THR A 1 26 ? 12.189 0.373 1.458 1.00 0.00 26 THR A C 8
ATOM 11196 O O . THR A 1 26 ? 12.744 1.461 1.314 1.00 0.00 26 THR A O 8
ATOM 11207 N N . ARG A 1 27 ? 11.850 -0.403 0.444 1.00 0.00 27 ARG A N 8
ATOM 11208 C CA . ARG A 1 27 ? 11.978 0.032 -0.937 1.00 0.00 27 ARG A CA 8
ATOM 11209 C C . ARG A 1 27 ? 11.162 1.303 -1.142 1.00 0.00 27 ARG A C 8
ATOM 11210 O O . ARG A 1 27 ? 11.672 2.321 -1.613 1.00 0.00 27 ARG A O 8
ATOM 11231 N N . LEU A 1 28 ? 9.892 1.224 -0.778 1.00 0.00 28 LEU A N 8
ATOM 11232 C CA . LEU A 1 28 ? 9.002 2.367 -0.804 1.00 0.00 28 LEU A CA 8
ATOM 11233 C C . LEU A 1 28 ? 9.509 3.491 0.113 1.00 0.00 28 LEU A C 8
ATOM 11234 O O . LEU A 1 28 ? 9.367 4.667 -0.210 1.00 0.00 28 LEU A O 8
ATOM 11250 N N . LYS A 1 29 ? 10.099 3.126 1.247 1.00 0.00 29 LYS A N 8
ATOM 11251 C CA . LYS A 1 29 ? 10.693 4.106 2.161 1.00 0.00 29 LYS A CA 8
ATOM 11252 C C . LYS A 1 29 ? 11.728 4.957 1.435 1.00 0.00 29 LYS A C 8
ATOM 11253 O O . LYS A 1 29 ? 11.752 6.180 1.568 1.00 0.00 29 LYS A O 8
ATOM 11272 N N . VAL A 1 30 ? 12.569 4.301 0.658 1.00 0.00 30 VAL A N 8
ATOM 11273 C CA . VAL A 1 30 ? 13.596 4.985 -0.109 1.00 0.00 30 VAL A CA 8
ATOM 11274 C C . VAL A 1 30 ? 12.971 5.853 -1.186 1.00 0.00 30 VAL A C 8
ATOM 11275 O O . VAL A 1 30 ? 13.461 6.936 -1.503 1.00 0.00 30 VAL A O 8
ATOM 11288 N N . TYR A 1 31 ? 11.865 5.376 -1.715 1.00 0.00 31 TYR A N 8
ATOM 11289 C CA . TYR A 1 31 ? 11.088 6.129 -2.675 1.00 0.00 31 TYR A CA 8
ATOM 11290 C C . TYR A 1 31 ? 10.558 7.403 -2.022 1.00 0.00 31 TYR A C 8
ATOM 11291 O O . TYR A 1 31 ? 10.543 8.476 -2.636 1.00 0.00 31 TYR A O 8
ATOM 11309 N N . CYS A 1 32 ? 10.152 7.275 -0.765 1.00 0.00 32 CYS A N 8
ATOM 11310 C CA . CYS A 1 32 ? 9.639 8.407 -0.007 1.00 0.00 32 CYS A CA 8
ATOM 11311 C C . CYS A 1 32 ? 10.752 9.400 0.298 1.00 0.00 32 CYS A C 8
ATOM 11312 O O . CYS A 1 32 ? 10.545 10.598 0.276 1.00 0.00 32 CYS A O 8
ATOM 11320 N N . ALA A 1 33 ? 11.934 8.890 0.560 1.00 0.00 33 ALA A N 8
ATOM 11321 C CA . ALA A 1 33 ? 13.072 9.732 0.883 1.00 0.00 33 ALA A CA 8
ATOM 11322 C C . ALA A 1 33 ? 13.543 10.493 -0.352 1.00 0.00 33 ALA A C 8
ATOM 11323 O O . ALA A 1 33 ? 13.914 11.665 -0.279 1.00 0.00 33 ALA A O 8
ATOM 11330 N N . LYS A 1 34 ? 13.494 9.817 -1.488 1.00 0.00 34 LYS A N 8
ATOM 11331 C CA . LYS A 1 34 ? 13.957 10.370 -2.747 1.00 0.00 34 LYS A CA 8
ATOM 11332 C C . LYS A 1 34 ? 13.014 11.446 -3.269 1.00 0.00 34 LYS A C 8
ATOM 11333 O O . LYS A 1 34 ? 13.457 12.456 -3.819 1.00 0.00 34 LYS A O 8
ATOM 11352 N N . ASN A 1 35 ? 11.723 11.237 -3.090 1.00 0.00 35 ASN A N 8
ATOM 11353 C CA . ASN A 1 35 ? 10.735 12.206 -3.545 1.00 0.00 35 ASN A CA 8
ATOM 11354 C C . ASN A 1 35 ? 10.332 13.123 -2.416 1.00 0.00 35 ASN A C 8
ATOM 11355 O O . ASN A 1 35 ? 9.512 14.021 -2.601 1.00 0.00 35 ASN A O 8
ATOM 11366 N N . ASN A 1 36 ? 10.906 12.877 -1.240 1.00 0.00 36 ASN A N 8
ATOM 11367 C CA . ASN A 1 36 ? 10.525 13.603 -0.028 1.00 0.00 36 ASN A CA 8
ATOM 11368 C C . ASN A 1 36 ? 9.047 13.371 0.297 1.00 0.00 36 ASN A C 8
ATOM 11369 O O . ASN A 1 36 ? 8.406 14.184 0.962 1.00 0.00 36 ASN A O 8
ATOM 11380 N N . LEU A 1 37 ? 8.519 12.249 -0.189 1.00 0.00 37 LEU A N 8
ATOM 11381 C CA . LEU A 1 37 ? 7.140 11.858 0.063 1.00 0.00 37 LEU A CA 8
ATOM 11382 C C . LEU A 1 37 ? 6.975 11.321 1.473 1.00 0.00 37 LEU A C 8
ATOM 11383 O O . LEU A 1 37 ? 7.948 10.970 2.141 1.00 0.00 37 LEU A O 8
ATOM 11399 N N . GLN A 1 38 ? 5.733 11.256 1.914 1.00 0.00 38 GLN A N 8
ATOM 11400 C CA . GLN A 1 38 ? 5.414 10.691 3.208 1.00 0.00 38 GLN A CA 8
ATOM 11401 C C . GLN A 1 38 ? 5.118 9.213 3.052 1.00 0.00 38 GLN A C 8
ATOM 11402 O O . GLN A 1 38 ? 4.402 8.835 2.125 1.00 0.00 38 GLN A O 8
ATOM 11416 N N . LEU A 1 39 ? 5.683 8.390 3.921 1.00 0.00 39 LEU A N 8
ATOM 11417 C CA . LEU A 1 39 ? 5.446 6.943 3.887 1.00 0.00 39 LEU A CA 8
ATOM 11418 C C . LEU A 1 39 ? 3.963 6.628 3.707 1.00 0.00 39 LEU A C 8
ATOM 11419 O O . LEU A 1 39 ? 3.578 5.879 2.808 1.00 0.00 39 LEU A O 8
ATOM 11435 N N . THR A 1 40 ? 3.136 7.231 4.549 1.00 0.00 40 THR A N 8
ATOM 11436 C CA . THR A 1 40 ? 1.699 7.017 4.501 1.00 0.00 40 THR A CA 8
ATOM 11437 C C . THR A 1 40 ? 1.129 7.435 3.151 1.00 0.00 40 THR A C 8
ATOM 11438 O O . THR A 1 40 ? 0.376 6.687 2.526 1.00 0.00 40 THR A O 8
ATOM 11449 N N . GLN A 1 41 ? 1.517 8.623 2.704 1.00 0.00 41 GLN A N 8
ATOM 11450 C CA . GLN A 1 41 ? 1.070 9.161 1.428 1.00 0.00 41 GLN A CA 8
ATOM 11451 C C . GLN A 1 41 ? 1.416 8.196 0.297 1.00 0.00 41 GLN A C 8
ATOM 11452 O O . GLN A 1 41 ? 0.632 8.001 -0.629 1.00 0.00 41 GLN A O 8
ATOM 11466 N N . ALA A 1 42 ? 2.591 7.585 0.395 1.00 0.00 42 ALA A N 8
ATOM 11467 C CA . ALA A 1 42 ? 3.056 6.635 -0.607 1.00 0.00 42 ALA A CA 8
ATOM 11468 C C . ALA A 1 42 ? 2.245 5.352 -0.564 1.00 0.00 42 ALA A C 8
ATOM 11469 O O . ALA A 1 42 ? 1.863 4.829 -1.605 1.00 0.00 42 ALA A O 8
ATOM 11476 N N . ILE A 1 43 ? 1.990 4.843 0.639 1.00 0.00 43 ILE A N 8
ATOM 11477 C CA . ILE A 1 43 ? 1.144 3.665 0.797 1.00 0.00 43 ILE A CA 8
ATOM 11478 C C . ILE A 1 43 ? -0.231 3.916 0.211 1.00 0.00 43 ILE A C 8
ATOM 11479 O O . ILE A 1 43 ? -0.761 3.082 -0.510 1.00 0.00 43 ILE A O 8
ATOM 11495 N N . GLU A 1 44 ? -0.798 5.065 0.530 1.00 0.00 44 GLU A N 8
ATOM 11496 C CA . GLU A 1 44 ? -2.116 5.427 0.039 1.00 0.00 44 GLU A CA 8
ATOM 11497 C C . GLU A 1 44 ? -2.122 5.498 -1.478 1.00 0.00 44 GLU A C 8
ATOM 11498 O O . GLU A 1 44 ? -3.034 4.995 -2.118 1.00 0.00 44 GLU A O 8
ATOM 11510 N N . GLU A 1 45 ? -1.099 6.120 -2.045 1.00 0.00 45 GLU A N 8
ATOM 11511 C CA . GLU A 1 45 ? -0.930 6.149 -3.492 1.00 0.00 45 GLU A CA 8
ATOM 11512 C C . GLU A 1 45 ? -0.773 4.733 -4.023 1.00 0.00 45 GLU A C 8
ATOM 11513 O O . GLU A 1 45 ? -1.341 4.376 -5.057 1.00 0.00 45 GLU A O 8
ATOM 11525 N N . ALA A 1 46 ? -0.014 3.929 -3.288 1.00 0.00 46 ALA A N 8
ATOM 11526 C CA . ALA A 1 46 ? 0.251 2.555 -3.669 1.00 0.00 46 ALA A CA 8
ATOM 11527 C C . ALA A 1 46 ? -1.033 1.750 -3.691 1.00 0.00 46 ALA A C 8
ATOM 11528 O O . ALA A 1 46 ? -1.378 1.140 -4.696 1.00 0.00 46 ALA A O 8
ATOM 11535 N N . ILE A 1 47 ? -1.750 1.781 -2.577 1.00 0.00 47 ILE A N 8
ATOM 11536 C CA . ILE A 1 47 ? -2.965 1.025 -2.423 1.00 0.00 47 ILE A CA 8
ATOM 11537 C C . ILE A 1 47 ? -4.077 1.586 -3.308 1.00 0.00 47 ILE A C 8
ATOM 11538 O O . ILE A 1 47 ? -4.967 0.854 -3.742 1.00 0.00 47 ILE A O 8
ATOM 11554 N N . LYS A 1 48 ? -3.999 2.878 -3.608 1.00 0.00 48 LYS A N 8
ATOM 11555 C CA . LYS A 1 48 ? -4.987 3.524 -4.457 1.00 0.00 48 LYS A CA 8
ATOM 11556 C C . LYS A 1 48 ? -4.838 3.057 -5.895 1.00 0.00 48 LYS A C 8
ATOM 11557 O O . LYS A 1 48 ? -5.782 2.534 -6.492 1.00 0.00 48 LYS A O 8
ATOM 1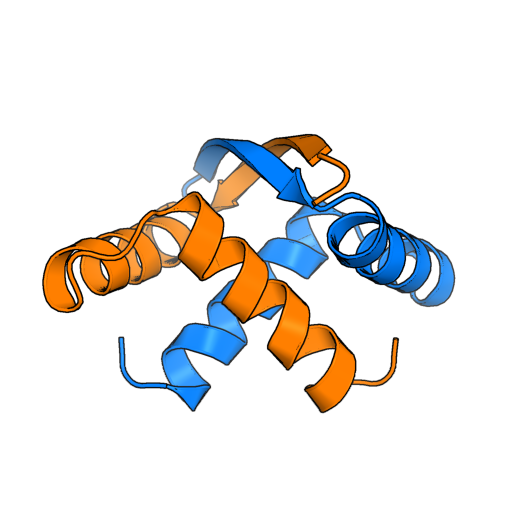1576 N N . GLU A 1 49 ? -3.642 3.234 -6.437 1.00 0.00 49 GLU A N 8
ATOM 11577 C CA . GLU A 1 49 ? -3.379 2.873 -7.822 1.00 0.00 49 GLU A CA 8
ATOM 11578 C C . GLU A 1 49 ? -3.317 1.367 -7.984 1.00 0.00 49 GLU A C 8
ATOM 11579 O O . GLU A 1 49 ? -3.296 0.851 -9.098 1.00 0.00 49 GLU A O 8
ATOM 11591 N N . TYR A 1 50 ? -3.317 0.664 -6.871 1.00 0.00 50 TYR A N 8
ATOM 11592 C CA . TYR A 1 50 ? -3.342 -0.770 -6.887 1.00 0.00 50 TYR A CA 8
ATOM 11593 C C . TYR A 1 50 ? -4.739 -1.257 -7.219 1.00 0.00 50 TYR A C 8
ATOM 11594 O O . TYR A 1 50 ? -4.913 -2.142 -8.050 1.00 0.00 50 TYR A O 8
ATOM 11612 N N . LEU A 1 51 ? -5.735 -0.657 -6.579 1.00 0.00 51 LEU A N 8
ATOM 11613 C CA . LEU A 1 51 ? -7.122 -0.969 -6.882 1.00 0.00 51 LEU A CA 8
ATOM 11614 C C . LEU A 1 51 ? -7.451 -0.655 -8.332 1.00 0.00 51 LEU A C 8
ATOM 11615 O O . LEU A 1 51 ? -8.173 -1.404 -8.979 1.00 0.00 51 LEU A O 8
ATOM 11631 N N . GLN A 1 52 ? -6.907 0.437 -8.849 1.00 0.00 52 GLN A N 8
ATOM 11632 C CA . GLN A 1 52 ? -7.186 0.825 -10.232 1.00 0.00 52 GLN A CA 8
ATOM 11633 C C . GLN A 1 52 ? -6.422 -0.046 -11.222 1.00 0.00 52 GLN A C 8
ATOM 11634 O O . GLN A 1 52 ? -6.933 -0.367 -12.296 1.00 0.00 52 GLN A O 8
ATOM 11648 N N . LYS A 1 53 ? -5.205 -0.430 -10.863 1.00 0.00 53 LYS A N 8
ATOM 11649 C CA . LYS A 1 53 ? -4.412 -1.323 -11.697 1.00 0.00 53 LYS A CA 8
ATOM 11650 C C . LYS A 1 53 ? -4.995 -2.728 -11.664 1.00 0.00 53 LYS A C 8
ATOM 11651 O O . LYS A 1 53 ? -4.743 -3.550 -12.549 1.00 0.00 53 LYS A O 8
ATOM 11670 N N . ARG A 1 54 ? -5.786 -2.991 -10.644 1.00 0.00 54 ARG A N 8
ATOM 11671 C CA . ARG A 1 54 ? -6.322 -4.310 -10.424 1.00 0.00 54 ARG A CA 8
ATOM 11672 C C . ARG A 1 54 ? -7.751 -4.385 -10.939 1.00 0.00 54 ARG A C 8
ATOM 11673 O O . ARG A 1 54 ? -8.015 -4.993 -11.979 1.00 0.00 54 ARG A O 8
ATOM 11694 N N . ASN A 1 55 ? -8.663 -3.738 -10.216 1.00 0.00 55 ASN A N 8
ATOM 11695 C CA . ASN A 1 55 ? -10.074 -3.711 -10.590 1.00 0.00 55 ASN A CA 8
ATOM 11696 C C . ASN A 1 55 ? -10.874 -2.779 -9.678 1.00 0.00 55 ASN A C 8
ATOM 11697 O O . ASN A 1 55 ? -11.441 -1.787 -10.139 1.00 0.00 55 ASN A O 8
ATOM 11708 N N . GLY A 1 56 ? -10.899 -3.085 -8.387 1.00 0.00 56 GLY A N 8
ATOM 11709 C CA . GLY A 1 56 ? -11.641 -2.280 -7.443 1.00 0.00 56 GLY A CA 8
ATOM 11710 C C . GLY A 1 56 ? -13.136 -2.457 -7.590 1.00 0.00 56 GLY A C 8
ATOM 11711 O O . GLY A 1 56 ? -13.877 -1.484 -7.346 1.00 0.00 56 GLY A O 8
ATOM 11716 N N . LYS B 1 11 ? 9.833 -12.729 4.183 1.00 0.00 11 LYS B N 8
ATOM 11717 C CA . LYS B 1 11 ? 10.926 -13.200 5.066 1.00 0.00 11 LYS B CA 8
ATOM 11718 C C . LYS B 1 11 ? 11.069 -12.291 6.276 1.00 0.00 11 LYS B C 8
ATOM 11719 O O . LYS B 1 11 ? 10.425 -12.502 7.304 1.00 0.00 11 LYS B O 8
ATOM 11738 N N . GLN B 1 12 ? 11.916 -11.275 6.147 1.00 0.00 12 GLN B N 8
ATOM 11739 C CA . GLN B 1 12 ? 12.103 -10.307 7.212 1.00 0.00 12 GLN B CA 8
ATOM 11740 C C . GLN B 1 12 ? 10.894 -9.391 7.289 1.00 0.00 12 GLN B C 8
ATOM 11741 O O . GLN B 1 12 ? 10.533 -8.730 6.312 1.00 0.00 12 GLN B O 8
ATOM 11755 N N . LYS B 1 13 ? 10.286 -9.347 8.456 1.00 0.00 13 LYS B N 8
ATOM 11756 C CA . LYS B 1 13 ? 9.016 -8.662 8.616 1.00 0.00 13 LYS B CA 8
ATOM 11757 C C . LYS B 1 13 ? 9.197 -7.369 9.393 1.00 0.00 13 LYS B C 8
ATOM 11758 O O . LYS B 1 13 ? 10.038 -7.275 10.289 1.00 0.00 13 LYS B O 8
ATOM 11777 N N . ALA B 1 14 ? 8.414 -6.376 9.026 1.00 0.00 14 ALA B N 8
ATOM 11778 C CA . ALA B 1 14 ? 8.415 -5.099 9.703 1.00 0.00 14 ALA B CA 8
ATOM 11779 C C . ALA B 1 14 ? 6.991 -4.660 9.957 1.00 0.00 14 ALA B C 8
ATOM 11780 O O . ALA B 1 14 ? 6.058 -5.155 9.331 1.00 0.00 14 ALA B O 8
ATOM 11787 N N . VAL B 1 15 ? 6.825 -3.727 10.864 1.00 0.00 15 VAL B N 8
ATOM 11788 C CA . VAL B 1 15 ? 5.499 -3.256 11.207 1.00 0.00 15 VAL B CA 8
ATOM 11789 C C . VAL B 1 15 ? 5.248 -1.923 10.535 1.00 0.00 15 VAL B C 8
ATOM 11790 O O . VAL B 1 15 ? 6.189 -1.223 10.147 1.00 0.00 15 VAL B O 8
ATOM 11803 N N . PHE B 1 16 ? 3.993 -1.567 10.410 1.00 0.00 16 PHE B N 8
ATOM 11804 C CA . PHE B 1 16 ? 3.624 -0.313 9.802 1.00 0.00 16 PHE B CA 8
ATOM 11805 C C . PHE B 1 16 ? 2.371 0.216 10.468 1.00 0.00 16 PHE B C 8
ATOM 11806 O O . PHE B 1 16 ? 1.360 -0.477 10.523 1.00 0.00 16 PHE B O 8
ATOM 11823 N N . GLY B 1 17 ? 2.457 1.424 10.997 1.00 0.00 17 GLY B N 8
ATOM 11824 C CA . GLY B 1 17 ? 1.334 2.014 11.695 1.00 0.00 17 GLY B CA 8
ATOM 11825 C C . GLY B 1 17 ? 1.058 3.418 11.217 1.00 0.00 17 GLY B C 8
ATOM 11826 O O . GLY B 1 17 ? 1.619 4.378 11.745 1.00 0.00 17 GLY B O 8
ATOM 11830 N N . ILE B 1 18 ? 0.199 3.545 10.219 1.00 0.00 18 ILE B N 8
ATOM 11831 C CA . ILE B 1 18 ? -0.052 4.836 9.596 1.00 0.00 18 ILE B CA 8
ATOM 11832 C C . ILE B 1 18 ? -1.522 5.208 9.668 1.00 0.00 18 ILE B C 8
ATOM 11833 O O . ILE B 1 18 ? -2.375 4.356 9.914 1.00 0.00 18 ILE B O 8
ATOM 11849 N N . TYR B 1 19 ? -1.808 6.483 9.455 1.00 0.00 19 TYR B N 8
ATOM 11850 C CA . TYR B 1 19 ? -3.180 6.949 9.388 1.00 0.00 19 TYR B CA 8
ATOM 11851 C C . TYR B 1 19 ? -3.536 7.307 7.952 1.00 0.00 19 TYR B C 8
ATOM 11852 O O . TYR B 1 19 ? -3.254 8.412 7.492 1.00 0.00 19 TYR B O 8
ATOM 11870 N N . MET B 1 20 ? -4.134 6.366 7.250 1.00 0.00 20 MET B N 8
ATOM 11871 C CA . MET B 1 20 ? -4.565 6.611 5.868 1.00 0.00 20 MET B CA 8
ATOM 11872 C C . MET B 1 20 ? -6.064 6.929 5.840 1.00 0.00 20 MET B C 8
ATOM 11873 O O . MET B 1 20 ? -6.711 6.929 6.885 1.00 0.00 20 MET B O 8
ATOM 11887 N N . ASP B 1 21 ? -6.623 7.202 4.661 1.00 0.00 21 ASP B N 8
ATOM 11888 C CA . ASP B 1 21 ? -8.059 7.450 4.551 1.00 0.00 21 ASP B CA 8
ATOM 11889 C C . ASP B 1 21 ? -8.843 6.155 4.698 1.00 0.00 21 ASP B C 8
ATOM 11890 O O . ASP B 1 21 ? -8.322 5.065 4.462 1.00 0.00 21 ASP B O 8
ATOM 11899 N N . LYS B 1 22 ? -10.103 6.275 5.062 1.00 0.00 22 LYS B N 8
ATOM 11900 C CA . LYS B 1 22 ? -10.937 5.117 5.284 1.00 0.00 22 LYS B CA 8
ATOM 11901 C C . LYS B 1 22 ? -11.414 4.547 3.973 1.00 0.00 22 LYS B C 8
ATOM 11902 O O . LYS B 1 22 ? -11.127 3.403 3.664 1.00 0.00 22 LYS B O 8
ATOM 11921 N N . ASP B 1 23 ? -12.123 5.364 3.211 1.00 0.00 23 ASP B N 8
ATOM 11922 C CA . ASP B 1 23 ? -12.745 4.937 1.955 1.00 0.00 23 ASP B CA 8
ATOM 11923 C C . ASP B 1 23 ? -11.774 4.156 1.076 1.00 0.00 23 ASP B C 8
ATOM 11924 O O . ASP B 1 23 ? -12.147 3.166 0.456 1.00 0.00 23 ASP B O 8
ATOM 11933 N N . LEU B 1 24 ? -10.527 4.591 1.061 1.00 0.00 24 LEU B N 8
ATOM 11934 C CA . LEU B 1 24 ? -9.493 3.955 0.278 1.00 0.00 24 LEU B CA 8
ATOM 11935 C C . LEU B 1 24 ? -9.051 2.628 0.895 1.00 0.00 24 LEU B C 8
ATOM 11936 O O . LEU B 1 24 ? -9.128 1.585 0.242 1.00 0.00 24 LEU B O 8
ATOM 11952 N N . LYS B 1 25 ? -8.566 2.671 2.142 1.00 0.00 25 LYS B N 8
ATOM 11953 C CA . LYS B 1 25 ? -8.192 1.452 2.865 1.00 0.00 25 LYS B CA 8
ATOM 11954 C C . LYS B 1 25 ? -9.345 0.459 2.829 1.00 0.00 25 LYS B C 8
ATOM 11955 O O . LYS B 1 25 ? -9.159 -0.748 2.700 1.00 0.00 25 LYS B O 8
ATOM 11974 N N . THR B 1 26 ? -10.537 1.013 2.947 1.00 0.00 26 THR B N 8
ATOM 11975 C CA . THR B 1 26 ? -11.761 0.237 3.030 1.00 0.00 26 THR B CA 8
ATOM 11976 C C . THR B 1 26 ? -12.147 -0.316 1.660 1.00 0.00 26 THR B C 8
ATOM 11977 O O . THR B 1 26 ? -12.708 -1.405 1.550 1.00 0.00 26 THR B O 8
ATOM 11988 N N . ARG B 1 27 ? -11.820 0.435 0.623 1.00 0.00 27 ARG B N 8
ATOM 11989 C CA . ARG B 1 27 ? -11.970 -0.033 -0.747 1.00 0.00 27 ARG B CA 8
ATOM 11990 C C . ARG B 1 27 ? -11.160 -1.310 -0.934 1.00 0.00 27 ARG B C 8
ATOM 11991 O O . ARG B 1 27 ? -11.679 -2.338 -1.370 1.00 0.00 27 ARG B O 8
ATOM 12012 N N . LEU B 1 28 ? -9.885 -1.226 -0.593 1.00 0.00 28 LEU B N 8
ATOM 12013 C CA . LEU B 1 28 ? -8.999 -2.375 -0.605 1.00 0.00 28 LEU B CA 8
ATOM 12014 C C . LEU B 1 28 ? -9.492 -3.473 0.349 1.00 0.00 28 LEU B C 8
ATOM 12015 O O . LEU B 1 28 ? -9.352 -4.660 0.057 1.00 0.00 28 LEU B O 8
ATOM 12031 N N . LYS B 1 29 ? -10.065 -3.080 1.480 1.00 0.00 29 LYS B N 8
ATOM 12032 C CA . LYS B 1 29 ? -10.646 -4.036 2.427 1.00 0.00 29 LYS B CA 8
ATOM 12033 C C . LYS B 1 29 ? -11.694 -4.900 1.738 1.00 0.00 29 LYS B C 8
ATOM 12034 O O . LYS B 1 29 ? -11.719 -6.120 1.900 1.00 0.00 29 LYS B O 8
ATOM 12053 N N . VAL B 1 30 ? -12.545 -4.260 0.956 1.00 0.00 30 VAL B N 8
ATOM 12054 C CA . VAL B 1 30 ? -13.585 -4.960 0.223 1.00 0.00 30 VAL B CA 8
ATOM 12055 C C . VAL B 1 30 ? -12.978 -5.855 -0.841 1.00 0.00 30 VAL B C 8
ATOM 12056 O O . VAL B 1 30 ? -13.471 -6.950 -1.117 1.00 0.00 30 VAL B O 8
ATOM 12069 N N . TYR B 1 31 ? -11.882 -5.393 -1.400 1.00 0.00 31 TYR B N 8
ATOM 12070 C CA . TYR B 1 31 ? -11.121 -6.171 -2.351 1.00 0.00 31 TYR B CA 8
ATOM 12071 C C . TYR B 1 31 ? -10.584 -7.429 -1.676 1.00 0.00 31 TYR B C 8
ATOM 12072 O O . TYR B 1 31 ? -10.573 -8.516 -2.264 1.00 0.00 31 TYR B O 8
ATOM 12090 N N . CYS B 1 32 ? -10.160 -7.273 -0.429 1.00 0.00 32 CYS B N 8
ATOM 12091 C CA . CYS B 1 32 ? -9.638 -8.390 0.346 1.00 0.00 32 CYS B CA 8
ATOM 12092 C C . CYS B 1 32 ? -10.742 -9.375 0.694 1.00 0.00 32 CYS B C 8
ATOM 12093 O O . CYS B 1 32 ? -10.537 -10.576 0.693 1.00 0.00 32 CYS B O 8
ATOM 12101 N N . ALA B 1 33 ? -11.920 -8.859 0.960 1.00 0.00 33 ALA B N 8
ATOM 12102 C CA . ALA B 1 33 ? -13.054 -9.690 1.321 1.00 0.00 33 ALA B CA 8
ATOM 12103 C C . ALA B 1 33 ? -13.546 -10.480 0.113 1.00 0.00 33 ALA B C 8
ATOM 12104 O O . ALA B 1 33 ? -13.919 -11.646 0.221 1.00 0.00 33 ALA B O 8
ATOM 12111 N N . LYS B 1 34 ? -13.511 -9.832 -1.040 1.00 0.00 34 LYS B N 8
ATOM 12112 C CA . LYS B 1 34 ? -13.997 -10.412 -2.278 1.00 0.00 34 LYS B CA 8
ATOM 12113 C C . LYS B 1 34 ? -13.064 -11.500 -2.793 1.00 0.00 34 LYS B C 8
ATOM 12114 O O . LYS B 1 34 ? -13.513 -12.520 -3.318 1.00 0.00 34 LYS B O 8
ATOM 12133 N N . ASN B 1 35 ? -11.770 -11.288 -2.635 1.00 0.00 35 ASN B N 8
ATOM 12134 C CA . ASN B 1 35 ? -10.789 -12.266 -3.084 1.00 0.00 35 ASN B CA 8
ATOM 12135 C C . ASN B 1 35 ? -10.365 -13.157 -1.940 1.00 0.00 35 ASN B C 8
ATOM 12136 O O . ASN B 1 35 ? -9.552 -14.062 -2.119 1.00 0.00 35 ASN B O 8
ATOM 12147 N N . ASN B 1 36 ? -10.923 -12.887 -0.761 1.00 0.00 36 ASN B N 8
ATOM 12148 C CA . ASN B 1 36 ? -10.523 -13.584 0.462 1.00 0.00 36 ASN B CA 8
ATOM 12149 C C . ASN B 1 36 ? -9.039 -13.348 0.754 1.00 0.00 36 ASN B C 8
ATOM 12150 O O . ASN B 1 36 ? -8.388 -14.147 1.429 1.00 0.00 36 ASN B O 8
ATOM 12161 N N . LEU B 1 37 ? -8.519 -12.239 0.236 1.00 0.00 37 LEU B N 8
ATOM 12162 C CA . LEU B 1 37 ? -7.136 -11.844 0.453 1.00 0.00 37 LEU B CA 8
ATOM 12163 C C . LEU B 1 37 ? -6.947 -11.272 1.845 1.00 0.00 37 LEU B C 8
ATOM 12164 O O . LEU B 1 37 ? -7.907 -10.895 2.516 1.00 0.00 37 LEU B O 8
ATOM 12180 N N . GLN B 1 38 ? -5.698 -11.203 2.268 1.00 0.00 38 GLN B N 8
ATOM 12181 C CA . GLN B 1 38 ? -5.361 -10.608 3.544 1.00 0.00 38 GLN B CA 8
ATOM 12182 C C . GLN B 1 38 ? -5.071 -9.131 3.351 1.00 0.00 38 GLN B C 8
ATOM 12183 O O . GLN B 1 38 ? -4.373 -8.773 2.403 1.00 0.00 38 GLN B O 8
ATOM 12197 N N . LEU B 1 39 ? -5.621 -8.288 4.211 1.00 0.00 39 LEU B N 8
ATOM 12198 C CA . LEU B 1 39 ? -5.379 -6.843 4.140 1.00 0.00 39 LEU B CA 8
ATOM 12199 C C . LEU B 1 39 ? -3.896 -6.539 3.928 1.00 0.00 39 LEU B C 8
ATOM 12200 O O . LEU B 1 39 ? -3.526 -5.812 3.006 1.00 0.00 39 LEU B O 8
ATOM 12216 N N . THR B 1 40 ? -3.059 -7.128 4.770 1.00 0.00 40 THR B N 8
ATOM 12217 C CA . THR B 1 40 ? -1.621 -6.919 4.698 1.00 0.00 40 THR B CA 8
ATOM 12218 C C . THR B 1 40 ? -1.071 -7.365 3.346 1.00 0.00 40 THR B C 8
ATOM 12219 O O . THR B 1 40 ? -0.326 -6.630 2.696 1.00 0.00 40 THR B O 8
ATOM 12230 N N . GLN B 1 41 ? -1.468 -8.560 2.932 1.00 0.00 41 GLN B N 8
ATOM 12231 C CA . GLN B 1 41 ? -1.047 -9.128 1.659 1.00 0.00 41 GLN B CA 8
ATOM 12232 C C . GLN B 1 41 ? -1.405 -8.188 0.509 1.00 0.00 41 GLN B C 8
ATOM 12233 O O . GLN B 1 41 ? -0.631 -8.016 -0.430 1.00 0.00 41 GLN B O 8
ATOM 12247 N N . ALA B 1 42 ? -2.575 -7.572 0.611 1.00 0.00 42 ALA B N 8
ATOM 12248 C CA . ALA B 1 42 ? -3.056 -6.645 -0.403 1.00 0.00 42 ALA B CA 8
ATOM 12249 C C . ALA B 1 42 ? -2.244 -5.362 -0.404 1.00 0.00 42 ALA B C 8
ATOM 12250 O O . ALA B 1 42 ? -1.881 -4.860 -1.462 1.00 0.00 42 ALA B O 8
ATOM 12257 N N . ILE B 1 43 ? -1.967 -4.826 0.784 1.00 0.00 43 ILE B N 8
ATOM 12258 C CA . ILE B 1 43 ? -1.120 -3.645 0.901 1.00 0.00 43 ILE B CA 8
ATOM 12259 C C . ILE B 1 43 ? 0.244 -3.912 0.294 1.00 0.00 43 ILE B C 8
ATOM 12260 O O . ILE B 1 43 ? 0.762 -3.097 -0.460 1.00 0.00 43 ILE B O 8
ATOM 12276 N N . GLU B 1 44 ? 0.813 -5.055 0.633 1.00 0.00 44 GLU B N 8
ATOM 12277 C CA . GLU B 1 44 ? 2.123 -5.431 0.133 1.00 0.00 44 GLU B CA 8
ATOM 12278 C C . GLU B 1 44 ? 2.108 -5.538 -1.382 1.00 0.00 44 GLU B C 8
ATOM 12279 O O . GLU B 1 44 ? 3.009 -5.046 -2.047 1.00 0.00 44 GLU B O 8
ATOM 12291 N N . GLU B 1 45 ? 1.079 -6.179 -1.918 1.00 0.00 45 GLU B N 8
ATOM 12292 C CA . GLU B 1 45 ? 0.885 -6.241 -3.362 1.00 0.00 45 GLU B CA 8
ATOM 12293 C C . GLU B 1 45 ? 0.723 -4.836 -3.923 1.00 0.00 45 GLU B C 8
ATOM 12294 O O . GLU B 1 45 ? 1.272 -4.500 -4.974 1.00 0.00 45 GLU B O 8
ATOM 12306 N N . ALA B 1 46 ? -0.021 -4.013 -3.192 1.00 0.00 46 ALA B N 8
ATOM 12307 C CA . ALA B 1 46 ? -0.291 -2.648 -3.600 1.00 0.00 46 ALA B CA 8
ATOM 12308 C C . ALA B 1 46 ? 0.994 -1.845 -3.662 1.00 0.00 46 ALA B C 8
ATOM 12309 O O . ALA B 1 46 ? 1.321 -1.258 -4.686 1.00 0.00 46 ALA B O 8
ATOM 12316 N N . ILE B 1 47 ? 1.726 -1.851 -2.560 1.00 0.00 47 ILE B N 8
ATOM 12317 C CA . ILE B 1 47 ? 2.944 -1.093 -2.445 1.00 0.00 47 ILE B CA 8
ATOM 12318 C C . ILE B 1 47 ? 4.041 -1.676 -3.339 1.00 0.00 47 ILE B C 8
ATOM 12319 O O . ILE B 1 47 ? 4.923 -0.956 -3.808 1.00 0.00 47 ILE B O 8
ATOM 12335 N N . LYS B 1 48 ? 3.957 -2.975 -3.606 1.00 0.00 48 LYS B N 8
ATOM 12336 C CA . LYS B 1 48 ? 4.930 -3.641 -4.453 1.00 0.00 48 LYS B CA 8
ATOM 12337 C C . LYS B 1 48 ? 4.762 -3.210 -5.898 1.00 0.00 48 LYS B C 8
ATOM 12338 O O . LYS B 1 48 ? 5.695 -2.701 -6.525 1.00 0.00 48 LYS B O 8
ATOM 12357 N N . GLU B 1 49 ? 3.558 -3.396 -6.415 1.00 0.00 49 GLU B N 8
ATOM 12358 C CA . GLU B 1 49 ? 3.273 -3.068 -7.801 1.00 0.00 49 GLU B CA 8
ATOM 12359 C C . GLU B 1 49 ? 3.215 -1.566 -7.998 1.00 0.00 49 GLU B C 8
ATOM 12360 O O . GLU B 1 49 ? 3.186 -1.080 -9.124 1.00 0.00 49 GLU B O 8
ATOM 12372 N N . TYR B 1 50 ? 3.226 -0.838 -6.903 1.00 0.00 50 TYR B N 8
ATOM 12373 C CA . TYR B 1 50 ? 3.252 0.595 -6.954 1.00 0.00 50 TYR B CA 8
ATOM 12374 C C . TYR B 1 50 ? 4.643 1.071 -7.321 1.00 0.00 50 TYR B C 8
ATOM 12375 O O . TYR B 1 50 ? 4.804 1.939 -8.172 1.00 0.00 50 TYR B O 8
ATOM 12393 N N . LEU B 1 51 ? 5.650 0.480 -6.687 1.00 0.00 51 LEU B N 8
ATOM 12394 C CA . LEU B 1 51 ? 7.033 0.785 -7.016 1.00 0.00 51 LEU B CA 8
ATOM 12395 C C . LEU B 1 51 ? 7.337 0.436 -8.464 1.00 0.00 51 LEU B C 8
ATOM 12396 O O . LEU B 1 51 ? 8.048 1.170 -9.139 1.00 0.00 51 LEU B O 8
ATOM 12412 N N . GLN B 1 52 ? 6.784 -0.665 -8.944 1.00 0.00 52 GLN B N 8
ATOM 12413 C CA . GLN B 1 52 ? 7.041 -1.086 -10.321 1.00 0.00 52 GLN B CA 8
ATOM 12414 C C . GLN B 1 52 ? 6.263 -0.236 -11.317 1.00 0.00 52 GLN B C 8
ATOM 12415 O O . GLN B 1 52 ? 6.754 0.059 -12.405 1.00 0.00 52 GLN B O 8
ATOM 12429 N N . LYS B 1 53 ? 5.055 0.161 -10.946 1.00 0.00 53 LYS B N 8
ATOM 12430 C CA . LYS B 1 53 ? 4.250 1.034 -11.788 1.00 0.00 53 LYS B CA 8
ATOM 12431 C C . LYS B 1 53 ? 4.834 2.437 -11.795 1.00 0.00 53 LYS B C 8
ATOM 12432 O O . LYS B 1 53 ? 4.575 3.236 -12.697 1.00 0.00 53 LYS B O 8
ATOM 12451 N N . ARG B 1 54 ? 5.640 2.721 -10.793 1.00 0.00 54 ARG B N 8
ATOM 12452 C CA . ARG B 1 54 ? 6.180 4.043 -10.613 1.00 0.00 54 ARG B CA 8
ATOM 12453 C C . ARG B 1 54 ? 7.599 4.104 -11.154 1.00 0.00 54 ARG B C 8
ATOM 12454 O O . ARG B 1 54 ? 7.845 4.687 -12.209 1.00 0.00 54 ARG B O 8
ATOM 12475 N N . ASN B 1 55 ? 8.524 3.471 -10.435 1.00 0.00 55 ASN B N 8
ATOM 12476 C CA . ASN B 1 55 ? 9.927 3.434 -10.834 1.00 0.00 55 ASN B CA 8
ATOM 12477 C C . ASN B 1 55 ? 10.744 2.521 -9.917 1.00 0.00 55 ASN B C 8
ATOM 12478 O O . ASN B 1 55 ? 11.311 1.525 -10.372 1.00 0.00 55 ASN B O 8
ATOM 12489 N N . GLY B 1 56 ? 10.794 2.854 -8.635 1.00 0.00 56 GLY B N 8
ATOM 12490 C CA . GLY B 1 56 ? 11.553 2.068 -7.686 1.00 0.00 56 GLY B CA 8
ATOM 12491 C C . GLY B 1 56 ? 13.047 2.238 -7.866 1.00 0.00 56 GLY B C 8
ATOM 12492 O O . GLY B 1 56 ? 13.793 1.271 -7.616 1.00 0.00 56 GLY B O 8
ATOM 12497 N N . LYS A 1 11 ? -11.071 11.976 2.938 1.00 0.00 11 LYS A N 9
ATOM 12498 C CA . LYS A 1 11 ? -10.576 12.977 3.908 1.00 0.00 11 LYS A CA 9
ATOM 12499 C C . LYS A 1 11 ? -10.625 12.425 5.328 1.00 0.00 11 LYS A C 9
ATOM 12500 O O . LYS A 1 11 ? -9.746 12.716 6.140 1.00 0.00 11 LYS A O 9
ATOM 12519 N N . GLN A 1 12 ? -11.653 11.633 5.632 1.00 0.00 12 GLN A N 9
ATOM 12520 C CA . GLN A 1 12 ? -11.730 10.969 6.928 1.00 0.00 12 GLN A CA 9
ATOM 12521 C C . GLN A 1 12 ? -10.648 9.900 7.007 1.00 0.00 12 GLN A C 9
ATOM 12522 O O . GLN A 1 12 ? -10.455 9.127 6.062 1.00 0.00 12 GLN A O 9
ATOM 12536 N N . LYS A 1 13 ? -9.947 9.849 8.126 1.00 0.00 13 LYS A N 9
ATOM 12537 C CA . LYS A 1 13 ? -8.753 9.022 8.216 1.00 0.00 13 LYS A CA 9
ATOM 12538 C C . LYS A 1 13 ? -8.986 7.788 9.077 1.00 0.00 13 LYS A C 9
ATOM 12539 O O . LYS A 1 13 ? -9.896 7.746 9.908 1.00 0.00 13 LYS A O 9
ATOM 12558 N N . ALA A 1 14 ? -8.163 6.783 8.847 1.00 0.00 14 ALA A N 9
ATOM 12559 C CA . ALA A 1 14 ? -8.182 5.556 9.616 1.00 0.00 14 ALA A CA 9
ATOM 12560 C C . ALA A 1 14 ? -6.757 5.140 9.927 1.00 0.00 14 ALA A C 9
ATOM 12561 O O . ALA A 1 14 ? -5.812 5.676 9.355 1.00 0.00 14 ALA A O 9
ATOM 12568 N N . VAL A 1 15 ? -6.599 4.184 10.820 1.00 0.00 15 VAL A N 9
ATOM 12569 C CA . VAL A 1 15 ? -5.273 3.700 11.169 1.00 0.00 15 VAL A CA 9
ATOM 12570 C C . VAL A 1 15 ? -5.064 2.328 10.559 1.00 0.00 15 VAL A C 9
ATOM 12571 O O . VAL A 1 15 ? -6.026 1.661 10.172 1.00 0.00 15 VAL A O 9
ATOM 12584 N N . PHE A 1 16 ? -3.818 1.910 10.480 1.00 0.00 16 PHE A N 9
ATOM 12585 C CA . PHE A 1 16 ? -3.491 0.617 9.919 1.00 0.00 16 PHE A CA 9
ATOM 12586 C C . PHE A 1 16 ? -2.202 0.103 10.534 1.00 0.00 16 PHE A C 9
ATOM 12587 O O . PHE A 1 16 ? -1.183 0.790 10.508 1.00 0.00 16 PHE A O 9
ATOM 12604 N N . GLY A 1 17 ? -2.266 -1.091 11.103 1.00 0.00 17 GLY A N 9
ATOM 12605 C CA . GLY A 1 17 ? -1.104 -1.683 11.738 1.00 0.00 17 GLY A CA 9
ATOM 12606 C C . GLY A 1 17 ? -0.887 -3.108 11.284 1.00 0.00 17 GLY A C 9
ATOM 12607 O O . GLY A 1 17 ? -1.537 -4.027 11.781 1.00 0.00 17 GLY A O 9
ATOM 12611 N N . ILE A 1 18 ? 0.020 -3.298 10.337 1.00 0.00 18 ILE A N 9
ATOM 12612 C CA . ILE A 1 18 ? 0.227 -4.607 9.734 1.00 0.00 18 ILE A CA 9
ATOM 12613 C C . ILE A 1 18 ? 1.689 -5.023 9.784 1.00 0.00 18 ILE A C 9
ATOM 12614 O O . ILE A 1 18 ? 2.558 -4.229 10.150 1.00 0.00 18 ILE A O 9
ATOM 12630 N N . TYR A 1 19 ? 1.948 -6.271 9.417 1.00 0.00 19 TYR A N 9
ATOM 12631 C CA . TYR A 1 19 ? 3.305 -6.779 9.345 1.00 0.00 19 TYR A CA 9
ATOM 12632 C C . TYR A 1 19 ? 3.654 -7.132 7.905 1.00 0.00 19 TYR A C 9
ATOM 12633 O O . TYR A 1 19 ? 3.316 -8.210 7.414 1.00 0.00 19 TYR A O 9
ATOM 12651 N N . MET A 1 20 ? 4.315 -6.205 7.235 1.00 0.00 20 MET A N 9
ATOM 12652 C CA . MET A 1 20 ? 4.676 -6.366 5.825 1.00 0.00 20 MET A CA 9
ATOM 12653 C C . MET A 1 20 ? 6.176 -6.617 5.682 1.00 0.00 20 MET A C 9
ATOM 12654 O O . MET A 1 20 ? 6.933 -6.359 6.616 1.00 0.00 20 MET A O 9
ATOM 12668 N N . ASP A 1 21 ? 6.606 -7.120 4.520 1.00 0.00 21 ASP A N 9
ATOM 12669 C CA . ASP A 1 21 ? 8.026 -7.384 4.281 1.00 0.00 21 ASP A CA 9
ATOM 12670 C C . ASP A 1 21 ? 8.855 -6.119 4.430 1.00 0.00 21 ASP A C 9
ATOM 12671 O O . ASP A 1 21 ? 8.353 -5.003 4.256 1.00 0.00 21 ASP A O 9
ATOM 12680 N N . LYS A 1 22 ? 10.132 -6.294 4.709 1.00 0.00 22 LYS A N 9
ATOM 12681 C CA . LYS A 1 22 ? 11.012 -5.168 4.931 1.00 0.00 22 LYS A CA 9
ATOM 12682 C C . LYS A 1 22 ? 11.437 -4.551 3.617 1.00 0.00 22 LYS A C 9
ATOM 12683 O O . LYS A 1 22 ? 11.100 -3.412 3.346 1.00 0.00 22 LYS A O 9
ATOM 12702 N N . ASP A 1 23 ? 12.150 -5.327 2.804 1.00 0.00 23 ASP A N 9
ATOM 12703 C CA . ASP A 1 23 ? 12.718 -4.825 1.547 1.00 0.00 23 ASP A CA 9
ATOM 12704 C C . ASP A 1 23 ? 11.688 -4.060 0.733 1.00 0.00 23 ASP A C 9
ATOM 12705 O O . ASP A 1 23 ? 11.994 -3.036 0.133 1.00 0.00 23 ASP A O 9
ATOM 12714 N N . LEU A 1 24 ? 10.468 -4.560 0.727 1.00 0.00 24 LEU A N 9
ATOM 12715 C CA . LEU A 1 24 ? 9.384 -3.934 0.006 1.00 0.00 24 LEU A CA 9
ATOM 12716 C C . LEU A 1 24 ? 8.987 -2.601 0.630 1.00 0.00 24 LEU A C 9
ATOM 12717 O O . LEU A 1 24 ? 9.015 -1.564 -0.036 1.00 0.00 24 LEU A O 9
ATOM 12733 N N . LYS A 1 25 ? 8.607 -2.631 1.907 1.00 0.00 25 LYS A N 9
ATOM 12734 C CA . LYS A 1 25 ? 8.228 -1.417 2.617 1.00 0.00 25 LYS A CA 9
ATOM 12735 C C . LYS A 1 25 ? 9.393 -0.431 2.629 1.00 0.00 25 LYS A C 9
ATOM 12736 O O . LYS A 1 25 ? 9.207 0.781 2.571 1.00 0.00 25 LYS A O 9
ATOM 12755 N N . THR A 1 26 ? 10.592 -0.985 2.692 1.00 0.00 26 THR A N 9
ATOM 12756 C CA . THR A 1 26 ? 11.817 -0.205 2.763 1.00 0.00 26 THR A CA 9
ATOM 12757 C C . THR A 1 26 ? 12.151 0.392 1.401 1.00 0.00 26 THR A C 9
ATOM 12758 O O . THR A 1 26 ? 12.664 1.506 1.305 1.00 0.00 26 THR A O 9
ATOM 12769 N N . ARG A 1 27 ? 11.830 -0.346 0.353 1.00 0.00 27 ARG A N 9
ATOM 12770 C CA . ARG A 1 27 ? 11.960 0.148 -1.009 1.00 0.00 27 ARG A CA 9
ATOM 12771 C C . ARG A 1 27 ? 11.137 1.417 -1.169 1.00 0.00 27 ARG A C 9
ATOM 12772 O O . ARG A 1 27 ? 11.637 2.458 -1.593 1.00 0.00 27 ARG A O 9
ATOM 12793 N N . LEU A 1 28 ? 9.869 1.305 -0.822 1.00 0.00 28 LEU A N 9
ATOM 12794 C CA . LEU A 1 28 ? 8.963 2.431 -0.796 1.00 0.00 28 LEU A CA 9
ATOM 12795 C C . LEU A 1 28 ? 9.458 3.528 0.158 1.00 0.00 28 LEU A C 9
ATOM 12796 O O . LEU A 1 28 ? 9.289 4.715 -0.113 1.00 0.00 28 LEU A O 9
ATOM 12812 N N . LYS A 1 29 ? 10.064 3.130 1.271 1.00 0.00 29 LYS A N 9
ATOM 12813 C CA . LYS A 1 29 ? 10.648 4.086 2.212 1.00 0.00 29 LYS A CA 9
ATOM 12814 C C . LYS A 1 29 ? 11.693 4.943 1.505 1.00 0.00 29 LYS A C 9
ATOM 12815 O O . LYS A 1 29 ? 11.745 6.159 1.689 1.00 0.00 29 LYS A O 9
ATOM 12834 N N . VAL A 1 30 ? 12.503 4.302 0.679 1.00 0.00 30 VAL A N 9
ATOM 12835 C CA . VAL A 1 30 ? 13.510 4.999 -0.104 1.00 0.00 30 VAL A CA 9
ATOM 12836 C C . VAL A 1 30 ? 12.855 5.900 -1.134 1.00 0.00 30 VAL A C 9
ATOM 12837 O O . VAL A 1 30 ? 13.341 6.992 -1.426 1.00 0.00 30 VAL A O 9
ATOM 12850 N N . TYR A 1 31 ? 11.734 5.441 -1.649 1.00 0.00 31 TYR A N 9
ATOM 12851 C CA . TYR A 1 31 ? 10.934 6.216 -2.571 1.00 0.00 31 TYR A CA 9
ATOM 12852 C C . TYR A 1 31 ? 10.432 7.482 -1.881 1.00 0.00 31 TYR A C 9
ATOM 12853 O O . TYR A 1 31 ? 10.410 8.566 -2.473 1.00 0.00 31 TYR A O 9
ATOM 12871 N N . CYS A 1 32 ? 10.061 7.338 -0.615 1.00 0.00 32 CYS A N 9
ATOM 12872 C CA . CYS A 1 32 ? 9.570 8.460 0.175 1.00 0.00 32 CYS A CA 9
ATOM 12873 C C . CYS A 1 32 ? 10.699 9.413 0.534 1.00 0.00 32 CYS A C 9
ATOM 12874 O O . CYS A 1 32 ? 10.498 10.611 0.637 1.00 0.00 32 CYS A O 9
ATOM 12882 N N . ALA A 1 33 ? 11.887 8.874 0.708 1.00 0.00 33 ALA A N 9
ATOM 12883 C CA . ALA A 1 33 ? 13.039 9.681 1.067 1.00 0.00 33 ALA A CA 9
ATOM 12884 C C . ALA A 1 33 ? 13.550 10.448 -0.146 1.00 0.00 33 ALA A C 9
ATOM 12885 O O . ALA A 1 33 ? 13.960 11.604 -0.045 1.00 0.00 33 ALA A O 9
ATOM 12892 N N . LYS A 1 34 ? 13.488 9.796 -1.297 1.00 0.00 34 LYS A N 9
ATOM 12893 C CA . LYS A 1 34 ? 13.972 10.360 -2.545 1.00 0.00 34 LYS A CA 9
ATOM 12894 C C . LYS A 1 34 ? 13.027 11.433 -3.073 1.00 0.00 34 LYS A C 9
ATOM 12895 O O . LYS A 1 34 ? 13.466 12.457 -3.593 1.00 0.00 34 LYS A O 9
ATOM 12914 N N . ASN A 1 35 ? 11.732 11.209 -2.929 1.00 0.00 35 ASN A N 9
ATOM 12915 C CA . ASN A 1 35 ? 10.751 12.184 -3.384 1.00 0.00 35 ASN A CA 9
ATOM 12916 C C . ASN A 1 35 ? 10.345 13.087 -2.241 1.00 0.00 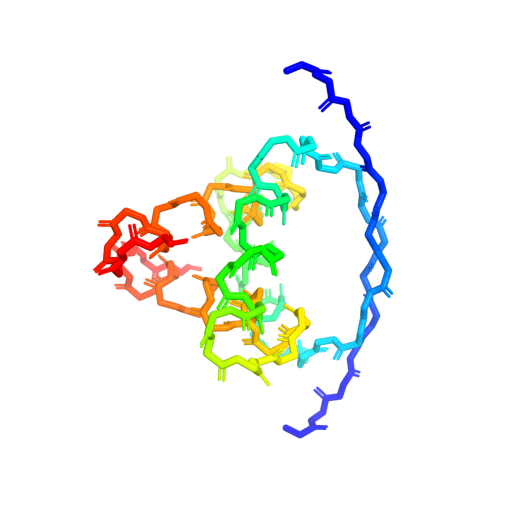35 ASN A C 9
ATOM 12917 O O . ASN A 1 35 ? 9.506 13.972 -2.405 1.00 0.00 35 ASN A O 9
ATOM 12928 N N . ASN A 1 36 ? 10.942 12.843 -1.075 1.00 0.00 36 ASN A N 9
ATOM 12929 C CA . ASN A 1 36 ? 10.582 13.563 0.150 1.00 0.00 36 ASN A CA 9
ATOM 12930 C C . ASN A 1 36 ? 9.094 13.396 0.469 1.00 0.00 36 ASN A C 9
ATOM 12931 O O . ASN A 1 36 ? 8.493 14.215 1.166 1.00 0.00 36 ASN A O 9
ATOM 12942 N N . LEU A 1 37 ? 8.515 12.315 -0.049 1.00 0.00 37 LEU A N 9
ATOM 12943 C CA . LEU A 1 37 ? 7.121 11.976 0.188 1.00 0.00 37 LEU A CA 9
ATOM 12944 C C . LEU A 1 37 ? 6.916 11.472 1.605 1.00 0.00 37 LEU A C 9
ATOM 12945 O O . LEU A 1 37 ? 7.872 11.183 2.326 1.00 0.00 37 LEU A O 9
ATOM 12961 N N . GLN A 1 38 ? 5.660 11.372 1.998 1.00 0.00 38 GLN A N 9
ATOM 12962 C CA . GLN A 1 38 ? 5.315 10.786 3.276 1.00 0.00 38 GLN A CA 9
ATOM 12963 C C . GLN A 1 38 ? 5.094 9.295 3.101 1.00 0.00 38 GLN A C 9
ATOM 12964 O O . GLN A 1 38 ? 4.414 8.893 2.155 1.00 0.00 38 GLN A O 9
ATOM 12978 N N . LEU A 1 39 ? 5.682 8.493 3.978 1.00 0.00 39 LEU A N 9
ATOM 12979 C CA . LEU A 1 39 ? 5.522 7.037 3.928 1.00 0.00 39 LEU A CA 9
ATOM 12980 C C . LEU A 1 39 ? 4.059 6.663 3.722 1.00 0.00 39 LEU A C 9
ATOM 12981 O O . LEU A 1 39 ? 3.717 5.911 2.807 1.00 0.00 39 LEU A O 9
ATOM 12997 N N . THR A 1 40 ? 3.202 7.224 4.561 1.00 0.00 40 THR A N 9
ATOM 12998 C CA . THR A 1 40 ? 1.780 6.954 4.501 1.00 0.00 40 THR A CA 9
ATOM 12999 C C . THR A 1 40 ? 1.191 7.342 3.151 1.00 0.00 40 THR A C 9
ATOM 13000 O O . THR A 1 40 ? 0.491 6.548 2.526 1.00 0.00 40 THR A O 9
ATOM 13011 N N . GLN A 1 41 ? 1.496 8.556 2.703 1.00 0.00 41 GLN A N 9
ATOM 13012 C CA . GLN A 1 41 ? 0.993 9.057 1.434 1.00 0.00 41 GLN A CA 9
ATOM 13013 C C . GLN A 1 41 ? 1.366 8.110 0.300 1.00 0.00 41 GLN A C 9
ATOM 13014 O O . GLN A 1 41 ? 0.577 7.866 -0.608 1.00 0.00 41 GLN A O 9
ATOM 13028 N N . ALA A 1 42 ? 2.570 7.562 0.378 1.00 0.00 42 ALA A N 9
ATOM 13029 C CA . ALA A 1 42 ? 3.055 6.632 -0.628 1.00 0.00 42 ALA A CA 9
ATOM 13030 C C . ALA A 1 42 ? 2.264 5.337 -0.589 1.00 0.00 42 ALA A C 9
ATOM 13031 O O . ALA A 1 42 ? 1.877 4.818 -1.630 1.00 0.00 42 ALA A O 9
ATOM 13038 N N . ILE A 1 43 ? 2.024 4.816 0.613 1.00 0.00 43 ILE A N 9
ATOM 13039 C CA . ILE A 1 43 ? 1.185 3.633 0.775 1.00 0.00 43 ILE A CA 9
ATOM 13040 C C . ILE A 1 43 ? -0.201 3.886 0.202 1.00 0.00 43 ILE A C 9
ATOM 13041 O O . ILE A 1 43 ? -0.742 3.062 -0.524 1.00 0.00 43 ILE A O 9
ATOM 13057 N N . GLU A 1 44 ? -0.761 5.035 0.537 1.00 0.00 44 GLU A N 9
ATOM 13058 C CA . GLU A 1 44 ? -2.097 5.402 0.090 1.00 0.00 44 GLU A CA 9
ATOM 13059 C C . GLU A 1 44 ? -2.162 5.499 -1.428 1.00 0.00 44 GLU A C 9
ATOM 13060 O O . GLU A 1 44 ? -3.127 5.050 -2.040 1.00 0.00 44 GLU A O 9
ATOM 13072 N N . GLU A 1 45 ? -1.141 6.085 -2.032 1.00 0.00 45 GLU A N 9
ATOM 13073 C CA . GLU A 1 45 ? -1.059 6.146 -3.484 1.00 0.00 45 GLU A CA 9
ATOM 13074 C C . GLU A 1 45 ? -0.815 4.750 -4.040 1.00 0.00 45 GLU A C 9
ATOM 13075 O O . GLU A 1 45 ? -1.311 4.402 -5.112 1.00 0.00 45 GLU A O 9
ATOM 13087 N N . ALA A 1 46 ? -0.062 3.952 -3.287 1.00 0.00 46 ALA A N 9
ATOM 13088 C CA . ALA A 1 46 ? 0.240 2.584 -3.668 1.00 0.00 46 ALA A CA 9
ATOM 13089 C C . ALA A 1 46 ? -1.025 1.754 -3.713 1.00 0.00 46 ALA A C 9
ATOM 13090 O O . ALA A 1 46 ? -1.351 1.147 -4.728 1.00 0.00 46 ALA A O 9
ATOM 13097 N N . ILE A 1 47 ? -1.744 1.759 -2.603 1.00 0.00 47 ILE A N 9
ATOM 13098 C CA . ILE A 1 47 ? -2.939 0.978 -2.459 1.00 0.00 47 ILE A CA 9
ATOM 13099 C C . ILE A 1 47 ? -4.060 1.518 -3.350 1.00 0.00 47 ILE A C 9
ATOM 13100 O O . ILE A 1 47 ? -4.956 0.782 -3.759 1.00 0.00 47 ILE A O 9
ATOM 13116 N N . LYS A 1 48 ? -3.981 2.801 -3.680 1.00 0.00 48 LYS A N 9
ATOM 13117 C CA . LYS A 1 48 ? -4.965 3.422 -4.551 1.00 0.00 48 LYS A CA 9
ATOM 13118 C C . LYS A 1 48 ? -4.746 2.973 -5.992 1.00 0.00 48 LYS A C 9
ATOM 13119 O O . LYS A 1 48 ? -5.644 2.409 -6.618 1.00 0.00 48 LYS A O 9
ATOM 13138 N N . GLU A 1 49 ? -3.541 3.216 -6.512 1.00 0.00 49 GLU A N 9
ATOM 13139 C CA . GLU A 1 49 ? -3.178 2.772 -7.843 1.00 0.00 49 GLU A CA 9
ATOM 13140 C C . GLU A 1 49 ? -3.213 1.264 -7.970 1.00 0.00 49 GLU A C 9
ATOM 13141 O O . GLU A 1 49 ? -3.238 0.730 -9.078 1.00 0.00 49 GLU A O 9
ATOM 13153 N N . TYR A 1 50 ? -3.221 0.589 -6.837 1.00 0.00 50 TYR A N 9
ATOM 13154 C CA . TYR A 1 50 ? -3.315 -0.847 -6.802 1.00 0.00 50 TYR A CA 9
ATOM 13155 C C . TYR A 1 50 ? -4.709 -1.290 -7.192 1.00 0.00 50 TYR A C 9
ATOM 13156 O O . TYR A 1 50 ? -4.879 -2.118 -8.083 1.00 0.00 50 TYR A O 9
ATOM 13174 N N . LEU A 1 51 ? -5.704 -0.726 -6.520 1.00 0.00 51 LEU A N 9
ATOM 13175 C CA . LEU A 1 51 ? -7.094 -1.022 -6.831 1.00 0.00 51 LEU A CA 9
ATOM 13176 C C . LEU A 1 51 ? -7.420 -0.692 -8.281 1.00 0.00 51 LEU A C 9
ATOM 13177 O O . LEU A 1 51 ? -8.215 -1.378 -8.911 1.00 0.00 51 LEU A O 9
ATOM 13193 N N . GLN A 1 52 ? -6.791 0.343 -8.814 1.00 0.00 52 GLN A N 9
ATOM 13194 C CA . GLN A 1 52 ? -7.011 0.721 -10.205 1.00 0.00 52 GLN A CA 9
ATOM 13195 C C . GLN A 1 52 ? -6.256 -0.208 -11.148 1.00 0.00 52 GLN A C 9
ATOM 13196 O O . GLN A 1 52 ? -6.752 -0.553 -12.221 1.00 0.00 52 GLN A O 9
ATOM 13210 N N . LYS A 1 53 ? -5.064 -0.621 -10.736 1.00 0.00 53 LYS A N 9
ATOM 13211 C CA . LYS A 1 53 ? -4.249 -1.534 -11.531 1.00 0.00 53 LYS A CA 9
ATOM 13212 C C . LYS A 1 53 ? -4.859 -2.928 -11.512 1.00 0.00 53 LYS A C 9
ATOM 13213 O O . LYS A 1 53 ? -4.534 -3.783 -12.336 1.00 0.00 53 LYS A O 9
ATOM 13232 N N . ARG A 1 54 ? -5.758 -3.137 -10.572 1.00 0.00 54 ARG A N 9
ATOM 13233 C CA . ARG A 1 54 ? -6.363 -4.423 -10.372 1.00 0.00 54 ARG A CA 9
ATOM 13234 C C . ARG A 1 54 ? -7.801 -4.411 -10.883 1.00 0.00 54 ARG A C 9
ATOM 13235 O O . ARG A 1 54 ? -8.090 -4.925 -11.966 1.00 0.00 54 ARG A O 9
ATOM 13256 N N . ASN A 1 55 ? -8.685 -3.780 -10.115 1.00 0.00 55 ASN A N 9
ATOM 13257 C CA . ASN A 1 55 ? -10.108 -3.714 -10.439 1.00 0.00 55 ASN A CA 9
ATOM 13258 C C . ASN A 1 55 ? -10.856 -2.830 -9.442 1.00 0.00 55 ASN A C 9
ATOM 13259 O O . ASN A 1 55 ? -11.450 -1.820 -9.823 1.00 0.00 55 ASN A O 9
ATOM 13270 N N . GLY A 1 56 ? -10.815 -3.204 -8.169 1.00 0.00 56 GLY A N 9
ATOM 13271 C CA . GLY A 1 56 ? -11.468 -2.423 -7.139 1.00 0.00 56 GLY A CA 9
ATOM 13272 C C . GLY A 1 56 ? -12.958 -2.661 -7.099 1.00 0.00 56 GLY A C 9
ATOM 13273 O O . GLY A 1 56 ? -13.391 -3.796 -7.374 1.00 0.00 56 GLY A O 9
ATOM 13278 N N . LYS B 1 11 ? 11.174 -11.937 2.947 1.00 0.00 11 LYS B N 9
ATOM 13279 C CA . LYS B 1 11 ? 10.710 -12.913 3.961 1.00 0.00 11 LYS B CA 9
ATOM 13280 C C . LYS B 1 11 ? 10.795 -12.321 5.362 1.00 0.00 11 LYS B C 9
ATOM 13281 O O . LYS B 1 11 ? 9.934 -12.588 6.200 1.00 0.00 11 LYS B O 9
ATOM 13300 N N . GLN B 1 12 ? 11.836 -11.530 5.623 1.00 0.00 12 GLN B N 9
ATOM 13301 C CA . GLN B 1 12 ? 11.947 -10.828 6.895 1.00 0.00 12 GLN B CA 9
ATOM 13302 C C . GLN B 1 12 ? 10.866 -9.757 6.976 1.00 0.00 12 GLN B C 9
ATOM 13303 O O . GLN B 1 12 ? 10.645 -9.010 6.017 1.00 0.00 12 GLN B O 9
ATOM 13317 N N . LYS B 1 13 ? 10.196 -9.679 8.113 1.00 0.00 13 LYS B N 9
ATOM 13318 C CA . LYS B 1 13 ? 9.005 -8.848 8.216 1.00 0.00 13 LYS B CA 9
ATOM 13319 C C . LYS B 1 13 ? 9.265 -7.593 9.038 1.00 0.00 13 LYS B C 9
ATOM 13320 O O . LYS B 1 13 ? 10.200 -7.533 9.840 1.00 0.00 13 LYS B O 9
ATOM 13339 N N . ALA B 1 14 ? 8.434 -6.591 8.804 1.00 0.00 14 ALA B N 9
ATOM 13340 C CA . ALA B 1 14 ? 8.477 -5.342 9.538 1.00 0.00 14 ALA B CA 9
ATOM 13341 C C . ALA B 1 14 ? 7.060 -4.912 9.873 1.00 0.00 14 ALA B C 9
ATOM 13342 O O . ALA B 1 14 ? 6.102 -5.467 9.343 1.00 0.00 14 ALA B O 9
ATOM 13349 N N . VAL B 1 15 ? 6.923 -3.933 10.745 1.00 0.00 15 VAL B N 9
ATOM 13350 C CA . VAL B 1 15 ? 5.606 -3.441 11.113 1.00 0.00 15 VAL B CA 9
ATOM 13351 C C . VAL B 1 15 ? 5.379 -2.087 10.471 1.00 0.00 15 VAL B C 9
ATOM 13352 O O . VAL B 1 15 ? 6.329 -1.431 10.038 1.00 0.00 15 VAL B O 9
ATOM 13365 N N . PHE B 1 16 ? 4.133 -1.673 10.412 1.00 0.00 16 PHE B N 9
ATOM 13366 C CA . PHE B 1 16 ? 3.790 -0.397 9.823 1.00 0.00 16 PHE B CA 9
ATOM 13367 C C . PHE B 1 16 ? 2.516 0.138 10.456 1.00 0.00 16 PHE B C 9
ATOM 13368 O O . PHE B 1 16 ? 1.490 -0.544 10.467 1.00 0.00 16 PHE B O 9
ATOM 13385 N N . GLY B 1 17 ? 2.599 1.339 11.002 1.00 0.00 17 GLY B N 9
ATOM 13386 C CA . GLY B 1 17 ? 1.457 1.954 11.646 1.00 0.00 17 GLY B CA 9
ATOM 13387 C C . GLY B 1 17 ? 1.233 3.365 11.148 1.00 0.00 17 GLY B C 9
ATOM 13388 O O . GLY B 1 17 ? 1.912 4.297 11.579 1.00 0.00 17 GLY B O 9
ATOM 13392 N N . ILE B 1 18 ? 0.293 3.526 10.229 1.00 0.00 18 ILE B N 9
ATOM 13393 C CA . ILE B 1 18 ? 0.064 4.816 9.600 1.00 0.00 18 ILE B CA 9
ATOM 13394 C C . ILE B 1 18 ? -1.395 5.232 9.682 1.00 0.00 18 ILE B C 9
ATOM 13395 O O . ILE B 1 18 ? -2.254 4.451 10.093 1.00 0.00 18 ILE B O 9
ATOM 13411 N N . TYR B 1 19 ? -1.662 6.468 9.284 1.00 0.00 19 TYR B N 9
ATOM 13412 C CA . TYR B 1 19 ? -3.019 6.979 9.235 1.00 0.00 19 TYR B CA 9
ATOM 13413 C C . TYR B 1 19 ? -3.405 7.295 7.795 1.00 0.00 19 TYR B C 9
ATOM 13414 O O . TYR B 1 19 ? -3.078 8.362 7.270 1.00 0.00 19 TYR B O 9
ATOM 13432 N N . MET B 1 20 ? -4.089 6.353 7.169 1.00 0.00 20 MET B N 9
ATOM 13433 C CA . MET B 1 20 ? -4.490 6.473 5.765 1.00 0.00 20 MET B CA 9
ATOM 13434 C C . MET B 1 20 ? -5.994 6.723 5.658 1.00 0.00 20 MET B C 9
ATOM 13435 O O . MET B 1 20 ? -6.725 6.498 6.622 1.00 0.00 20 MET B O 9
ATOM 13449 N N . ASP B 1 21 ? -6.456 7.195 4.497 1.00 0.00 21 ASP B N 9
ATOM 13450 C CA . ASP B 1 21 ? -7.881 7.452 4.285 1.00 0.00 21 ASP B CA 9
ATOM 13451 C C . ASP B 1 21 ? -8.704 6.190 4.489 1.00 0.00 21 ASP B C 9
ATOM 13452 O O . ASP B 1 21 ? -8.206 5.070 4.335 1.00 0.00 21 ASP B O 9
ATOM 13461 N N . LYS B 1 22 ? -9.974 6.373 4.799 1.00 0.00 22 LYS B N 9
ATOM 13462 C CA . LYS B 1 22 ? -10.847 5.257 5.077 1.00 0.00 22 LYS B CA 9
ATOM 13463 C C . LYS B 1 22 ? -11.305 4.602 3.794 1.00 0.00 22 LYS B C 9
ATOM 13464 O O . LYS B 1 22 ? -10.969 3.454 3.547 1.00 0.00 22 LYS B O 9
ATOM 13483 N N . ASP B 1 23 ? -12.045 5.351 2.978 1.00 0.00 23 ASP B N 9
ATOM 13484 C CA . ASP B 1 23 ? -12.644 4.814 1.752 1.00 0.00 23 ASP B CA 9
ATOM 13485 C C . ASP B 1 23 ? -11.638 4.023 0.936 1.00 0.00 23 ASP B C 9
ATOM 13486 O O . ASP B 1 23 ? -11.954 2.977 0.388 1.00 0.00 23 ASP B O 9
ATOM 13495 N N . LEU B 1 24 ? -10.421 4.527 0.879 1.00 0.00 24 LEU B N 9
ATOM 13496 C CA . LEU B 1 24 ? -9.357 3.880 0.148 1.00 0.00 24 LEU B CA 9
ATOM 13497 C C . LEU B 1 24 ? -8.941 2.564 0.802 1.00 0.00 24 LEU B C 9
ATOM 13498 O O . LEU B 1 24 ? -8.987 1.506 0.169 1.00 0.00 24 LEU B O 9
ATOM 13514 N N . LYS B 1 25 ? -8.526 2.632 2.064 1.00 0.00 25 LYS B N 9
ATOM 13515 C CA . LYS B 1 25 ? -8.129 1.440 2.799 1.00 0.00 25 LYS B CA 9
ATOM 13516 C C . LYS B 1 25 ? -9.292 0.455 2.871 1.00 0.00 25 LYS B C 9
ATOM 13517 O O . LYS B 1 25 ? -9.107 -0.761 2.852 1.00 0.00 25 LYS B O 9
ATOM 13536 N N . THR B 1 26 ? -10.489 1.009 2.947 1.00 0.00 26 THR B N 9
ATOM 13537 C CA . THR B 1 26 ? -11.711 0.231 3.073 1.00 0.00 26 THR B CA 9
ATOM 13538 C C . THR B 1 26 ? -12.084 -0.406 1.741 1.00 0.00 26 THR B C 9
ATOM 13539 O O . THR B 1 26 ? -12.594 -1.524 1.695 1.00 0.00 26 THR B O 9
ATOM 13550 N N . ARG B 1 27 ? -11.794 0.302 0.666 1.00 0.00 27 ARG B N 9
ATOM 13551 C CA . ARG B 1 27 ? -11.958 -0.232 -0.677 1.00 0.00 27 ARG B CA 9
ATOM 13552 C C . ARG B 1 27 ? -11.137 -1.506 -0.824 1.00 0.00 27 ARG B C 9
ATOM 13553 O O . ARG B 1 27 ? -11.646 -2.560 -1.205 1.00 0.00 27 ARG B O 9
ATOM 13574 N N . LEU B 1 28 ? -9.858 -1.384 -0.520 1.00 0.00 28 LEU B N 9
ATOM 13575 C CA . LEU B 1 28 ? -8.952 -2.507 -0.487 1.00 0.00 28 LEU B CA 9
ATOM 13576 C C . LEU B 1 28 ? -9.422 -3.575 0.510 1.00 0.00 28 LEU B C 9
ATOM 13577 O O . LEU B 1 28 ? -9.263 -4.770 0.266 1.00 0.00 28 LEU B O 9
ATOM 13593 N N . LYS B 1 29 ? -9.997 -3.147 1.627 1.00 0.00 29 LYS B N 9
ATOM 13594 C CA . LYS B 1 29 ? -10.554 -4.076 2.611 1.00 0.00 29 LYS B CA 9
ATOM 13595 C C . LYS B 1 29 ? -11.618 -4.951 1.958 1.00 0.00 29 LYS B C 9
ATOM 13596 O O . LYS B 1 29 ? -11.671 -6.159 2.185 1.00 0.00 29 LYS B O 9
ATOM 13615 N N . VAL B 1 30 ? -12.448 -4.334 1.136 1.00 0.00 30 VAL B N 9
ATOM 13616 C CA . VAL B 1 30 ? -13.477 -5.053 0.402 1.00 0.00 30 VAL B CA 9
ATOM 13617 C C . VAL B 1 30 ? -12.849 -5.983 -0.619 1.00 0.00 30 VAL B C 9
ATOM 13618 O O . VAL B 1 30 ? -13.337 -7.085 -0.870 1.00 0.00 30 VAL B O 9
ATOM 13631 N N . TYR B 1 31 ? -11.744 -5.537 -1.176 1.00 0.00 31 TYR B N 9
ATOM 13632 C CA . TYR B 1 31 ? -10.971 -6.337 -2.099 1.00 0.00 31 TYR B CA 9
ATOM 13633 C C . TYR B 1 31 ? -10.448 -7.584 -1.390 1.00 0.00 31 TYR B C 9
ATOM 13634 O O . TYR B 1 31 ? -10.436 -8.681 -1.954 1.00 0.00 31 TYR B O 9
ATOM 13652 N N . CYS B 1 32 ? -10.041 -7.405 -0.139 1.00 0.00 32 CYS B N 9
ATOM 13653 C CA . CYS B 1 32 ? -9.530 -8.506 0.669 1.00 0.00 32 CYS B CA 9
ATOM 13654 C C . CYS B 1 32 ? -10.650 -9.448 1.084 1.00 0.00 32 CYS B C 9
ATOM 13655 O O . CYS B 1 32 ? -10.449 -10.647 1.201 1.00 0.00 32 CYS B O 9
ATOM 13663 N N . ALA B 1 33 ? -11.832 -8.906 1.281 1.00 0.00 33 ALA B N 9
ATOM 13664 C CA . ALA B 1 33 ? -12.974 -9.702 1.689 1.00 0.00 33 ALA B CA 9
ATOM 13665 C C . ALA B 1 33 ? -13.515 -10.499 0.508 1.00 0.00 33 ALA B C 9
ATOM 13666 O O . ALA B 1 33 ? -13.919 -11.653 0.647 1.00 0.00 33 ALA B O 9
ATOM 13673 N N . LYS B 1 34 ? -13.487 -9.876 -0.658 1.00 0.00 34 LYS B N 9
ATOM 13674 C CA . LYS B 1 34 ? -14.004 -10.476 -1.875 1.00 0.00 34 LYS B CA 9
ATOM 13675 C C . LYS B 1 34 ? -13.077 -11.567 -2.394 1.00 0.00 34 LYS B C 9
ATOM 13676 O O . LYS B 1 34 ? -13.535 -12.607 -2.866 1.00 0.00 34 LYS B O 9
ATOM 13695 N N . ASN B 1 35 ? -11.777 -11.340 -2.294 1.00 0.00 35 ASN B N 9
ATOM 13696 C CA . ASN B 1 35 ? -10.809 -12.330 -2.748 1.00 0.00 35 ASN B CA 9
ATOM 13697 C C . ASN B 1 35 ? -10.373 -13.203 -1.593 1.00 0.00 35 ASN B C 9
ATOM 13698 O O . ASN B 1 35 ? -9.550 -14.103 -1.760 1.00 0.00 35 ASN B O 9
ATOM 13709 N N . ASN B 1 36 ? -10.935 -12.923 -0.418 1.00 0.00 36 ASN B N 9
ATOM 13710 C CA . ASN B 1 36 ? -10.545 -13.604 0.819 1.00 0.00 36 ASN B CA 9
ATOM 13711 C C . ASN B 1 36 ? -9.049 -13.435 1.092 1.00 0.00 36 ASN B C 9
ATOM 13712 O O . ASN B 1 36 ? -8.433 -14.240 1.791 1.00 0.00 36 ASN B O 9
ATOM 13723 N N . LEU B 1 37 ? -8.483 -12.369 0.530 1.00 0.00 37 LEU B N 9
ATOM 13724 C CA . LEU B 1 37 ? -7.083 -12.022 0.720 1.00 0.00 37 LEU B CA 9
ATOM 13725 C C . LEU B 1 37 ? -6.840 -11.472 2.115 1.00 0.00 37 LEU B C 9
ATOM 13726 O O . LEU B 1 37 ? -7.776 -11.154 2.848 1.00 0.00 37 LEU B O 9
ATOM 13742 N N . GLN B 1 38 ? -5.572 -11.364 2.469 1.00 0.00 38 GLN B N 9
ATOM 13743 C CA . GLN B 1 38 ? -5.191 -10.745 3.720 1.00 0.00 38 GLN B CA 9
ATOM 13744 C C . GLN B 1 38 ? -4.973 -9.262 3.499 1.00 0.00 38 GLN B C 9
ATOM 13745 O O . GLN B 1 38 ? -4.314 -8.886 2.529 1.00 0.00 38 GLN B O 9
ATOM 13759 N N . LEU B 1 39 ? -5.540 -8.434 4.368 1.00 0.00 39 LEU B N 9
ATOM 13760 C CA . LEU B 1 39 ? -5.383 -6.979 4.269 1.00 0.00 39 LEU B CA 9
ATOM 13761 C C . LEU B 1 39 ? -3.925 -6.611 4.009 1.00 0.00 39 LEU B C 9
ATOM 13762 O O . LEU B 1 39 ? -3.610 -5.886 3.063 1.00 0.00 39 LEU B O 9
ATOM 13778 N N . THR B 1 40 ? -3.042 -7.150 4.834 1.00 0.00 40 THR B N 9
ATOM 13779 C CA . THR B 1 40 ? -1.621 -6.883 4.728 1.00 0.00 40 THR B CA 9
ATOM 13780 C C . THR B 1 40 ? -1.070 -7.304 3.375 1.00 0.00 40 THR B C 9
ATOM 13781 O O . THR B 1 40 ? -0.387 -6.527 2.709 1.00 0.00 40 THR B O 9
ATOM 13792 N N . GLN B 1 41 ? -1.385 -8.529 2.971 1.00 0.00 41 GLN B N 9
ATOM 13793 C CA . GLN B 1 41 ? -0.919 -9.068 1.704 1.00 0.00 41 GLN B CA 9
ATOM 13794 C C . GLN B 1 41 ? -1.329 -8.154 0.556 1.00 0.00 41 GLN B C 9
ATOM 13795 O O . GLN B 1 41 ? -0.566 -7.938 -0.381 1.00 0.00 41 GLN B O 9
ATOM 13809 N N . ALA B 1 42 ? -2.532 -7.602 0.652 1.00 0.00 42 ALA B N 9
ATOM 13810 C CA . ALA B 1 42 ? -3.045 -6.701 -0.366 1.00 0.00 42 ALA B CA 9
ATOM 13811 C C . ALA B 1 42 ? -2.253 -5.405 -0.387 1.00 0.00 42 ALA B C 9
ATOM 13812 O O . ALA B 1 42 ? -1.889 -4.922 -1.453 1.00 0.00 42 ALA B O 9
ATOM 13819 N N . ILE B 1 43 ? -1.983 -4.848 0.794 1.00 0.00 43 ILE B N 9
ATOM 13820 C CA . ILE B 1 43 ? -1.137 -3.663 0.900 1.00 0.00 43 ILE B CA 9
ATOM 13821 C C . ILE B 1 43 ? 0.234 -3.934 0.297 1.00 0.00 43 ILE B C 9
ATOM 13822 O O . ILE B 1 43 ? 0.756 -3.130 -0.465 1.00 0.00 43 ILE B O 9
ATOM 13838 N N . GLU B 1 44 ? 0.802 -5.075 0.648 1.00 0.00 44 GLU B N 9
ATOM 13839 C CA . GLU B 1 44 ? 2.126 -5.455 0.179 1.00 0.00 44 GLU B CA 9
ATOM 13840 C C . GLU B 1 44 ? 2.151 -5.595 -1.336 1.00 0.00 44 GLU B C 9
ATOM 13841 O O . GLU B 1 44 ? 3.099 -5.167 -1.986 1.00 0.00 44 GLU B O 9
ATOM 13853 N N . GLU B 1 45 ? 1.114 -6.198 -1.896 1.00 0.00 45 GLU B N 9
ATOM 13854 C CA . GLU B 1 45 ? 0.995 -6.300 -3.343 1.00 0.00 45 GLU B CA 9
ATOM 13855 C C . GLU B 1 45 ? 0.729 -4.921 -3.931 1.00 0.00 45 GLU B C 9
ATOM 13856 O O . GLU B 1 45 ? 1.189 -4.603 -5.026 1.00 0.00 45 GLU B O 9
ATOM 13868 N N . ALA B 1 46 ? -0.003 -4.103 -3.178 1.00 0.00 46 ALA B N 9
ATOM 13869 C CA . ALA B 1 46 ? -0.314 -2.746 -3.590 1.00 0.00 46 ALA B CA 9
ATOM 13870 C C . ALA B 1 46 ? 0.950 -1.920 -3.694 1.00 0.00 46 ALA B C 9
ATOM 13871 O O . ALA B 1 46 ? 1.245 -1.340 -4.735 1.00 0.00 46 ALA B O 9
ATOM 13878 N N . ILE B 1 47 ? 1.701 -1.894 -2.607 1.00 0.00 47 ILE B N 9
ATOM 13879 C CA . ILE B 1 47 ? 2.899 -1.106 -2.519 1.00 0.00 47 ILE B CA 9
ATOM 13880 C C . ILE B 1 47 ? 3.995 -1.672 -3.423 1.00 0.00 47 ILE B C 9
ATOM 13881 O O . ILE B 1 47 ? 4.881 -0.948 -3.874 1.00 0.00 47 ILE B O 9
ATOM 13897 N N . LYS B 1 48 ? 3.906 -2.963 -3.717 1.00 0.00 48 LYS B N 9
ATOM 13898 C CA . LYS B 1 48 ? 4.866 -3.610 -4.594 1.00 0.00 48 LYS B CA 9
ATOM 13899 C C . LYS B 1 48 ? 4.608 -3.198 -6.040 1.00 0.00 48 LYS B C 9
ATOM 13900 O O . LYS B 1 48 ? 5.488 -2.647 -6.703 1.00 0.00 48 LYS B O 9
ATOM 13919 N N . GLU B 1 49 ? 3.388 -3.452 -6.520 1.00 0.00 49 GLU B N 9
ATOM 13920 C CA . GLU B 1 49 ? 2.989 -3.047 -7.855 1.00 0.00 49 GLU B CA 9
ATOM 13921 C C . GLU B 1 49 ? 3.022 -1.544 -8.027 1.00 0.00 49 GLU B C 9
ATOM 13922 O O . GLU B 1 49 ? 3.016 -1.041 -9.148 1.00 0.00 49 GLU B O 9
ATOM 13934 N N . TYR B 1 50 ? 3.058 -0.839 -6.913 1.00 0.00 50 TYR B N 9
ATOM 13935 C CA . TYR B 1 50 ? 3.153 0.598 -6.919 1.00 0.00 50 TYR B CA 9
ATOM 13936 C C . TYR B 1 50 ? 4.535 1.031 -7.358 1.00 0.00 50 TYR B C 9
ATOM 13937 O O . TYR B 1 50 ? 4.679 1.837 -8.273 1.00 0.00 50 TYR B O 9
ATOM 13955 N N . LEU B 1 51 ? 5.547 0.488 -6.697 1.00 0.00 51 LEU B N 9
ATOM 13956 C CA . LEU B 1 51 ? 6.927 0.772 -7.054 1.00 0.00 51 LEU B CA 9
ATOM 13957 C C . LEU B 1 51 ? 7.213 0.399 -8.504 1.00 0.00 51 LEU B C 9
ATOM 13958 O O . LEU B 1 51 ? 7.994 1.061 -9.174 1.00 0.00 51 LEU B O 9
ATOM 13974 N N . GLN B 1 52 ? 6.565 -0.648 -8.989 1.00 0.00 52 GLN B N 9
ATOM 13975 C CA . GLN B 1 52 ? 6.748 -1.068 -10.375 1.00 0.00 52 GLN B CA 9
ATOM 13976 C C . GLN B 1 52 ? 5.967 -0.168 -11.322 1.00 0.00 52 GLN B C 9
ATOM 13977 O O . GLN B 1 52 ? 6.433 0.143 -12.417 1.00 0.00 52 GLN B O 9
ATOM 13991 N N . LYS B 1 53 ? 4.787 0.261 -10.890 1.00 0.00 53 LYS B N 9
ATOM 13992 C CA . LYS B 1 53 ? 3.952 1.151 -11.689 1.00 0.00 53 LYS B CA 9
ATOM 13993 C C . LYS B 1 53 ? 4.563 2.542 -11.725 1.00 0.00 53 LYS B C 9
ATOM 13994 O O . LYS B 1 53 ? 4.215 3.375 -12.562 1.00 0.00 53 LYS B O 9
ATOM 14013 N N . ARG B 1 54 ? 5.486 2.777 -10.817 1.00 0.00 54 ARG B N 9
ATOM 14014 C CA . ARG B 1 54 ? 6.095 4.070 -10.673 1.00 0.00 54 ARG B CA 9
ATOM 14015 C C . ARG B 1 54 ? 7.518 4.046 -11.223 1.00 0.00 54 ARG B C 9
ATOM 14016 O O . ARG B 1 54 ? 7.778 4.543 -12.323 1.00 0.00 54 ARG B O 9
ATOM 14037 N N . ASN B 1 55 ? 8.424 3.432 -10.463 1.00 0.00 55 ASN B N 9
ATOM 14038 C CA . ASN B 1 55 ? 9.837 3.355 -10.825 1.00 0.00 55 ASN B CA 9
ATOM 14039 C C . ASN B 1 55 ? 10.611 2.497 -9.824 1.00 0.00 55 ASN B C 9
ATOM 14040 O O . ASN B 1 55 ? 11.185 1.468 -10.190 1.00 0.00 55 ASN B O 9
ATOM 14051 N N . GLY B 1 56 ? 10.610 2.911 -8.565 1.00 0.00 56 GLY B N 9
ATOM 14052 C CA . GLY B 1 56 ? 11.303 2.166 -7.533 1.00 0.00 56 GLY B CA 9
ATOM 14053 C C . GLY B 1 56 ? 12.792 2.429 -7.543 1.00 0.00 56 GLY B C 9
ATOM 14054 O O . GLY B 1 56 ? 13.193 3.572 -7.843 1.00 0.00 56 GLY B O 9
ATOM 14059 N N . LYS A 1 11 ? -14.310 8.905 10.876 1.00 0.00 11 LYS A N 10
ATOM 14060 C CA . LYS A 1 11 ? -14.491 9.146 9.428 1.00 0.00 11 LYS A CA 10
ATOM 14061 C C . LYS A 1 11 ? -13.247 9.811 8.854 1.00 0.00 11 LYS A C 10
ATOM 14062 O O . LYS A 1 11 ? -12.344 10.178 9.605 1.00 0.00 11 LYS A O 10
ATOM 14081 N N . GLN A 1 12 ? -13.215 9.954 7.525 1.00 0.00 12 GLN A N 10
ATOM 14082 C CA . GLN A 1 12 ? -12.102 10.581 6.811 1.00 0.00 12 GLN A CA 10
ATOM 14083 C C . GLN A 1 12 ? -10.860 9.698 6.872 1.00 0.00 12 GLN A C 10
ATOM 14084 O O . GLN A 1 12 ? -10.531 9.008 5.905 1.00 0.00 12 GLN A O 10
ATOM 14098 N N . LYS A 1 13 ? -10.195 9.703 8.015 1.00 0.00 13 LYS A N 10
ATOM 14099 C CA . LYS A 1 13 ? -8.947 8.970 8.171 1.00 0.00 13 LYS A CA 10
ATOM 14100 C C . LYS A 1 13 ? -9.137 7.745 9.055 1.00 0.00 13 LYS A C 10
ATOM 14101 O O . LYS A 1 13 ? -10.045 7.691 9.890 1.00 0.00 13 LYS A O 10
ATOM 14120 N N . ALA A 1 14 ? -8.285 6.759 8.841 1.00 0.00 14 ALA A N 10
ATOM 14121 C CA . ALA A 1 14 ? -8.282 5.544 9.630 1.00 0.00 14 ALA A CA 10
ATOM 14122 C C . ALA A 1 14 ? -6.853 5.153 9.964 1.00 0.00 14 ALA A C 10
ATOM 14123 O O . ALA A 1 14 ? -5.908 5.714 9.423 1.00 0.00 14 ALA A O 10
ATOM 14130 N N . VAL A 1 15 ? -6.696 4.195 10.859 1.00 0.00 15 VAL A N 10
ATOM 14131 C CA . VAL A 1 15 ? -5.373 3.730 11.237 1.00 0.00 15 VAL A CA 10
ATOM 14132 C C . VAL A 1 15 ? -5.165 2.328 10.699 1.00 0.00 15 VAL A C 10
ATOM 14133 O O . VAL A 1 15 ? -6.131 1.630 10.374 1.00 0.00 15 VAL A O 10
ATOM 14146 N N . PHE A 1 16 ? -3.918 1.914 10.615 1.00 0.00 16 PHE A N 10
ATOM 14147 C CA . PHE A 1 16 ? -3.586 0.612 10.075 1.00 0.00 16 PHE A CA 10
ATOM 14148 C C . PHE A 1 16 ? -2.332 0.074 10.751 1.00 0.00 16 PHE A C 10
ATOM 14149 O O . PHE A 1 16 ? -1.331 0.778 10.865 1.00 0.00 16 PHE A O 10
ATOM 14166 N N . GLY A 1 17 ? -2.404 -1.165 11.219 1.00 0.00 17 GLY A N 10
ATOM 14167 C CA . GLY A 1 17 ? -1.268 -1.781 11.879 1.00 0.00 17 GLY A CA 10
ATOM 14168 C C . GLY A 1 17 ? -1.034 -3.192 11.388 1.00 0.00 17 GLY A C 10
ATOM 14169 O O . GLY A 1 17 ? -1.645 -4.135 11.888 1.00 0.00 17 GLY A O 10
ATOM 14173 N N . ILE A 1 18 ? -0.159 -3.337 10.407 1.00 0.00 18 ILE A N 10
ATOM 14174 C CA . ILE A 1 18 ? 0.058 -4.625 9.765 1.00 0.00 18 ILE A CA 10
ATOM 14175 C C . ILE A 1 18 ? 1.527 -5.023 9.777 1.00 0.00 18 ILE A C 10
ATOM 14176 O O . ILE A 1 18 ? 2.400 -4.212 10.099 1.00 0.00 18 ILE A O 10
ATOM 14192 N N . TYR A 1 19 ? 1.789 -6.276 9.431 1.00 0.00 19 TYR A N 10
ATOM 14193 C CA . TYR A 1 19 ? 3.149 -6.776 9.330 1.00 0.00 19 TYR A CA 10
ATOM 14194 C C . TYR A 1 19 ? 3.508 -7.015 7.869 1.00 0.00 19 TYR A C 10
ATOM 14195 O O . TYR A 1 19 ? 3.175 -8.053 7.300 1.00 0.00 19 TYR A O 10
ATOM 14213 N N . MET A 1 20 ? 4.182 -6.049 7.274 1.00 0.00 20 MET A N 10
ATOM 14214 C CA . MET A 1 20 ? 4.555 -6.123 5.864 1.00 0.00 20 MET A CA 10
ATOM 14215 C C . MET A 1 20 ? 6.058 -6.346 5.726 1.00 0.00 20 MET A C 10
ATOM 14216 O O . MET A 1 20 ? 6.821 -6.027 6.636 1.00 0.00 20 MET A O 10
ATOM 14230 N N . ASP A 1 21 ? 6.472 -6.898 4.589 1.00 0.00 21 ASP A N 10
ATOM 14231 C CA . ASP A 1 21 ? 7.865 -7.260 4.361 1.00 0.00 21 ASP A CA 10
ATOM 14232 C C . ASP A 1 21 ? 8.799 -6.053 4.436 1.00 0.00 21 ASP A C 10
ATOM 14233 O O . ASP A 1 21 ? 8.396 -4.915 4.177 1.00 0.00 21 ASP A O 10
ATOM 14242 N N . LYS A 1 22 ? 10.058 -6.320 4.759 1.00 0.00 22 LYS A N 10
ATOM 14243 C CA . LYS A 1 22 ? 11.042 -5.280 4.986 1.00 0.00 22 LYS A CA 10
ATOM 14244 C C . LYS A 1 22 ? 11.480 -4.654 3.679 1.00 0.00 22 LYS A C 10
ATOM 14245 O O . LYS A 1 22 ? 11.229 -3.481 3.451 1.00 0.00 22 LYS A O 10
ATOM 14264 N N . ASP A 1 23 ? 12.123 -5.453 2.831 1.00 0.00 23 ASP A N 10
ATOM 14265 C CA . ASP A 1 23 ? 12.666 -4.976 1.555 1.00 0.00 23 ASP A CA 10
ATOM 14266 C C . ASP A 1 23 ? 11.627 -4.192 0.763 1.00 0.00 23 ASP A C 10
ATOM 14267 O O . ASP A 1 23 ? 11.933 -3.180 0.139 1.00 0.00 23 ASP A O 10
ATOM 14276 N N . LEU A 1 24 ? 10.395 -4.664 0.819 1.00 0.00 24 LEU A N 10
ATOM 14277 C CA . LEU A 1 24 ? 9.285 -4.051 0.128 1.00 0.00 24 LEU A CA 10
ATOM 14278 C C . LEU A 1 24 ? 8.939 -2.694 0.751 1.00 0.00 24 LEU A C 10
ATOM 14279 O O . LEU A 1 24 ? 8.952 -1.673 0.057 1.00 0.00 24 LEU A O 10
ATOM 14295 N N . LYS A 1 25 ? 8.653 -2.674 2.053 1.00 0.00 25 LYS A N 10
ATOM 14296 C CA . LYS A 1 25 ? 8.314 -1.432 2.730 1.00 0.00 25 LYS A CA 10
ATOM 14297 C C . LYS A 1 25 ? 9.502 -0.476 2.667 1.00 0.00 25 LYS A C 10
ATOM 14298 O O . LYS A 1 25 ? 9.350 0.743 2.632 1.00 0.00 25 LYS A O 10
ATOM 14317 N N . THR A 1 26 ? 10.685 -1.069 2.638 1.00 0.00 26 THR A N 10
ATOM 14318 C CA . THR A 1 26 ? 11.943 -0.332 2.634 1.00 0.00 26 THR A CA 10
ATOM 14319 C C . THR A 1 26 ? 12.211 0.295 1.269 1.00 0.00 26 THR A C 10
ATOM 14320 O O . THR A 1 26 ? 12.673 1.432 1.175 1.00 0.00 26 THR A O 10
ATOM 14331 N N . ARG A 1 27 ? 11.907 -0.446 0.220 1.00 0.00 27 ARG A N 10
ATOM 14332 C CA . ARG A 1 27 ? 11.981 0.069 -1.140 1.00 0.00 27 ARG A CA 10
ATOM 14333 C C . ARG A 1 27 ? 11.126 1.332 -1.270 1.00 0.00 27 ARG A C 10
ATOM 14334 O O . ARG A 1 27 ? 11.564 2.349 -1.808 1.00 0.00 27 ARG A O 10
ATOM 14355 N N . LEU A 1 28 ? 9.909 1.248 -0.763 1.00 0.00 28 LEU A N 10
ATOM 14356 C CA . LEU A 1 28 ? 8.992 2.380 -0.738 1.00 0.00 28 LEU A CA 10
ATOM 14357 C C . LEU A 1 28 ? 9.529 3.497 0.167 1.00 0.00 28 LEU A C 10
ATOM 14358 O O . LEU A 1 28 ? 9.345 4.678 -0.123 1.00 0.00 28 LEU A O 10
ATOM 14374 N N . LYS A 1 29 ? 10.188 3.124 1.260 1.00 0.00 29 LYS A N 10
ATOM 14375 C CA . LYS A 1 29 ? 10.825 4.100 2.142 1.00 0.00 29 LYS A CA 10
ATOM 14376 C C . LYS A 1 29 ? 11.825 4.943 1.353 1.00 0.00 29 LYS A C 10
ATOM 14377 O O . LYS A 1 29 ? 11.925 6.155 1.544 1.00 0.00 29 LYS A O 10
ATOM 14396 N N . VAL A 1 30 ? 12.538 4.295 0.445 1.00 0.00 30 VAL A N 10
ATOM 14397 C CA . VAL A 1 30 ? 13.492 4.978 -0.418 1.00 0.00 30 VAL A CA 10
ATOM 14398 C C . VAL A 1 30 ? 12.776 5.881 -1.405 1.00 0.00 30 VAL A C 10
ATOM 14399 O O . VAL A 1 30 ? 13.268 6.947 -1.776 1.00 0.00 30 VAL A O 10
ATOM 14412 N N . TYR A 1 31 ? 11.603 5.448 -1.813 1.00 0.00 31 TYR A N 10
ATOM 14413 C CA . TYR A 1 31 ? 10.756 6.231 -2.683 1.00 0.00 31 TYR A CA 10
ATOM 14414 C C . TYR A 1 31 ? 10.291 7.488 -1.955 1.00 0.00 31 TYR A C 10
ATOM 14415 O O . TYR A 1 31 ? 10.206 8.571 -2.544 1.00 0.00 31 TYR A O 10
ATOM 14433 N N . CYS A 1 32 ? 10.014 7.335 -0.664 1.00 0.00 32 CYS A N 10
ATOM 14434 C CA . CYS A 1 32 ? 9.608 8.455 0.173 1.00 0.00 32 CYS A CA 10
ATOM 14435 C C . CYS A 1 32 ? 10.792 9.363 0.474 1.00 0.00 32 CYS A C 10
ATOM 14436 O O . CYS A 1 32 ? 10.623 10.516 0.850 1.00 0.00 32 CYS A O 10
ATOM 14444 N N . ALA A 1 33 ? 11.989 8.837 0.312 1.00 0.00 33 ALA A N 10
ATOM 14445 C CA . ALA A 1 33 ? 13.190 9.629 0.480 1.00 0.00 33 ALA A CA 10
ATOM 14446 C C . ALA A 1 33 ? 13.494 10.391 -0.804 1.00 0.00 33 ALA A C 10
ATOM 14447 O O . ALA A 1 33 ? 13.881 11.559 -0.776 1.00 0.00 33 ALA A O 10
ATOM 14454 N N . LYS A 1 34 ? 13.281 9.719 -1.927 1.00 0.00 34 LYS A N 10
ATOM 14455 C CA . LYS A 1 34 ? 13.556 10.280 -3.240 1.00 0.00 34 LYS A CA 10
ATOM 14456 C C . LYS A 1 34 ? 12.580 11.392 -3.586 1.00 0.00 34 LYS A C 10
ATOM 14457 O O . LYS A 1 34 ? 12.967 12.437 -4.105 1.00 0.00 34 LYS A O 10
ATOM 14476 N N . ASN A 1 35 ? 11.314 11.165 -3.300 1.00 0.00 35 ASN A N 10
ATOM 14477 C CA . ASN A 1 35 ? 10.286 12.149 -3.597 1.00 0.00 35 ASN A CA 10
ATOM 14478 C C . ASN A 1 35 ? 9.998 12.991 -2.376 1.00 0.00 35 ASN A C 10
ATOM 14479 O O . ASN A 1 35 ? 9.150 13.883 -2.410 1.00 0.00 35 ASN A O 10
ATOM 14490 N N . ASN A 1 36 ? 10.726 12.705 -1.299 1.00 0.00 36 ASN A N 10
ATOM 14491 C CA . ASN A 1 36 ? 10.479 13.340 -0.001 1.00 0.00 36 ASN A CA 10
ATOM 14492 C C . ASN A 1 36 ? 9.026 13.157 0.452 1.00 0.00 36 ASN A C 10
ATOM 14493 O O . ASN A 1 36 ? 8.502 13.951 1.233 1.00 0.00 36 ASN A O 10
ATOM 14504 N N . LEU A 1 37 ? 8.379 12.110 -0.054 1.00 0.00 37 LEU A N 10
ATOM 14505 C CA . LEU A 1 37 ? 7.019 11.781 0.322 1.00 0.00 37 LEU A CA 10
ATOM 14506 C C . LEU A 1 37 ? 6.936 11.282 1.752 1.00 0.00 37 LEU A C 10
ATOM 14507 O O . LEU A 1 37 ? 7.940 10.911 2.362 1.00 0.00 37 LEU A O 10
ATOM 14523 N N . GLN A 1 38 ? 5.727 11.278 2.278 1.00 0.00 38 GLN A N 10
ATOM 14524 C CA . GLN A 1 38 ? 5.465 10.672 3.563 1.00 0.00 38 GLN A CA 10
ATOM 14525 C C . GLN A 1 38 ? 5.170 9.202 3.362 1.00 0.00 38 GLN A C 10
ATOM 14526 O O . GLN A 1 38 ? 4.452 8.851 2.425 1.00 0.00 38 GLN A O 10
ATOM 14540 N N . LEU A 1 39 ? 5.741 8.356 4.201 1.00 0.00 39 LEU A N 10
ATOM 14541 C CA . LEU A 1 39 ? 5.524 6.913 4.108 1.00 0.00 39 LEU A CA 10
ATOM 14542 C C . LEU A 1 39 ? 4.045 6.593 3.904 1.00 0.00 39 LEU A C 10
ATOM 14543 O O . LEU A 1 39 ? 3.682 5.825 3.011 1.00 0.00 39 LEU A O 10
ATOM 14559 N N . THR A 1 40 ? 3.195 7.218 4.709 1.00 0.00 40 THR A N 10
ATOM 14560 C CA . THR A 1 40 ? 1.765 6.991 4.632 1.00 0.00 40 THR A CA 10
ATOM 14561 C C . THR A 1 40 ? 1.205 7.407 3.276 1.00 0.00 40 THR A C 10
ATOM 14562 O O . THR A 1 40 ? 0.486 6.640 2.636 1.00 0.00 40 THR A O 10
ATOM 14573 N N . GLN A 1 41 ? 1.554 8.615 2.839 1.00 0.00 41 GLN A N 10
ATOM 14574 C CA . GLN A 1 41 ? 1.077 9.141 1.565 1.00 0.00 41 GLN A CA 10
ATOM 14575 C C . GLN A 1 41 ? 1.464 8.205 0.426 1.00 0.00 41 GLN A C 10
ATOM 14576 O O . GLN A 1 41 ? 0.702 8.009 -0.521 1.00 0.00 41 GLN A O 10
ATOM 14590 N N . ALA A 1 42 ? 2.644 7.611 0.544 1.00 0.00 42 ALA A N 10
ATOM 14591 C CA . ALA A 1 42 ? 3.131 6.670 -0.450 1.00 0.00 42 ALA A CA 10
ATOM 14592 C C . ALA A 1 42 ? 2.320 5.385 -0.424 1.00 0.00 42 ALA A C 10
ATOM 14593 O O . ALA A 1 42 ? 1.930 4.881 -1.471 1.00 0.00 42 ALA A O 10
ATOM 14600 N N . ILE A 1 43 ? 2.073 4.856 0.774 1.00 0.00 43 ILE A N 10
ATOM 14601 C CA . ILE A 1 43 ? 1.227 3.674 0.926 1.00 0.00 43 ILE A CA 10
ATOM 14602 C C . ILE A 1 43 ? -0.148 3.924 0.325 1.00 0.00 43 ILE A C 10
ATOM 14603 O O . ILE A 1 43 ? -0.679 3.085 -0.395 1.00 0.00 43 ILE A O 10
ATOM 14619 N N . GLU A 1 44 ? -0.712 5.079 0.629 1.00 0.00 44 GLU A N 10
ATOM 14620 C CA . GLU A 1 44 ? -2.042 5.429 0.152 1.00 0.00 44 GLU A CA 10
ATOM 14621 C C . GLU A 1 44 ? -2.068 5.518 -1.367 1.00 0.00 44 GLU A C 10
ATOM 14622 O O . GLU A 1 44 ? -2.957 4.969 -2.002 1.00 0.00 44 GLU A O 10
ATOM 14634 N N . GLU A 1 45 ? -1.094 6.205 -1.944 1.00 0.00 45 GLU A N 10
ATOM 14635 C CA . GLU A 1 45 ? -0.924 6.226 -3.389 1.00 0.00 45 GLU A CA 10
ATOM 14636 C C . GLU A 1 45 ? -0.709 4.818 -3.918 1.00 0.00 45 GLU A C 10
ATOM 14637 O O . GLU A 1 45 ? -1.192 4.468 -4.996 1.00 0.00 45 GLU A O 10
ATOM 14649 N N . ALA A 1 46 ? 0.013 4.016 -3.148 1.00 0.00 46 ALA A N 10
ATOM 14650 C CA . ALA A 1 46 ? 0.292 2.645 -3.525 1.00 0.00 46 ALA A CA 10
ATOM 14651 C C . ALA A 1 46 ? -0.989 1.846 -3.611 1.00 0.00 46 ALA A C 10
ATOM 14652 O O . ALA A 1 46 ? -1.314 1.279 -4.648 1.00 0.00 46 ALA A O 10
ATOM 14659 N N . ILE A 1 47 ? -1.720 1.831 -2.509 1.00 0.00 47 ILE A N 10
ATOM 14660 C CA . ILE A 1 47 ? -2.945 1.087 -2.406 1.00 0.00 47 ILE A CA 10
ATOM 14661 C C . ILE A 1 47 ? -4.032 1.678 -3.306 1.00 0.00 47 ILE A C 10
ATOM 14662 O O . ILE A 1 47 ? -4.909 0.962 -3.787 1.00 0.00 47 ILE A O 10
ATOM 14678 N N . LYS A 1 48 ? -3.947 2.977 -3.558 1.00 0.00 48 LYS A N 10
ATOM 14679 C CA . LYS A 1 48 ? -4.874 3.642 -4.457 1.00 0.00 48 LYS A CA 10
ATOM 14680 C C . LYS A 1 48 ? -4.626 3.203 -5.897 1.00 0.00 48 LYS A C 10
ATOM 14681 O O . LYS A 1 48 ? -5.514 2.646 -6.545 1.00 0.00 48 LYS A O 10
ATOM 14700 N N . GLU A 1 49 ? -3.411 3.441 -6.392 1.00 0.00 49 GLU A N 10
ATOM 14701 C CA . GLU A 1 49 ? -3.038 3.030 -7.731 1.00 0.00 49 GLU A CA 10
ATOM 14702 C C . GLU A 1 49 ? -3.081 1.523 -7.898 1.00 0.00 49 GLU A C 10
ATOM 14703 O O . GLU A 1 49 ? -3.044 1.012 -9.015 1.00 0.00 49 GLU A O 10
ATOM 14715 N N . TYR A 1 50 ? -3.157 0.826 -6.783 1.00 0.00 50 TYR A N 10
ATOM 14716 C CA . TYR A 1 50 ? -3.226 -0.612 -6.774 1.00 0.00 50 TYR A CA 10
ATOM 14717 C C . TYR A 1 50 ? -4.589 -1.085 -7.229 1.00 0.00 50 TYR A C 10
ATOM 14718 O O . TYR A 1 50 ? -4.700 -1.882 -8.157 1.00 0.00 50 TYR A O 10
ATOM 14736 N N . LEU A 1 51 ? -5.621 -0.582 -6.573 1.00 0.00 51 LEU A N 10
ATOM 14737 C CA . LEU A 1 51 ? -6.987 -0.938 -6.915 1.00 0.00 51 LEU A CA 10
ATOM 14738 C C . LEU A 1 51 ? -7.286 -0.614 -8.365 1.00 0.00 51 LEU A C 10
ATOM 14739 O O . LEU A 1 51 ? -7.963 -1.375 -9.050 1.00 0.00 51 LEU A O 10
ATOM 14755 N N . GLN A 1 52 ? -6.751 0.495 -8.840 1.00 0.00 52 GLN A N 10
ATOM 14756 C CA . GLN A 1 52 ? -6.990 0.910 -10.216 1.00 0.00 52 GLN A CA 10
ATOM 14757 C C . GLN A 1 52 ? -6.119 0.123 -11.190 1.00 0.00 52 GLN A C 10
ATOM 14758 O O . GLN A 1 52 ? -6.479 -0.056 -12.351 1.00 0.00 52 GLN A O 10
ATOM 14772 N N . LYS A 1 53 ? -4.975 -0.344 -10.712 1.00 0.00 53 LYS A N 10
ATOM 14773 C CA . LYS A 1 53 ? -4.095 -1.186 -11.518 1.00 0.00 53 LYS A CA 10
ATOM 14774 C C . LYS A 1 53 ? -4.648 -2.596 -11.596 1.00 0.00 53 LYS A C 10
ATOM 14775 O O . LYS A 1 53 ? -4.288 -3.371 -12.477 1.00 0.00 53 LYS A O 10
ATOM 14794 N N . ARG A 1 54 ? -5.537 -2.914 -10.675 1.00 0.00 54 ARG A N 10
ATOM 14795 C CA . ARG A 1 54 ? -6.022 -4.263 -10.534 1.00 0.00 54 ARG A CA 10
ATOM 14796 C C . ARG A 1 54 ? -7.471 -4.368 -11.002 1.00 0.00 54 ARG A C 10
ATOM 14797 O O . ARG A 1 54 ? -7.748 -4.937 -12.056 1.00 0.00 54 ARG A O 10
ATOM 14818 N N . ASN A 1 55 ? -8.383 -3.791 -10.220 1.00 0.00 55 ASN A N 10
ATOM 14819 C CA . ASN A 1 55 ? -9.816 -3.858 -10.504 1.00 0.00 55 ASN A CA 10
ATOM 14820 C C . ASN A 1 55 ? -10.629 -3.096 -9.456 1.00 0.00 55 ASN A C 10
ATOM 14821 O O . ASN A 1 55 ? -11.302 -2.118 -9.782 1.00 0.00 55 ASN A O 10
ATOM 14832 N N . GLY A 1 56 ? -10.553 -3.533 -8.204 1.00 0.00 56 GLY A N 10
ATOM 14833 C CA . GLY A 1 56 ? -11.344 -2.933 -7.155 1.00 0.00 56 GLY A CA 10
ATOM 14834 C C . GLY A 1 56 ? -12.581 -3.747 -6.848 1.00 0.00 56 GLY A C 10
ATOM 14835 O O . GLY A 1 56 ? -13.637 -3.485 -7.457 1.00 0.00 56 GLY A O 10
ATOM 14840 N N . LYS B 1 11 ? 14.293 -8.656 10.928 1.00 0.00 11 LYS B N 10
ATOM 14841 C CA . LYS B 1 11 ? 14.466 -8.918 9.480 1.00 0.00 11 LYS B CA 10
ATOM 14842 C C . LYS B 1 11 ? 13.219 -9.590 8.921 1.00 0.00 11 LYS B C 10
ATOM 14843 O O . LYS B 1 11 ? 12.320 -9.959 9.683 1.00 0.00 11 LYS B O 10
ATOM 14862 N N . GLN B 1 12 ? 13.178 -9.738 7.594 1.00 0.00 12 GLN B N 10
ATOM 14863 C CA . GLN B 1 12 ? 12.065 -10.377 6.888 1.00 0.00 12 GLN B CA 10
ATOM 14864 C C . GLN B 1 12 ? 10.823 -9.494 6.942 1.00 0.00 12 GLN B C 10
ATOM 14865 O O . GLN B 1 12 ? 10.492 -8.816 5.969 1.00 0.00 12 GLN B O 10
ATOM 14879 N N . LYS B 1 13 ? 10.161 -9.486 8.088 1.00 0.00 13 LYS B N 10
ATOM 14880 C CA . LYS B 1 13 ? 8.909 -8.753 8.236 1.00 0.00 13 LYS B CA 10
ATOM 14881 C C . LYS B 1 13 ? 9.094 -7.521 9.110 1.00 0.00 13 LYS B C 10
ATOM 14882 O O . LYS B 1 13 ? 9.990 -7.466 9.958 1.00 0.00 13 LYS B O 10
ATOM 14901 N N . ALA B 1 14 ? 8.246 -6.535 8.888 1.00 0.00 14 ALA B N 10
ATOM 14902 C CA . ALA B 1 14 ? 8.250 -5.313 9.666 1.00 0.00 14 ALA B CA 10
ATOM 14903 C C . ALA B 1 14 ? 6.823 -4.918 10.003 1.00 0.00 14 ALA B C 10
ATOM 14904 O O . ALA B 1 14 ? 5.876 -5.484 9.465 1.00 0.00 14 ALA B O 10
ATOM 14911 N N . VAL B 1 15 ? 6.667 -3.953 10.889 1.00 0.00 15 VAL B N 10
ATOM 14912 C CA . VAL B 1 15 ? 5.343 -3.484 11.262 1.00 0.00 15 VAL B CA 10
ATOM 14913 C C . VAL B 1 15 ? 5.130 -2.088 10.706 1.00 0.00 15 VAL B C 10
ATOM 14914 O O . VAL B 1 15 ? 6.091 -1.396 10.360 1.00 0.00 15 VAL B O 10
ATOM 14927 N N . PHE B 1 16 ? 3.882 -1.677 10.628 1.00 0.00 16 PHE B N 10
ATOM 14928 C CA . PHE B 1 16 ? 3.551 -0.380 10.072 1.00 0.00 16 PHE B CA 10
ATOM 14929 C C . PHE B 1 16 ? 2.302 0.166 10.744 1.00 0.00 16 PHE B C 10
ATOM 14930 O O . PHE B 1 16 ? 1.304 -0.542 10.875 1.00 0.00 16 PHE B O 10
ATOM 14947 N N . GLY B 1 17 ? 2.374 1.410 11.196 1.00 0.00 17 GLY B N 10
ATOM 14948 C CA . GLY B 1 17 ? 1.243 2.034 11.852 1.00 0.00 17 GLY B CA 10
ATOM 14949 C C . GLY B 1 17 ? 1.010 3.440 11.347 1.00 0.00 17 GLY B C 10
ATOM 14950 O O . GLY B 1 17 ? 1.616 4.394 11.843 1.00 0.00 17 GLY B O 10
ATOM 14954 N N . ILE B 1 18 ? 0.131 3.573 10.366 1.00 0.00 18 ILE B N 10
ATOM 14955 C CA . ILE B 1 18 ? -0.090 4.853 9.711 1.00 0.00 18 ILE B CA 10
ATOM 14956 C C . ILE B 1 18 ? -1.561 5.251 9.724 1.00 0.00 18 ILE B C 10
ATOM 14957 O O . ILE B 1 18 ? -2.429 4.445 10.062 1.00 0.00 18 ILE B O 10
ATOM 14973 N N . TYR B 1 19 ? -1.826 6.499 9.359 1.00 0.00 19 TYR B N 10
ATOM 14974 C CA . TYR B 1 19 ? -3.189 7.001 9.258 1.00 0.00 19 TYR B CA 10
ATOM 14975 C C . TYR B 1 19 ? -3.552 7.225 7.795 1.00 0.00 19 TYR B C 10
ATOM 14976 O O . TYR B 1 19 ? -3.211 8.254 7.211 1.00 0.00 19 TYR B O 10
ATOM 14994 N N . MET B 1 20 ? -4.228 6.250 7.212 1.00 0.00 20 MET B N 10
ATOM 14995 C CA . MET B 1 20 ? -4.604 6.307 5.803 1.00 0.00 20 MET B CA 10
ATOM 14996 C C . MET B 1 20 ? -6.105 6.527 5.664 1.00 0.00 20 MET B C 10
ATOM 14997 O O . MET B 1 20 ? -6.867 6.219 6.581 1.00 0.00 20 MET B O 10
ATOM 15011 N N . ASP B 1 21 ? -6.523 7.064 4.522 1.00 0.00 21 ASP B N 10
ATOM 15012 C CA . ASP B 1 21 ? -7.916 7.423 4.297 1.00 0.00 21 ASP B CA 10
ATOM 15013 C C . ASP B 1 21 ? -8.848 6.218 4.390 1.00 0.00 21 ASP B C 10
ATOM 15014 O O . ASP B 1 21 ? -8.445 5.076 4.143 1.00 0.00 21 ASP B O 10
ATOM 15023 N N . LYS B 1 22 ? -10.107 6.487 4.714 1.00 0.00 22 LYS B N 10
ATOM 15024 C CA . LYS B 1 22 ? -11.091 5.449 4.954 1.00 0.00 22 LYS B CA 10
ATOM 15025 C C . LYS B 1 22 ? -11.530 4.812 3.653 1.00 0.00 22 LYS B C 10
ATOM 15026 O O . LYS B 1 22 ? -11.275 3.636 3.433 1.00 0.00 22 LYS B O 10
ATOM 15045 N N . ASP B 1 23 ? -12.177 5.601 2.800 1.00 0.00 23 ASP B N 10
ATOM 15046 C CA . ASP B 1 23 ? -12.726 5.109 1.531 1.00 0.00 23 ASP B CA 10
ATOM 15047 C C . ASP B 1 23 ? -11.688 4.316 0.746 1.00 0.00 23 ASP B C 10
ATOM 15048 O O . ASP B 1 23 ? -11.992 3.295 0.141 1.00 0.00 23 ASP B O 10
ATOM 15057 N N . LEU B 1 24 ? -10.455 4.785 0.798 1.00 0.00 24 LEU B N 10
ATOM 15058 C CA . LEU B 1 24 ? -9.349 4.165 0.107 1.00 0.00 24 LEU B CA 10
ATOM 15059 C C . LEU B 1 24 ? -9.000 2.814 0.744 1.00 0.00 24 LEU B C 10
ATOM 15060 O O . LEU B 1 24 ? -9.016 1.784 0.066 1.00 0.00 24 LEU B O 10
ATOM 15076 N N . LYS B 1 25 ? -8.709 2.811 2.044 1.00 0.00 25 LYS B N 10
ATOM 15077 C CA . LYS B 1 25 ? -8.366 1.576 2.734 1.00 0.00 25 LYS B CA 10
ATOM 15078 C C . LYS B 1 25 ? -9.556 0.618 2.689 1.00 0.00 25 LYS B C 10
ATOM 15079 O O . LYS B 1 25 ? -9.404 -0.601 2.677 1.00 0.00 25 LYS B O 10
ATOM 15098 N N . THR B 1 26 ? -10.739 1.212 2.653 1.00 0.00 26 THR B N 10
ATOM 15099 C CA . THR B 1 26 ? -11.998 0.479 2.663 1.00 0.00 26 THR B CA 10
ATOM 15100 C C . THR B 1 26 ? -12.268 -0.166 1.305 1.00 0.00 26 THR B C 10
ATOM 15101 O O . THR B 1 26 ? -12.721 -1.307 1.229 1.00 0.00 26 THR B O 10
ATOM 15112 N N . ARG B 1 27 ? -11.966 0.565 0.246 1.00 0.00 27 ARG B N 10
ATOM 15113 C CA . ARG B 1 27 ? -12.045 0.035 -1.108 1.00 0.00 27 ARG B CA 10
ATOM 15114 C C . ARG B 1 27 ? -11.189 -1.228 -1.226 1.00 0.00 27 ARG B C 10
ATOM 15115 O O . ARG B 1 27 ? -11.628 -2.253 -1.753 1.00 0.00 27 ARG B O 10
ATOM 15136 N N . LEU B 1 28 ? -9.972 -1.137 -0.721 1.00 0.00 28 LEU B N 10
ATOM 15137 C CA . LEU B 1 28 ? -9.053 -2.268 -0.688 1.00 0.00 28 LEU B CA 10
ATOM 15138 C C . LEU B 1 28 ? -9.582 -3.378 0.228 1.00 0.00 28 LEU B C 10
ATOM 15139 O O . LEU B 1 28 ? -9.394 -4.561 -0.050 1.00 0.00 28 LEU B O 10
ATOM 15155 N N . LYS B 1 29 ? -10.241 -2.993 1.316 1.00 0.00 29 LYS B N 10
ATOM 15156 C CA . LYS B 1 29 ? -10.876 -3.959 2.215 1.00 0.00 29 LYS B CA 10
ATOM 15157 C C . LYS B 1 29 ? -11.879 -4.812 1.442 1.00 0.00 29 LYS B C 10
ATOM 15158 O O . LYS B 1 29 ? -11.980 -6.020 1.654 1.00 0.00 29 LYS B O 10
ATOM 15177 N N . VAL B 1 30 ? -12.593 -4.176 0.527 1.00 0.00 30 VAL B N 10
ATOM 15178 C CA . VAL B 1 30 ? -13.549 -4.866 -0.329 1.00 0.00 30 VAL B CA 10
ATOM 15179 C C . VAL B 1 30 ? -12.832 -5.779 -1.308 1.00 0.00 30 VAL B C 10
ATOM 15180 O O . VAL B 1 30 ? -13.314 -6.854 -1.660 1.00 0.00 30 VAL B O 10
ATOM 15193 N N . TYR B 1 31 ? -11.664 -5.348 -1.724 1.00 0.00 31 TYR B N 10
ATOM 15194 C CA . TYR B 1 31 ? -10.823 -6.140 -2.590 1.00 0.00 31 TYR B CA 10
ATOM 15195 C C . TYR B 1 31 ? -10.359 -7.391 -1.851 1.00 0.00 31 TYR B C 10
ATOM 15196 O O . TYR B 1 31 ? -10.281 -8.482 -2.429 1.00 0.00 31 TYR B O 10
ATOM 15214 N N . CYS B 1 32 ? -10.080 -7.227 -0.563 1.00 0.00 32 CYS B N 10
ATOM 15215 C CA . CYS B 1 32 ? -9.667 -8.339 0.286 1.00 0.00 32 CYS B CA 10
ATOM 15216 C C . CYS B 1 32 ? -10.846 -9.247 0.603 1.00 0.00 32 CYS B C 10
ATOM 15217 O O . CYS B 1 32 ? -10.672 -10.398 0.986 1.00 0.00 32 CYS B O 10
ATOM 15225 N N . ALA B 1 33 ? -12.044 -8.723 0.444 1.00 0.00 33 ALA B N 10
ATOM 15226 C CA . ALA B 1 33 ? -13.245 -9.515 0.618 1.00 0.00 33 ALA B CA 10
ATOM 15227 C C . ALA B 1 33 ? -13.545 -10.288 -0.661 1.00 0.00 33 ALA B C 10
ATOM 15228 O O . ALA B 1 33 ? -13.910 -11.460 -0.627 1.00 0.00 33 ALA B O 10
ATOM 15235 N N . LYS B 1 34 ? -13.344 -9.622 -1.790 1.00 0.00 34 LYS B N 10
ATOM 15236 C CA . LYS B 1 34 ? -13.621 -10.198 -3.095 1.00 0.00 34 LYS B CA 10
ATOM 15237 C C . LYS B 1 34 ? -12.646 -11.316 -3.425 1.00 0.00 34 LYS B C 10
ATOM 15238 O O . LYS B 1 34 ? -13.038 -12.377 -3.912 1.00 0.00 34 LYS B O 10
ATOM 15257 N N . ASN B 1 35 ? -11.378 -11.082 -3.150 1.00 0.00 35 ASN B N 10
ATOM 15258 C CA . ASN B 1 35 ? -10.349 -12.068 -3.438 1.00 0.00 35 ASN B CA 10
ATOM 15259 C C . ASN B 1 35 ? -10.058 -12.895 -2.206 1.00 0.00 35 ASN B C 10
ATOM 15260 O O . ASN B 1 35 ? -9.201 -13.780 -2.226 1.00 0.00 35 ASN B O 10
ATOM 15271 N N . ASN B 1 36 ? -10.784 -12.596 -1.132 1.00 0.00 36 ASN B N 10
ATOM 15272 C CA . ASN B 1 36 ? -10.538 -13.219 0.170 1.00 0.00 36 ASN B CA 10
ATOM 15273 C C . ASN B 1 36 ? -9.083 -13.031 0.619 1.00 0.00 36 ASN B C 10
ATOM 15274 O O . ASN B 1 36 ? -8.562 -13.808 1.417 1.00 0.00 36 ASN B O 10
ATOM 15285 N N . LEU B 1 37 ? -8.434 -11.994 0.092 1.00 0.00 37 LEU B N 10
ATOM 15286 C CA . LEU B 1 37 ? -7.071 -11.663 0.460 1.00 0.00 37 LEU B CA 10
ATOM 15287 C C . LEU B 1 37 ? -6.985 -11.147 1.885 1.00 0.00 37 LEU B C 10
ATOM 15288 O O . LEU B 1 37 ? -7.986 -10.770 2.491 1.00 0.00 37 LEU B O 10
ATOM 15304 N N . GLN B 1 38 ? -5.775 -11.139 2.409 1.00 0.00 38 GLN B N 10
ATOM 15305 C CA . GLN B 1 38 ? -5.513 -10.518 3.687 1.00 0.00 38 GLN B CA 10
ATOM 15306 C C . GLN B 1 38 ? -5.221 -9.049 3.465 1.00 0.00 38 GLN B C 10
ATOM 15307 O O . GLN B 1 38 ? -4.510 -8.709 2.519 1.00 0.00 38 GLN B O 10
ATOM 15321 N N . LEU B 1 39 ? -5.786 -8.195 4.301 1.00 0.00 39 LEU B N 10
ATOM 15322 C CA . LEU B 1 39 ? -5.574 -6.751 4.193 1.00 0.00 39 LEU B CA 10
ATOM 15323 C C . LEU B 1 39 ? -4.096 -6.430 3.983 1.00 0.00 39 LEU B C 10
ATOM 15324 O O . LEU B 1 39 ? -3.735 -5.667 3.085 1.00 0.00 39 LEU B O 10
ATOM 15340 N N . THR B 1 40 ? -3.246 -7.050 4.790 1.00 0.00 40 THR B N 10
ATOM 15341 C CA . THR B 1 40 ? -1.815 -6.825 4.708 1.00 0.00 40 THR B CA 10
ATOM 15342 C C . THR B 1 40 ? -1.256 -7.257 3.356 1.00 0.00 40 THR B C 10
ATOM 15343 O O . THR B 1 40 ? -0.531 -6.500 2.709 1.00 0.00 40 THR B O 10
ATOM 15354 N N . GLN B 1 41 ? -1.605 -8.467 2.933 1.00 0.00 41 GLN B N 10
ATOM 15355 C CA . GLN B 1 41 ? -1.132 -9.002 1.663 1.00 0.00 41 GLN B CA 10
ATOM 15356 C C . GLN B 1 41 ? -1.520 -8.076 0.514 1.00 0.00 41 GLN B C 10
ATOM 15357 O O . GLN B 1 41 ? -0.758 -7.888 -0.436 1.00 0.00 41 GLN B O 10
ATOM 15371 N N . ALA B 1 42 ? -2.698 -7.482 0.627 1.00 0.00 42 ALA B N 10
ATOM 15372 C CA . ALA B 1 42 ? -3.190 -6.552 -0.373 1.00 0.00 42 ALA B CA 10
ATOM 15373 C C . ALA B 1 42 ? -2.378 -5.268 -0.363 1.00 0.00 42 ALA B C 10
ATOM 15374 O O . ALA B 1 42 ? -1.988 -4.775 -1.416 1.00 0.00 42 ALA B O 10
ATOM 15381 N N . ILE B 1 43 ? -2.129 -4.725 0.827 1.00 0.00 43 ILE B N 10
ATOM 15382 C CA . ILE B 1 43 ? -1.283 -3.544 0.963 1.00 0.00 43 ILE B CA 10
ATOM 15383 C C . ILE B 1 43 ? 0.092 -3.802 0.365 1.00 0.00 43 ILE B C 10
ATOM 15384 O O . ILE B 1 43 ? 0.619 -2.972 -0.363 1.00 0.00 43 ILE B O 10
ATOM 15400 N N . GLU B 1 44 ? 0.659 -4.952 0.681 1.00 0.00 44 GLU B N 10
ATOM 15401 C CA . GLU B 1 44 ? 1.986 -5.306 0.202 1.00 0.00 44 GLU B CA 10
ATOM 15402 C C . GLU B 1 44 ? 2.011 -5.413 -1.317 1.00 0.00 44 GLU B C 10
ATOM 15403 O O . GLU B 1 44 ? 2.903 -4.875 -1.960 1.00 0.00 44 GLU B O 10
ATOM 15415 N N . GLU B 1 45 ? 1.034 -6.104 -1.884 1.00 0.00 45 GLU B N 10
ATOM 15416 C CA . GLU B 1 45 ? 0.858 -6.138 -3.331 1.00 0.00 45 GLU B CA 10
ATOM 15417 C C . GLU B 1 45 ? 0.639 -4.736 -3.872 1.00 0.00 45 GLU B C 10
ATOM 15418 O O . GLU B 1 45 ? 1.111 -4.399 -4.957 1.00 0.00 45 GLU B O 10
ATOM 15430 N N . ALA B 1 46 ? -0.077 -3.926 -3.104 1.00 0.00 46 ALA B N 10
ATOM 15431 C CA . ALA B 1 46 ? -0.363 -2.560 -3.496 1.00 0.00 46 ALA B CA 10
ATOM 15432 C C . ALA B 1 46 ? 0.917 -1.759 -3.594 1.00 0.00 46 ALA B C 10
ATOM 15433 O O . ALA B 1 46 ? 1.235 -1.200 -4.638 1.00 0.00 46 ALA B O 10
ATOM 15440 N N . ILE B 1 47 ? 1.651 -1.732 -2.496 1.00 0.00 47 ILE B N 10
ATOM 15441 C CA . ILE B 1 47 ? 2.878 -0.987 -2.405 1.00 0.00 47 ILE B CA 10
ATOM 15442 C C . ILE B 1 47 ? 3.963 -1.589 -3.303 1.00 0.00 47 ILE B C 10
ATOM 15443 O O . ILE B 1 47 ? 4.845 -0.880 -3.793 1.00 0.00 47 ILE B O 10
ATOM 15459 N N . LYS B 1 48 ? 3.878 -2.891 -3.543 1.00 0.00 48 LYS B N 10
ATOM 15460 C CA . LYS B 1 48 ? 4.804 -3.564 -4.439 1.00 0.00 48 LYS B CA 10
ATOM 15461 C C . LYS B 1 48 ? 4.550 -3.142 -5.883 1.00 0.00 48 LYS B C 10
ATOM 15462 O O . LYS B 1 48 ? 5.434 -2.590 -6.541 1.00 0.00 48 LYS B O 10
ATOM 15481 N N . GLU B 1 49 ? 3.332 -3.386 -6.369 1.00 0.00 49 GLU B N 10
ATOM 15482 C CA . GLU B 1 49 ? 2.951 -2.991 -7.712 1.00 0.00 49 GLU B CA 10
ATOM 15483 C C . GLU B 1 49 ? 2.996 -1.485 -7.897 1.00 0.00 49 GLU B C 10
ATOM 15484 O O . GLU B 1 49 ? 2.955 -0.988 -9.022 1.00 0.00 49 GLU B O 10
ATOM 15496 N N . TYR B 1 50 ? 3.077 -0.775 -6.789 1.00 0.00 50 TYR B N 10
ATOM 15497 C CA . TYR B 1 50 ? 3.143 0.662 -6.794 1.00 0.00 50 TYR B CA 10
ATOM 15498 C C . TYR B 1 50 ? 4.504 1.131 -7.257 1.00 0.00 50 TYR B C 10
ATOM 15499 O O . TYR B 1 50 ? 4.611 1.914 -8.198 1.00 0.00 50 TYR B O 10
ATOM 15517 N N . LEU B 1 51 ? 5.540 0.638 -6.596 1.00 0.00 51 LEU B N 10
ATOM 15518 C CA . LEU B 1 51 ? 6.904 0.991 -6.947 1.00 0.00 51 LEU B CA 10
ATOM 15519 C C . LEU B 1 51 ? 7.199 0.653 -8.395 1.00 0.00 51 LEU B C 10
ATOM 15520 O O . LEU B 1 51 ? 7.875 1.404 -9.088 1.00 0.00 51 LEU B O 10
ATOM 15536 N N . GLN B 1 52 ? 6.662 -0.461 -8.858 1.00 0.00 52 GLN B N 10
ATOM 15537 C CA . GLN B 1 52 ? 6.900 -0.890 -10.229 1.00 0.00 52 GLN B CA 10
ATOM 15538 C C . GLN B 1 52 ? 6.025 -0.121 -11.215 1.00 0.00 52 GLN B C 10
ATOM 15539 O O . GLN B 1 52 ? 6.384 0.038 -12.384 1.00 0.00 52 GLN B O 10
ATOM 15553 N N . LYS B 1 53 ? 4.881 0.351 -10.742 1.00 0.00 53 LYS B N 10
ATOM 15554 C CA . LYS B 1 53 ? 3.997 1.185 -11.553 1.00 0.00 53 LYS B CA 10
ATOM 15555 C C . LYS B 1 53 ? 4.547 2.599 -11.644 1.00 0.00 53 LYS B C 10
ATOM 15556 O O . LYS B 1 53 ? 4.177 3.375 -12.527 1.00 0.00 53 LYS B O 10
ATOM 15575 N N . ARG B 1 54 ? 5.438 2.924 -10.728 1.00 0.00 54 ARG B N 10
ATOM 15576 C CA . ARG B 1 54 ? 5.927 4.272 -10.603 1.00 0.00 54 ARG B CA 10
ATOM 15577 C C . ARG B 1 54 ? 7.374 4.368 -11.077 1.00 0.00 54 ARG B C 10
ATOM 15578 O O . ARG B 1 54 ? 7.648 4.922 -12.141 1.00 0.00 54 ARG B O 10
ATOM 15599 N N . ASN B 1 55 ? 8.290 3.802 -10.293 1.00 0.00 55 ASN B N 10
ATOM 15600 C CA . ASN B 1 55 ? 9.724 3.866 -10.580 1.00 0.00 55 ASN B CA 10
ATOM 15601 C C . ASN B 1 55 ? 10.543 3.119 -9.523 1.00 0.00 55 ASN B C 10
ATOM 15602 O O . ASN B 1 55 ? 11.217 2.139 -9.834 1.00 0.00 55 ASN B O 10
ATOM 15613 N N . GLY B 1 56 ? 10.468 3.570 -8.278 1.00 0.00 56 GLY B N 10
ATOM 15614 C CA . GLY B 1 56 ? 11.265 2.983 -7.224 1.00 0.00 56 GLY B CA 10
ATOM 15615 C C . GLY B 1 56 ? 12.504 3.800 -6.928 1.00 0.00 56 GLY B C 10
ATOM 15616 O O . GLY B 1 56 ? 13.562 3.526 -7.533 1.00 0.00 56 GLY B O 10
#

Nearest PDB structures (foldseek):
  2kel-assembly1_B  TM=1.008E+00  e=1.646E-05  Sulfolobus islandicus rod-shaped virus 1
  1bdv-assembly1_A  TM=8.184E-01  e=2.711E+00  Lederbergvirus P22
  2kel-assembly1_B  TM=9.982E-01  e=1.222E-05  Sulfolobus islandicus rod-shaped virus 1
  2kel-assembly1_B  TM=1.012E+00  e=2.132E-05  Sulfolobus islandicus rod-shaped virus 1
  2kel-assembly1_B  TM=1.015E+00  e=1.222E-05  Sulfolobus islandicus rod-shaped virus 1

Secondary structure (DSSP, 8-state):
--EEEEEEEEEHHHHHHHHHHHHHS---HHHHHHHHHHHHHHHH--/--EEEEEEEEEHHHHHHHHHHHHHS---HHHHHHHHHHHHHHHH--

CATH classification: 1.10.1220.10

InterPro domains:
  IPR010985 Ribbon-helix-helix [SSF47598] (7-54)
  IPR013321 Arc-type ribbon-helix-helix [G3DSA:1.10.1220.10] (1-56)
  IPR049123 56B-like, ribbon-helix-helix [PF21432] (22-53)

Radius of gyration: 11.99 Å; Cα contacts (8 Å, |Δi|>4): 136; chains: 2; bounding box: 28×27×24 Å

Solvent-accessible surface area: 5591 Å² total; per-residue (Å²): 225,92,155,23,89,21,62,13,148,0,47,106,91,11,28,48,99,0,105,61,7,7,64,118,66,133,51,122,46,25,77,0,2,32,64,1,1,73,44,2,0,124,98,103,104,12,227,92,153,23,92,21,62,13,147,0,46,105,91,11,28,47,99,0,106,60,6,8,64,117,65,136,50,121,46,24,78,0,2,30,64,0,0,74,44,2,0,121,98,102,104,11